Protein 9U94 (pdb70)

B-factor: mean 39.36, std 10.36, range [11.45, 88.5]

InterPro domains:
  IPR005594 Trimeric autotransporter adhesin YadA-like, C-terminal membrane anchor domain [PF03895] (383-441)
  IPR008635 Trimeric autotransporter adhesin YadA-like, stalk domain [PF05662] (226-270)
  IPR008640 Trimeric autotransporter adhesin YadA-like, head domain [PF05658] (32-56)
  IPR008640 Trimeric autotransporter adhesin YadA-like, head domain [PF05658] (87-112)
  IPR008640 Trimeric autotransporter adhesin YadA-like, head domain [PF05658] (115-139)
  IPR008640 Trimeric autotransporter adhesin YadA-like, head domain [PF05658] (200-221)
  IPR011049 Serralysin-like metalloprotease, C-terminal [G3DSA:2.150.10.10] (28-79)
  IPR011049 Serralysin-like metalloprotease, C-terminal [G3DSA:2.150.10.10] (80-251)
  IPR011049 Serralysin-like metalloprotease, C-terminal [SSF101967] (25-103)
  IPR011049 Serralysin-like metalloprotease, C-terminal [SSF101967] (80-250)
  IPR045584 Pilin-like [SSF54523] (349-441)

Solvent-accessible surface area: 41674 Å² total; per-residue (Å²): 98,84,30,66,44,100,50,26,115,23,86,48,2,3,7,2,2,2,89,24,77,1,76,9,74,48,1,3,0,1,1,19,48,0,51,0,89,64,91,14,1,1,0,0,0,26,86,0,56,0,56,6,68,24,0,2,0,0,0,2,32,4,54,0,110,8,61,16,1,2,0,0,0,2,80,1,41,0,27,96,93,7,0,3,0,0,0,2,13,2,65,0,39,6,66,16,1,4,0,0,1,4,33,2,20,0,50,3,57,12,5,7,0,8,4,7,15,3,32,0,54,3,60,52,1,0,0,10,4,13,4,10,21,1,13,41,29,38,33,58,0,61,0,59,45,0,5,1,2,0,5,56,0,78,3,34,85,49,0,54,36,0,3,2,5,0,6,68,0,97,8,35,63,60,18,60,33,2,2,2,6,1,17,90,2,73,14,108,47,46,56,13,5,1,5,1,12,98,128,72,80,2,74,9,32,24,1,12,69,17,46,32,43,69,124,9,28,19,5,3,0,0,103,23,2,62,39,2,105,39,13,42,50,65,32,1,36,115,85,3,63,9,4,90,78,80,35,2,95,43,8,60,92,20,55,53,117,97,1,99,89,98,52,186,20,58,31,78,17,104,64,100,83,5,32,85,53,130,97,0,62,1,62,22,76,98,55,36,164,148,28,31,0,16,0,1,0,81,24,118,200,52,58,36,119,120,2,4,9,0,30,8,66,53,68,144,83,48,23,91,16,99,41,47,80,65,63,34,66,19,89,99,87,0,9,0,24,2,70,91,1,63,136,119,19,62,18,80,14,4,0,17,0,8,56,15,34,28,59,81,43,118,10,78,8,56,0,75,20,159,99,84,30,64,44,100,50,27,116,24,86,48,2,3,8,2,1,2,87,23,80,1,76,9,73,50,2,3,0,1,1,19,49,0,53,0,88,65,88,14,1,1,0,0,0,24,85,1,56,0,58,6,69,24,0,2,0,0,0,1,30,4,54,0,109,8,60,16,1,1,0,0,0,2,81,0,41,0,26,97,93,7,1,3,0,0,0,2,13,2,64,0,40,5,66,16,1,4,0,0,0,3,32,1,19,0,48,3,58,13,5,8,0,10,5,8,14,2,32,0,53,3,59,52,1,0,0,10,4,10,4,10,23,0,13,41,29,37,32,58,0,61,0,59,44,0,5,2,2,0,4,58,0,79,3,34,85,51,0,53,37,0,3,2,4,0,7,67,0,94,8,35,62,60,18,60,34,2,2,2,5,1,18,89,1,73,15,107,46,47,56,14,5,2,5,0,13,98,128,72,80,3,73,10,33,24,2,11,69,17,46,32,42,67,124,9,28,20,7,3,0,0,102,22,2,60,38,2,105,39,13,40,49,65,32,2,36,113,85,3,63,9,3,92,79,78,35,2,96,44,9,58,91,19,55,52,117,98,2,96,90,94,52,185,20,59,32,80,17,101,64,101,85,4,31,86,51,133,96,0,63,0,62,22,75,98,54,37,164,150,27,32,0,16,0,2,0,80,24,117,199,54,59,36,120,118,3,5,10,0,28,8,65,53,65,142,82,47,24,93,15,98,38,45,80,66,63,33,65,20,90,100,86,0,9,0,22,2,71,93,1,64,135,119,18,63,18,82,14,3,0,16,0,8,55,16,34,27,60,82,44,118,11,77,9,57,0,75,20,160,97,84,30,64,44,99,51,25,115,23,85,47,1,3,8,2,1,2,88,24,79,1,77,9,72,49,1,3,0,0,1,20,48,0,51,0,91,64,90,15,1,1,0,0,0,25,85,1,55,0,57,6,70,24,0,2,0,0,0,1,31,4,55,0,110,8,62,15,1,2,0,0,0,2,80,1,40,0,26,95,96,8,0,3,0,0,0,2,13,2,64,0,40,6,65,17,0,4,0,0,1,4,33,1,21,0,49,3,57,12,4,8,0,10,5,8,14,3,32,0,53,4,59,52,1,0,0,10,4,11,3,10,23,1,13,41,29,37,32,58,0,62,0,59,44,0,5,1,2,0,5,58,0,77,4,33,85,51,0,53,37,0,3,2,5,0,5,69,0,96,8,36,62,59,19,60,34,3,3,1,6,2,17,89,2,72,14,107,48,46,58,14,4,1,4,0,12,97,128,74,80,2,74,9,32,24,2,12,68,17,46,33,42,69,126,9,27,19,6,3,0,0,103,23,2,61,37,1,104,40,12,41,50,66,32,2,35,113,84,2,62,9,3,92,79,79,34,1,94,42,8,58,92,20,57,52,116,98,2,98,90,93,53,186,20,59,31,80,17,103,64,102,82,4,32,86,53,132,97,0,61,1,61,21,77,99,53,36,164,148,27,32,0,16,0,1,0,79,24,120,200,52,60,36,120,120,3,5,9,0,29,8,65,54,66,144,83,48,24,92,16,98,39,46,80,67,64,34,65,20,89,100,88,0,8,0,23,2,71,92,1,64,132,120,19,64,19,82,13,4,0,16,0,9,56,15,34,27,59,81,44,120,11,76,9,57,0,74,20,158

Nearest PDB structures (foldseek):
  6gbg-assembly1_D  TM=9.837E-01  e=3.194E-19  Homo sapiens
  6xno-assembly1_B  TM=9.737E-01  e=1.199E-18  Homo sapiens
  4wtz-assembly1_A  TM=9.744E-01  e=1.049E-17  Homo sapiens
  2qst-assembly1_A  TM=9.765E-01  e=2.087E-17  Homo sapiens
  6aw0-assembly1_A-2  TM=9.585E-01  e=1.602E-17  Homo sapiens

Sequence (1110 aa):
SAPVFQAGTGTDSTVAGVNNEANGEKSSAFGYENKAKEKLSSAFGYKNIANGIEGSAFGISNLAKGQYSSAFGFRNVANKRHSSAFGSGNEANGEQSSAFGFKNTVSGFNSSAFGSQYEVTGNFSGAFGMGEFNGQYQYKNEGNNSYMIGNKNKIASGSNDNFILGNNVHIGGGINNSVALGNNSTVSASNTVSVGSSTLKRKIVNVGDGAISANSSDAVTGRQLYSGNGIDTAAWQNKLNVTRKNDYKDANDIDVNKWKAKLQLTTESMPFNVAEGKEVLLLVHNLPQQLFGYSWYKGERVDGNRQIVGYAIGTQQATPGPANSGRETIYPNASLLIQNVTQNDTGFYTLQVIKSDLVNEEATGQFHVYSAPVFQAGTGTDSTVAGVNNEANGEKSSAFGYENKAKEKLSSAFGYKNIANGIEGSAFGISNLAKGQYSSAFGFRNVANKRHSSAFGSGNEANGEQSSAFGFKNTVSGFNSSAFGSQYEVTGNFSGAFGMGEFNGQYQYKNEGNNSYMIGNKNKIASGSNDNFILGNNVHIGGGINNSVALGNNSTVSASNTVSVGSSTLKRKIVNVGDGAISANSSDAVTGRQLYSGNGIDTAAWQNKLNVTRKNDYKDANDIDVNKWKAKLQLTTESMPFNVAEGKEVLLLVHNLPQQLFGYSWYKGERVDGNRQIVGYAIGTQQATPGPANSGRETIYPNASLLIQNVTQNDTGFYTLQVIKSDLVNEEATGQFHVYSAPVFQAGTGTDSTVAGVNNEANGEKSSAFGYENKAKEKLSSAFGYKNIANGIEGSAFGISNLAKGQYSSAFGFRNVANKRHSSAFGSGNEANGEQSSAFGFKNTVSGFNSSAFGSQYEVTGNFSGAFGMGEFNGQYQYKNEGNNSYMIGNKNKIASGSNDNFILGNNVHIGGGINNSVALGNNSTVSASNTVSVGSSTLKRKIVNVGDGAISANSSDAVTGRQLYSGNGIDTAAWQNKLNVTRKNDYKDANDIDVNKWKAKLQLTTESMPFNVAEGKEVLLLVHNLPQQLFGYSWYKGERVDGNRQIVGYAIGTQQATPGPANSGRETIYPNASLLIQNVTQNDTGFYTLQVIKSDLVNEEATGQFHVY

Radius of gyration: 36.25 Å; Cα contacts (8 Å, |Δi|>4): 3710; chains: 6; bounding box: 92×99×127 Å

Structure (mmCIF, N/CA/C/O backbone):
data_9U94
#
_entry.id   9U94
#
_cell.length_a   1.00
_cell.length_b   1.00
_cell.length_c   1.00
_cell.angle_alpha   90.00
_cell.angle_beta   90.00
_cell.angle_gamma   90.00
#
_symmetry.space_group_name_H-M   'P 1'
#
loop_
_entity.id
_entity.type
_entity.pdbx_description
1 polymer 'Fusobacterium nucleatum CbpF'
2 polymer 'Cell adhesion molecule CEACAM1'
#
loop_
_atom_site.group_PDB
_atom_site.id
_atom_site.type_symbol
_atom_site.label_atom_id
_atom_site.label_alt_id
_atom_site.label_comp_id
_atom_site.label_asym_id
_atom_site.label_entity_id
_atom_site.label_seq_id
_atom_site.pdbx_PDB_ins_code
_atom_site.Cartn_x
_atom_site.Cartn_y
_atom_site.Cartn_z
_atom_site.occupancy
_atom_site.B_iso_or_equiv
_atom_site.auth_seq_id
_atom_site.auth_comp_id
_atom_site.auth_asym_id
_atom_site.auth_atom_id
_atom_site.pdbx_PDB_model_num
ATOM 1 N N . SER A 1 5 ? 125.229 137.529 77.984 1.00 52.60 24 SER C N 1
ATOM 2 C CA . SER A 1 5 ? 125.571 136.404 77.125 1.00 51.25 24 SER C CA 1
ATOM 3 C C . SER A 1 5 ? 124.520 135.303 77.225 1.00 48.25 24 SER C C 1
ATOM 4 O O . SER A 1 5 ? 123.884 135.133 78.264 1.00 49.47 24 SER C O 1
ATOM 7 N N . ALA A 1 6 ? 124.339 134.562 76.134 1.00 45.21 25 ALA C N 1
ATOM 8 C CA . ALA A 1 6 ? 123.379 133.475 76.111 1.00 40.94 25 ALA C CA 1
ATOM 9 C C . ALA A 1 6 ? 123.896 132.287 76.921 1.00 40.97 25 ALA C C 1
ATOM 10 O O . ALA A 1 6 ? 125.107 132.070 77.013 1.00 43.64 25 ALA C O 1
ATOM 12 N N . PRO A 1 7 ? 122.996 131.512 77.529 1.00 36.80 26 PRO C N 1
ATOM 13 C CA . PRO A 1 7 ? 123.432 130.330 78.281 1.00 34.59 26 PRO C CA 1
ATOM 14 C C . PRO A 1 7 ? 124.082 129.304 77.368 1.00 32.46 26 PRO C C 1
ATOM 15 O O . PRO A 1 7 ? 123.740 129.185 76.190 1.00 35.68 26 PRO C O 1
ATOM 19 N N . VAL A 1 8 ? 125.030 128.5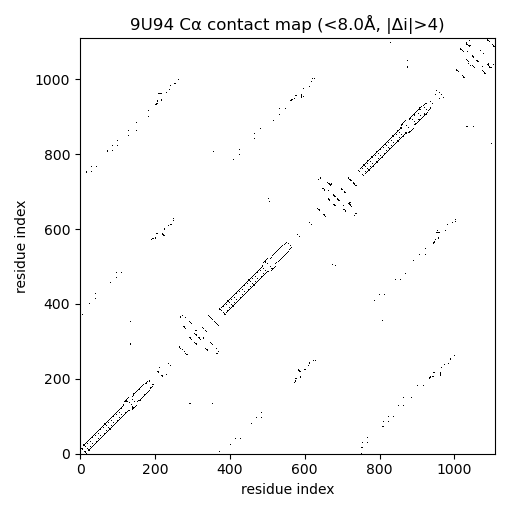55 77.924 1.00 34.26 27 VAL C N 1
ATOM 20 C CA . VAL A 1 8 ? 125.787 127.579 77.148 1.00 29.40 27 VAL C CA 1
ATOM 21 C C . VAL A 1 8 ? 125.859 126.270 77.925 1.00 31.43 27 VAL C C 1
ATOM 22 O O . VAL A 1 8 ? 125.999 126.266 79.152 1.00 33.97 27 VAL C O 1
ATOM 26 N N . PHE A 1 9 ? 125.725 125.157 77.206 1.00 30.62 28 PHE C N 1
ATOM 27 C CA . PHE A 1 9 ? 125.711 123.814 77.787 1.00 28.90 28 PHE C CA 1
ATOM 28 C C . PHE A 1 9 ? 126.764 122.975 77.069 1.00 29.80 28 PHE C C 1
ATOM 29 O O . PHE A 1 9 ? 126.491 122.413 76.004 1.00 31.63 28 PHE C O 1
ATOM 37 N N . GLN A 1 10 ? 127.958 122.882 77.647 1.00 28.78 29 GLN C N 1
ATOM 38 C CA . GLN A 1 10 ? 129.072 122.203 77.002 1.00 26.63 29 GLN C CA 1
ATOM 39 C C . GLN A 1 10 ? 130.065 121.760 78.071 1.00 30.81 29 GLN C C 1
ATOM 40 O O . GLN A 1 10 ? 129.763 121.769 79.267 1.00 35.96 29 GLN C O 1
ATOM 46 N N . ALA A 1 11 ? 131.256 121.368 77.632 1.00 30.06 30 ALA C N 1
ATOM 47 C CA . ALA A 1 11 ? 132.322 120.938 78.521 1.00 28.27 30 ALA C CA 1
ATOM 48 C C . ALA A 1 11 ? 133.168 122.126 78.962 1.00 33.72 30 ALA C C 1
ATOM 49 O O . ALA A 1 11 ? 133.126 123.208 78.371 1.00 39.08 30 ALA C O 1
ATOM 51 N N . GLY A 1 12 ? 133.947 121.912 80.018 1.00 34.37 31 GLY C N 1
ATOM 52 C CA . GLY A 1 12 ? 134.819 122.924 80.565 1.00 34.15 31 GLY C CA 1
ATOM 53 C C . GLY A 1 12 ? 136.256 122.763 80.112 1.00 38.06 31 GLY C C 1
ATOM 54 O O . GLY A 1 12 ? 136.558 122.088 79.122 1.00 40.92 31 GLY C O 1
ATOM 55 N N . THR A 1 13 ? 137.160 123.394 80.857 1.00 38.94 32 THR C N 1
ATOM 56 C CA . THR A 1 13 ? 138.584 123.355 80.553 1.00 40.29 32 THR C CA 1
ATOM 57 C C . THR A 1 13 ? 139.304 122.191 81.218 1.00 42.75 32 THR C C 1
ATOM 58 O O . THR A 1 13 ? 140.485 121.969 80.932 1.00 46.15 32 THR C O 1
ATOM 62 N N . GLY A 1 14 ? 138.630 121.445 82.094 1.00 41.69 33 GLY C N 1
ATOM 63 C CA . GLY A 1 14 ? 139.206 120.275 82.714 1.00 42.64 33 GLY C CA 1
ATOM 64 C C . GLY A 1 14 ? 138.775 118.992 82.021 1.00 45.07 33 GLY C C 1
ATOM 65 O O . GLY A 1 14 ? 138.049 118.988 81.031 1.00 48.33 33 GLY C O 1
ATOM 66 N N . THR A 1 15 ? 139.248 117.878 82.571 1.00 43.72 34 THR C N 1
ATOM 67 C CA . THR A 1 15 ? 138.903 116.559 82.058 1.00 43.86 34 THR C CA 1
ATOM 68 C C . THR A 1 15 ? 137.597 116.098 82.696 1.00 46.15 34 THR C C 1
ATOM 69 O O . THR A 1 15 ? 137.500 116.008 83.924 1.00 47.93 34 THR C O 1
ATOM 73 N N . ASP A 1 16 ? 136.598 115.817 81.856 1.00 45.01 35 ASP C N 1
ATOM 74 C CA . ASP A 1 16 ? 135.285 115.342 82.299 1.00 43.76 35 ASP C CA 1
ATOM 75 C C . ASP A 1 16 ? 134.602 116.351 83.221 1.00 44.27 35 ASP C C 1
ATOM 76 O O . ASP A 1 16 ? 134.050 116.001 84.264 1.00 49.15 35 ASP C O 1
ATOM 81 N N . SER A 1 17 ? 134.630 117.617 82.818 1.00 40.97 36 SER C N 1
ATOM 82 C CA . SER A 1 17 ? 134.022 118.704 83.570 1.00 39.11 36 SER C CA 1
ATOM 83 C C . SER A 1 17 ? 132.801 119.236 82.829 1.00 38.31 36 SER C C 1
ATOM 84 O O . SER A 1 17 ? 132.631 119.012 81.628 1.00 42.05 36 SER C O 1
ATOM 87 N N . THR A 1 18 ? 131.942 119.946 83.562 1.00 38.91 37 THR C N 1
ATOM 88 C CA . THR A 1 18 ? 130.680 120.404 82.995 1.00 36.66 37 THR C CA 1
ATOM 89 C C . THR A 1 18 ? 130.302 121.767 83.560 1.00 37.25 37 THR C C 1
ATOM 90 O O . THR A 1 18 ? 130.384 121.994 84.775 1.00 40.72 37 THR C O 1
ATOM 94 N N . VAL A 1 19 ? 129.884 122.663 82.665 1.00 35.91 38 VAL C N 1
ATOM 95 C CA . VAL A 1 19 ? 129.367 123.981 83.011 1.00 35.97 38 VAL C CA 1
ATOM 96 C C . VAL A 1 19 ? 127.972 124.112 82.412 1.00 35.34 38 VAL C C 1
ATOM 97 O O . VAL A 1 19 ? 127.757 123.752 81.249 1.00 36.34 38 VAL C O 1
ATOM 101 N N . ALA A 1 20 ? 127.024 124.609 83.206 1.00 37.67 39 ALA C N 1
ATOM 102 C CA . ALA A 1 20 ? 125.635 124.730 82.763 1.00 33.55 39 ALA C CA 1
ATOM 103 C C . ALA A 1 20 ? 125.043 126.022 83.307 1.00 37.60 39 ALA C C 1
ATOM 104 O O . ALA A 1 20 ? 124.730 126.112 84.500 1.00 39.34 39 ALA C O 1
ATOM 106 N N . GLY A 1 21 ? 124.872 127.004 82.437 1.00 35.24 40 GLY C N 1
ATOM 107 C CA . GLY A 1 21 ? 124.283 128.277 82.807 1.00 37.19 40 GLY C CA 1
ATOM 108 C C . GLY A 1 21 ? 124.885 129.407 81.985 1.00 38.08 40 GLY C C 1
ATOM 109 O O . GLY A 1 21 ? 125.092 129.270 80.779 1.00 38.40 40 GLY C O 1
ATOM 110 N N . VAL A 1 22 ? 125.146 130.519 82.671 1.00 39.34 41 VAL C N 1
ATOM 111 C CA . VAL A 1 22 ? 125.675 131.735 82.063 1.00 38.40 41 VAL C CA 1
ATOM 112 C C . VAL A 1 22 ? 127.009 132.069 82.720 1.00 40.19 41 VAL C C 1
ATOM 113 O O . VAL A 1 22 ? 127.082 132.236 83.943 1.00 42.05 41 VAL C O 1
ATOM 117 N N . ASN A 1 23 ? 128.058 132.176 81.903 1.00 39.54 42 ASN C N 1
ATOM 118 C CA . ASN A 1 23 ? 129.388 132.612 82.339 1.00 37.12 42 ASN C CA 1
ATOM 119 C C . ASN A 1 23 ? 129.926 131.755 83.484 1.00 39.15 42 ASN C C 1
ATOM 120 O O . ASN A 1 23 ? 130.399 132.257 84.504 1.00 42.96 42 ASN C O 1
ATOM 125 N N . ASN A 1 24 ? 129.858 130.442 83.301 1.00 39.74 43 ASN C N 1
ATOM 126 C CA . ASN A 1 24 ? 130.410 129.485 84.245 1.00 37.50 43 ASN C CA 1
ATOM 127 C C . ASN A 1 24 ? 131.765 128.998 83.749 1.00 39.55 43 ASN C C 1
ATOM 128 O O . ASN A 1 24 ? 132.049 129.020 82.549 1.00 43.71 43 ASN C O 1
ATOM 133 N N . GLU A 1 25 ? 132.606 128.555 84.683 1.00 38.23 44 GLU C N 1
ATOM 134 C CA . GLU A 1 25 ? 133.904 127.991 84.333 1.00 40.67 44 GLU C CA 1
ATOM 135 C C . GLU A 1 25 ? 134.270 126.898 85.325 1.00 38.93 44 GLU C C 1
ATOM 136 O O . GLU A 1 25 ? 134.278 127.131 86.537 1.00 37.75 44 GLU C O 1
ATOM 142 N N . ALA A 1 26 ? 134.561 125.709 84.807 1.00 40.44 45 ALA C N 1
ATOM 143 C CA . ALA A 1 26 ? 135.034 124.582 85.599 1.00 38.49 45 ALA C CA 1
ATOM 144 C C . ALA A 1 26 ? 136.440 124.217 85.145 1.00 40.96 45 ALA C C 1
ATOM 145 O O . ALA A 1 26 ? 136.652 123.887 83.974 1.00 43.73 45 ALA C O 1
ATOM 147 N N . ASN A 1 27 ? 137.396 124.271 86.073 1.00 41.03 46 ASN C N 1
ATOM 148 C CA . ASN A 1 27 ? 138.800 124.085 85.745 1.00 40.51 46 ASN C CA 1
ATOM 149 C C . ASN A 1 27 ? 139.402 122.796 86.279 1.00 42.56 46 ASN C C 1
ATOM 150 O O . ASN A 1 27 ? 140.501 122.431 85.851 1.00 45.65 46 ASN C O 1
ATOM 155 N N . GLY A 1 28 ? 138.728 122.097 87.192 1.00 43.37 47 GLY C N 1
ATOM 156 C CA . GLY A 1 28 ? 139.256 120.885 87.773 1.00 42.15 47 GLY C CA 1
ATOM 157 C C . GLY A 1 28 ? 138.831 119.637 87.016 1.00 42.93 47 GLY C C 1
ATOM 158 O O . GLY A 1 28 ? 138.056 119.675 86.064 1.00 46.98 47 GLY C O 1
ATOM 159 N N . GLU A 1 29 ? 139.368 118.508 87.465 1.00 41.71 48 GLU C N 1
ATOM 160 C CA . GLU A 1 29 ? 139.035 117.214 86.882 1.00 41.16 48 GLU C CA 1
ATOM 161 C C . GLU A 1 29 ? 137.761 116.685 87.529 1.00 43.76 48 GLU C C 1
ATOM 162 O O . GLU A 1 29 ? 137.699 116.538 88.754 1.00 45.81 48 GLU C O 1
ATOM 168 N N . LYS A 1 30 ? 136.750 116.403 86.706 1.00 43.22 49 LYS C N 1
ATOM 169 C CA . LYS A 1 30 ? 135.438 115.945 87.165 1.00 41.43 49 LYS C CA 1
ATOM 170 C C . LYS A 1 30 ? 134.800 116.967 88.109 1.00 42.78 49 LYS C C 1
ATOM 171 O O . LYS A 1 30 ? 134.493 116.685 89.268 1.00 46.00 49 LYS C O 1
ATOM 177 N N . SER A 1 31 ? 134.600 118.172 87.581 1.00 41.31 50 SER C N 1
ATOM 178 C CA . SER A 1 31 ? 134.029 119.285 88.321 1.00 38.51 50 SER C CA 1
ATOM 179 C C . SER A 1 31 ? 132.723 119.725 87.673 1.00 40.18 50 SER C C 1
ATOM 180 O O . SER A 1 31 ? 132.478 119.474 86.491 1.00 41.89 50 SER C O 1
ATOM 183 N N . SER A 1 32 ? 131.879 120.389 88.463 1.00 40.56 51 SER C N 1
ATOM 184 C CA . SER A 1 32 ? 130.551 120.785 88.012 1.00 36.88 51 SER C CA 1
ATOM 185 C C . SER A 1 32 ? 130.238 122.203 88.463 1.00 36.67 51 SER C C 1
ATOM 186 O O . SER A 1 32 ? 130.355 122.523 89.653 1.00 38.72 51 SER C O 1
ATOM 189 N N . ALA A 1 33 ? 129.824 123.041 87.512 1.00 35.40 52 ALA C N 1
ATOM 190 C CA . ALA A 1 33 ? 129.428 124.422 87.793 1.00 33.14 52 ALA C CA 1
ATOM 191 C C . ALA A 1 33 ? 128.053 124.672 87.180 1.00 35.65 52 ALA C C 1
ATOM 192 O O . ALA A 1 33 ? 127.942 124.898 85.971 1.00 37.82 52 ALA C O 1
ATOM 194 N N . PHE A 1 34 ? 127.006 124.638 88.006 1.00 36.96 53 PHE C N 1
ATOM 195 C CA . PHE A 1 34 ? 125.635 124.801 87.534 1.00 33.90 53 PHE C CA 1
ATOM 196 C C . PHE A 1 34 ? 125.010 126.038 88.162 1.00 36.71 53 PHE C C 1
ATOM 197 O O . PHE A 1 34 ? 125.026 126.197 89.389 1.00 38.74 53 PHE C O 1
ATOM 205 N N . GLY A 1 35 ? 124.451 126.906 87.320 1.00 34.68 54 GLY C N 1
ATOM 206 C CA . GLY A 1 35 ? 123.774 128.091 87.810 1.00 35.89 54 GLY C CA 1
ATOM 207 C C . GLY A 1 35 ? 124.182 129.368 87.107 1.00 36.92 54 GLY C C 1
ATOM 208 O O . GLY A 1 35 ? 124.312 129.388 85.881 1.00 38.43 54 GLY C O 1
ATOM 209 N N . TYR A 1 36 ? 124.383 130.445 87.865 1.00 39.04 55 TYR C N 1
ATOM 210 C CA . TYR A 1 36 ? 124.781 131.731 87.296 1.00 36.89 55 TYR C CA 1
ATOM 211 C C . TYR A 1 36 ? 126.165 132.111 87.810 1.00 38.36 55 TYR C C 1
ATOM 212 O O . TYR A 1 36 ? 126.331 132.419 88.994 1.00 39.23 55 TYR C O 1
ATOM 221 N N . GLU A 1 37 ? 127.148 132.091 86.912 1.00 37.90 56 GLU C N 1
ATOM 222 C CA . GLU A 1 37 ? 128.490 132.621 87.154 1.00 37.01 56 GLU C CA 1
ATOM 223 C C . GLU A 1 37 ? 129.151 131.961 88.366 1.00 36.92 56 GLU C C 1
ATOM 224 O O . GLU A 1 37 ? 129.571 132.617 89.318 1.00 38.52 56 GLU C O 1
ATOM 230 N N . ASN A 1 38 ? 129.248 130.638 88.302 1.00 38.16 57 ASN C N 1
ATOM 231 C CA . ASN A 1 38 ? 129.869 129.835 89.343 1.00 34.18 57 ASN C CA 1
ATOM 232 C C . ASN A 1 38 ? 131.295 129.466 88.946 1.00 35.91 57 ASN C C 1
ATOM 233 O O . ASN A 1 38 ? 131.686 129.564 87.782 1.00 41.48 57 ASN C O 1
ATOM 238 N N . LYS A 1 39 ? 132.070 129.031 89.937 1.00 35.88 58 LYS C N 1
ATOM 239 C CA . LYS A 1 39 ? 133.488 128.733 89.750 1.00 35.96 58 LYS C CA 1
ATOM 240 C C . LYS A 1 39 ? 133.861 127.492 90.548 1.00 37.33 58 LYS C C 1
ATOM 241 O O . LYS A 1 39 ? 133.795 127.499 91.781 1.00 39.19 58 LYS C O 1
ATOM 247 N N . ALA A 1 40 ? 134.247 126.429 89.847 1.00 39.54 59 ALA C N 1
ATOM 248 C CA . ALA A 1 40 ? 134.812 125.227 90.450 1.00 36.88 59 ALA C CA 1
ATOM 249 C C . ALA A 1 40 ? 136.251 125.094 89.973 1.00 40.78 59 ALA C C 1
ATOM 250 O O . ALA A 1 40 ? 136.503 125.064 88.764 1.00 44.27 59 ALA C O 1
ATOM 252 N N . LYS A 1 41 ? 137.189 125.011 90.915 1.00 41.08 60 LYS C N 1
ATOM 253 C CA . LYS A 1 41 ? 138.601 125.154 90.595 1.00 41.40 60 LYS C CA 1
ATOM 254 C C . LYS A 1 41 ? 139.475 123.987 91.025 1.00 44.96 60 LYS C C 1
ATOM 255 O O . LYS A 1 41 ? 140.695 124.053 90.832 1.00 48.07 60 LYS C O 1
ATOM 261 N N . GLU A 1 42 ? 138.912 122.925 91.591 1.00 45.91 61 GLU C N 1
ATOM 262 C CA . GLU A 1 42 ? 139.724 121.827 92.098 1.00 44.79 61 GLU C CA 1
ATOM 263 C C . GLU A 1 42 ? 139.106 120.505 91.659 1.00 44.39 61 GLU C C 1
ATOM 264 O O . GLU A 1 42 ? 138.176 120.464 90.848 1.00 46.27 61 GLU C O 1
ATOM 270 N N . LYS A 1 43 ? 139.636 119.418 92.210 1.00 42.56 62 LYS C N 1
ATOM 271 C CA . LYS A 1 43 ? 139.240 118.067 91.836 1.00 38.88 62 LYS C CA 1
ATOM 272 C C . LYS A 1 43 ? 138.007 117.642 92.623 1.00 41.25 62 LYS C C 1
ATOM 273 O O . LYS A 1 43 ? 137.989 117.732 93.854 1.00 43.92 62 LYS C O 1
ATOM 279 N N . LEU A 1 44 ? 136.981 117.184 91.902 1.00 39.41 63 LEU C N 1
ATOM 280 C CA . LEU A 1 44 ? 135.740 116.677 92.495 1.00 37.51 63 LEU C CA 1
ATOM 281 C C . LEU A 1 44 ? 135.036 117.747 93.329 1.00 39.58 63 LEU C C 1
ATOM 282 O O . LEU A 1 44 ? 134.630 117.512 94.468 1.00 43.42 63 LEU C O 1
ATOM 287 N N . SER A 1 45 ? 134.878 118.931 92.746 1.00 37.71 64 SER C N 1
ATOM 288 C CA . SER A 1 45 ? 134.258 120.061 93.421 1.00 36.32 64 SER C CA 1
ATOM 289 C C . SER A 1 45 ? 132.970 120.452 92.710 1.00 37.54 64 SER C C 1
ATOM 290 O O . SER A 1 45 ? 132.843 120.296 91.493 1.00 42.14 64 SER C O 1
ATOM 293 N N . SER A 1 46 ? 132.009 120.962 93.481 1.00 36.58 65 SER C N 1
ATOM 294 C CA . SER A 1 46 ? 130.676 121.264 92.975 1.00 35.24 65 SER C CA 1
ATOM 295 C C . SER A 1 46 ? 130.246 122.659 93.405 1.00 34.91 65 SER C C 1
ATOM 296 O O . SER A 1 46 ? 130.325 123.002 94.594 1.00 37.23 65 SER C O 1
ATOM 299 N N . ALA A 1 47 ? 129.780 123.451 92.438 1.00 34.46 66 ALA C N 1
ATOM 300 C CA . ALA A 1 47 ? 129.271 124.796 92.699 1.00 31.65 66 ALA C CA 1
ATOM 301 C C . ALA A 1 47 ? 127.888 124.925 92.074 1.00 34.98 66 ALA C C 1
ATOM 302 O O . ALA A 1 47 ? 127.764 124.970 90.843 1.00 37.34 66 ALA C O 1
ATOM 304 N N . PHE A 1 48 ? 126.854 125.003 92.916 1.00 34.99 67 PHE C N 1
ATOM 305 C CA . PHE A 1 48 ? 125.471 125.041 92.447 1.00 32.40 67 PHE C CA 1
ATOM 306 C C . PHE A 1 48 ? 124.772 126.276 92.998 1.00 35.30 67 PHE C C 1
ATOM 307 O O . PHE A 1 48 ? 124.714 126.468 94.222 1.00 38.63 67 PHE C O 1
ATOM 315 N N . GLY A 1 49 ? 124.244 127.105 92.098 1.00 34.10 68 GLY C N 1
ATOM 316 C CA . GLY A 1 49 ? 123.440 128.242 92.508 1.00 34.38 68 GLY C CA 1
ATOM 317 C C . GLY A 1 49 ? 123.808 129.582 91.900 1.00 35.38 68 GLY C C 1
ATOM 318 O O . GLY A 1 49 ? 123.785 129.746 90.675 1.00 37.26 68 GLY C O 1
ATOM 319 N N . TYR A 1 50 ? 124.132 130.557 92.751 1.00 36.51 69 TYR C N 1
ATOM 320 C CA . TYR A 1 50 ? 124.442 131.911 92.298 1.00 35.07 69 TYR C CA 1
ATOM 321 C C . TYR A 1 50 ? 125.778 132.352 92.884 1.00 35.36 69 TYR C C 1
ATOM 322 O O . TYR A 1 50 ? 125.889 132.550 94.098 1.00 36.74 69 TYR C O 1
ATOM 331 N N . LYS A 1 51 ? 126.779 132.513 92.018 1.00 34.53 70 LYS C N 1
ATOM 332 C CA . LYS A 1 51 ? 128.088 133.060 92.375 1.00 33.29 70 LYS C CA 1
ATOM 333 C C . LYS A 1 51 ? 128.714 132.313 93.553 1.00 34.14 70 LYS C C 1
ATOM 334 O O . LYS A 1 51 ? 128.960 132.871 94.622 1.00 34.87 70 LYS C O 1
ATOM 340 N N . ASN A 1 52 ? 128.977 131.029 93.333 1.00 34.87 71 ASN C N 1
ATOM 341 C CA . ASN A 1 52 ? 129.576 130.164 94.339 1.00 31.95 71 ASN C CA 1
ATOM 342 C C . ASN A 1 52 ? 130.987 129.780 93.921 1.00 32.94 71 ASN C C 1
ATOM 343 O O . ASN A 1 52 ? 131.253 129.554 92.736 1.00 39.09 71 ASN C O 1
ATOM 348 N N . ILE A 1 53 ? 131.890 129.710 94.897 1.00 33.40 72 ILE C N 1
ATOM 349 C CA . ILE A 1 53 ? 133.290 129.385 94.661 1.00 33.15 72 ILE C CA 1
ATOM 350 C C . ILE A 1 53 ? 133.654 128.162 95.491 1.00 35.86 72 ILE C C 1
ATOM 351 O O . ILE A 1 53 ? 133.381 128.119 96.695 1.00 37.14 72 ILE C O 1
ATOM 356 N N . ALA A 1 54 ? 134.264 127.172 94.844 1.00 38.16 73 ALA C N 1
ATOM 357 C CA . ALA A 1 54 ? 134.755 125.965 95.502 1.00 35.82 73 ALA C CA 1
ATOM 358 C C . ALA A 1 54 ? 136.231 125.804 95.161 1.00 38.89 73 ALA C C 1
ATOM 359 O O . ALA A 1 54 ? 136.575 125.451 94.029 1.00 42.39 73 ALA C O 1
ATOM 361 N N . ASN A 1 55 ? 137.100 126.059 96.138 1.00 38.70 74 ASN C N 1
ATOM 362 C CA . ASN A 1 55 ? 138.540 126.043 95.930 1.00 37.87 74 ASN C CA 1
ATOM 363 C C . ASN A 1 55 ? 139.229 124.840 96.556 1.00 41.07 74 ASN C C 1
ATOM 364 O O . ASN A 1 55 ? 140.434 124.664 96.353 1.00 45.73 74 ASN C O 1
ATOM 369 N N . GLY A 1 56 ? 138.513 124.021 97.318 1.00 40.13 75 GLY C N 1
ATOM 370 C CA . GLY A 1 56 ? 139.128 122.879 97.962 1.00 38.44 75 GLY C CA 1
ATOM 371 C C . GLY A 1 56 ? 138.830 121.566 97.274 1.00 40.54 75 GLY C C 1
ATOM 372 O O . GLY A 1 56 ? 137.886 121.471 96.485 1.00 44.33 75 GLY C O 1
ATOM 373 N N . ILE A 1 57 ? 139.630 120.542 97.565 1.00 40.05 76 ILE C N 1
ATOM 374 C CA . ILE A 1 57 ? 139.396 119.218 97.001 1.00 38.52 76 ILE C CA 1
ATOM 375 C C . ILE A 1 57 ? 138.178 118.607 97.680 1.00 39.58 76 ILE C C 1
ATOM 376 O O . ILE A 1 57 ? 138.114 118.526 98.913 1.00 43.00 76 ILE C O 1
ATOM 381 N N . GLU A 1 58 ? 137.204 118.182 96.874 1.00 38.02 77 GLU C N 1
ATOM 382 C CA . GLU A 1 58 ? 135.947 117.615 97.364 1.00 37.00 77 GLU C CA 1
ATOM 383 C C . GLU A 1 58 ? 135.211 118.598 98.272 1.00 37.93 77 GLU C C 1
ATOM 384 O O . GLU A 1 58 ? 134.764 118.258 99.370 1.00 42.22 77 GLU C O 1
ATOM 390 N N . GLY A 1 59 ? 135.082 119.832 97.800 1.00 36.09 78 GLY C N 1
ATOM 391 C CA . GLY A 1 59 ? 134.348 120.877 98.500 1.00 35.08 78 GLY C CA 1
ATOM 392 C C . GLY A 1 59 ? 133.077 121.221 97.746 1.00 36.32 78 GLY C C 1
ATOM 393 O O . GLY A 1 59 ? 133.062 121.229 96.513 1.00 39.41 78 GLY C O 1
ATOM 394 N N . SER A 1 60 ? 132.014 121.507 98.494 1.00 35.26 79 SER C N 1
ATOM 395 C CA . SER A 1 60 ? 130.696 121.740 97.919 1.00 33.25 79 SER C CA 1
ATOM 396 C C . SER A 1 60 ? 130.159 123.093 98.361 1.00 34.02 79 SER C C 1
ATOM 397 O O . SER A 1 60 ? 130.171 123.414 99.559 1.00 36.26 79 SER C O 1
ATOM 400 N N . ALA A 1 61 ? 129.689 123.879 97.389 1.00 32.97 80 ALA C N 1
ATOM 401 C CA . ALA A 1 61 ? 129.027 125.150 97.657 1.00 30.16 80 ALA C CA 1
ATOM 402 C C . ALA A 1 61 ? 127.643 125.111 97.029 1.00 34.02 80 ALA C C 1
ATOM 403 O O . ALA A 1 61 ? 127.519 124.935 95.810 1.00 35.87 80 ALA C O 1
ATOM 405 N N . PHE A 1 62 ? 126.606 125.263 97.857 1.00 33.36 81 PHE C N 1
ATOM 406 C CA . PHE A 1 62 ? 125.225 125.154 97.387 1.00 31.11 81 PHE C CA 1
ATOM 407 C C . PHE A 1 62 ? 124.418 126.327 97.925 1.00 33.21 81 PHE C C 1
ATOM 408 O O . PHE A 1 62 ? 124.223 126.448 99.142 1.00 35.31 81 PHE C O 1
ATOM 416 N N . GLY A 1 63 ? 123.941 127.179 97.015 1.00 32.36 82 GLY C N 1
ATOM 417 C CA . GLY A 1 63 ? 123.107 128.301 97.408 1.00 32.64 82 GLY C CA 1
ATOM 418 C C . GLY A 1 63 ? 123.485 129.632 96.791 1.00 35.04 82 GLY C C 1
ATOM 419 O O . GLY A 1 63 ? 123.648 129.735 95.568 1.00 36.86 82 GLY C O 1
ATOM 420 N N . ILE A 1 64 ? 123.624 130.663 97.628 1.00 35.60 83 ILE C N 1
ATOM 421 C CA . ILE A 1 64 ? 123.898 132.018 97.159 1.00 33.68 83 ILE C CA 1
ATOM 422 C C . ILE A 1 64 ? 125.165 132.534 97.830 1.00 33.57 83 ILE C C 1
ATOM 423 O O . ILE A 1 64 ? 125.204 132.693 99.056 1.00 35.46 83 ILE C O 1
ATOM 428 N N . SER A 1 65 ? 126.194 132.798 97.021 1.00 34.25 84 SER C N 1
ATOM 429 C CA . SER A 1 65 ? 127.431 133.455 97.450 1.00 32.68 84 SER C CA 1
ATOM 430 C C . SER A 1 65 ? 128.104 132.715 98.608 1.00 33.96 84 SER C C 1
ATOM 431 O O . SER A 1 65 ? 128.324 133.263 99.688 1.00 36.44 84 SER C O 1
ATOM 434 N N . ASN A 1 66 ? 128.455 131.459 98.355 1.00 33.27 85 ASN C N 1
ATOM 435 C CA . ASN A 1 66 ? 129.099 130.609 99.343 1.00 31.28 85 ASN C CA 1
ATOM 436 C C . ASN A 1 66 ? 130.546 130.340 98.951 1.00 31.70 85 ASN C C 1
ATOM 437 O O . ASN A 1 66 ? 130.903 130.369 97.771 1.00 37.19 85 ASN C O 1
ATOM 442 N N . LEU A 1 67 ? 131.380 130.081 99.958 1.00 32.32 86 LEU C N 1
ATOM 443 C CA . LEU A 1 67 ? 132.791 129.780 99.757 1.00 31.32 86 LEU C CA 1
ATOM 444 C C . LEU A 1 67 ? 133.147 128.500 100.498 1.00 33.51 86 LEU C C 1
ATOM 445 O O . LEU A 1 67 ? 132.828 128.355 101.681 1.00 35.49 86 LEU C O 1
ATOM 450 N N . ALA A 1 68 ? 133.812 127.580 99.802 1.00 35.67 87 ALA C N 1
ATOM 451 C CA . ALA A 1 68 ? 134.273 126.318 100.380 1.00 32.05 87 ALA C CA 1
ATOM 452 C C . ALA A 1 68 ? 135.752 126.168 100.041 1.00 35.70 87 ALA C C 1
ATOM 453 O O . ALA A 1 68 ? 136.103 125.788 98.921 1.00 40.12 87 ALA C O 1
ATOM 455 N N . LYS A 1 69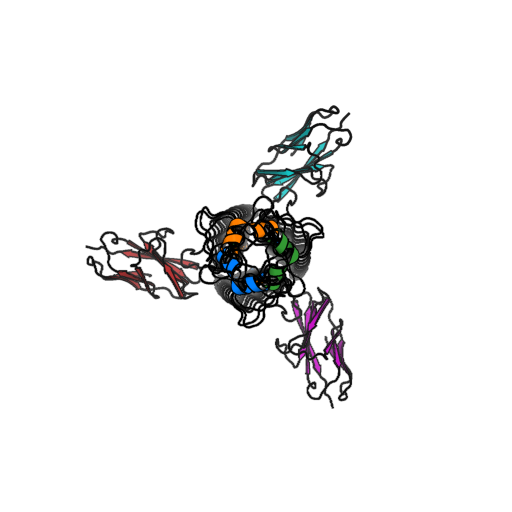 ? 136.619 126.461 101.011 1.00 36.24 88 LYS C N 1
ATOM 456 C CA . LYS A 1 69 ? 138.053 126.504 100.770 1.00 36.36 88 LYS C CA 1
ATOM 457 C C . LYS A 1 69 ? 138.798 125.273 101.265 1.00 37.87 88 LYS C C 1
ATOM 458 O O . LYS A 1 69 ? 139.823 124.915 100.679 1.00 42.06 88 LYS C O 1
ATOM 464 N N . GLY A 1 70 ? 138.314 124.616 102.316 1.00 37.88 89 GLY C N 1
ATOM 465 C CA . GLY A 1 70 ? 139.013 123.477 102.869 1.00 37.88 89 GLY C CA 1
ATOM 466 C C . GLY A 1 70 ? 138.687 122.172 102.167 1.00 38.55 89 GLY C C 1
ATOM 467 O O . GLY A 1 70 ? 137.783 122.085 101.339 1.00 42.73 89 GLY C O 1
ATOM 468 N N . GLN A 1 71 ? 139.450 121.140 102.521 1.00 36.93 90 GLN C N 1
ATOM 469 C CA . GLN A 1 71 ? 139.223 119.802 101.993 1.00 35.80 90 GLN C CA 1
ATOM 470 C C . GLN A 1 71 ? 138.066 119.145 102.731 1.00 38.45 90 GLN C C 1
ATOM 471 O O . GLN A 1 71 ? 138.002 119.191 103.964 1.00 41.18 90 GLN C O 1
ATOM 477 N N . TYR A 1 72 ? 137.153 118.530 101.975 1.00 36.71 91 TYR C N 1
ATOM 478 C CA . TYR A 1 72 ? 135.941 117.919 102.526 1.00 33.89 91 TYR C CA 1
ATOM 479 C C . TYR A 1 72 ? 135.133 118.933 103.335 1.00 36.59 91 TYR C C 1
ATOM 480 O O . TYR A 1 72 ? 134.735 118.680 104.474 1.00 39.66 91 TYR C O 1
ATOM 489 N N . SER A 1 73 ? 134.888 120.094 102.735 1.00 35.40 92 SER C N 1
ATOM 490 C CA . SER A 1 73 ? 134.184 121.186 103.387 1.00 33.56 92 SER C CA 1
ATOM 491 C C . SER A 1 73 ? 132.857 121.441 102.687 1.00 35.65 92 SER C C 1
ATOM 492 O O . SER A 1 73 ? 132.719 121.213 101.482 1.00 38.32 92 SER C O 1
ATOM 495 N N . SER A 1 74 ? 131.877 121.921 103.453 1.00 35.14 93 SER C N 1
ATOM 496 C CA . SER A 1 74 ? 130.523 122.100 102.947 1.00 32.29 93 SER C CA 1
ATOM 497 C C . SER A 1 74 ? 129.976 123.459 103.357 1.00 33.82 93 SER C C 1
ATOM 498 O O . SER A 1 74 ? 130.002 123.815 104.543 1.00 36.49 93 SER C O 1
ATOM 501 N N . ALA A 1 75 ? 129.472 124.206 102.370 1.00 33.04 94 ALA C N 1
ATOM 502 C CA . ALA A 1 75 ? 128.810 125.485 102.610 1.00 29.59 94 ALA C CA 1
ATOM 503 C C . ALA A 1 75 ? 127.421 125.432 101.992 1.00 33.69 94 ALA C C 1
ATOM 504 O O . ALA A 1 75 ? 127.291 125.289 100.768 1.00 36.15 94 ALA C O 1
ATOM 506 N N . PHE A 1 76 ? 126.387 125.537 102.833 1.00 33.20 95 PHE C N 1
ATOM 507 C CA . PHE A 1 76 ? 125.012 125.365 102.369 1.00 30.72 95 PHE C CA 1
ATOM 508 C C . PHE A 1 76 ? 124.149 126.514 102.876 1.00 33.75 95 PHE C C 1
ATOM 509 O O . PHE A 1 76 ? 123.937 126.655 104.090 1.00 37.14 95 PHE C O 1
ATOM 517 N N . GLY A 1 77 ? 123.648 127.324 101.938 1.00 32.08 96 GLY C N 1
ATOM 518 C CA . GLY A 1 77 ? 122.735 128.398 102.279 1.00 32.03 96 GLY C CA 1
ATOM 519 C C . GLY A 1 77 ? 123.092 129.762 101.720 1.00 34.96 96 GLY C C 1
ATOM 520 O O . GLY A 1 77 ? 123.361 129.908 100.518 1.00 35.78 96 GLY C O 1
ATOM 521 N N . PHE A 1 78 ? 123.107 130.769 102.598 1.00 35.34 97 PHE C N 1
ATOM 522 C CA . PHE A 1 78 ? 123.324 132.160 102.211 1.00 34.30 97 PHE C CA 1
ATOM 523 C C . PHE A 1 78 ? 124.601 132.678 102.863 1.00 34.50 97 PHE C C 1
ATOM 524 O O . PHE A 1 78 ? 124.645 132.875 104.082 1.00 38.06 97 PHE C O 1
ATOM 532 N N . ARG A 1 79 ? 125.630 132.901 102.047 1.00 33.42 98 ARG C N 1
ATOM 533 C CA . ARG A 1 79 ? 126.866 133.575 102.450 1.00 33.72 98 ARG C CA 1
ATOM 534 C C . ARG A 1 79 ? 127.550 132.859 103.618 1.00 35.68 98 ARG C C 1
ATOM 535 O O . ARG A 1 79 ? 127.710 133.395 104.713 1.00 37.53 98 ARG C O 1
ATOM 543 N N . ASN A 1 80 ? 127.963 131.627 103.345 1.00 34.11 99 ASN C N 1
ATOM 544 C CA . ASN A 1 80 ? 128.658 130.796 104.315 1.00 32.97 99 ASN C CA 1
ATOM 545 C C . ASN A 1 80 ? 130.107 130.592 103.892 1.00 33.80 99 ASN C C 1
ATOM 546 O O . ASN A 1 80 ? 130.435 130.635 102.704 1.00 38.74 99 ASN C O 1
ATOM 551 N N . VAL A 1 81 ? 130.976 130.375 104.878 1.00 33.97 100 VAL C N 1
ATOM 552 C CA . VAL A 1 81 ? 132.401 130.171 104.645 1.00 34.55 100 VAL C CA 1
ATOM 553 C C . VAL A 1 81 ? 132.856 128.940 105.417 1.00 36.75 100 VAL C C 1
ATOM 554 O O . VAL A 1 81 ? 132.613 128.835 106.624 1.00 38.05 100 VAL C O 1
ATOM 558 N N . ALA A 1 82 ? 133.511 128.012 104.721 1.00 36.59 101 ALA C N 1
ATOM 559 C CA . ALA A 1 82 ? 134.150 126.854 105.335 1.00 32.86 101 ALA C CA 1
ATOM 560 C C . ALA A 1 82 ? 135.610 126.843 104.913 1.00 36.40 101 ALA C C 1
ATOM 561 O O . ALA A 1 82 ? 135.910 126.859 103.716 1.00 40.92 101 ALA C O 1
ATOM 563 N N . ASN A 1 83 ? 136.515 126.811 105.888 1.00 36.84 102 ASN C N 1
ATOM 564 C CA . ASN A 1 83 ? 137.931 127.040 105.632 1.00 36.76 102 ASN C CA 1
ATOM 565 C C . ASN A 1 83 ? 138.827 125.838 105.890 1.00 39.48 102 ASN C C 1
ATOM 566 O O . ASN A 1 83 ? 139.821 125.675 105.181 1.00 41.19 102 ASN C O 1
ATOM 571 N N . LYS A 1 84 ? 138.520 125.002 106.875 1.00 39.91 103 LYS C N 1
ATOM 572 C CA . LYS A 1 84 ? 139.396 12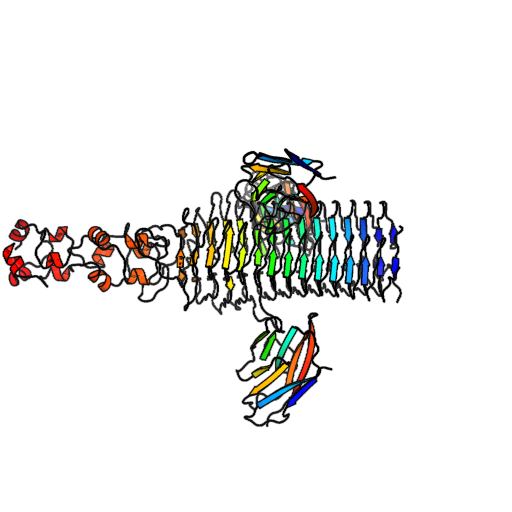3.914 107.281 1.00 37.83 103 LYS C CA 1
ATOM 573 C C . LYS A 1 84 ? 138.819 122.570 106.844 1.00 38.18 103 LYS C C 1
ATOM 574 O O . LYS A 1 84 ? 137.769 122.493 106.200 1.00 41.68 103 LYS C O 1
ATOM 580 N N . ARG A 1 85 ? 139.525 121.501 107.208 1.00 37.20 104 ARG C N 1
ATOM 581 C CA . ARG A 1 85 ? 139.101 120.149 106.875 1.00 36.46 104 ARG C CA 1
ATOM 582 C C . ARG A 1 85 ? 137.887 119.745 107.702 1.00 37.28 104 ARG C C 1
ATOM 583 O O . ARG A 1 85 ? 137.831 120.008 108.907 1.00 39.92 104 ARG C O 1
ATOM 591 N N . HIS A 1 86 ? 136.922 119.098 107.045 1.00 34.17 105 HIS C N 1
ATOM 592 C CA . HIS A 1 86 ? 135.734 118.548 107.697 1.00 31.61 105 HIS C CA 1
ATOM 593 C C . HIS A 1 86 ? 134.964 119.618 108.469 1.00 34.68 105 HIS C C 1
ATOM 594 O O . HIS A 1 86 ? 134.437 119.363 109.551 1.00 38.77 105 HIS C O 1
ATOM 601 N N . SER A 1 87 ? 134.891 120.821 107.906 1.00 33.43 106 SER C N 1
ATOM 602 C CA . SER A 1 87 ? 134.182 121.937 108.511 1.00 33.97 106 SER C CA 1
ATOM 603 C C . SER A 1 87 ? 132.889 122.201 107.753 1.00 34.78 106 SER C C 1
ATOM 604 O O . SER A 1 87 ? 132.850 122.149 106.521 1.00 37.33 106 SER C O 1
ATOM 607 N N . SER A 1 88 ? 131.824 122.488 108.500 1.00 34.29 107 SER C N 1
ATOM 608 C CA . SER A 1 88 ? 130.492 122.622 107.923 1.00 32.12 107 SER C CA 1
ATOM 609 C C . SER A 1 88 ? 129.859 123.943 108.334 1.00 34.51 107 SER C C 1
ATOM 610 O O . SER A 1 88 ? 129.860 124.297 109.521 1.00 35.71 107 SER C O 1
ATOM 613 N N . ALA A 1 89 ? 129.315 124.659 107.348 1.00 34.26 108 ALA C N 1
ATOM 614 C CA . ALA A 1 89 ? 128.566 125.885 107.591 1.00 30.04 108 ALA C CA 1
ATOM 615 C C . ALA A 1 89 ? 127.177 125.745 106.985 1.00 33.52 108 ALA C C 1
ATOM 616 O O . ALA A 1 89 ? 127.044 125.551 105.768 1.00 37.06 108 ALA C O 1
ATOM 618 N N . PHE A 1 90 ? 126.148 125.830 107.833 1.00 33.90 109 PHE C N 1
ATOM 619 C CA . PHE A 1 90 ? 124.775 125.594 107.392 1.00 31.63 109 PHE C CA 1
ATOM 620 C C . PHE A 1 90 ? 123.878 126.721 107.883 1.00 34.72 109 PHE C C 1
ATOM 621 O O . PHE A 1 90 ? 123.719 126.917 109.098 1.00 37.46 109 PHE C O 1
ATOM 629 N N . GLY A 1 91 ? 123.286 127.454 106.935 1.00 33.27 110 GLY C N 1
ATOM 630 C CA . GLY A 1 91 ? 122.356 128.508 107.291 1.00 33.04 110 GLY C CA 1
ATOM 631 C C . GLY A 1 91 ? 122.653 129.848 106.653 1.00 37.25 110 GLY C C 1
ATOM 632 O O . GLY A 1 91 ? 122.807 129.938 105.427 1.00 38.51 110 GLY C O 1
ATOM 633 N N . SER A 1 92 ? 122.737 130.900 107.471 1.00 37.07 111 SER C N 1
ATOM 634 C CA . SER A 1 92 ? 122.947 132.257 106.984 1.00 35.61 111 SER C CA 1
ATOM 635 C C . SER A 1 92 ? 124.123 132.891 107.715 1.00 35.01 111 SER C C 1
ATOM 636 O O . SER A 1 92 ? 124.087 133.043 108.940 1.00 39.03 111 SER C O 1
ATOM 639 N N . GLY A 1 93 ? 125.152 133.264 106.963 1.00 34.73 112 GLY C N 1
ATOM 640 C CA . GLY A 1 93 ? 126.272 134.029 107.491 1.00 34.52 112 GLY C CA 1
ATOM 641 C C . GLY A 1 93 ? 127.149 133.333 108.510 1.00 36.35 112 GLY C C 1
ATOM 642 O O . GLY A 1 93 ? 127.560 133.960 109.493 1.00 38.94 112 GLY C O 1
ATOM 643 N N . ASN A 1 94 ? 127.465 132.062 108.293 1.00 35.31 113 ASN C N 1
ATOM 644 C CA . ASN A 1 94 ? 128.273 131.290 109.226 1.00 33.74 113 ASN C CA 1
ATOM 645 C C . ASN A 1 94 ? 129.675 131.083 108.672 1.00 36.12 113 ASN C C 1
ATOM 646 O O . ASN A 1 94 ? 129.856 130.885 107.468 1.00 41.76 113 ASN C O 1
ATOM 651 N N . GLU A 1 95 ? 130.667 131.133 109.556 1.00 35.54 114 GLU C N 1
ATOM 652 C CA . GLU A 1 95 ? 132.054 130.853 109.209 1.00 37.16 114 GLU C CA 1
ATOM 653 C C . GLU A 1 95 ? 132.623 129.830 110.182 1.00 37.77 114 GLU C C 1
ATOM 654 O O . GLU A 1 95 ? 132.416 129.937 111.393 1.00 37.10 114 GLU C O 1
ATOM 660 N N . ALA A 1 96 ? 133.336 128.840 109.648 1.00 38.90 115 ALA C N 1
ATOM 661 C CA . ALA A 1 96 ? 133.958 127.786 110.444 1.00 36.79 115 ALA C CA 1
ATOM 662 C C . ALA A 1 96 ? 135.441 127.733 110.104 1.00 38.25 115 ALA C C 1
ATOM 663 O O . ALA A 1 96 ? 135.815 127.311 109.005 1.00 41.30 115 ALA C O 1
ATOM 665 N N . ASN A 1 97 ? 136.285 128.156 111.046 1.00 38.95 116 ASN C N 1
ATOM 666 C CA . ASN A 1 97 ? 137.725 128.217 110.841 1.00 39.17 116 ASN C CA 1
ATOM 667 C C . ASN A 1 97 ? 138.476 127.211 111.707 1.00 41.66 116 ASN C C 1
ATOM 668 O O . ASN A 1 97 ? 139.633 127.436 112.069 1.00 45.96 116 ASN C O 1
ATOM 673 N N . GLY A 1 98 ? 137.836 126.100 112.041 1.00 40.67 117 GLY C N 1
ATOM 674 C CA . GLY A 1 98 ? 138.480 125.056 112.811 1.00 37.90 117 GLY C CA 1
ATOM 675 C C . GLY A 1 98 ? 138.275 123.702 112.170 1.00 38.21 117 GLY C C 1
ATOM 676 O O . GLY A 1 98 ? 137.295 123.468 111.463 1.00 41.55 117 GLY C O 1
ATOM 677 N N . GLU A 1 99 ? 139.223 122.807 112.424 1.00 37.74 118 GLU C N 1
ATOM 678 C CA . GLU A 1 99 ? 139.144 121.456 111.889 1.00 37.24 118 GLU C CA 1
ATOM 679 C C . GLU A 1 99 ? 138.052 120.683 112.614 1.00 37.66 118 GLU C C 1
ATOM 680 O O . GLU A 1 99 ? 137.994 120.688 113.848 1.00 39.46 118 GLU C O 1
ATOM 686 N N . GLN A 1 100 ? 137.185 120.024 111.845 1.00 36.29 119 GLN C N 1
ATOM 687 C CA . GLN A 1 100 ? 136.060 119.260 112.384 1.00 32.15 119 GLN C CA 1
ATOM 688 C C . GLN A 1 100 ? 135.154 120.142 113.246 1.00 35.21 119 GLN C C 1
ATOM 689 O O . GLN A 1 100 ? 134.793 119.793 114.371 1.00 38.81 119 GLN C O 1
ATOM 695 N N . SER A 1 101 ? 134.782 121.296 112.699 1.00 35.14 120 SER C N 1
ATOM 696 C CA . SER A 1 101 ? 133.949 122.274 113.380 1.00 33.29 120 SER C CA 1
ATOM 697 C C . SER A 1 101 ? 132.601 122.389 112.679 1.00 35.75 120 SER C C 1
ATOM 698 O O . SER A 1 101 ? 132.445 121.996 111.520 1.00 38.21 120 SER C O 1
ATOM 701 N N . SER A 1 102 ? 131.619 122.934 113.398 1.00 35.86 121 SER C N 1
ATOM 702 C CA . SER A 1 102 ? 130.251 123.005 112.899 1.00 32.82 121 SER C CA 1
ATOM 703 C C . SER A 1 102 ? 129.597 124.313 113.316 1.00 34.40 121 SER C C 1
ATOM 704 O O . SER A 1 102 ? 129.524 124.623 114.514 1.00 35.61 121 SER C O 1
ATOM 707 N N . ALA A 1 103 ? 129.117 125.071 112.328 1.00 35.00 122 ALA C N 1
ATOM 708 C CA . ALA A 1 103 ? 128.380 126.305 112.576 1.00 30.78 122 ALA C CA 1
ATOM 709 C C . ALA A 1 103 ? 126.990 126.180 111.970 1.00 34.86 122 ALA C C 1
ATOM 710 O O . ALA A 1 103 ? 126.856 125.982 110.752 1.00 37.08 122 ALA C O 1
ATOM 712 N N . PHE A 1 104 ? 125.959 126.284 112.817 1.00 35.22 123 PHE C N 1
ATOM 713 C CA . PHE A 1 104 ? 124.586 126.059 112.373 1.00 32.11 123 PHE C CA 1
ATOM 714 C C . PHE A 1 104 ? 123.697 127.203 112.846 1.00 35.03 123 PHE C C 1
ATOM 715 O O . PHE A 1 104 ? 123.559 127.441 114.057 1.00 36.20 123 PHE C O 1
ATOM 723 N N . GLY A 1 105 ? 123.092 127.907 111.885 1.00 33.31 124 GLY C N 1
ATOM 724 C CA . GLY A 1 105 ? 122.162 128.968 112.222 1.00 35.29 124 GLY C CA 1
ATOM 725 C C . GLY A 1 105 ? 122.473 130.316 111.603 1.00 39.23 124 GLY C C 1
ATOM 726 O O . GLY A 1 105 ? 122.732 130.408 110.395 1.00 40.47 124 GLY C O 1
ATOM 727 N N . PHE A 1 106 ? 122.467 131.367 112.426 1.00 38.01 125 PHE C N 1
ATOM 728 C CA . PHE A 1 106 ? 122.624 132.741 111.962 1.00 36.66 125 PHE C CA 1
ATOM 729 C C . PHE A 1 106 ? 123.838 133.378 112.627 1.00 37.85 125 PHE C C 1
ATOM 730 O O . PHE A 1 106 ? 123.856 133.555 113.849 1.00 40.97 125 PHE C O 1
ATOM 738 N N . LYS A 1 107 ? 124.842 133.718 111.820 1.00 37.23 126 LYS C N 1
ATOM 739 C CA . LYS A 1 107 ? 126.005 134.498 112.245 1.00 36.80 126 LYS C CA 1
ATOM 740 C C . LYS A 1 107 ? 126.743 133.837 113.410 1.00 38.70 126 LYS C C 1
ATOM 741 O O . LYS A 1 107 ? 126.854 134.388 114.505 1.00 41.38 126 LYS C O 1
ATOM 747 N N . ASN A 1 108 ? 127.265 132.642 113.154 1.00 36.72 127 ASN C N 1
ATOM 748 C CA . ASN A 1 108 ? 128.024 131.890 114.146 1.00 35.17 127 ASN C CA 1
ATOM 749 C C . ASN A 1 108 ? 129.436 131.658 113.633 1.00 36.28 127 ASN C C 1
ATOM 750 O O . ASN A 1 108 ? 129.624 131.261 112.478 1.00 39.70 127 ASN C O 1
ATOM 755 N N . THR A 1 109 ? 130.423 131.901 114.493 1.00 36.41 128 THR C N 1
ATOM 756 C CA . THR A 1 109 ? 131.830 131.736 114.159 1.00 34.92 128 THR C CA 1
ATOM 757 C C . THR A 1 109 ? 132.460 130.730 115.109 1.00 35.50 128 THR C C 1
ATOM 758 O O . THR A 1 109 ? 132.346 130.868 116.331 1.00 36.30 128 THR C O 1
ATOM 762 N N . VAL A 1 110 ? 133.119 129.719 114.549 1.00 35.18 129 VAL C N 1
ATOM 763 C CA . VAL A 1 110 ? 133.835 128.709 115.317 1.00 32.79 129 VAL C CA 1
ATOM 764 C C . VAL A 1 110 ? 135.269 128.654 114.811 1.00 34.71 129 VAL C C 1
ATOM 765 O O . VAL A 1 110 ? 135.500 128.537 113.603 1.00 40.37 129 VAL C O 1
ATOM 769 N N . SER A 1 111 ? 136.230 128.742 115.734 1.00 34.58 130 SER C N 1
ATOM 770 C CA . SER A 1 111 ? 137.645 128.694 115.384 1.00 35.46 130 SER C CA 1
ATOM 771 C C . SER A 1 111 ? 138.424 127.744 116.285 1.00 38.46 130 SER C C 1
ATOM 772 O O . SER A 1 111 ? 139.630 127.925 116.470 1.00 42.84 130 SER C O 1
ATOM 775 N N . GLY A 1 112 ? 137.763 126.734 116.849 1.00 37.79 131 GLY C N 1
ATOM 776 C CA . GLY A 1 112 ? 138.407 125.750 117.687 1.00 35.69 131 GLY C CA 1
ATOM 777 C C . GLY A 1 112 ? 138.403 124.370 117.050 1.00 36.09 131 GLY C C 1
ATOM 778 O O . GLY A 1 112 ? 137.781 124.122 116.019 1.00 40.40 131 GLY C O 1
ATOM 779 N N . PHE A 1 113 ? 139.126 123.461 117.697 1.00 35.96 132 PHE C N 1
ATOM 780 C CA . PHE A 1 113 ? 139.234 122.081 117.247 1.00 33.06 132 PHE C CA 1
ATOM 781 C C . PHE A 1 113 ? 138.115 121.262 117.881 1.00 35.76 132 PHE C C 1
ATOM 782 O O . PHE A 1 113 ? 138.050 121.140 119.109 1.00 37.76 132 PHE C O 1
ATOM 790 N N . ASN A 1 114 ? 137.235 120.711 117.042 1.00 33.87 133 ASN C N 1
ATOM 791 C CA . ASN A 1 114 ? 136.087 119.918 117.487 1.00 30.43 133 ASN C CA 1
ATOM 792 C C . ASN A 1 114 ? 135.171 120.739 118.399 1.00 34.34 133 ASN C C 1
ATOM 793 O O . ASN A 1 114 ? 134.946 120.409 119.564 1.00 38.22 133 ASN C O 1
ATOM 798 N N . SER A 1 115 ? 134.643 121.827 117.841 1.00 33.20 134 SER C N 1
ATOM 799 C CA . SER A 1 115 ? 133.734 122.712 118.552 1.00 31.69 134 SER C CA 1
ATOM 800 C C . SER A 1 115 ? 132.472 122.913 117.726 1.00 33.62 134 SER C C 1
ATOM 801 O O . SER A 1 115 ? 132.491 122.782 116.499 1.00 38.89 134 SER C O 1
ATOM 804 N N . SER A 1 116 ? 131.371 123.232 118.406 1.00 32.93 135 SER C N 1
ATOM 805 C CA . SER A 1 116 ? 130.065 123.320 117.769 1.00 30.49 135 SER C CA 1
ATOM 806 C C . SER A 1 116 ? 129.303 124.543 118.259 1.00 31.20 135 SER C C 1
ATOM 807 O O . SER A 1 116 ? 129.293 124.848 119.461 1.00 34.39 135 SER C O 1
ATOM 810 N N . ALA A 1 117 ? 128.655 125.239 117.323 1.00 32.09 136 ALA C N 1
ATOM 811 C CA . ALA A 1 117 ? 127.845 126.403 117.654 1.00 28.91 136 ALA C CA 1
ATOM 812 C C . ALA A 1 117 ? 126.486 126.291 116.983 1.00 32.71 136 ALA C C 1
ATOM 813 O O . ALA A 1 117 ? 126.405 126.072 115.765 1.00 37.03 136 ALA C O 1
ATOM 815 N N . PHE A 1 118 ? 125.422 126.447 117.775 1.00 32.71 137 PHE C N 1
ATOM 816 C CA . PHE A 1 118 ? 124.056 126.412 117.261 1.00 30.92 137 PHE C CA 1
ATOM 817 C C . PHE A 1 118 ? 123.286 127.623 117.764 1.00 34.25 137 PHE C C 1
ATOM 818 O O . PHE A 1 118 ? 123.192 127.850 118.981 1.00 36.13 137 PHE C O 1
ATOM 826 N N . GLY A 1 119 ? 122.731 128.393 116.828 1.00 34.32 138 GLY C N 1
ATOM 827 C CA . GLY A 1 119 ? 121.863 129.488 117.222 1.00 33.92 138 GLY C CA 1
ATOM 828 C C . GLY A 1 119 ? 122.105 130.817 116.539 1.00 38.56 138 GLY C C 1
ATOM 829 O O . GLY A 1 119 ? 122.033 130.912 115.307 1.00 41.72 138 GLY C O 1
ATOM 830 N N . SER A 1 120 ? 122.373 131.857 117.333 1.00 38.39 139 SER C N 1
ATOM 831 C CA . SER A 1 120 ? 122.494 133.218 116.821 1.00 37.10 139 SER C CA 1
ATOM 832 C C . SER A 1 120 ? 123.598 133.961 117.558 1.00 38.56 139 SER C C 1
ATOM 833 O O . SER A 1 120 ? 123.500 134.180 118.768 1.00 42.74 139 SER C O 1
ATOM 836 N N . GLN A 1 121 ? 124.644 134.343 116.825 1.00 37.43 140 GLN C N 1
ATOM 837 C CA . GLN A 1 121 ? 125.643 135.322 117.263 1.00 36.66 140 GLN C CA 1
ATOM 838 C C . GLN A 1 121 ? 126.422 134.866 118.503 1.00 39.88 140 GLN C C 1
ATOM 839 O O . GLN A 1 121 ? 126.430 135.524 119.544 1.00 42.55 140 GLN C O 1
ATOM 845 N N . TYR A 1 122 ? 127.099 133.730 118.360 1.00 36.71 141 TYR C N 1
ATOM 846 C CA . TYR A 1 122 ? 128.153 133.287 119.266 1.00 36.03 141 TYR C CA 1
ATOM 847 C C . TYR A 1 122 ? 129.458 133.016 118.533 1.00 36.42 141 TYR C C 1
ATOM 848 O O . TYR A 1 122 ? 129.474 132.659 117.352 1.00 39.31 141 TYR C O 1
ATOM 857 N N . GLU A 1 123 ? 130.554 133.189 119.269 1.00 35.31 142 GLU C N 1
ATOM 858 C CA . GLU A 1 123 ? 131.894 132.839 118.824 1.00 34.29 142 GLU C CA 1
ATOM 859 C C . GLU A 1 123 ? 132.499 131.862 119.822 1.00 34.40 142 GLU C C 1
ATOM 860 O O . GLU A 1 123 ? 132.488 132.119 121.029 1.00 35.97 142 GLU C O 1
ATOM 866 N N . VAL A 1 124 ? 133.020 130.746 119.320 1.00 33.54 143 VAL C N 1
ATOM 867 C CA . VAL A 1 124 ? 133.674 129.736 120.144 1.00 32.35 143 VAL C CA 1
ATOM 868 C C . VAL A 1 124 ? 135.115 129.624 119.671 1.00 33.35 143 VAL C C 1
ATOM 869 O O . VAL A 1 124 ? 135.382 129.072 118.597 1.00 36.35 143 VAL C O 1
ATOM 873 N N . THR A 1 125 ? 136.047 130.140 120.471 1.00 34.59 144 THR C N 1
ATOM 874 C CA . THR A 1 125 ? 137.466 130.095 120.154 1.00 35.77 144 THR C CA 1
ATOM 875 C C . THR A 1 125 ? 138.219 129.049 120.965 1.00 37.18 144 THR C C 1
ATOM 876 O O . THR A 1 125 ? 139.446 128.966 120.862 1.00 42.21 144 THR C O 1
ATOM 880 N N . GLY A 1 126 ? 137.517 128.247 121.763 1.00 36.43 145 GLY C N 1
ATOM 881 C CA . GLY A 1 126 ? 138.143 127.216 122.559 1.00 34.91 145 GLY C CA 1
ATOM 882 C C . GLY A 1 126 ? 138.070 125.848 121.899 1.00 36.26 145 GLY C C 1
ATOM 883 O O . GLY A 1 126 ? 137.341 125.622 120.938 1.00 40.76 145 GLY C O 1
ATOM 884 N N . ASN A 1 127 ? 138.855 124.925 122.445 1.00 34.92 146 ASN C N 1
ATOM 885 C CA . ASN A 1 127 ? 138.913 123.561 121.944 1.00 32.79 146 ASN C CA 1
ATOM 886 C C . ASN A 1 127 ? 137.986 122.663 122.751 1.00 36.15 146 ASN C C 1
ATOM 887 O O . ASN A 1 127 ? 137.913 122.769 123.978 1.00 38.72 146 ASN C O 1
ATOM 892 N N . PHE A 1 128 ? 137.281 121.776 122.047 1.00 35.21 147 PHE C N 1
ATOM 893 C CA . PHE A 1 128 ? 136.328 120.845 122.656 1.00 32.95 147 PHE C CA 1
ATOM 894 C C . PHE A 1 128 ? 135.266 121.585 123.473 1.00 35.64 147 PHE C C 1
ATOM 895 O O . PHE A 1 128 ? 134.920 121.190 124.587 1.00 39.87 147 PHE C O 1
ATOM 903 N N . SER A 1 129 ? 134.739 122.666 122.903 1.00 33.58 148 SER C N 1
ATOM 904 C CA . SER A 1 129 ? 133.742 123.501 123.560 1.00 32.59 148 SER C CA 1
ATOM 905 C C . SER A 1 129 ? 132.483 123.592 122.705 1.00 32.94 148 SER C C 1
ATOM 906 O O . SER A 1 129 ? 132.454 123.162 121.550 1.00 36.90 148 SER C O 1
ATOM 909 N N . GLY A 1 130 ? 131.430 124.167 123.288 1.00 33.59 149 GLY C N 1
ATOM 910 C CA . GLY A 1 130 ? 130.150 124.251 122.608 1.00 32.14 149 GLY C CA 1
ATOM 911 C C . GLY A 1 130 ? 129.226 125.362 123.070 1.00 31.79 149 GLY C C 1
ATOM 912 O O . GLY A 1 130 ? 129.190 125.718 124.258 1.00 34.54 149 GLY C O 1
ATOM 913 N N . ALA A 1 131 ? 128.453 125.903 122.128 1.00 32.71 150 ALA C N 1
ATOM 914 C CA . ALA A 1 131 ? 127.568 127.029 122.405 1.00 30.39 150 ALA C CA 1
ATOM 915 C C . ALA A 1 131 ? 126.180 126.771 121.837 1.00 34.77 150 ALA C C 1
ATOM 916 O O . ALA A 1 131 ? 126.043 126.378 120.672 1.00 37.54 150 ALA C O 1
ATOM 918 N N . PHE A 1 132 ? 125.156 127.014 122.658 1.00 34.09 151 PHE C N 1
ATOM 919 C CA . PHE A 1 132 ? 123.760 126.844 122.264 1.00 32.85 151 PHE C CA 1
ATOM 920 C C . PHE A 1 132 ? 122.974 128.071 122.715 1.00 36.33 151 PHE C C 1
ATOM 921 O O . PHE A 1 132 ? 122.722 128.245 123.915 1.00 38.26 151 PHE C O 1
ATOM 929 N N . GLY A 1 133 ? 122.578 128.915 121.760 1.00 36.43 152 GLY C N 1
ATOM 930 C CA . GLY A 1 133 ? 121.767 130.060 122.139 1.00 35.29 152 GLY C CA 1
ATOM 931 C C . GLY A 1 133 ? 122.025 131.364 121.408 1.00 38.65 152 GLY C C 1
ATOM 932 O O . GLY A 1 133 ? 122.351 131.360 120.216 1.00 43.26 152 GLY C O 1
ATOM 933 N N . MET A 1 134 ? 121.891 132.489 122.118 1.00 38.27 153 MET C N 1
ATOM 934 C CA . MET A 1 134 ? 121.924 133.808 121.493 1.00 37.99 153 MET C CA 1
ATOM 935 C C . MET A 1 134 ? 122.946 134.723 122.151 1.00 38.54 153 MET C C 1
ATOM 936 O O . MET A 1 134 ? 123.143 134.678 123.368 1.00 42.68 153 MET C O 1
ATOM 941 N N . GLY A 1 135 ? 123.571 135.579 121.337 1.00 38.83 154 GLY C N 1
ATOM 942 C CA . GLY A 1 135 ? 124.522 136.581 121.784 1.00 38.76 154 GLY C CA 1
ATOM 943 C C . GLY A 1 135 ? 124.232 137.927 121.140 1.00 42.17 154 GLY C C 1
ATOM 944 O O . GLY A 1 135 ? 123.083 138.344 121.004 1.00 48.15 154 GLY C O 1
ATOM 945 N N . GLU A 1 136 ? 125.300 138.619 120.743 1.00 40.83 155 GLU C N 1
ATOM 946 C CA . GLU A 1 136 ? 125.175 139.941 120.142 1.00 42.01 155 GLU C CA 1
ATOM 947 C C . GLU A 1 136 ? 126.330 140.176 119.178 1.00 43.31 155 GLU C C 1
ATOM 948 O O . GLU A 1 136 ? 127.406 139.592 119.324 1.00 44.72 155 GLU C O 1
ATOM 954 N N . PHE A 1 137 ? 126.097 141.043 118.191 1.00 44.05 156 PHE C N 1
ATOM 955 C CA . PHE A 1 137 ? 127.090 141.340 117.163 1.00 41.37 156 PHE C CA 1
ATOM 956 C C . PHE A 1 137 ? 126.780 142.697 116.550 1.00 44.09 156 PHE C C 1
ATOM 957 O O . PHE A 1 137 ? 125.688 142.896 116.010 1.00 46.77 156 PHE C O 1
ATOM 965 N N . ASN A 1 138 ? 127.731 143.626 116.633 1.00 42.48 157 ASN C N 1
ATOM 966 C CA . ASN A 1 138 ? 127.600 144.959 116.048 1.00 41.14 157 ASN C CA 1
ATOM 967 C C . ASN A 1 138 ? 128.889 145.373 115.352 1.00 42.10 157 ASN C C 1
ATOM 968 O O . ASN A 1 138 ? 129.349 146.511 115.476 1.00 46.86 157 ASN C O 1
ATOM 973 N N . GLY A 1 139 ? 129.480 144.457 114.595 1.00 40.94 158 GLY C N 1
ATOM 974 C CA . GLY A 1 139 ? 130.773 144.698 113.988 1.00 39.77 158 GLY C CA 1
ATOM 975 C C . GLY A 1 139 ? 131.836 143.821 114.610 1.00 41.62 158 GLY C C 1
ATOM 976 O O . GLY A 1 139 ? 132.758 143.359 113.931 1.00 44.01 158 GLY C O 1
ATOM 977 N N . GLN A 1 140 ? 131.711 143.586 115.914 1.00 42.12 159 GLN C N 1
ATOM 978 C CA . GLN A 1 140 ? 132.561 142.656 116.637 1.00 40.69 159 GLN C CA 1
ATOM 979 C C . GLN A 1 140 ? 131.696 141.848 117.591 1.00 38.98 159 GLN C C 1
ATOM 980 O O . GLN A 1 140 ? 130.637 142.307 118.027 1.00 42.16 159 GLN C O 1
ATOM 986 N N . TYR A 1 141 ? 132.151 140.640 117.906 1.00 39.89 160 TYR C N 1
ATOM 987 C CA . TYR A 1 141 ? 131.438 139.787 118.843 1.00 37.35 160 TYR C CA 1
ATOM 988 C C . TYR A 1 141 ? 131.679 140.253 120.272 1.00 39.91 160 TYR C C 1
ATOM 989 O O . TYR A 1 141 ? 132.815 140.525 120.670 1.00 43.63 160 TYR C O 1
ATOM 998 N N . GLN A 1 142 ? 130.600 140.286 121.049 1.00 40.64 161 GLN C N 1
ATOM 999 C CA . GLN A 1 142 ? 130.684 140.845 122.410 1.00 40.36 161 GLN C CA 1
ATOM 1000 C C . GLN A 1 142 ? 130.536 139.744 123.459 1.00 39.69 161 GLN C C 1
ATOM 1001 O O . GLN A 1 142 ? 130.721 140.066 124.633 1.00 40.22 161 GLN C O 1
ATOM 1007 N N . TYR A 1 143 ? 130.240 138.500 123.070 1.00 41.17 162 TYR C N 1
ATOM 1008 C CA . TYR A 1 143 ? 130.153 137.383 124.002 1.00 39.01 162 TYR C CA 1
ATOM 1009 C C . TYR A 1 143 ? 130.797 136.166 123.361 1.00 39.06 162 TYR C C 1
ATOM 1010 O O . TYR A 1 143 ? 130.309 135.669 122.343 1.00 39.65 162 TYR C O 1
ATOM 1019 N N . LYS A 1 144 ? 131.885 135.685 123.960 1.00 37.92 163 LYS C N 1
ATOM 1020 C CA . LYS A 1 144 ? 132.660 134.582 123.413 1.00 35.14 163 LYS C CA 1
ATOM 1021 C C . LYS A 1 144 ? 132.837 133.491 124.458 1.00 35.55 163 LYS C C 1
ATOM 1022 O O . LYS A 1 144 ? 132.742 133.729 125.664 1.00 36.42 163 LYS C O 1
ATOM 1028 N N . ASN A 1 145 ? 133.101 132.282 123.970 1.00 35.82 164 ASN C N 1
ATOM 1029 C CA . ASN A 1 145 ? 133.456 131.132 124.797 1.00 33.28 164 ASN C CA 1
ATOM 1030 C C . ASN A 1 145 ? 134.926 130.823 124.531 1.00 34.43 164 ASN C C 1
ATOM 1031 O O . ASN A 1 145 ? 135.267 130.205 123.519 1.00 37.72 164 ASN C O 1
ATOM 1036 N N . GLU A 1 146 ? 135.796 131.250 125.445 1.00 35.91 165 GLU C N 1
ATOM 1037 C CA . GLU A 1 146 ? 137.237 131.148 125.262 1.00 36.53 165 GLU C CA 1
ATOM 1038 C C . GLU A 1 146 ? 137.876 130.081 126.141 1.00 38.15 165 GLU C C 1
ATOM 1039 O O . GLU A 1 146 ? 139.106 130.027 126.233 1.00 42.43 165 GLU C O 1
ATOM 1045 N N . GLY A 1 147 ? 137.080 129.231 126.783 1.00 36.42 166 GLY C N 1
ATOM 1046 C CA . GLY A 1 147 ? 137.604 128.179 127.623 1.00 36.25 166 GLY C CA 1
ATOM 1047 C C . GLY A 1 147 ? 137.609 126.832 126.925 1.00 37.12 166 GLY C C 1
ATOM 1048 O O . GLY A 1 147 ? 136.886 126.607 125.959 1.00 40.80 166 GLY C O 1
ATOM 1049 N N . ASN A 1 148 ? 138.444 125.930 127.433 1.00 36.95 167 ASN C N 1
ATOM 1050 C CA . ASN A 1 148 ? 138.545 124.582 126.896 1.00 35.03 167 ASN C CA 1
ATOM 1051 C C . ASN A 1 148 ? 137.671 123.632 127.701 1.00 38.17 167 ASN C C 1
ATOM 1052 O O . ASN A 1 148 ? 137.623 123.707 128.933 1.00 41.87 167 ASN C O 1
ATOM 1057 N N . ASN A 1 149 ? 136.980 122.736 126.993 1.00 35.85 168 ASN C N 1
ATOM 1058 C CA . ASN A 1 149 ? 136.073 121.766 127.607 1.00 34.05 168 ASN C CA 1
ATOM 1059 C C . ASN A 1 149 ? 134.998 122.464 128.442 1.00 36.93 168 ASN C C 1
ATOM 1060 O O . ASN A 1 149 ? 134.706 122.076 129.575 1.00 41.25 168 ASN C O 1
ATOM 1065 N N . SER A 1 150 ? 134.406 123.509 127.867 1.00 34.85 169 SER C N 1
ATOM 1066 C CA . SER A 1 150 ? 133.368 124.291 128.521 1.00 32.97 169 SER C CA 1
ATOM 1067 C C . SER A 1 150 ? 132.161 124.401 127.603 1.00 34.33 169 SER C C 1
ATOM 1068 O O . SER A 1 150 ? 132.297 124.402 126.377 1.00 36.64 169 SER C O 1
ATOM 1071 N N . TYR A 1 151 ? 130.973 124.492 128.200 1.00 34.13 170 TYR C N 1
ATOM 1072 C CA . TYR A 1 151 ? 129.744 124.525 127.416 1.00 32.29 170 TYR C CA 1
ATOM 1073 C C . TYR A 1 151 ? 128.809 125.606 127.936 1.00 33.22 170 TYR C C 1
ATOM 1074 O O . TYR A 1 151 ? 128.704 125.819 129.149 1.00 34.91 170 TYR C O 1
ATOM 1083 N N . MET A 1 152 ? 128.133 126.290 127.009 1.00 35.01 171 MET C N 1
ATOM 1084 C CA . MET A 1 152 ? 127.226 127.379 127.359 1.00 33.08 171 MET C CA 1
ATOM 1085 C C . MET A 1 152 ? 125.860 127.160 126.726 1.00 36.91 171 MET C C 1
ATOM 1086 O O . MET A 1 152 ? 125.768 126.827 125.538 1.00 39.39 171 MET C O 1
ATOM 1091 N N . ILE A 1 153 ? 124.804 127.357 127.515 1.00 36.34 172 ILE C N 1
ATOM 1092 C CA . ILE A 1 153 ? 123.425 127.278 127.036 1.00 36.59 172 ILE C CA 1
ATOM 1093 C C . ILE A 1 153 ? 122.670 128.504 127.539 1.00 38.45 172 ILE C C 1
ATOM 1094 O O . ILE A 1 153 ? 122.397 128.621 128.744 1.00 40.40 172 ILE C O 1
ATOM 1099 N N . GLY A 1 154 ? 122.316 129.399 126.629 1.00 38.96 173 GLY C N 1
ATOM 1100 C CA . GLY A 1 154 ? 121.461 130.514 126.995 1.00 36.53 173 GLY C CA 1
ATOM 1101 C C . GLY A 1 154 ? 121.762 131.762 126.167 1.00 39.31 173 GLY C C 1
ATOM 1102 O O . GLY A 1 154 ? 122.058 131.685 124.972 1.00 42.08 173 GLY C O 1
ATOM 1103 N N . ASN A 1 155 ? 121.645 132.913 126.832 1.00 37.70 174 ASN C N 1
ATOM 1104 C CA . ASN A 1 155 ? 121.770 134.217 126.197 1.00 37.49 174 ASN C CA 1
ATOM 1105 C C . ASN A 1 155 ? 122.795 135.062 126.941 1.00 38.79 174 ASN C C 1
ATOM 1106 O O . ASN A 1 155 ? 122.740 135.166 128.169 1.00 39.92 174 ASN C O 1
ATOM 1111 N N . LYS A 1 156 ? 123.722 135.660 126.191 1.00 38.98 175 LYS C N 1
ATOM 1112 C CA . LYS A 1 156 ? 124.665 136.653 126.707 1.00 37.53 175 LYS C CA 1
ATOM 1113 C C . LYS A 1 156 ? 125.513 136.092 127.851 1.00 38.82 175 LYS C C 1
ATOM 1114 O O . LYS A 1 156 ? 125.457 136.559 128.990 1.00 41.93 175 LYS C O 1
ATOM 1120 N N . ASN A 1 157 ? 126.315 135.084 127.524 1.00 36.35 176 ASN C N 1
ATOM 1121 C CA . ASN A 1 157 ? 127.219 134.456 128.473 1.00 34.84 176 ASN C CA 1
ATOM 1122 C C . ASN A 1 157 ? 128.656 134.577 127.980 1.00 37.40 176 ASN C C 1
ATOM 1123 O O . ASN A 1 157 ? 128.917 134.694 126.780 1.00 41.43 176 ASN C O 1
ATOM 1128 N N . LYS A 1 158 ? 129.594 134.550 128.927 1.00 36.63 177 LYS C N 1
ATOM 1129 C CA . LYS A 1 158 ? 131.003 134.744 128.620 1.00 34.84 177 LYS C CA 1
ATOM 1130 C C . LYS A 1 158 ? 131.859 133.842 129.498 1.00 35.06 177 LYS C C 1
ATOM 1131 O O . LYS A 1 158 ? 131.574 133.669 130.685 1.00 37.59 177 LYS C O 1
ATOM 1137 N N . ILE A 1 159 ? 132.904 133.271 128.903 1.00 34.26 178 ILE C N 1
ATOM 1138 C CA . ILE A 1 159 ? 133.943 132.548 129.627 1.00 32.54 178 ILE C CA 1
ATOM 1139 C C . ILE A 1 159 ? 135.291 133.073 129.160 1.00 34.80 178 ILE C C 1
ATOM 1140 O O . ILE A 1 159 ? 135.539 133.168 127.953 1.00 38.27 178 ILE C O 1
ATOM 1145 N N . ALA A 1 160 ? 136.158 133.416 130.108 1.00 35.48 179 ALA C N 1
ATOM 1146 C CA . ALA A 1 160 ? 137.426 134.048 129.785 1.00 36.29 179 ALA C CA 1
ATOM 1147 C C . ALA A 1 160 ? 138.461 133.004 129.374 1.00 40.09 179 ALA C C 1
ATOM 1148 O O . ALA A 1 160 ? 138.205 131.797 129.366 1.00 41.85 179 ALA C O 1
ATOM 1150 N N . SER A 1 161 ? 139.652 133.483 129.026 1.00 40.75 180 SER C N 1
ATOM 1151 C CA . SER A 1 161 ? 140.757 132.622 128.631 1.00 41.98 180 SER C CA 1
ATOM 1152 C C . SER A 1 161 ? 141.531 132.197 129.871 1.00 42.97 180 SER C C 1
ATOM 1153 O O . SER A 1 161 ? 141.831 133.026 130.737 1.00 45.81 180 SER C O 1
ATOM 1156 N N . GLY A 1 162 ? 141.854 130.910 129.954 1.00 41.54 181 GLY C N 1
ATOM 1157 C CA . GLY A 1 162 ? 142.469 130.342 131.131 1.00 39.36 181 GLY C CA 1
ATOM 1158 C C . GLY A 1 162 ? 141.496 129.729 132.113 1.00 40.16 181 GLY C C 1
ATOM 1159 O O . GLY A 1 162 ? 141.933 129.086 133.074 1.00 42.82 181 GLY C O 1
ATOM 1160 N N . SER A 1 163 ? 140.195 129.914 131.902 1.00 39.84 182 SER C N 1
ATOM 1161 C CA . SER A 1 163 ? 139.159 129.301 132.722 1.00 38.18 182 SER C CA 1
ATOM 1162 C C . SER A 1 163 ? 138.624 128.087 131.973 1.00 39.57 182 SER C C 1
ATOM 1163 O O . SER A 1 163 ? 137.911 128.231 130.975 1.00 41.59 182 SER C O 1
ATOM 1166 N N . ASN A 1 164 ? 138.960 126.896 132.458 1.00 38.89 183 ASN C N 1
ATOM 1167 C CA . ASN A 1 164 ? 138.659 125.653 131.767 1.00 38.81 183 ASN C CA 1
ATOM 1168 C C . ASN A 1 164 ? 137.694 124.808 132.589 1.00 40.26 183 ASN C C 1
ATOM 1169 O O . ASN A 1 164 ? 137.563 124.981 133.804 1.00 40.72 183 ASN C O 1
ATOM 1174 N N . ASP A 1 165 ? 137.008 123.897 131.897 1.00 39.35 184 ASP C N 1
ATOM 1175 C CA . ASP A 1 165 ? 136.096 122.927 132.509 1.00 36.86 184 ASP C CA 1
ATOM 1176 C C . ASP A 1 165 ? 134.945 123.621 133.241 1.00 38.50 184 ASP C C 1
ATOM 1177 O O . ASP A 1 165 ? 134.757 123.472 134.449 1.00 41.31 184 ASP C O 1
ATOM 1182 N N . ASN A 1 166 ? 134.159 124.378 132.478 1.00 37.10 185 ASN C N 1
ATOM 1183 C CA . ASN A 1 166 ? 133.038 125.130 133.022 1.00 33.19 185 ASN C CA 1
ATOM 1184 C C . ASN A 1 166 ? 131.768 124.838 132.235 1.00 34.74 185 ASN C C 1
ATOM 1185 O O . ASN A 1 166 ? 131.805 124.578 131.027 1.00 37.91 185 ASN C O 1
ATOM 1190 N N . PHE A 1 167 ? 130.638 124.890 132.939 1.00 33.27 186 PHE C N 1
ATOM 1191 C CA . PHE A 1 167 ? 129.329 124.628 132.361 1.00 32.32 186 PHE C CA 1
ATOM 1192 C C . PHE A 1 167 ? 128.364 125.709 132.819 1.00 33.54 186 PHE C C 1
ATOM 1193 O O . PHE A 1 167 ? 128.236 125.954 134.021 1.00 33.47 186 PHE C O 1
ATOM 1201 N N . ILE A 1 168 ? 127.693 126.358 131.869 1.00 35.99 187 ILE C N 1
ATOM 1202 C CA . ILE A 1 168 ? 126.735 127.416 132.169 1.00 33.51 187 ILE C CA 1
ATOM 1203 C C . ILE A 1 168 ? 125.399 127.071 131.528 1.00 36.56 187 ILE C C 1
ATOM 1204 O O . ILE A 1 168 ? 125.335 126.772 130.330 1.00 39.62 187 ILE C O 1
ATOM 1209 N N . LEU A 1 169 ? 124.335 127.133 132.327 1.00 34.77 188 LEU C N 1
ATOM 1210 C CA . LEU A 1 169 ? 122.954 126.962 131.873 1.00 36.05 188 LEU C CA 1
ATOM 1211 C C . LEU A 1 169 ? 122.166 128.155 132.407 1.00 37.53 188 LEU C C 1
ATOM 1212 O O . LEU A 1 169 ? 121.584 128.077 133.491 1.00 38.02 188 LEU C O 1
ATOM 1217 N N . GLY A 1 170 ? 122.148 129.257 131.661 1.00 39.43 189 GLY C N 1
ATOM 1218 C CA . GLY A 1 170 ? 121.494 130.448 132.175 1.00 36.22 189 GLY C CA 1
ATOM 1219 C C . GLY A 1 170 ? 121.794 131.672 131.332 1.00 38.66 189 GLY C C 1
ATOM 1220 O O . GLY A 1 170 ? 122.298 131.565 130.213 1.00 39.94 189 GLY C O 1
ATOM 1221 N N . ASN A 1 171 ? 121.471 132.837 131.895 1.00 36.73 190 ASN C N 1
ATOM 1222 C CA . ASN A 1 171 ? 121.594 134.118 131.213 1.00 36.61 190 ASN C CA 1
ATOM 1223 C C . ASN A 1 171 ? 122.446 135.077 132.031 1.00 37.48 190 ASN C C 1
ATOM 1224 O O . ASN A 1 171 ? 122.372 135.091 133.263 1.00 40.87 190 ASN C O 1
ATOM 1229 N N . ASN A 1 172 ? 123.255 135.876 131.331 1.00 36.86 191 ASN C N 1
ATOM 1230 C CA . ASN A 1 172 ? 124.060 136.942 131.934 1.00 36.22 191 ASN C CA 1
ATOM 1231 C C . ASN A 1 172 ? 124.999 136.406 133.014 1.00 37.83 191 ASN C C 1
ATOM 1232 O O . ASN A 1 172 ? 125.053 136.918 134.134 1.00 40.25 191 ASN C O 1
ATOM 1237 N N . VAL A 1 173 ? 125.754 135.369 132.667 1.00 35.22 192 VAL C N 1
ATOM 1238 C CA . VAL A 1 173 ? 126.759 134.791 133.551 1.00 33.76 192 VAL C CA 1
ATOM 1239 C C . VAL A 1 173 ? 128.125 135.046 132.934 1.00 35.80 192 VAL C C 1
ATOM 1240 O O . VAL A 1 173 ? 128.380 134.656 131.788 1.00 38.53 192 VAL C O 1
ATOM 1244 N N . HIS A 1 174 ? 129.002 135.703 133.689 1.00 35.60 193 HIS C N 1
ATOM 1245 C CA . HIS A 1 174 ? 130.345 136.047 133.233 1.00 33.43 193 HIS C CA 1
ATOM 1246 C C . HIS A 1 174 ? 131.352 135.424 134.192 1.00 35.50 193 HIS C C 1
ATOM 1247 O O . HIS A 1 174 ? 131.388 135.775 135.375 1.00 39.03 193 HIS C O 1
ATOM 1254 N N . ILE A 1 175 ? 132.171 134.512 133.682 1.00 34.84 194 ILE C N 1
ATOM 1255 C CA . ILE A 1 175 ? 133.199 133.852 134.480 1.00 33.97 194 ILE C CA 1
ATOM 1256 C C . ILE A 1 175 ? 134.540 134.514 134.196 1.00 35.47 194 ILE C C 1
ATOM 1257 O O . ILE A 1 175 ? 134.931 134.676 133.034 1.00 37.29 194 ILE C O 1
ATOM 1262 N N . GLY A 1 176 ? 135.247 134.895 135.259 1.00 34.89 195 GLY C N 1
ATOM 1263 C CA . GLY A 1 176 ? 136.515 135.579 135.139 1.00 34.40 195 GLY C CA 1
ATOM 1264 C C . GLY A 1 176 ? 137.683 134.621 134.999 1.00 39.02 195 GLY C C 1
ATOM 1265 O O . GLY A 1 176 ? 137.525 133.408 134.848 1.00 42.75 195 GLY C O 1
ATOM 1266 N N . GLY A 1 177 ? 138.885 135.191 135.058 1.00 38.64 196 GLY C N 1
ATOM 1267 C CA . GLY A 1 177 ? 140.091 134.402 134.871 1.00 40.77 196 GLY C CA 1
ATOM 1268 C C . GLY A 1 177 ? 140.538 133.733 136.162 1.00 40.73 196 GLY C C 1
ATOM 1269 O O . GLY A 1 177 ? 140.493 134.321 137.242 1.00 41.72 196 GLY C O 1
ATOM 1270 N N . GLY A 1 178 ? 140.978 132.486 136.034 1.00 39.66 197 GLY C N 1
ATOM 1271 C CA . GLY A 1 178 ? 141.445 131.717 137.166 1.00 37.23 197 GLY C CA 1
ATOM 1272 C C . GLY A 1 178 ? 140.423 130.819 137.823 1.00 39.59 197 GLY C C 1
ATOM 1273 O O . GLY A 1 178 ? 140.679 130.333 138.930 1.00 43.66 197 GLY C O 1
ATOM 1274 N N . ILE A 1 179 ? 139.278 130.581 137.187 1.00 39.87 198 ILE C N 1
ATOM 1275 C CA . ILE A 1 179 ? 138.208 129.764 137.748 1.00 38.11 198 ILE C CA 1
ATOM 1276 C C . ILE A 1 179 ? 138.101 128.479 136.941 1.00 37.63 198 ILE C C 1
ATOM 1277 O O . ILE A 1 179 ? 137.975 128.519 135.712 1.00 40.81 198 ILE C O 1
ATOM 1282 N N . ASN A 1 180 ? 138.147 127.342 137.631 1.00 37.70 199 ASN C N 1
ATOM 1283 C CA . ASN A 1 180 ? 138.059 126.037 136.993 1.00 36.56 199 ASN C CA 1
ATOM 1284 C C . ASN A 1 180 ? 137.100 125.153 137.778 1.00 37.54 199 ASN C C 1
ATOM 1285 O O . ASN A 1 180 ? 136.932 125.319 138.988 1.00 39.53 199 ASN C O 1
ATOM 1290 N N . ASN A 1 181 ? 136.470 124.212 137.071 1.00 35.20 200 ASN C N 1
ATOM 1291 C CA . ASN A 1 181 ? 135.582 123.213 137.669 1.00 33.39 200 ASN C CA 1
ATOM 1292 C C . ASN A 1 181 ? 134.435 123.867 138.444 1.00 35.58 200 ASN C C 1
ATOM 1293 O O . ASN A 1 181 ? 134.301 123.706 139.657 1.00 38.64 200 ASN C O 1
ATOM 1298 N N . SER A 1 182 ? 133.593 124.599 137.722 1.00 34.26 201 SER C N 1
ATOM 1299 C CA . SER A 1 182 ? 132.465 125.291 138.327 1.00 31.73 201 SER C CA 1
ATOM 1300 C C . SER A 1 182 ? 131.207 125.083 137.496 1.00 31.07 201 SER C C 1
ATOM 1301 O O . SER A 1 182 ? 131.275 124.843 136.289 1.00 34.72 201 SER C O 1
ATOM 1304 N N . VAL A 1 183 ? 130.057 125.174 138.162 1.00 28.79 202 VAL C N 1
ATOM 1305 C CA . VAL A 1 183 ? 128.751 125.049 137.525 1.00 27.06 202 VAL C CA 1
ATOM 1306 C C . VAL A 1 183 ? 127.891 126.225 137.967 1.00 29.83 202 VAL C C 1
ATOM 1307 O O . VAL A 1 183 ? 127.835 126.541 139.160 1.00 31.97 202 VAL C O 1
ATOM 1311 N N . ALA A 1 184 ? 127.227 126.868 137.011 1.00 31.43 203 ALA C N 1
ATOM 1312 C CA . ALA A 1 184 ? 126.348 128.001 137.277 1.00 29.64 203 ALA C CA 1
ATOM 1313 C C . ALA A 1 184 ? 124.942 127.670 136.802 1.00 31.06 203 ALA C C 1
ATOM 1314 O O . ALA A 1 184 ? 124.753 127.247 135.658 1.00 34.34 203 ALA C O 1
ATOM 1316 N N . LEU A 1 185 ? 123.959 127.863 137.679 1.00 31.40 204 LEU C N 1
ATOM 1317 C CA . LEU A 1 185 ? 122.568 127.553 137.382 1.00 31.12 204 LEU C CA 1
ATOM 1318 C C . LEU A 1 185 ? 121.701 128.771 137.655 1.00 33.42 204 LEU C C 1
ATOM 1319 O O . LEU A 1 185 ? 121.800 129.377 138.725 1.00 36.61 204 LEU C O 1
ATOM 1324 N N . GLY A 1 186 ? 120.856 129.123 136.696 1.00 33.72 205 GLY C N 1
ATOM 1325 C CA . GLY A 1 186 ? 119.859 130.158 136.885 1.00 34.70 205 GLY C CA 1
ATOM 1326 C C . GLY A 1 186 ? 120.156 131.404 136.068 1.00 38.28 205 GLY C C 1
ATOM 1327 O O . GLY A 1 186 ? 121.168 131.515 135.375 1.00 40.67 205 GLY C O 1
ATOM 1328 N N . ASN A 1 187 ? 119.228 132.351 136.175 1.00 37.61 206 ASN C N 1
ATOM 1329 C CA . ASN A 1 187 ? 119.322 133.629 135.488 1.00 35.99 206 ASN C CA 1
ATOM 1330 C C . ASN A 1 187 ? 119.955 134.669 136.401 1.00 38.91 206 ASN C C 1
ATOM 1331 O O . ASN A 1 187 ? 119.598 134.776 137.578 1.00 40.29 206 ASN C O 1
ATOM 1336 N N . ASN A 1 188 ? 120.895 135.436 135.847 1.00 37.28 207 ASN C N 1
ATOM 1337 C CA . ASN A 1 188 ? 121.624 136.466 136.586 1.00 35.61 207 ASN C CA 1
ATOM 1338 C C . ASN A 1 188 ? 122.365 135.869 137.782 1.00 37.44 207 ASN C C 1
ATOM 1339 O O . ASN A 1 188 ? 122.233 136.329 138.917 1.00 40.99 207 ASN C O 1
ATOM 1344 N N . SER A 1 189 ? 123.153 134.835 137.518 1.00 37.30 208 SER C N 1
ATOM 1345 C CA . SER A 1 189 ? 123.943 134.166 138.540 1.00 34.92 208 SER C CA 1
ATOM 1346 C C . SER A 1 189 ? 125.415 134.548 138.420 1.00 36.26 208 SER C C 1
ATOM 1347 O O . SER A 1 189 ? 125.881 135.007 137.376 1.00 37.45 208 SER C O 1
ATOM 1350 N N . THR A 1 190 ? 126.145 134.349 139.515 1.00 37.02 209 THR C N 1
ATOM 1351 C CA . THR A 1 190 ? 127.545 134.734 139.603 1.00 37.80 209 THR C CA 1
ATOM 1352 C C . THR A 1 190 ? 128.375 133.580 140.146 1.00 38.65 209 THR C C 1
ATOM 1353 O O . THR A 1 190 ? 127.925 132.816 141.003 1.00 40.52 209 THR C O 1
ATOM 1357 N N . VAL A 1 191 ? 129.600 133.464 139.635 1.00 40.00 210 VAL C N 1
ATOM 1358 C CA . VAL A 1 191 ? 130.576 132.483 140.094 1.00 36.96 210 VAL C CA 1
ATOM 1359 C C . VAL A 1 191 ? 131.870 133.222 140.401 1.00 38.87 210 VAL C C 1
ATOM 1360 O O . VAL A 1 191 ? 132.330 134.035 139.591 1.00 43.29 210 VAL C O 1
ATOM 1364 N N . SER A 1 192 ? 132.459 132.943 141.568 1.00 39.29 211 SER C N 1
ATOM 1365 C CA . SER A 1 192 ? 133.650 133.672 141.987 1.00 39.59 211 SER C CA 1
ATOM 1366 C C . SER A 1 192 ? 134.717 132.776 142.608 1.00 40.48 211 SER C C 1
ATOM 1367 O O . SER A 1 192 ? 135.641 133.289 143.249 1.00 42.61 211 SER C O 1
ATOM 1370 N N . ALA A 1 193 ? 134.627 131.459 142.439 1.00 41.05 212 ALA C N 1
ATOM 1371 C CA . ALA A 1 193 ? 135.607 130.555 143.024 1.00 36.66 212 ALA C CA 1
ATOM 1372 C C . ALA A 1 193 ? 135.602 129.245 142.250 1.00 37.42 212 ALA C C 1
ATOM 1373 O O . ALA A 1 193 ? 134.691 128.964 141.468 1.00 41.01 212 ALA C O 1
ATOM 1375 N N . SER A 1 194 ? 136.638 128.445 142.483 1.00 37.62 213 SER C N 1
ATOM 1376 C CA . SER A 1 194 ? 136.780 127.147 141.845 1.00 35.75 213 SER C CA 1
ATOM 1377 C C . SER A 1 194 ? 136.155 126.053 142.703 1.00 37.99 213 SER C C 1
ATOM 1378 O O . SER A 1 194 ? 136.059 126.176 143.927 1.00 40.75 213 SER C O 1
ATOM 1381 N N . ASN A 1 195 ? 135.731 124.977 142.039 1.00 35.85 214 ASN C N 1
ATOM 1382 C CA . ASN A 1 195 ? 135.097 123.827 142.690 1.00 33.24 214 ASN C CA 1
ATOM 1383 C C . ASN A 1 195 ? 133.863 124.246 143.489 1.00 34.85 214 ASN C C 1
ATOM 1384 O O . ASN A 1 195 ? 133.729 123.940 144.675 1.00 38.70 214 ASN C O 1
ATOM 1389 N N . THR A 1 196 ? 132.947 124.947 142.822 1.00 34.84 215 THR C N 1
ATOM 1390 C CA . THR A 1 196 ? 131.730 125.431 143.456 1.00 33.46 215 THR C CA 1
ATOM 1391 C C . THR A 1 196 ? 130.552 125.288 142.502 1.00 31.67 215 THR C C 1
ATOM 1392 O O . THR A 1 196 ? 130.716 125.237 141.281 1.00 33.90 215 THR C O 1
ATOM 1396 N N . VAL A 1 197 ? 129.357 125.212 143.084 1.00 30.20 216 VAL C N 1
ATOM 1397 C CA . VAL A 1 197 ? 128.095 125.258 142.351 1.00 27.48 216 VAL C CA 1
ATOM 1398 C C . VAL A 1 197 ? 127.304 126.441 142.892 1.00 32.04 216 VAL C C 1
ATOM 1399 O O . VAL A 1 197 ? 127.075 126.535 144.104 1.00 34.75 216 VAL C O 1
ATOM 1403 N N . SER A 1 198 ? 126.889 127.337 142.003 1.00 31.47 217 SER C N 1
ATOM 1404 C CA . SER A 1 198 ? 126.212 128.570 142.382 1.00 29.28 217 SER C CA 1
ATOM 1405 C C . SER A 1 198 ? 124.782 128.551 141.864 1.00 30.89 217 SER C C 1
ATOM 1406 O O . SER A 1 198 ? 124.539 128.161 140.718 1.00 32.52 217 SER C O 1
ATOM 1409 N N . VAL A 1 199 ? 123.840 128.967 142.709 1.00 32.23 218 VAL C N 1
ATOM 1410 C CA . VAL A 1 199 ? 122.427 128.974 142.346 1.00 30.64 218 VAL C CA 1
ATOM 1411 C C . VAL A 1 199 ? 121.836 130.362 142.561 1.00 32.66 218 VAL C C 1
ATOM 1412 O O . VAL A 1 199 ? 120.633 130.504 142.799 1.00 35.72 218 VAL C O 1
ATOM 1416 N N . GLY A 1 200 ? 122.671 131.390 142.472 1.00 33.25 219 GLY C N 1
ATOM 1417 C CA . GLY A 1 200 ? 122.199 132.747 142.658 1.00 34.90 219 GLY C CA 1
ATOM 1418 C C . GLY A 1 200 ? 123.360 133.718 142.721 1.00 37.26 219 GLY C C 1
ATOM 1419 O O . GLY A 1 200 ? 124.482 133.401 142.323 1.00 38.57 219 GLY C O 1
ATOM 1420 N N . SER A 1 201 ? 123.062 134.913 143.231 1.00 38.82 220 SER C N 1
ATOM 1421 C CA . SER A 1 201 ? 124.063 135.964 143.370 1.00 38.40 220 SER C CA 1
ATOM 1422 C C . SER A 1 201 ? 124.056 136.531 144.784 1.00 41.66 220 SER C C 1
ATOM 1423 O O . SER A 1 201 ? 123.360 136.013 145.662 1.00 43.05 220 SER C O 1
ATOM 1426 N N . SER A 1 202 ? 124.826 137.594 145.014 1.00 40.78 221 SER C N 1
ATOM 1427 C CA . SER A 1 202 ? 124.894 138.206 146.335 1.00 41.27 221 SER C CA 1
ATOM 1428 C C . SER A 1 202 ? 123.744 139.164 146.606 1.00 43.36 221 SER C C 1
ATOM 1429 O O . SER A 1 202 ? 123.614 139.642 147.736 1.00 47.27 221 SER C O 1
ATOM 1432 N N . THR A 1 203 ? 122.915 139.454 145.607 1.00 44.75 222 THR C N 1
ATOM 1433 C CA . THR A 1 203 ? 121.736 140.296 145.772 1.00 43.02 222 THR C CA 1
ATOM 1434 C C . THR A 1 203 ? 120.437 139.510 145.763 1.00 41.81 222 THR C C 1
ATOM 1435 O O . THR A 1 203 ? 119.493 139.883 146.463 1.00 46.18 222 THR C O 1
ATOM 1439 N N . LEU A 1 204 ? 120.364 138.432 144.989 1.00 40.84 223 LEU C N 1
ATOM 1440 C CA . LEU A 1 204 ? 119.191 137.571 144.942 1.00 40.28 223 LEU C CA 1
ATOM 1441 C C . LEU A 1 204 ? 119.632 136.137 145.185 1.00 40.00 223 LEU C C 1
ATOM 1442 O O . LEU A 1 204 ? 120.582 135.662 144.556 1.00 41.01 223 LEU C O 1
ATOM 1447 N N . LYS A 1 205 ? 118.940 135.452 146.091 1.00 39.85 224 LYS C N 1
ATOM 1448 C CA . LYS A 1 205 ? 119.270 134.089 146.477 1.00 35.48 224 LYS C CA 1
ATOM 1449 C C . LYS A 1 205 ? 118.073 133.184 146.234 1.00 35.69 224 LYS C C 1
ATOM 1450 O O . LYS A 1 205 ? 116.922 133.619 146.335 1.00 39.66 224 LYS C O 1
ATOM 1456 N N . ARG A 1 206 ? 118.348 131.925 145.908 1.00 34.91 225 ARG C N 1
ATOM 1457 C CA . ARG A 1 206 ? 117.321 130.951 145.583 1.00 30.99 225 ARG C CA 1
ATOM 1458 C C . ARG A 1 206 ? 117.238 129.878 146.660 1.00 32.09 225 ARG C C 1
ATOM 1459 O O . ARG A 1 206 ? 118.163 129.678 147.449 1.00 36.98 225 ARG C O 1
ATOM 1467 N N . LYS A 1 207 ? 116.104 129.186 146.678 1.00 29.00 226 LYS C N 1
ATOM 1468 C CA . LYS A 1 207 ? 115.842 128.102 147.611 1.00 27.86 226 LYS C CA 1
ATOM 1469 C C . LYS A 1 207 ? 115.800 126.780 146.860 1.00 29.97 226 LYS C C 1
ATOM 1470 O O . LYS A 1 207 ? 115.309 126.713 145.730 1.00 35.57 226 LYS C O 1
ATOM 1476 N N . ILE A 1 208 ? 116.316 125.732 147.490 1.00 29.46 227 ILE C N 1
ATOM 1477 C CA . ILE A 1 208 ? 116.284 124.386 146.934 1.00 27.81 227 ILE C CA 1
ATOM 1478 C C . ILE A 1 208 ? 115.184 123.615 147.648 1.00 28.55 227 ILE C C 1
ATOM 1479 O O . ILE A 1 208 ? 115.207 123.480 148.877 1.00 32.21 227 ILE C O 1
ATOM 1484 N N . VAL A 1 209 ? 114.218 123.112 146.882 1.00 28.96 228 VAL C N 1
ATOM 1485 C CA . VAL A 1 209 ? 113.020 122.500 147.435 1.00 26.75 228 VAL C CA 1
ATOM 1486 C C . VAL A 1 209 ? 112.927 121.054 146.967 1.00 27.28 228 VAL C C 1
ATOM 1487 O O . VAL A 1 209 ? 113.573 120.641 146.001 1.00 30.65 228 VAL C O 1
ATOM 1491 N N . ASN A 1 210 ? 112.109 120.280 147.686 1.00 26.95 229 ASN C N 1
ATOM 1492 C CA . ASN A 1 210 ? 111.840 118.876 147.371 1.00 25.93 229 ASN C CA 1
ATOM 1493 C C . ASN A 1 210 ? 113.111 118.032 147.453 1.00 27.47 229 ASN C C 1
ATOM 1494 O O . ASN A 1 210 ? 113.501 117.354 146.501 1.00 31.58 229 ASN C O 1
ATOM 1499 N N . VAL A 1 211 ? 113.756 118.073 148.617 1.00 26.43 230 VAL C N 1
ATOM 1500 C CA . VAL A 1 211 ? 115.021 117.389 148.860 1.00 25.90 230 VAL C CA 1
ATOM 1501 C C . VAL A 1 211 ? 114.777 116.262 149.854 1.00 28.91 230 VAL C C 1
ATOM 1502 O O . VAL A 1 211 ? 114.127 116.466 150.886 1.00 32.88 230 VAL C O 1
ATOM 1506 N N . GLY A 1 212 ? 115.292 115.074 149.540 1.00 29.99 231 GLY C N 1
ATOM 1507 C CA . GLY A 1 212 ? 115.148 113.948 150.434 1.00 28.47 231 GLY C CA 1
ATOM 1508 C C . GLY A 1 212 ? 116.075 114.025 151.630 1.00 32.91 231 GLY C C 1
ATOM 1509 O O . GLY A 1 212 ? 117.036 114.793 151.666 1.00 37.86 231 GLY C O 1
ATOM 1510 N N . ASP A 1 213 ? 115.771 113.205 152.631 1.00 31.96 232 ASP C N 1
ATOM 1511 C CA . ASP A 1 213 ? 116.528 113.223 153.873 1.00 30.77 232 ASP C CA 1
ATOM 1512 C C . ASP A 1 213 ? 117.909 112.612 153.675 1.00 33.90 232 ASP C C 1
ATOM 1513 O O . ASP A 1 213 ? 118.066 111.597 152.992 1.00 40.12 232 ASP C O 1
ATOM 1518 N N . GLY A 1 214 ? 118.912 113.239 154.283 1.00 32.06 233 GLY C N 1
ATOM 1519 C CA . GLY A 1 214 ? 120.267 112.738 154.251 1.00 30.40 233 GLY C CA 1
ATOM 1520 C C . GLY A 1 214 ? 120.532 111.750 155.368 1.00 33.69 233 GLY C C 1
ATOM 1521 O O . GLY A 1 214 ? 119.624 111.254 156.037 1.00 37.35 233 GLY C O 1
ATOM 1522 N N . ALA A 1 215 ? 121.813 111.459 155.565 1.00 31.75 234 ALA C N 1
ATOM 1523 C CA . ALA A 1 215 ? 122.264 110.555 156.612 1.00 29.50 234 ALA C CA 1
ATOM 1524 C C . ALA A 1 215 ? 123.076 111.341 157.629 1.00 31.66 234 ALA C C 1
ATOM 1525 O O . ALA A 1 215 ? 123.979 112.094 157.255 1.00 35.35 234 ALA C O 1
ATOM 1527 N N . ILE A 1 216 ? 122.750 111.174 158.906 1.00 30.23 235 ILE C N 1
ATOM 1528 C CA . ILE A 1 216 ? 123.451 111.847 159.991 1.00 28.02 235 ILE C CA 1
ATOM 1529 C C . ILE A 1 216 ? 124.423 110.837 160.586 1.00 30.94 235 ILE C C 1
ATOM 1530 O O . ILE A 1 216 ? 124.041 109.985 161.393 1.00 33.26 235 ILE C O 1
ATOM 1535 N N . SER A 1 217 ? 125.691 110.938 160.196 1.00 30.87 236 SER C N 1
ATOM 1536 C CA . SER A 1 217 ? 126.721 110.021 160.664 1.00 29.43 236 SER C CA 1
ATOM 1537 C C . SER A 1 217 ? 128.052 110.760 160.694 1.00 31.65 236 SER C C 1
ATOM 1538 O O . SER A 1 217 ? 128.138 111.941 160.350 1.00 37.10 236 SER C O 1
ATOM 1541 N N . ALA A 1 218 ? 129.099 110.049 161.120 1.00 32.71 237 ALA C N 1
ATOM 1542 C CA . ALA A 1 218 ? 130.406 110.675 161.292 1.00 31.35 237 ALA C CA 1
ATOM 1543 C C . ALA A 1 218 ? 130.980 111.155 159.966 1.00 33.01 237 ALA C C 1
ATOM 1544 O O . ALA A 1 218 ? 131.578 112.235 159.895 1.00 37.70 237 ALA C O 1
ATOM 1546 N N . ASN A 1 219 ? 130.817 110.369 158.906 1.00 33.01 238 ASN C N 1
ATOM 1547 C CA . ASN A 1 219 ? 131.323 110.701 157.576 1.00 34.38 238 ASN C CA 1
ATOM 1548 C C . ASN A 1 219 ? 130.184 110.602 156.562 1.00 35.33 238 ASN C C 1
ATOM 1549 O O . ASN A 1 219 ? 130.017 109.589 155.879 1.00 40.08 238 ASN C O 1
ATOM 1554 N N . SER A 1 220 ? 129.410 111.679 156.445 1.00 35.77 239 SER C N 1
ATOM 1555 C CA . SER A 1 220 ? 128.242 111.708 155.569 1.00 33.23 239 SER C CA 1
ATOM 1556 C C . SER A 1 220 ? 128.204 113.046 154.850 1.00 33.65 239 SER C C 1
ATOM 1557 O O . SER A 1 220 ? 127.950 114.083 155.472 1.00 40.02 239 SER C O 1
ATOM 1560 N N . SER A 1 221 ? 128.451 113.025 153.545 1.00 32.01 240 SER C N 1
ATOM 1561 C CA . SER A 1 221 ? 128.407 114.227 152.716 1.00 30.18 240 SER C CA 1
ATOM 1562 C C . SER A 1 221 ? 127.076 114.323 151.970 1.00 31.48 240 SER C C 1
ATOM 1563 O O . SER A 1 221 ? 127.008 114.237 150.747 1.00 35.14 240 SER C O 1
ATOM 1566 N N . ASP A 1 222 ? 126.003 114.506 152.735 1.00 33.37 241 ASP C N 1
ATOM 1567 C CA . ASP A 1 222 ? 124.663 114.654 152.190 1.00 30.79 241 ASP C CA 1
ATOM 1568 C C . ASP A 1 222 ? 124.010 115.904 152.759 1.00 32.10 241 ASP C C 1
ATOM 1569 O O . ASP A 1 222 ? 124.310 116.324 153.881 1.00 35.47 241 ASP C O 1
ATOM 1574 N N . ALA A 1 223 ? 123.110 116.494 151.980 1.00 29.37 242 ALA C N 1
ATOM 1575 C CA . ALA A 1 223 ? 122.423 117.701 152.408 1.00 26.44 242 ALA C CA 1
ATOM 1576 C C . ALA A 1 223 ? 121.430 117.391 153.526 1.00 31.05 242 ALA C C 1
ATOM 1577 O O . ALA A 1 223 ? 120.943 116.267 153.672 1.00 33.86 242 ALA C O 1
ATOM 1579 N N . VAL A 1 224 ? 121.131 118.414 154.323 1.00 29.18 243 VAL C N 1
ATOM 1580 C CA . VAL A 1 224 ? 120.269 118.295 155.494 1.00 24.92 243 VAL C CA 1
ATOM 1581 C C . VAL A 1 224 ? 119.024 119.140 155.262 1.00 28.37 243 VAL C C 1
ATOM 1582 O O . VAL A 1 224 ? 119.123 120.289 154.819 1.00 30.96 243 VAL C O 1
ATOM 1586 N N . THR A 1 225 ? 117.859 118.569 155.557 1.00 29.03 244 THR C N 1
ATOM 1587 C CA . THR A 1 225 ? 116.583 119.247 155.383 1.00 25.50 244 THR C CA 1
ATOM 1588 C C . THR A 1 225 ? 116.138 119.915 156.684 1.00 26.53 244 THR C C 1
ATOM 1589 O O . THR A 1 225 ? 116.731 119.730 157.748 1.00 29.40 244 THR C O 1
ATOM 1593 N N . GLY A 1 226 ? 115.070 120.707 156.577 1.00 24.69 245 GLY C N 1
ATOM 1594 C CA . GLY A 1 226 ? 114.600 121.467 157.725 1.00 22.72 245 GLY C CA 1
ATOM 1595 C C . GLY A 1 226 ? 114.048 120.597 158.838 1.00 25.41 245 GLY C C 1
ATOM 1596 O O . GLY A 1 226 ? 114.220 120.905 160.021 1.00 29.86 245 GLY C O 1
ATOM 1597 N N . ARG A 1 227 ? 113.372 119.504 158.479 1.00 25.01 246 ARG C N 1
ATOM 1598 C CA . ARG A 1 227 ? 112.804 118.620 159.493 1.00 25.27 246 ARG C CA 1
ATOM 1599 C C . ARG A 1 227 ? 113.883 117.991 160.366 1.00 27.69 246 ARG C C 1
ATOM 1600 O O . ARG A 1 227 ? 113.662 117.768 161.561 1.00 29.58 246 ARG C O 1
ATOM 1608 N N . GLN A 1 228 ? 115.055 117.708 159.792 1.00 27.31 247 GLN C N 1
ATOM 1609 C CA . GLN A 1 228 ? 116.124 117.086 160.565 1.00 25.67 247 GLN C CA 1
ATOM 1610 C C . GLN A 1 228 ? 116.692 118.047 161.601 1.00 26.38 247 GLN C C 1
ATOM 1611 O O . GLN A 1 228 ? 117.033 117.635 162.715 1.00 30.13 247 GLN C O 1
ATOM 1617 N N . LEU A 1 229 ? 116.801 119.330 161.254 1.00 25.95 248 LEU C N 1
ATOM 1618 C CA . LEU A 1 229 ? 117.212 120.319 162.244 1.00 23.51 248 LEU C CA 1
ATOM 1619 C C . LEU A 1 229 ? 116.109 120.573 163.263 1.00 25.33 248 LEU C C 1
ATOM 1620 O O . LEU A 1 229 ? 116.398 120.837 164.434 1.00 31.16 248 LEU C O 1
ATOM 1625 N N . TYR A 1 230 ? 114.845 120.500 162.840 1.00 25.63 249 TYR C N 1
ATOM 1626 C CA . TYR A 1 230 ? 113.738 120.691 163.770 1.00 24.25 249 TYR C CA 1
ATOM 1627 C C . TYR A 1 230 ? 113.694 119.590 164.823 1.00 27.03 249 TYR C C 1
ATOM 1628 O O . TYR A 1 230 ? 113.484 119.867 166.009 1.00 29.22 249 TYR C O 1
ATOM 1637 N N . SER A 1 231 ? 113.891 118.335 164.413 1.00 28.61 250 SER C N 1
ATOM 1638 C CA . SER A 1 231 ? 113.728 117.220 165.340 1.00 25.42 250 SER C CA 1
ATOM 1639 C C . SER A 1 231 ? 115.016 116.920 166.096 1.00 28.31 250 SER C C 1
ATOM 1640 O O . SER A 1 231 ? 114.998 116.742 167.319 1.00 31.40 250 SER C O 1
ATOM 1643 N N . GLY A 1 232 ? 116.141 116.855 165.389 1.00 30.13 251 GLY C N 1
ATOM 1644 C CA . GLY A 1 232 ? 117.420 116.580 166.008 1.00 28.15 251 GLY C CA 1
ATOM 1645 C C . GLY A 1 232 ? 117.760 115.117 166.176 1.00 29.28 251 GLY C C 1
ATOM 1646 O O . GLY A 1 232 ? 118.612 114.792 167.011 1.00 31.70 251 GLY C O 1
ATOM 1647 N N . ASN A 1 233 ? 117.127 114.226 165.417 1.00 29.79 252 ASN C N 1
ATOM 1648 C CA . ASN A 1 233 ? 117.375 112.800 165.565 1.00 28.43 252 ASN C CA 1
ATOM 1649 C C . ASN A 1 233 ? 118.723 112.416 164.967 1.00 29.34 252 ASN C C 1
ATOM 1650 O O . ASN A 1 233 ? 119.100 112.895 163.895 1.00 32.20 252 ASN C O 1
ATOM 1655 N N . GLY A 1 234 ? 119.445 111.541 165.664 1.00 29.20 253 GLY C N 1
ATOM 1656 C CA . GLY A 1 234 ? 120.661 110.961 165.131 1.00 27.87 253 GLY C CA 1
ATOM 1657 C C . GLY A 1 234 ? 121.943 111.715 165.397 1.00 27.75 253 GLY C C 1
ATOM 1658 O O . GLY A 1 234 ? 122.933 111.478 164.696 1.00 31.17 253 GLY C O 1
ATOM 1659 N N . ILE A 1 235 ? 121.972 112.605 166.383 1.00 26.38 254 ILE C N 1
ATOM 1660 C CA . ILE A 1 235 ? 123.151 113.410 166.656 1.00 24.93 254 ILE C CA 1
ATOM 1661 C C . ILE A 1 235 ? 123.966 112.759 167.767 1.00 27.31 254 ILE C C 1
ATOM 1662 O O . ILE A 1 235 ? 123.489 111.899 168.510 1.00 31.05 254 ILE C O 1
ATOM 1667 N N . ASP A 1 236 ? 125.223 113.185 167.882 1.00 26.27 255 ASP C N 1
ATOM 1668 C CA . ASP A 1 236 ? 126.124 112.694 168.920 1.00 25.37 255 ASP C CA 1
ATOM 1669 C C . ASP A 1 236 ? 125.797 113.399 170.230 1.00 28.37 255 ASP C C 1
ATOM 1670 O O . ASP A 1 236 ? 126.051 114.598 170.378 1.00 30.84 255 ASP C O 1
ATOM 1675 N N . THR A 1 237 ? 125.235 112.655 171.183 1.00 27.76 256 THR C N 1
ATOM 1676 C CA . THR A 1 237 ? 124.819 113.258 172.445 1.00 26.94 256 THR C CA 1
ATOM 1677 C C . THR A 1 237 ? 126.012 113.753 173.255 1.00 30.00 256 THR C C 1
ATOM 1678 O O . THR A 1 237 ? 125.951 114.829 173.858 1.00 33.42 256 THR C O 1
ATOM 1682 N N . ALA A 1 238 ? 127.102 112.983 173.285 1.00 29.48 257 ALA C N 1
ATOM 1683 C CA . ALA A 1 238 ? 128.252 113.355 174.105 1.00 27.54 257 ALA C CA 1
ATOM 1684 C C . ALA A 1 238 ? 128.932 114.618 173.590 1.00 29.71 257 ALA C C 1
ATOM 1685 O O . ALA A 1 238 ? 129.353 115.473 174.381 1.00 33.13 257 ALA C O 1
ATOM 1687 N N . ALA A 1 239 ? 129.056 114.753 172.267 1.00 29.41 258 ALA C N 1
ATOM 1688 C CA . ALA A 1 239 ? 129.698 115.934 171.700 1.00 27.55 258 ALA C CA 1
ATOM 1689 C C . ALA A 1 239 ? 128.903 117.197 172.005 1.00 30.12 258 ALA C C 1
ATOM 1690 O O . ALA A 1 239 ? 129.481 118.242 172.324 1.00 34.10 258 ALA C O 1
ATOM 1692 N N . TRP A 1 240 ? 127.576 117.127 171.910 1.00 28.02 259 TRP C N 1
ATOM 1693 C CA . TRP A 1 240 ? 126.767 118.293 172.243 1.00 24.66 259 TRP C CA 1
ATOM 1694 C C . TRP A 1 240 ? 126.723 118.535 173.746 1.00 29.25 259 TRP C C 1
ATOM 1695 O O . TRP A 1 240 ? 126.582 119.681 174.184 1.00 32.94 259 TRP C O 1
ATOM 1706 N N . GLN A 1 241 ? 126.840 117.476 174.548 1.00 30.11 260 GLN C N 1
ATOM 1707 C CA . GLN A 1 241 ? 126.797 117.628 175.996 1.00 28.00 260 GLN C CA 1
ATOM 1708 C C . GLN A 1 241 ? 128.089 118.205 176.556 1.00 29.58 260 GLN C C 1
ATOM 1709 O O . GLN A 1 241 ? 128.064 118.839 177.616 1.00 32.59 260 GLN C O 1
ATOM 1715 N N . ASN A 1 242 ? 129.222 117.987 175.891 1.00 30.60 261 ASN C N 1
ATOM 1716 C CA . ASN A 1 242 ? 130.451 118.633 176.332 1.00 29.62 261 ASN C CA 1
ATOM 1717 C C . ASN A 1 242 ? 130.767 119.912 175.566 1.00 30.77 261 ASN C C 1
ATOM 1718 O O . ASN A 1 242 ? 131.600 120.699 176.026 1.00 35.59 261 ASN C O 1
ATOM 1723 N N . LYS A 1 243 ? 130.122 120.140 174.418 1.00 31.20 262 LYS C N 1
ATOM 1724 C CA . LYS A 1 243 ? 130.209 121.439 173.758 1.00 29.45 262 LYS C CA 1
ATOM 1725 C C . LYS A 1 243 ? 129.421 122.492 174.527 1.00 30.84 262 LYS C C 1
ATOM 1726 O O . LYS A 1 243 ? 129.907 123.605 174.753 1.00 34.80 262 LYS C O 1
ATOM 1732 N N . LEU A 1 244 ? 128.201 122.158 174.932 1.00 31.52 263 LEU C N 1
ATOM 1733 C CA . LEU A 1 244 ? 127.380 123.002 175.790 1.00 28.96 263 LEU C CA 1
ATOM 1734 C C . LEU A 1 244 ? 127.377 122.385 177.181 1.00 31.16 263 LEU C C 1
ATOM 1735 O O . LEU A 1 244 ? 126.911 121.255 177.355 1.00 35.71 263 LEU C O 1
ATOM 1740 N N . ASN A 1 245 ? 127.886 123.117 178.167 1.00 29.22 264 ASN C N 1
ATOM 1741 C CA . ASN A 1 245 ? 128.028 122.570 179.515 1.00 29.75 264 ASN C CA 1
ATOM 1742 C C . ASN A 1 245 ? 126.643 122.299 180.088 1.00 33.98 264 ASN C C 1
ATOM 1743 O O . ASN A 1 245 ? 125.919 123.223 180.462 1.00 37.37 264 ASN C O 1
ATOM 1748 N N . VAL A 1 246 ? 126.267 121.024 180.161 1.00 31.18 265 VAL C N 1
ATOM 1749 C CA . VAL A 1 246 ? 124.947 120.612 180.623 1.00 30.75 265 VAL C CA 1
ATOM 1750 C C . VAL A 1 246 ? 125.107 119.821 181.914 1.00 31.44 265 VAL C C 1
ATOM 1751 O O . VAL A 1 246 ? 126.006 118.981 182.032 1.00 34.20 265 VAL C O 1
ATOM 1755 N N . THR A 1 247 ? 124.247 120.104 182.886 1.00 29.36 266 THR C N 1
ATOM 1756 C CA . THR A 1 247 ? 124.159 119.305 184.098 1.00 29.10 266 THR C CA 1
ATOM 1757 C C . THR A 1 247 ? 123.038 118.291 183.915 1.00 35.40 266 THR C C 1
ATOM 1758 O O . THR A 1 247 ? 121.861 118.663 183.855 1.00 41.47 266 THR C O 1
ATOM 1762 N N . ARG A 1 248 ? 123.401 117.017 183.820 1.00 36.08 267 ARG C N 1
ATOM 1763 C CA . ARG A 1 248 ? 122.455 115.969 183.475 1.00 36.80 267 ARG C CA 1
ATOM 1764 C C . ARG A 1 248 ? 121.496 115.705 184.630 1.00 40.58 267 ARG C C 1
ATOM 1765 O O . ARG A 1 248 ? 121.874 115.786 185.801 1.00 44.87 267 ARG C O 1
ATOM 1773 N N . LYS A 1 249 ? 120.244 115.393 184.282 1.00 39.42 268 LYS C N 1
ATOM 1774 C CA . LYS A 1 249 ? 119.192 115.275 185.288 1.00 40.92 268 LYS C CA 1
ATOM 1775 C C . LYS A 1 249 ? 119.465 114.136 186.262 1.00 45.90 268 LYS C C 1
ATOM 1776 O O . LYS A 1 249 ? 119.182 114.256 187.461 1.00 48.12 268 LYS C O 1
ATOM 1782 N N . ASN A 1 250 ? 119.989 113.014 185.766 1.00 44.86 269 ASN C N 1
ATOM 1783 C CA . ASN A 1 250 ? 120.286 111.895 186.652 1.00 43.73 269 ASN C CA 1
ATOM 1784 C C . ASN A 1 250 ? 121.392 112.242 187.641 1.00 48.28 269 ASN C C 1
ATOM 1785 O O . ASN A 1 250 ? 121.404 111.723 188.763 1.00 52.74 269 ASN C O 1
ATOM 1790 N N . ASP A 1 251 ? 122.321 113.114 187.250 1.00 47.56 270 ASP C N 1
ATOM 1791 C CA . ASP A 1 251 ? 123.355 113.592 188.156 1.00 46.76 270 ASP C CA 1
ATOM 1792 C C . ASP A 1 251 ? 122.895 114.766 189.009 1.00 46.72 270 ASP C C 1
ATOM 1793 O O . ASP A 1 251 ? 123.636 115.190 189.901 1.00 51.75 270 ASP C O 1
ATOM 1798 N N . TYR A 1 252 ? 121.707 115.308 188.746 1.00 44.63 271 TYR C N 1
ATOM 1799 C CA . TYR A 1 252 ? 121.143 116.384 189.549 1.00 42.89 271 TYR C CA 1
ATOM 1800 C C . TYR A 1 252 ? 120.204 115.857 190.625 1.00 45.77 271 TYR C C 1
ATOM 1801 O O . TYR A 1 252 ? 120.193 116.378 191.746 1.00 48.89 271 TYR C O 1
ATOM 1810 N N . LYS A 1 253 ? 119.412 114.832 190.306 1.00 46.44 272 LYS C N 1
ATOM 1811 C CA . LYS A 1 253 ? 118.562 114.216 191.319 1.00 48.68 272 LYS C CA 1
ATOM 1812 C C . LYS A 1 253 ? 119.402 113.579 192.418 1.00 52.17 272 LYS C C 1
ATOM 1813 O O . LYS A 1 253 ? 119.072 113.685 193.605 1.00 55.84 272 LYS C O 1
ATOM 1819 N N . ASP A 1 254 ? 120.486 112.914 192.040 1.00 51.87 273 ASP C N 1
ATOM 1820 C CA . ASP A 1 254 ? 121.446 112.341 192.976 1.00 50.15 273 ASP C CA 1
ATOM 1821 C C . ASP A 1 254 ? 122.670 113.244 192.966 1.00 51.84 273 ASP C C 1
ATOM 1822 O O . ASP A 1 254 ? 123.357 113.348 191.944 1.00 55.70 273 ASP C O 1
ATOM 1827 N N . ALA A 1 255 ? 122.938 113.900 194.092 1.00 48.40 274 ALA C N 1
ATOM 1828 C CA . ALA A 1 255 ? 124.005 114.891 194.155 1.00 51.84 274 ALA C CA 1
ATOM 1829 C C . ALA A 1 255 ? 125.345 114.266 193.795 1.00 54.56 274 ALA C C 1
ATOM 1830 O O . ALA A 1 255 ? 125.866 113.420 194.530 1.00 59.64 274 ALA C O 1
ATOM 1832 N N . ASN A 1 256 ? 125.902 114.686 192.663 1.00 51.72 275 ASN C N 1
ATOM 1833 C CA . ASN A 1 256 ? 127.183 114.190 192.186 1.00 54.10 275 ASN C CA 1
ATOM 1834 C C . ASN A 1 256 ? 128.040 115.353 191.710 1.00 59.13 275 ASN C C 1
ATOM 1835 O O . ASN A 1 256 ? 127.524 116.333 191.166 1.00 63.03 275 ASN C O 1
ATOM 1840 N N . ASP A 1 257 ? 129.351 115.231 191.923 1.00 59.88 276 ASP C N 1
ATOM 1841 C CA . ASP A 1 257 ? 130.336 116.192 191.426 1.00 61.07 276 ASP C CA 1
ATOM 1842 C C . ASP A 1 257 ? 130.069 117.603 191.945 1.00 59.66 276 ASP C C 1
ATOM 1843 O O . ASP A 1 257 ? 130.114 118.578 191.195 1.00 62.58 276 ASP C O 1
ATOM 1848 N N . ILE A 1 258 ? 129.794 117.715 193.238 1.00 58.42 277 ILE C N 1
ATOM 1849 C CA . ILE A 1 258 ? 129.574 119.006 193.880 1.00 59.17 277 ILE C CA 1
ATOM 1850 C C . ILE A 1 258 ? 130.737 119.304 194.813 1.00 64.57 277 ILE C C 1
ATOM 1851 O O . ILE A 1 258 ? 131.352 118.398 195.391 1.00 68.94 277 ILE C O 1
ATOM 1856 N N . ASP A 1 259 ? 131.051 120.589 194.957 1.00 62.90 278 ASP C N 1
ATOM 1857 C CA . ASP A 1 259 ? 132.043 121.044 195.930 1.00 64.96 278 ASP C CA 1
ATOM 1858 C C . ASP A 1 259 ? 131.316 121.239 197.255 1.00 68.18 278 ASP C C 1
ATOM 1859 O O . ASP A 1 259 ? 130.521 122.165 197.425 1.00 69.53 278 ASP C O 1
ATOM 1864 N N . VAL A 1 260 ? 131.595 120.343 198.204 1.00 68.00 279 VAL C N 1
ATOM 1865 C CA . VAL A 1 260 ? 130.787 120.255 199.419 1.00 66.75 279 VAL C CA 1
ATOM 1866 C C . VAL A 1 260 ? 130.923 121.512 200.270 1.00 70.07 279 VAL C C 1
ATOM 1867 O O . VAL A 1 260 ? 129.933 122.025 200.808 1.00 72.75 279 VAL C O 1
ATOM 1871 N N . ASN A 1 261 ? 132.146 122.028 200.410 1.00 70.12 280 ASN C N 1
ATOM 1872 C CA . ASN A 1 261 ? 132.374 123.153 201.313 1.00 73.62 280 ASN C CA 1
ATOM 1873 C C . ASN A 1 261 ? 131.614 124.394 200.860 1.00 74.49 280 ASN C C 1
ATOM 1874 O O . ASN A 1 261 ? 131.068 125.135 201.686 1.00 76.22 280 ASN C O 1
ATOM 1879 N N . LYS A 1 262 ? 131.573 124.645 199.550 1.00 72.65 281 LYS C N 1
ATOM 1880 C CA . LYS A 1 262 ? 130.847 125.806 199.050 1.00 69.96 281 LYS C CA 1
ATOM 1881 C C . LYS A 1 262 ? 129.346 125.683 199.266 1.00 68.15 281 LYS C C 1
ATOM 1882 O O . LYS A 1 262 ? 128.670 126.702 199.437 1.00 69.44 281 LYS C O 1
ATOM 1888 N N . TRP A 1 263 ? 128.809 124.465 199.257 1.00 66.75 282 TRP C N 1
ATOM 1889 C CA . TRP A 1 263 ? 127.397 124.263 199.551 1.00 66.74 282 TRP C CA 1
ATOM 1890 C C . TRP A 1 263 ? 127.124 124.367 201.049 1.00 72.45 282 TRP C C 1
ATOM 1891 O O . TRP A 1 263 ? 126.016 124.728 201.458 1.00 75.05 282 TRP C O 1
ATOM 1902 N N . LYS A 1 264 ? 128.123 124.044 201.876 1.00 74.59 283 LYS C N 1
ATOM 1903 C CA . LYS A 1 264 ? 128.027 124.320 203.308 1.00 74.11 283 LYS C CA 1
ATOM 1904 C C . LYS A 1 264 ? 127.873 125.806 203.593 1.00 74.82 283 LYS C C 1
ATOM 1905 O O . LYS A 1 264 ? 127.041 126.197 204.419 1.00 76.39 283 LYS C O 1
ATOM 1911 N N . ALA A 1 265 ? 128.664 126.644 202.927 1.00 73.83 284 ALA C N 1
ATOM 1912 C CA . ALA A 1 265 ? 128.683 128.075 203.200 1.00 75.90 284 ALA C CA 1
ATOM 1913 C C . ALA A 1 265 ? 127.335 128.729 202.925 1.00 78.05 284 ALA C C 1
ATOM 1914 O O . ALA A 1 265 ? 126.721 129.302 203.831 1.00 81.07 284 ALA C O 1
ATOM 1916 N N . LYS A 1 266 ? 126.870 128.651 201.680 1.00 77.40 285 LYS C N 1
ATOM 1917 C CA . LYS A 1 266 ? 125.648 129.330 201.270 1.00 76.94 285 LYS C CA 1
ATOM 1918 C C . LYS A 1 266 ? 124.427 128.787 202.003 1.00 77.08 285 LYS C C 1
ATOM 1919 O O . LYS A 1 266 ? 123.559 129.558 202.424 1.00 79.43 285 LYS C O 1
ATOM 1925 N N . LEU A 1 267 ? 124.347 127.472 202.159 1.00 76.93 286 LEU C N 1
ATOM 1926 C CA . LEU A 1 267 ? 123.220 126.860 202.849 1.00 77.72 286 LEU C CA 1
ATOM 1927 C C . LEU A 1 267 ? 123.440 126.872 204.358 1.00 79.99 286 LEU C C 1
ATOM 1928 O O . LEU A 1 267 ? 123.374 125.832 205.012 1.00 82.05 286 LEU C O 1
ATOM 1933 N N . GLN B 2 2 ? 128.563 158.556 97.952 1.00 51.50 35 GLN F N 1
ATOM 1934 C CA . GLN B 2 2 ? 129.724 158.035 98.662 1.00 55.17 35 GLN F CA 1
ATOM 1935 C C . GLN B 2 2 ? 129.672 158.405 100.141 1.00 56.23 35 GLN F C 1
ATOM 1936 O O . GLN B 2 2 ? 129.398 159.552 100.494 1.00 56.26 35 GLN F O 1
ATOM 1942 N N . LEU B 2 3 ? 129.931 157.421 101.000 1.00 51.74 36 LEU F N 1
ATOM 1943 C CA . LEU B 2 3 ? 129.914 157.649 102.439 1.00 45.40 36 LEU F CA 1
ATOM 1944 C C . LEU B 2 3 ? 131.029 158.610 102.835 1.00 45.62 36 LEU F C 1
ATOM 1945 O O . LEU B 2 3 ? 132.190 158.415 102.463 1.00 48.70 36 LEU F O 1
ATOM 1950 N N . THR B 2 4 ? 130.679 159.651 103.590 1.00 44.59 37 THR F N 1
ATOM 1951 C CA . THR B 2 4 ? 131.639 160.681 103.966 1.00 41.67 37 THR F CA 1
ATOM 1952 C C . THR B 2 4 ? 131.559 160.969 105.457 1.00 40.45 37 THR F C 1
ATOM 1953 O O . THR B 2 4 ? 130.500 160.841 106.074 1.00 45.23 37 THR F O 1
ATOM 1957 N N . THR B 2 5 ? 132.696 161.363 106.030 1.00 40.75 38 THR F N 1
ATOM 1958 C CA . THR B 2 5 ? 132.796 161.726 107.439 1.00 39.92 38 THR F CA 1
ATOM 1959 C C . THR B 2 5 ? 133.354 163.137 107.554 1.00 43.73 38 THR F C 1
ATOM 1960 O O . THR B 2 5 ? 134.304 163.493 106.848 1.00 46.71 38 THR F O 1
ATOM 1964 N N . GLU B 2 6 ? 132.766 163.937 108.443 1.00 44.61 39 GLU F N 1
ATOM 1965 C CA . GLU B 2 6 ? 133.155 165.330 108.620 1.00 42.77 39 GLU F CA 1
ATOM 1966 C C . GLU B 2 6 ? 133.427 165.609 110.091 1.00 46.93 39 GLU F C 1
ATOM 1967 O O . GLU B 2 6 ? 132.621 165.251 110.954 1.00 47.54 39 GLU F O 1
ATOM 1973 N N . SER B 2 7 ? 134.556 166.253 110.371 1.00 46.07 40 SER F N 1
ATOM 1974 C CA . SER B 2 7 ? 134.909 166.643 111.727 1.00 42.09 40 SER F CA 1
ATOM 1975 C C . SER B 2 7 ? 134.555 168.105 111.968 1.00 44.64 40 SER F C 1
ATOM 1976 O O . SER B 2 7 ? 134.666 168.944 111.072 1.00 47.34 40 SER F O 1
ATOM 1979 N N . MET B 2 8 ? 134.129 168.408 113.195 1.00 44.69 41 MET F N 1
ATOM 1980 C CA . MET B 2 8 ? 133.759 169.784 113.498 1.00 42.22 41 MET F CA 1
ATOM 1981 C C . MET B 2 8 ? 134.066 170.123 114.951 1.00 47.51 41 MET F C 1
ATOM 1982 O O . MET B 2 8 ? 133.438 169.571 115.863 1.00 52.51 41 MET F O 1
ATOM 1987 N N . PRO B 2 9 ? 135.021 171.026 115.212 1.00 43.48 42 PRO F N 1
ATOM 1988 C CA . PRO B 2 9 ? 135.915 171.696 114.258 1.00 41.93 42 PRO F CA 1
ATOM 1989 C C . PRO B 2 9 ? 137.161 170.869 113.955 1.00 42.32 42 PRO F C 1
ATOM 1990 O O . PRO B 2 9 ? 137.501 169.960 114.704 1.00 48.33 42 PRO F O 1
ATOM 1994 N N . PHE B 2 10 ? 137.858 171.160 112.853 1.00 40.13 43 PHE F N 1
ATOM 1995 C CA . PHE B 2 10 ? 139.077 170.425 112.532 1.00 39.27 43 PHE F CA 1
ATOM 1996 C C . PHE B 2 10 ? 140.161 170.677 113.573 1.00 47.00 43 PHE F C 1
ATOM 1997 O O . PHE B 2 10 ? 140.852 169.746 114.002 1.00 50.56 43 PHE F O 1
ATOM 2005 N N . ASN B 2 11 ? 140.329 171.930 113.985 1.00 49.32 44 ASN F N 1
ATOM 2006 C CA . ASN B 2 11 ? 141.284 172.299 115.022 1.00 47.31 44 ASN F CA 1
ATOM 2007 C C . ASN B 2 11 ? 140.509 172.649 116.285 1.00 46.13 44 ASN F C 1
ATOM 2008 O O . ASN B 2 11 ? 139.609 173.495 116.249 1.00 48.53 44 ASN F O 1
ATOM 2013 N N . VAL B 2 12 ? 140.854 171.999 117.392 1.00 42.70 45 VAL F N 1
ATOM 2014 C CA . VAL B 2 12 ? 140.095 172.103 118.628 1.00 47.29 45 VAL F CA 1
ATOM 2015 C C . VAL B 2 12 ? 141.059 172.439 119.766 1.00 52.25 45 VAL F C 1
ATOM 2016 O O . VAL B 2 12 ? 142.263 172.204 119.683 1.00 52.91 45 VAL F O 1
ATOM 2020 N N . ALA B 2 13 ? 140.503 173.003 120.839 1.00 55.99 46 ALA F N 1
ATOM 2021 C CA . ALA B 2 13 ? 141.290 173.382 122.006 1.00 56.43 46 ALA F CA 1
ATOM 2022 C C . ALA B 2 13 ? 141.618 172.165 122.863 1.00 57.95 46 ALA F C 1
ATOM 2023 O O . ALA B 2 13 ? 141.429 171.024 122.432 1.00 60.21 46 ALA F O 1
ATOM 2025 N N . GLU B 2 14 ? 142.110 172.402 124.079 1.00 56.13 47 GLU F N 1
ATOM 2026 C CA . GLU B 2 14 ? 142.618 171.328 124.924 1.00 53.95 47 GLU F CA 1
ATOM 2027 C C . GLU B 2 14 ? 141.539 170.872 125.904 1.00 55.24 47 GLU F C 1
ATOM 2028 O O . GLU B 2 14 ? 141.750 169.955 126.703 1.00 59.16 47 GLU F O 1
ATOM 2034 N N . GLY B 2 15 ? 140.366 171.495 125.842 1.00 56.28 48 GLY F N 1
ATOM 2035 C CA . GLY B 2 15 ? 139.305 171.142 126.765 1.00 54.90 48 GLY F CA 1
ATOM 2036 C C . GLY B 2 15 ? 137.909 171.177 126.179 1.00 55.59 48 GLY F C 1
ATOM 2037 O O . GLY B 2 15 ? 136.924 171.055 126.912 1.00 56.78 48 GLY F O 1
ATOM 2038 N N . LYS B 2 16 ? 137.806 171.341 124.861 1.00 57.26 49 LYS F N 1
ATOM 2039 C CA . LYS B 2 16 ? 136.502 171.473 124.222 1.00 60.56 49 LYS F CA 1
ATOM 2040 C C . LYS B 2 16 ? 135.970 170.124 123.754 1.00 58.22 49 LYS F C 1
ATOM 2041 O O . LYS B 2 16 ? 136.521 169.074 124.102 1.00 57.77 49 LYS F O 1
ATOM 2047 N N . GLU B 2 17 ? 134.896 170.147 122.966 1.00 55.80 50 GLU F N 1
ATOM 2048 C CA . GLU B 2 17 ? 134.254 168.942 122.467 1.00 49.98 50 GLU F CA 1
ATOM 2049 C C . GLU B 2 17 ? 134.535 168.800 120.979 1.00 49.45 50 GLU F C 1
ATOM 2050 O O . GLU B 2 17 ? 134.644 169.794 120.255 1.00 51.92 50 GLU F O 1
ATOM 2056 N N . VAL B 2 18 ? 134.651 167.554 120.526 1.00 42.47 51 VAL F N 1
ATOM 2057 C CA . VAL B 2 18 ? 134.866 167.245 119.117 1.00 39.08 51 VAL F CA 1
ATOM 2058 C C . VAL B 2 18 ? 133.725 166.357 118.642 1.00 39.33 51 VAL F C 1
ATOM 2059 O O . VAL B 2 18 ? 133.392 165.363 119.297 1.00 42.61 51 VAL F O 1
ATOM 2063 N N . LEU B 2 19 ? 133.128 166.718 117.506 1.00 38.54 52 LEU F N 1
ATOM 2064 C CA . LEU B 2 19 ? 131.978 166.011 116.959 1.00 34.77 52 LEU F CA 1
ATOM 2065 C C . LEU B 2 19 ? 132.287 165.532 115.547 1.00 39.52 52 LEU F C 1
ATOM 2066 O O . LEU B 2 19 ? 132.703 166.323 114.690 1.00 44.17 52 LEU F O 1
ATOM 2071 N N . LEU B 2 20 ? 132.072 164.242 115.307 1.00 36.83 53 LEU F N 1
ATOM 2072 C CA . LEU B 2 20 ? 132.269 163.628 114.002 1.00 30.37 53 LEU F CA 1
ATOM 2073 C C . LEU B 2 20 ? 130.919 163.185 113.453 1.00 35.80 53 LEU F C 1
ATOM 2074 O O . LEU B 2 20 ? 130.211 162.400 114.099 1.00 38.00 53 LEU F O 1
ATOM 2079 N N . LEU B 2 21 ? 130.578 163.684 112.264 1.00 38.56 54 LEU F N 1
ATOM 2080 C CA . LEU B 2 21 ? 129.302 163.452 111.605 1.00 37.47 54 LEU F CA 1
ATOM 2081 C C . LEU B 2 21 ? 129.506 162.617 110.348 1.00 41.89 54 LEU F C 1
ATOM 2082 O O . LEU B 2 21 ? 130.607 162.544 109.795 1.00 44.48 54 LEU F O 1
ATOM 2087 N N . VAL B 2 22 ? 128.413 162.014 109.881 1.00 43.45 55 VAL F N 1
ATOM 2088 C CA . VAL B 2 22 ? 128.430 161.127 108.722 1.00 38.97 55 VAL F CA 1
ATOM 2089 C C . VAL B 2 22 ? 127.388 161.606 107.719 1.00 41.11 55 VAL F C 1
ATOM 2090 O O . VAL B 2 22 ? 126.240 161.871 108.089 1.00 47.32 55 VAL F O 1
ATOM 2094 N N . HIS B 2 23 ? 127.793 161.715 106.455 1.00 39.65 56 HIS F N 1
ATOM 2095 C CA . HIS B 2 23 ? 126.909 162.087 105.362 1.00 41.21 56 HIS F CA 1
ATOM 2096 C C . HIS B 2 23 ? 126.853 160.964 104.334 1.00 43.52 56 HIS F C 1
ATOM 2097 O O . HIS B 2 23 ? 127.840 160.251 104.111 1.00 44.01 56 HIS F O 1
ATOM 2104 N N . ASN B 2 24 ? 125.679 160.829 103.707 1.00 43.00 57 ASN F N 1
ATOM 2105 C CA . ASN B 2 24 ? 125.399 159.790 102.713 1.00 42.84 57 ASN F CA 1
ATOM 2106 C C . ASN B 2 24 ? 125.475 158.395 103.335 1.00 46.93 57 ASN F C 1
ATOM 2107 O O . ASN B 2 24 ? 126.148 157.495 102.830 1.00 47.68 57 ASN F O 1
ATOM 2112 N N . LEU B 2 25 ? 124.765 158.224 104.444 1.00 48.06 58 LEU F N 1
ATOM 2113 C CA . LEU B 2 25 ? 124.696 156.932 105.116 1.00 42.61 58 LEU F CA 1
ATOM 2114 C C . LEU B 2 25 ? 123.697 156.033 104.397 1.00 45.31 58 LEU F C 1
ATOM 2115 O O . LEU B 2 25 ? 122.557 156.452 104.169 1.00 50.57 58 LEU F O 1
ATOM 2120 N N . PRO B 2 26 ? 124.077 154.815 104.014 1.00 43.91 59 PRO F N 1
ATOM 2121 C CA . PRO B 2 26 ? 123.141 153.941 103.297 1.00 42.88 59 PRO F CA 1
ATOM 2122 C C . PRO B 2 26 ? 121.963 153.535 104.168 1.00 46.73 59 PRO F C 1
ATOM 2123 O O . PRO B 2 26 ? 122.040 153.536 105.398 1.00 49.54 59 PRO F O 1
ATOM 2127 N N . GLN B 2 27 ? 120.856 153.201 103.511 1.00 50.29 60 GLN F N 1
ATOM 2128 C CA . GLN B 2 27 ? 119.666 152.725 104.197 1.00 54.75 60 GLN F CA 1
ATOM 2129 C C . GLN B 2 27 ? 119.733 151.213 104.404 1.00 53.22 60 GLN F C 1
ATOM 2130 O O . GLN B 2 27 ? 120.562 150.514 103.816 1.00 56.40 60 GLN F O 1
ATOM 2136 N N . GLN B 2 28 ? 118.839 150.711 105.260 1.00 51.25 61 GLN F N 1
ATOM 2137 C CA . GLN B 2 28 ? 118.692 149.281 105.535 1.00 46.87 61 GLN F CA 1
ATOM 2138 C C . GLN B 2 28 ? 120.009 148.683 106.044 1.00 43.25 61 GLN F C 1
ATOM 2139 O O . GLN B 2 28 ? 120.629 147.824 105.415 1.00 46.68 61 GLN F O 1
ATOM 2145 N N . LEU B 2 29 ? 120.421 149.173 107.209 1.00 38.25 62 LEU F N 1
ATOM 2146 C CA . LEU B 2 29 ? 121.679 148.787 107.830 1.00 33.43 62 LEU F CA 1
ATOM 2147 C C . LEU B 2 29 ? 121.440 147.759 108.933 1.00 29.96 62 LEU F C 1
ATOM 2148 O O . LEU B 2 29 ? 120.310 147.350 109.208 1.00 29.86 62 LEU F O 1
ATOM 2153 N N . PHE B 2 30 ? 122.536 147.343 109.567 1.00 33.63 63 PHE F N 1
ATOM 2154 C CA . PHE B 2 30 ? 122.524 146.365 110.644 1.00 26.50 63 PHE F CA 1
ATOM 2155 C C . PHE B 2 30 ? 123.226 146.848 111.905 1.00 26.57 63 PHE F C 1
ATOM 2156 O O . PHE B 2 30 ? 122.805 146.484 113.003 1.00 30.02 63 PHE F O 1
ATOM 2164 N N . GLY B 2 31 ? 124.276 147.653 111.778 1.00 31.62 64 GLY F N 1
ATOM 2165 C CA . GLY B 2 31 ? 124.965 148.185 112.940 1.00 28.30 64 GLY F CA 1
ATOM 2166 C C . GLY B 2 31 ? 126.135 149.047 112.515 1.00 26.15 64 GLY F C 1
ATOM 2167 O O . GLY B 2 31 ? 126.504 149.103 111.338 1.00 31.39 64 GLY F O 1
ATOM 2168 N N . TYR B 2 32 ? 126.718 149.723 113.503 1.00 24.55 65 TYR F N 1
ATOM 2169 C CA . TYR B 2 32 ? 127.879 150.577 113.300 1.00 18.11 65 TYR F CA 1
ATOM 2170 C C . TYR B 2 32 ? 128.982 150.167 114.266 1.00 22.42 65 TYR F C 1
ATOM 2171 O O . TYR B 2 32 ? 128.773 149.372 115.185 1.00 29.24 65 TYR F O 1
ATOM 2180 N N . SER B 2 33 ? 130.185 150.693 114.021 1.00 23.99 66 SER F N 1
ATOM 2181 C CA . SER B 2 33 ? 131.340 150.425 114.914 1.00 19.49 66 SER F CA 1
ATOM 2182 C C . SER B 2 33 ? 132.448 151.456 114.659 1.00 21.17 66 SER F C 1
ATOM 2183 O O . SER B 2 33 ? 132.801 151.654 113.490 1.00 27.36 66 SER F O 1
ATOM 2186 N N . TRP B 2 34 ? 132.979 152.078 115.712 1.00 22.02 67 TRP F N 1
ATOM 2187 C CA . TRP B 2 34 ? 134.021 153.092 115.615 1.00 19.52 67 TRP F CA 1
ATOM 2188 C C . TRP B 2 34 ? 135.336 152.515 116.118 1.00 21.31 67 TRP F C 1
ATOM 2189 O O . TRP B 2 34 ? 135.374 151.860 117.166 1.00 29.67 67 TRP F O 1
ATOM 2200 N N . TYR B 2 35 ? 136.408 152.759 115.372 1.00 20.76 68 TYR F N 1
ATOM 2201 C CA . TYR B 2 35 ? 137.734 152.269 115.707 1.00 26.65 68 TYR F CA 1
ATOM 2202 C C . TYR B 2 35 ? 138.704 153.435 115.841 1.00 30.07 68 TYR F C 1
ATOM 2203 O O . TYR B 2 35 ? 138.376 154.588 115.549 1.00 35.25 68 TYR F O 1
ATOM 2212 N N . LYS B 2 36 ? 139.912 153.118 116.295 1.00 30.23 69 LYS F N 1
ATOM 2213 C CA . LYS B 2 36 ? 140.996 154.083 116.428 1.00 31.99 69 LYS F CA 1
ATOM 2214 C C . LYS B 2 36 ? 142.098 153.719 115.443 1.00 36.27 69 LYS F C 1
ATOM 2215 O O . LYS B 2 36 ? 142.582 152.583 115.441 1.00 39.04 69 LYS F O 1
ATOM 2221 N N . GLY B 2 37 ? 142.486 154.676 114.604 1.00 35.13 70 GLY F N 1
ATOM 2222 C CA . GLY B 2 37 ? 143.537 154.442 113.634 1.00 37.70 70 GLY F CA 1
ATOM 2223 C C . GLY B 2 37 ? 143.043 154.377 112.205 1.00 35.62 70 GLY F C 1
ATOM 2224 O O . GLY B 2 37 ? 142.131 155.114 111.820 1.00 37.66 70 GLY F O 1
ATOM 2225 N N . GLU B 2 38 ? 143.639 153.491 111.405 1.00 35.68 71 GLU F N 1
ATOM 2226 C CA . GLU B 2 38 ? 143.298 153.357 109.995 1.00 38.63 71 GLU F CA 1
ATOM 2227 C C . GLU B 2 38 ? 142.740 151.993 109.623 1.00 41.42 71 GLU F C 1
ATOM 2228 O O . GLU B 2 38 ? 142.176 151.854 108.534 1.00 41.91 71 GLU F O 1
ATOM 2234 N N . ARG B 2 39 ? 142.880 150.994 110.486 1.00 41.88 72 ARG F N 1
ATOM 2235 C CA . ARG B 2 39 ? 142.469 149.631 110.187 1.00 40.12 72 ARG F CA 1
ATOM 2236 C C . ARG B 2 39 ? 141.404 149.174 111.176 1.00 41.82 72 ARG F C 1
ATOM 2237 O O . ARG B 2 39 ? 141.345 149.647 112.314 1.00 42.77 72 ARG F O 1
ATOM 2245 N N . VAL B 2 40 ? 140.559 148.253 110.726 1.00 42.35 73 VAL F N 1
ATOM 2246 C CA . VAL B 2 40 ? 139.565 147.637 111.596 1.00 36.73 73 VAL F CA 1
ATOM 2247 C C . VAL B 2 40 ? 140.253 146.548 112.408 1.00 39.46 73 VAL F C 1
ATOM 2248 O O . VAL B 2 40 ? 140.720 145.548 111.855 1.00 43.62 73 VAL F O 1
ATOM 2252 N N . ASP B 2 41 ? 140.321 146.743 113.723 1.00 41.72 74 ASP F N 1
ATOM 2253 C CA . ASP B 2 41 ? 141.024 145.835 114.615 1.00 41.20 74 ASP F CA 1
ATOM 2254 C C . ASP B 2 41 ? 140.153 145.528 115.823 1.00 38.57 74 ASP F C 1
ATOM 2255 O O . ASP B 2 41 ? 139.428 146.398 116.313 1.00 41.34 74 ASP F O 1
ATOM 2260 N N . GLY B 2 42 ? 140.231 144.285 116.299 1.00 34.26 75 GLY F N 1
ATOM 2261 C CA . GLY B 2 42 ? 139.416 143.888 117.435 1.00 33.86 75 GLY F CA 1
ATOM 2262 C C . GLY B 2 42 ? 139.807 144.585 118.723 1.00 38.21 75 GLY F C 1
ATOM 2263 O O . GLY B 2 42 ? 138.946 144.942 119.532 1.00 42.80 75 GLY F O 1
ATOM 2264 N N . ASN B 2 43 ? 141.106 144.791 118.934 1.00 41.40 76 ASN F N 1
ATOM 2265 C CA . ASN B 2 43 ? 141.602 145.371 120.175 1.00 39.27 76 ASN F CA 1
ATOM 2266 C C . ASN B 2 43 ? 141.548 146.892 120.195 1.00 38.99 76 ASN F C 1
ATOM 2267 O O . ASN B 2 43 ? 141.915 147.492 121.209 1.00 39.11 76 ASN F O 1
ATOM 2272 N N . ARG B 2 44 ? 141.105 147.528 119.115 1.00 40.41 77 ARG F N 1
ATOM 2273 C CA . ARG B 2 44 ? 141.116 148.983 118.996 1.00 36.19 77 ARG F CA 1
ATOM 2274 C C . ARG B 2 44 ? 139.734 149.495 118.612 1.00 33.73 77 ARG F C 1
ATOM 2275 O O . ARG B 2 44 ? 139.573 150.310 117.703 1.00 36.33 77 ARG F O 1
ATOM 2283 N N . GLN B 2 45 ? 138.712 149.010 119.312 1.00 30.39 78 GLN F N 1
ATOM 2284 C CA . GLN B 2 45 ? 137.335 149.434 119.097 1.00 26.27 78 GLN F CA 1
ATOM 2285 C C . GLN B 2 45 ? 136.880 150.309 120.256 1.00 27.74 78 GLN F C 1
ATOM 2286 O O . GLN B 2 45 ? 137.160 150.008 121.419 1.00 34.53 78 GLN F O 1
ATOM 2292 N N . ILE B 2 46 ? 136.178 151.396 119.935 1.00 23.62 79 ILE F N 1
ATOM 2293 C CA . ILE B 2 46 ? 135.740 152.341 120.954 1.00 22.63 79 ILE F CA 1
ATOM 2294 C C . ILE B 2 46 ? 134.322 152.006 121.398 1.00 24.70 79 ILE F C 1
ATOM 2295 O O . ILE B 2 46 ? 134.076 151.743 122.580 1.00 32.02 79 ILE F O 1
ATOM 2300 N N . VAL B 2 47 ? 133.378 152.010 120.455 1.00 22.28 80 VAL F N 1
ATOM 2301 C CA . VAL B 2 47 ? 131.969 151.797 120.761 1.00 21.67 80 VAL F CA 1
ATOM 2302 C C . VAL B 2 47 ? 131.287 151.228 119.524 1.00 19.40 80 VAL F C 1
ATOM 2303 O O . VAL B 2 47 ? 131.735 151.428 118.393 1.00 25.65 80 VAL F O 1
ATOM 2307 N N . GLY B 2 48 ? 130.203 150.500 119.747 1.00 20.23 81 GLY F N 1
ATOM 2308 C CA . GLY B 2 48 ? 129.434 149.930 118.653 1.00 21.68 81 GLY F CA 1
ATOM 2309 C C . GLY B 2 48 ? 127.956 149.999 118.949 1.00 21.74 81 GLY F C 1
ATOM 2310 O O . GLY B 2 48 ? 127.539 150.084 120.109 1.00 29.09 81 GLY F O 1
ATOM 2311 N N . TYR B 2 49 ? 127.154 149.960 117.887 1.00 21.20 82 TYR F N 1
ATOM 2312 C CA . TYR B 2 49 ? 125.708 150.083 117.990 1.00 18.76 82 TYR F CA 1
ATOM 2313 C C . TYR B 2 49 ? 125.034 148.990 117.174 1.00 20.60 82 TYR F C 1
ATOM 2314 O O . TYR B 2 49 ? 125.488 148.651 116.078 1.00 26.40 82 TYR F O 1
ATOM 2323 N N . ALA B 2 50 ? 123.950 148.443 117.719 1.00 25.82 83 ALA F N 1
ATOM 2324 C CA . ALA B 2 50 ? 123.151 147.413 117.068 1.00 24.01 83 ALA F CA 1
ATOM 2325 C C . ALA B 2 50 ? 121.724 147.916 116.909 1.00 26.25 83 ALA F C 1
ATOM 2326 O O . ALA B 2 50 ? 121.111 148.379 117.880 1.00 32.37 83 ALA F O 1
ATOM 2328 N N . ILE B 2 51 ? 121.202 147.815 115.685 1.00 24.83 84 ILE F N 1
ATOM 2329 C CA . ILE B 2 51 ? 119.877 148.344 115.376 1.00 25.53 84 ILE F CA 1
ATOM 2330 C C . ILE B 2 51 ? 118.785 147.338 115.720 1.00 29.07 84 ILE F C 1
ATOM 2331 O O . ILE B 2 51 ? 117.662 147.730 116.057 1.00 27.86 84 ILE F O 1
ATOM 2336 N N . GLY B 2 52 ? 119.087 146.040 115.647 1.00 34.57 85 GLY F N 1
ATOM 2337 C CA . GLY B 2 52 ? 118.072 145.038 115.935 1.00 31.70 85 GLY F CA 1
ATOM 2338 C C . GLY B 2 52 ? 117.539 145.128 117.351 1.00 30.50 85 GLY F C 1
ATOM 2339 O O . GLY B 2 52 ? 116.333 145.000 117.579 1.00 34.10 85 GLY F O 1
ATOM 2340 N N . THR B 2 53 ? 118.424 145.352 118.320 1.00 31.39 86 THR F N 1
ATOM 2341 C CA . THR B 2 53 ? 118.037 145.494 119.715 1.00 29.37 86 THR F CA 1
ATOM 2342 C C . THR B 2 53 ? 118.142 146.926 120.220 1.00 30.05 86 THR F C 1
ATOM 2343 O O . THR B 2 53 ? 117.844 147.175 121.393 1.00 33.19 86 THR F O 1
ATOM 2347 N N . GLN B 2 54 ? 118.546 147.867 119.368 1.00 31.13 87 GLN F N 1
ATOM 2348 C CA . GLN B 2 54 ? 118.742 149.267 119.746 1.00 30.36 87 GLN F CA 1
ATOM 2349 C C . GLN B 2 54 ? 119.669 149.380 120.956 1.00 28.62 87 GLN F C 1
ATOM 2350 O O . GLN B 2 54 ? 119.308 149.912 122.005 1.00 31.27 87 GLN F O 1
ATOM 2356 N N . GLN B 2 55 ? 120.887 148.867 120.792 1.00 29.86 88 GLN F N 1
ATOM 2357 C CA . GLN B 2 55 ? 121.819 148.744 121.906 1.00 25.03 88 GLN F CA 1
ATOM 2358 C C . GLN B 2 55 ? 123.154 149.385 121.557 1.00 26.81 88 GLN F C 1
ATOM 2359 O O . GLN B 2 55 ? 123.581 149.363 120.401 1.00 31.97 88 GLN F O 1
ATOM 2365 N N . ALA B 2 56 ? 123.807 149.964 122.561 1.00 25.56 89 ALA F N 1
ATOM 2366 C CA . ALA B 2 56 ? 125.129 150.557 122.413 1.00 23.52 89 ALA F CA 1
ATOM 2367 C C . ALA B 2 56 ? 126.074 149.919 123.418 1.00 22.58 89 ALA F C 1
ATOM 2368 O O . ALA B 2 56 ? 125.745 149.821 124.604 1.00 27.85 89 ALA F O 1
ATOM 2370 N N . THR B 2 57 ? 127.230 149.454 122.973 1.00 23.94 90 THR F N 1
ATOM 2371 C CA . THR B 2 57 ? 128.146 148.738 123.888 1.00 24.60 90 THR F CA 1
ATOM 2372 C C . THR B 2 57 ? 129.574 149.221 123.660 1.00 28.75 90 THR F C 1
ATOM 2373 O O . THR B 2 57 ? 130.042 149.165 122.511 1.00 31.04 90 THR F O 1
ATOM 2377 N N . PRO B 2 58 ? 130.280 149.686 124.704 1.00 25.04 91 PRO F N 1
ATOM 2378 C CA . PRO B 2 58 ? 131.665 150.153 124.592 1.00 25.66 91 PRO F CA 1
ATOM 2379 C C . PRO B 2 58 ? 132.623 149.010 124.288 1.00 24.11 91 PRO F C 1
ATOM 2380 O O . PRO B 2 58 ? 132.327 147.833 124.498 1.00 30.31 91 PRO F O 1
ATOM 2384 N N . GLY B 2 59 ? 133.798 149.382 123.784 1.00 26.50 92 GLY F N 1
ATOM 2385 C CA . GLY B 2 59 ? 134.802 148.420 123.400 1.00 27.47 92 GLY F CA 1
ATOM 2386 C C . GLY B 2 59 ? 136.046 148.482 124.262 1.00 28.50 92 GLY F C 1
ATOM 2387 O O . GLY B 2 59 ? 136.123 149.240 125.234 1.00 30.44 92 GLY F O 1
ATOM 2388 N N . PRO B 2 60 ? 137.050 147.673 123.916 1.00 29.39 93 PRO F N 1
ATOM 2389 C CA . PRO B 2 60 ? 138.273 147.619 124.734 1.00 30.00 93 PRO F CA 1
ATOM 2390 C C . PRO B 2 60 ? 139.026 148.935 124.826 1.00 31.92 93 PRO F C 1
ATOM 2391 O O . PRO B 2 60 ? 139.712 149.165 125.829 1.00 34.34 93 PRO F O 1
ATOM 2395 N N . ALA B 2 61 ? 138.923 149.807 123.827 1.00 32.50 94 ALA F N 1
ATOM 2396 C CA . ALA B 2 61 ? 139.682 151.052 123.782 1.00 32.32 94 ALA F CA 1
ATOM 2397 C C . ALA B 2 61 ? 138.832 152.248 124.201 1.00 35.93 94 ALA F C 1
ATOM 2398 O O . ALA B 2 61 ? 138.952 153.341 123.647 1.00 40.34 94 ALA F O 1
ATOM 2400 N N . ASN B 2 62 ? 137.965 152.050 125.187 1.00 34.89 95 ASN F N 1
ATOM 2401 C CA . ASN B 2 62 ? 137.101 153.106 125.695 1.00 36.51 95 ASN F CA 1
ATOM 2402 C C . ASN B 2 62 ? 137.638 153.631 127.020 1.00 42.44 95 ASN F C 1
ATOM 2403 O O . ASN B 2 62 ? 138.042 152.855 127.891 1.00 48.73 95 ASN F O 1
ATOM 2408 N N . SER B 2 63 ? 137.643 154.956 127.163 1.00 44.51 96 SER F N 1
ATOM 2409 C CA . SER B 2 63 ? 138.091 155.606 128.387 1.00 47.27 96 SER F CA 1
ATOM 2410 C C . SER B 2 63 ? 136.958 156.176 129.223 1.00 46.55 96 SER F C 1
ATOM 2411 O O . SER B 2 63 ? 137.124 156.338 130.433 1.00 48.40 96 SER F O 1
ATOM 2414 N N . GLY B 2 64 ? 135.818 156.484 128.611 1.00 46.28 97 GLY F N 1
ATOM 2415 C CA . GLY B 2 64 ? 134.698 157.049 129.334 1.00 46.02 97 GLY F CA 1
ATOM 2416 C C . GLY B 2 64 ? 134.312 158.422 128.829 1.00 43.39 97 GLY F C 1
ATOM 2417 O O . GLY B 2 64 ? 133.482 159.104 129.436 1.00 47.93 97 GLY F O 1
ATOM 2418 N N . ARG B 2 65 ? 134.907 158.838 127.713 1.00 44.39 98 ARG F N 1
ATOM 2419 C CA . ARG B 2 65 ? 134.681 160.164 127.157 1.00 41.67 98 ARG F CA 1
ATOM 2420 C C . ARG B 2 65 ? 134.067 160.139 125.765 1.00 45.81 98 ARG F C 1
ATOM 2421 O O . ARG B 2 65 ? 133.855 161.209 125.182 1.00 47.20 98 ARG F O 1
ATOM 2429 N N . GLU B 2 66 ? 133.772 158.964 125.218 1.00 48.11 99 GLU F N 1
ATOM 2430 C CA . GLU B 2 66 ? 133.259 158.825 123.861 1.00 45.67 99 GLU F CA 1
ATOM 2431 C C . GLU B 2 66 ? 131.798 158.401 123.903 1.00 44.51 99 GLU F C 1
ATOM 2432 O O . GLU B 2 66 ? 131.443 157.458 124.618 1.00 47.11 99 GLU F O 1
ATOM 2438 N N . THR B 2 67 ? 130.958 159.094 123.138 1.00 43.01 100 THR F N 1
ATOM 2439 C CA . THR B 2 67 ? 129.533 158.806 123.083 1.00 37.92 100 THR F CA 1
ATOM 2440 C C . THR B 2 67 ? 129.097 158.650 121.633 1.00 38.01 100 THR F C 1
ATOM 2441 O O . THR B 2 67 ? 129.533 159.406 120.758 1.00 41.03 100 THR F O 1
ATOM 2445 N N . ILE B 2 68 ? 128.239 157.664 121.383 1.00 37.00 101 ILE F N 1
ATOM 2446 C CA . ILE B 2 68 ? 127.714 157.392 120.052 1.00 32.43 101 ILE F CA 1
ATOM 2447 C C . ILE B 2 68 ? 126.258 157.829 120.000 1.00 34.37 101 ILE F C 1
ATOM 2448 O O . ILE B 2 68 ? 125.531 157.772 120.999 1.00 37.45 101 ILE F O 1
ATOM 2453 N N . TYR B 2 69 ? 125.834 158.291 118.824 1.00 34.62 102 TYR F N 1
ATOM 2454 C CA . TYR B 2 69 ? 124.452 158.691 118.620 1.00 37.41 102 TYR F CA 1
ATOM 2455 C C . TYR B 2 69 ? 123.816 157.839 117.526 1.00 43.53 102 TYR F C 1
ATOM 2456 O O . TYR B 2 69 ? 124.522 157.322 116.654 1.00 45.01 102 TYR F O 1
ATOM 2465 N N . PRO B 2 70 ? 122.485 157.673 117.539 1.00 45.51 103 PRO F N 1
ATOM 2466 C CA . PRO B 2 70 ? 121.850 156.777 116.560 1.00 41.28 103 PRO F CA 1
ATOM 2467 C C . PRO B 2 70 ? 121.729 157.386 115.171 1.00 39.91 103 PRO F C 1
ATOM 2468 O O . PRO B 2 70 ? 120.692 157.257 114.514 1.00 41.97 103 PRO F O 1
ATOM 2472 N N . ASN B 2 71 ? 122.791 158.052 114.715 1.00 42.10 104 ASN F N 1
ATOM 2473 C CA . ASN B 2 71 ? 122.918 158.483 113.329 1.00 37.06 104 ASN F CA 1
ATOM 2474 C C . ASN B 2 71 ? 124.355 158.328 112.849 1.00 41.85 104 ASN F C 1
ATOM 2475 O O . ASN B 2 71 ? 124.781 159.022 111.921 1.00 43.47 104 ASN F O 1
ATOM 2480 N N . ALA B 2 72 ? 125.107 157.421 113.478 1.00 40.75 105 ALA F N 1
ATOM 2481 C CA . ALA B 2 72 ? 126.535 157.231 113.225 1.00 33.38 105 ALA F CA 1
ATOM 2482 C C . ALA B 2 72 ? 127.307 158.533 113.452 1.00 38.91 105 ALA F C 1
ATOM 2483 O O . ALA B 2 72 ? 128.031 159.025 112.586 1.00 42.97 105 ALA F O 1
ATOM 2485 N N . SER B 2 73 ? 127.139 159.084 114.653 1.00 37.46 106 SER F N 1
ATOM 2486 C CA . SER B 2 73 ? 127.810 160.313 115.047 1.00 30.64 106 SER F CA 1
ATOM 2487 C C . SER B 2 73 ? 128.552 160.082 116.352 1.00 33.92 106 SER F C 1
ATOM 2488 O O . SER B 2 73 ? 128.035 159.424 117.261 1.00 37.27 106 SER F O 1
ATOM 2491 N N . LEU B 2 74 ? 129.762 160.631 116.441 1.00 30.85 107 LEU F N 1
ATOM 2492 C CA . LEU B 2 74 ? 130.633 160.420 117.591 1.00 25.39 107 LEU F CA 1
ATOM 2493 C C . LEU B 2 74 ? 130.910 161.743 118.288 1.00 30.97 107 LEU F C 1
ATOM 2494 O O . LEU B 2 74 ? 131.171 162.755 117.629 1.00 39.30 107 LEU F O 1
ATOM 2499 N N . LEU B 2 75 ? 130.858 161.730 119.619 1.00 30.42 108 LEU F N 1
ATOM 2500 C CA . LEU B 2 75 ? 131.173 162.892 120.439 1.00 31.71 108 LEU F CA 1
ATOM 2501 C C . LEU B 2 75 ? 132.294 162.536 121.403 1.00 35.16 108 LEU F C 1
ATOM 2502 O O . LEU B 2 75 ? 132.223 161.512 122.091 1.00 42.79 108 LEU F O 1
ATOM 2507 N N . ILE B 2 76 ? 133.326 163.379 121.451 1.00 38.40 109 ILE F N 1
ATOM 2508 C CA . ILE B 2 76 ? 134.460 163.196 122.350 1.00 37.39 109 ILE F CA 1
ATOM 2509 C C . ILE B 2 76 ? 134.604 164.454 123.196 1.00 43.71 109 ILE F C 1
ATOM 2510 O O . ILE B 2 76 ? 134.586 165.572 122.665 1.00 45.72 109 ILE F O 1
ATOM 2515 N N . GLN B 2 77 ? 134.749 164.270 124.506 1.00 46.04 110 GLN F N 1
ATOM 2516 C CA . GLN B 2 77 ? 134.845 165.366 125.458 1.00 47.03 110 GLN F CA 1
ATOM 2517 C C . GLN B 2 77 ? 136.182 165.320 126.188 1.00 50.69 110 GLN F C 1
ATOM 2518 O O . GLN B 2 77 ? 136.749 164.247 126.410 1.00 53.60 110 GLN F O 1
ATOM 2524 N N . ASN B 2 78 ? 136.671 166.500 126.567 1.00 52.65 111 ASN F N 1
ATOM 2525 C CA . ASN B 2 78 ? 137.922 166.662 127.310 1.00 49.47 111 ASN F CA 1
ATOM 2526 C C . ASN B 2 78 ? 139.087 165.993 126.580 1.00 48.93 111 ASN F C 1
ATOM 2527 O O . ASN B 2 78 ? 139.728 165.067 127.077 1.00 50.18 111 ASN F O 1
ATOM 2532 N N . VAL B 2 79 ? 139.356 166.493 125.374 1.00 49.19 112 VAL F N 1
ATOM 2533 C CA . VAL B 2 79 ? 140.386 165.900 124.535 1.00 44.92 112 VAL F CA 1
ATOM 2534 C C . VAL B 2 79 ? 141.767 166.289 125.048 1.00 47.81 112 VAL F C 1
ATOM 2535 O O . VAL B 2 79 ? 141.958 167.341 125.670 1.00 52.40 112 VAL F O 1
ATOM 2539 N N . THR B 2 80 ? 142.744 165.420 124.792 1.00 47.62 113 THR F N 1
ATOM 2540 C CA . THR B 2 80 ? 144.127 165.690 125.160 1.00 43.03 113 THR F CA 1
ATOM 2541 C C . THR B 2 80 ? 145.019 165.601 123.929 1.00 44.57 113 THR F C 1
ATOM 2542 O O . THR B 2 80 ? 144.521 165.465 122.807 1.00 49.16 113 THR F O 1
ATOM 2546 N N . GLN B 2 81 ? 146.333 165.676 124.123 1.00 45.69 114 GLN F N 1
ATOM 2547 C CA . GLN B 2 81 ? 147.257 165.612 123.000 1.00 47.30 114 GLN F CA 1
ATOM 2548 C C . GLN B 2 81 ? 147.488 164.191 122.504 1.00 44.81 114 GLN F C 1
ATOM 2549 O O . GLN B 2 81 ? 148.130 164.015 121.464 1.00 48.69 114 GLN F O 1
ATOM 2555 N N . ASN B 2 82 ? 146.992 163.184 123.215 1.00 41.45 115 ASN F N 1
ATOM 2556 C CA . ASN B 2 82 ? 147.099 161.799 122.780 1.00 43.02 115 ASN F CA 1
ATOM 2557 C C . ASN B 2 82 ? 145.886 161.339 121.982 1.00 46.72 115 ASN F C 1
ATOM 2558 O O . ASN B 2 82 ? 145.848 160.182 121.551 1.00 51.46 115 ASN F O 1
ATOM 2563 N N . ASP B 2 83 ? 144.901 162.212 121.775 1.00 44.54 116 ASP F N 1
ATOM 2564 C CA . ASP B 2 83 ? 143.688 161.879 121.039 1.00 36.99 116 ASP F CA 1
ATOM 2565 C C . ASP B 2 83 ? 143.711 162.413 119.613 1.00 41.15 116 ASP F C 1
ATOM 2566 O O . ASP B 2 83 ? 142.678 162.414 118.938 1.00 46.26 116 ASP F O 1
ATOM 2571 N N . THR B 2 84 ? 144.867 162.867 119.139 1.00 38.47 117 THR F N 1
ATOM 2572 C CA . THR B 2 84 ? 144.978 163.462 117.817 1.00 36.08 117 THR F CA 1
ATOM 2573 C C . THR B 2 84 ? 145.326 162.408 116.775 1.00 38.07 117 THR F C 1
ATOM 2574 O O . THR B 2 84 ? 146.162 161.532 117.011 1.00 43.46 117 THR F O 1
ATOM 2578 N N . GLY B 2 85 ? 144.664 162.492 115.623 1.00 42.61 118 GLY F N 1
ATOM 2579 C CA . GLY B 2 85 ? 144.987 161.616 114.514 1.00 40.88 118 GLY F CA 1
ATOM 2580 C C . GLY B 2 85 ? 143.812 161.143 113.683 1.00 40.63 118 GLY F C 1
ATOM 2581 O O . GLY B 2 85 ? 142.913 161.924 113.340 1.00 46.59 118 GLY F O 1
ATOM 2582 N N . PHE B 2 86 ? 143.819 159.849 113.364 1.00 36.60 119 PHE F N 1
ATOM 2583 C CA . PHE B 2 86 ? 142.897 159.228 112.426 1.00 39.49 119 PHE F CA 1
ATOM 2584 C C . PHE B 2 86 ? 141.870 158.372 113.155 1.00 41.73 119 PHE F C 1
ATOM 2585 O O . PHE B 2 86 ? 142.119 157.877 114.258 1.00 40.22 119 PHE F O 1
ATOM 2593 N N . TYR B 2 87 ? 140.713 158.194 112.517 1.00 41.33 120 TYR F N 1
ATOM 2594 C CA . TYR B 2 87 ? 139.648 157.351 113.040 1.00 34.18 120 TYR F CA 1
ATOM 2595 C C . TYR B 2 87 ? 138.953 156.656 111.877 1.00 33.90 120 TYR F C 1
ATOM 2596 O O . TYR B 2 87 ? 138.881 157.194 110.770 1.00 35.31 120 TYR F O 1
ATOM 2605 N N . THR B 2 88 ? 138.427 155.461 112.147 1.00 29.81 121 THR F N 1
ATOM 2606 C CA . THR B 2 88 ? 137.819 154.618 111.124 1.00 25.21 121 THR F CA 1
ATOM 2607 C C . THR B 2 88 ? 136.410 154.225 111.545 1.00 23.34 121 THR F C 1
ATOM 2608 O O . THR B 2 88 ? 136.155 153.959 112.724 1.00 29.15 121 THR F O 1
ATOM 2612 N N . LEU B 2 89 ? 135.499 154.192 110.574 1.00 23.51 122 LEU F N 1
ATOM 2613 C CA . LEU B 2 89 ? 134.106 153.818 110.788 1.00 22.74 122 LEU F CA 1
ATOM 2614 C C . LEU B 2 89 ? 133.749 152.650 109.882 1.00 22.73 122 LEU F C 1
ATOM 2615 O O . LEU B 2 89 ? 134.031 152.685 108.679 1.00 28.97 122 LEU F O 1
ATOM 2620 N N . GLN B 2 90 ? 133.123 151.626 110.460 1.00 21.93 123 GLN F N 1
ATOM 2621 C CA . GLN B 2 90 ? 132.656 150.455 109.731 1.00 20.46 123 GLN F CA 1
ATOM 2622 C C . GLN B 2 90 ? 131.137 150.389 109.802 1.00 23.30 123 GLN F C 1
ATOM 2623 O O . GLN B 2 90 ? 130.554 150.536 110.881 1.00 28.38 123 GLN F O 1
ATOM 2629 N N . VAL B 2 91 ? 130.505 150.164 108.655 1.00 26.13 124 VAL F N 1
ATOM 2630 C CA . VAL B 2 91 ? 129.053 150.073 108.544 1.00 25.20 124 VAL F CA 1
ATOM 2631 C C . VAL B 2 91 ? 128.698 148.707 107.978 1.00 28.83 124 VAL F C 1
ATOM 2632 O O . VAL B 2 91 ? 129.241 148.297 106.944 1.00 32.35 124 VAL F O 1
ATOM 2636 N N . ILE B 2 92 ? 127.855 147.960 108.704 1.00 33.17 125 ILE F N 1
ATOM 2637 C CA . ILE B 2 92 ? 127.407 146.603 108.256 1.00 32.86 125 ILE F CA 1
ATOM 2638 C C . ILE B 2 92 ? 125.988 146.741 107.713 1.00 31.75 125 ILE F C 1
ATOM 2639 O O . ILE B 2 92 ? 125.160 147.356 108.403 1.00 35.41 125 ILE F O 1
ATOM 2644 N N . LYS B 2 93 ? 125.719 146.205 106.525 1.00 32.86 126 LYS F N 1
ATOM 2645 C CA . LYS B 2 93 ? 124.399 146.391 105.873 1.00 34.15 126 LYS F CA 1
ATOM 2646 C C . LYS B 2 93 ? 123.471 145.216 106.177 1.00 35.04 126 LYS F C 1
ATOM 2647 O O . LYS B 2 93 ? 123.867 144.346 106.969 1.00 36.16 126 LYS F O 1
ATOM 2653 N N . SER B 2 94 ? 122.294 145.186 105.552 1.00 33.78 127 SER F N 1
ATOM 2654 C CA . SER B 2 94 ? 121.289 144.126 105.829 1.00 34.01 127 SER F CA 1
ATOM 2655 C C . SER B 2 94 ? 121.628 142.846 105.065 1.00 41.89 127 SER F C 1
ATOM 2656 O O . SER B 2 94 ? 120.972 141.824 105.314 1.00 46.17 127 SER F O 1
ATOM 2659 N N . ASP B 2 95 ? 122.622 142.903 104.186 1.00 41.68 128 ASP F N 1
ATOM 2660 C CA . ASP B 2 95 ? 123.024 141.725 103.382 1.00 38.69 128 ASP F CA 1
ATOM 2661 C C . ASP B 2 95 ? 124.334 141.169 103.930 1.00 42.89 128 ASP F C 1
ATOM 2662 O O . ASP B 2 95 ? 124.886 140.256 103.284 1.00 47.75 128 ASP F O 1
ATOM 2667 N N . LEU B 2 96 ? 124.827 141.722 105.043 1.00 42.86 129 LEU F N 1
ATOM 2668 C CA . LEU B 2 96 ? 126.080 141.248 105.694 1.00 45.96 129 LEU F CA 1
ATOM 2669 C C . LEU B 2 96 ? 127.312 141.716 104.909 1.00 47.93 129 LEU F C 1
ATOM 2670 O O . LEU B 2 96 ? 128.377 141.097 105.077 1.00 50.35 129 LEU F O 1
ATOM 2675 N N . VAL B 2 97 ? 127.183 142.766 104.097 1.00 44.93 130 VAL F N 1
ATOM 2676 C CA . VAL B 2 97 ? 128.358 143.338 103.379 1.00 44.09 130 VAL F CA 1
ATOM 2677 C C . VAL B 2 97 ? 128.873 144.524 104.205 1.00 45.01 130 VAL F C 1
ATOM 2678 O O . VAL B 2 97 ? 128.093 145.022 105.043 1.00 45.27 130 VAL F O 1
ATOM 2682 N N . ASN B 2 98 ? 130.126 144.955 104.005 1.00 44.01 131 ASN F N 1
ATOM 2683 C CA . ASN B 2 98 ? 130.711 146.007 104.884 1.00 37.19 131 ASN F CA 1
ATOM 2684 C C . ASN B 2 98 ? 131.154 147.257 104.122 1.00 39.63 131 ASN F C 1
ATOM 2685 O O . ASN B 2 98 ? 131.423 147.149 102.923 1.00 42.16 131 ASN F O 1
ATOM 2690 N N . GLU B 2 99 ? 131.215 148.395 104.808 1.00 40.10 132 GLU F N 1
ATOM 2691 C CA . GLU B 2 99 ? 131.663 149.663 104.249 1.00 36.32 132 GLU F CA 1
ATOM 2692 C C . GLU B 2 99 ? 132.571 150.352 105.257 1.00 37.07 132 GLU F C 1
ATOM 2693 O O . GLU B 2 99 ? 132.385 150.207 106.468 1.00 39.18 132 GLU F O 1
ATOM 2699 N N . GLU B 2 100 ? 133.542 151.113 104.755 1.00 38.02 133 GLU F N 1
ATOM 2700 C CA . GLU B 2 100 ? 134.541 151.754 105.598 1.00 37.42 133 GLU F CA 1
ATOM 2701 C C . GLU B 2 100 ? 134.663 153.229 105.246 1.00 36.46 133 GLU F C 1
ATOM 2702 O O . GLU B 2 100 ? 134.504 153.618 104.086 1.00 38.99 133 GLU F O 1
ATOM 2708 N N . ALA B 2 101 ? 134.946 154.044 106.262 1.00 37.45 134 ALA F N 1
ATOM 2709 C CA . ALA B 2 101 ? 135.172 155.471 106.087 1.00 28.95 134 ALA F CA 1
ATOM 2710 C C . ALA B 2 101 ? 136.246 155.923 107.066 1.00 32.32 134 ALA F C 1
ATOM 2711 O O . ALA B 2 101 ? 136.489 155.278 108.088 1.00 35.90 134 ALA F O 1
ATOM 2713 N N . THR B 2 102 ? 136.885 157.049 106.753 1.00 34.26 135 THR F N 1
ATOM 2714 C CA . THR B 2 102 ? 138.018 157.540 107.527 1.00 34.43 135 THR F CA 1
ATOM 2715 C C . THR B 2 102 ? 137.857 159.026 107.815 1.00 36.14 135 THR F C 1
ATOM 2716 O O . THR B 2 102 ? 137.507 159.801 106.920 1.00 43.64 135 THR F O 1
ATOM 2720 N N . GLY B 2 103 ? 138.116 159.416 109.068 1.00 32.65 136 GLY F N 1
ATOM 2721 C CA . GLY B 2 103 ? 138.128 160.810 109.452 1.00 31.65 136 GLY F CA 1
ATOM 2722 C C . GLY B 2 103 ? 139.410 161.145 110.194 1.00 37.90 136 GLY F C 1
ATOM 2723 O O . GLY B 2 103 ? 140.180 160.261 110.572 1.00 41.92 136 GLY F O 1
ATOM 2724 N N . GLN B 2 104 ? 139.623 162.442 110.409 1.00 36.90 137 GLN F N 1
ATOM 2725 C CA . GLN B 2 104 ? 140.874 162.914 110.988 1.00 39.70 137 GLN F CA 1
ATOM 2726 C C . GLN B 2 104 ? 140.655 164.228 111.721 1.00 40.07 137 GLN F C 1
ATOM 2727 O O . GLN B 2 104 ? 139.821 165.039 111.312 1.00 41.77 137 GLN F O 1
ATOM 2733 N N . PHE B 2 105 ? 141.411 164.433 112.801 1.00 42.22 138 PHE F N 1
ATOM 2734 C CA . PHE B 2 105 ? 141.444 165.740 113.446 1.00 38.88 138 PHE F CA 1
ATOM 2735 C C . PHE B 2 105 ? 142.685 165.855 114.322 1.00 41.21 138 PHE F C 1
ATOM 2736 O O . PHE B 2 105 ? 143.169 164.857 114.860 1.00 44.77 138 PHE F O 1
ATOM 2744 N N . HIS B 2 106 ? 143.188 167.083 114.453 1.00 45.83 139 HIS F N 1
ATOM 2745 C CA . HIS B 2 106 ? 144.416 167.378 115.180 1.00 43.18 139 HIS F CA 1
ATOM 2746 C C . HIS B 2 106 ? 144.132 168.392 116.278 1.00 43.94 139 HIS F C 1
ATOM 2747 O O . HIS B 2 106 ? 143.404 169.364 116.057 1.00 46.12 139 HIS F O 1
ATOM 2754 N N . VAL B 2 107 ? 144.714 168.167 117.455 1.00 41.99 140 VAL F N 1
ATOM 2755 C CA . VAL B 2 107 ? 144.487 169.022 118.615 1.00 43.53 140 VAL F CA 1
ATOM 2756 C C . VAL B 2 107 ? 145.722 169.871 118.881 1.00 51.48 140 VAL F C 1
ATOM 2757 O O . VAL B 2 107 ? 146.854 169.378 118.817 1.00 55.75 140 VAL F O 1
ATOM 2761 N N . TYR B 2 108 ? 145.516 171.150 119.181 1.00 54.47 141 TYR F N 1
ATOM 2762 C CA . TYR B 2 108 ? 146.623 172.047 119.501 1.00 53.71 141 TYR F CA 1
ATOM 2763 C C . TYR B 2 108 ? 146.559 172.499 120.956 1.00 49.49 141 TYR F C 1
ATOM 2764 O O . TYR B 2 108 ? 145.500 172.461 121.581 1.00 51.17 141 TYR F O 1
ATOM 2773 N N . SER C 1 5 ? 133.605 110.578 77.979 1.00 55.72 24 SER A N 1
ATOM 2774 C CA . SER C 1 5 ? 132.458 110.845 77.121 1.00 54.26 24 SER A CA 1
ATOM 2775 C C . SER C 1 5 ? 132.031 112.306 77.220 1.00 52.06 24 SER A C 1
ATOM 2776 O O . SER C 1 5 ? 132.202 112.941 78.259 1.00 52.19 24 SER A O 1
ATOM 2779 N N . ALA C 1 6 ? 131.480 112.832 76.130 1.00 49.11 25 ALA A N 1
ATOM 2780 C CA . ALA C 1 6 ? 131.018 114.208 76.106 1.00 43.92 25 ALA A CA 1
ATOM 2781 C C . ALA C 1 6 ? 129.731 114.354 76.917 1.00 43.46 25 ALA A C 1
ATOM 2782 O O . ALA C 1 6 ? 128.938 113.414 77.009 1.00 45.93 25 ALA A O 1
ATOM 2784 N N . PRO C 1 7 ? 129.510 115.521 77.525 1.00 39.40 26 PRO A N 1
ATOM 2785 C CA . PRO C 1 7 ? 128.269 115.735 78.277 1.00 37.04 26 PRO A CA 1
ATOM 2786 C C . PRO C 1 7 ? 127.055 115.685 77.365 1.00 35.15 26 PRO A C 1
ATOM 2787 O O . PRO C 1 7 ? 127.123 116.041 76.186 1.00 38.60 26 PRO A O 1
ATOM 2791 N N . VAL C 1 8 ? 125.932 115.238 77.920 1.00 35.84 27 VAL A N 1
ATOM 2792 C CA . VAL C 1 8 ? 124.708 115.070 77.145 1.00 31.64 27 VAL A CA 1
ATOM 2793 C C . VAL C 1 8 ? 123.539 115.663 77.922 1.00 33.53 27 VAL A C 1
ATOM 2794 O O . VAL C 1 8 ? 123.466 115.544 79.149 1.00 35.64 27 VAL A O 1
ATOM 2798 N N . PHE C 1 9 ? 122.642 116.336 77.203 1.00 32.45 28 PHE A N 1
ATOM 2799 C CA . PHE C 1 9 ? 121.486 117.019 77.784 1.00 31.10 28 PHE A CA 1
ATOM 2800 C C . PHE C 1 9 ? 120.233 116.527 77.066 1.00 32.51 28 PHE A C 1
ATOM 2801 O O . PHE C 1 9 ? 119.883 117.044 76.001 1.00 35.25 28 PHE A O 1
ATOM 2809 N N . GLN C 1 10 ? 119.555 115.540 77.645 1.00 31.27 29 GLN A N 1
ATOM 2810 C CA . GLN C 1 10 ? 118.410 114.914 76.999 1.00 29.50 29 GLN A CA 1
ATOM 2811 C C . GLN C 1 10 ? 117.530 114.275 78.068 1.00 33.05 29 GLN A C 1
ATOM 2812 O O . GLN C 1 10 ? 117.690 114.533 79.264 1.00 37.71 29 GLN A O 1
ATOM 2818 N N . ALA C 1 11 ? 116.595 113.441 77.629 1.00 33.29 30 ALA A N 1
ATOM 2819 C CA . ALA C 1 11 ? 115.690 112.733 78.519 1.00 32.25 30 ALA A CA 1
ATOM 2820 C C . ALA C 1 11 ? 116.295 111.405 78.959 1.00 35.85 30 ALA A C 1
ATOM 2821 O O . ALA C 1 11 ? 117.254 110.901 78.368 1.00 40.92 30 ALA A O 1
ATOM 2823 N N . GLY C 1 12 ? 115.721 110.838 80.015 1.00 36.09 31 GLY A N 1
ATOM 2824 C CA . GLY C 1 12 ? 116.161 109.577 80.562 1.00 35.02 31 GLY A CA 1
ATOM 2825 C C . GLY C 1 12 ? 115.303 108.413 80.110 1.00 38.42 31 GLY A C 1
ATOM 2826 O O . GLY C 1 12 ? 114.568 108.489 79.119 1.00 41.11 31 GLY A O 1
ATOM 2827 N N . THR C 1 13 ? 115.398 107.314 80.854 1.00 38.70 32 THR A N 1
ATOM 2828 C CA . THR C 1 13 ? 114.652 106.101 80.550 1.00 39.26 32 THR A CA 1
ATOM 2829 C C . THR C 1 13 ? 113.284 106.060 81.215 1.00 41.32 32 THR A C 1
ATOM 2830 O O . THR C 1 13 ? 112.501 105.147 80.929 1.00 44.76 32 THR A O 1
ATOM 2834 N N . GLY C 1 14 ? 112.975 107.016 82.091 1.00 40.34 33 GLY A N 1
ATOM 2835 C CA . GLY C 1 14 ? 111.674 107.102 82.711 1.00 40.27 33 GLY A CA 1
ATOM 2836 C C . GLY C 1 14 ? 110.778 108.117 82.019 1.00 42.27 33 GLY A C 1
ATOM 2837 O O . GLY C 1 14 ? 111.138 108.748 81.029 1.00 46.13 33 GLY A O 1
ATOM 2838 N N . THR C 1 15 ? 109.577 108.264 82.568 1.00 40.76 34 THR A N 1
ATOM 2839 C CA . THR C 1 15 ? 108.607 109.223 82.056 1.00 40.23 34 THR A CA 1
ATOM 2840 C C . THR C 1 15 ? 108.860 110.584 82.693 1.00 43.41 34 THR A C 1
ATOM 2841 O O . THR C 1 15 ? 108.832 110.713 83.922 1.00 45.64 34 THR A O 1
ATOM 2845 N N . ASP C 1 16 ? 109.117 111.590 81.854 1.00 42.10 35 ASP A N 1
ATOM 2846 C CA . ASP C 1 16 ? 109.362 112.964 82.297 1.00 40.77 35 ASP A CA 1
ATOM 2847 C C . ASP C 1 16 ? 110.578 113.051 83.219 1.00 41.95 35 ASP A C 1
ATOM 2848 O O . ASP C 1 16 ? 110.551 113.704 84.262 1.00 46.16 35 ASP A O 1
ATOM 2853 N N . SER C 1 17 ? 111.661 112.394 82.816 1.00 40.61 36 SER A N 1
ATOM 2854 C CA . SER C 1 17 ? 112.905 112.377 83.568 1.00 39.08 36 SER A CA 1
ATOM 2855 C C . SER C 1 17 ? 113.977 113.168 82.827 1.00 39.10 36 SER A C 1
ATOM 2856 O O . SER C 1 17 ? 113.868 113.427 81.626 1.00 43.31 36 SER A O 1
ATOM 2859 N N . THR C 1 18 ? 115.021 113.557 83.559 1.00 40.50 37 THR A N 1
ATOM 2860 C CA . THR C 1 18 ? 116.049 114.421 82.992 1.00 39.88 37 THR A CA 1
ATOM 2861 C C . THR C 1 18 ? 117.418 114.067 83.557 1.00 41.02 37 THR A C 1
ATOM 2862 O O . THR C 1 18 ? 117.574 113.882 84.772 1.00 44.37 37 THR A O 1
ATOM 2866 N N . VAL C 1 19 ? 118.403 113.981 82.662 1.00 38.76 38 VAL A N 1
ATOM 2867 C CA . VAL C 1 19 ? 119.803 113.770 83.008 1.00 38.60 38 VAL A CA 1
ATOM 2868 C C . VAL C 1 19 ? 120.614 114.912 82.409 1.00 37.72 38 VAL A C 1
ATOM 2869 O O . VAL C 1 19 ? 120.410 115.278 81.246 1.00 39.48 38 VAL A O 1
ATOM 2873 N N . ALA C 1 20 ? 121.518 115.485 83.202 1.00 39.63 39 ALA A N 1
ATOM 2874 C CA . ALA C 1 20 ? 122.318 116.626 82.759 1.00 35.11 39 ALA A CA 1
ATOM 2875 C C . ALA C 1 20 ? 123.733 116.493 83.304 1.00 38.81 39 ALA A C 1
ATOM 2876 O O . ALA C 1 20 ? 123.967 116.719 84.497 1.00 40.63 39 ALA A O 1
ATOM 2878 N N . GLY C 1 21 ? 124.669 116.150 82.433 1.00 36.62 40 GLY A N 1
ATOM 2879 C CA . GLY C 1 21 ? 126.065 116.024 82.803 1.00 38.29 40 GLY A CA 1
ATOM 2880 C C . GLY C 1 21 ? 126.743 114.938 81.982 1.00 39.26 40 GLY A C 1
ATOM 2881 O O . GLY C 1 21 ? 126.521 114.826 80.776 1.00 40.47 40 GLY A O 1
ATOM 2882 N N . VAL C 1 22 ? 127.575 114.155 82.667 1.00 40.34 41 VAL A N 1
ATOM 2883 C CA . VAL C 1 22 ? 128.364 113.089 82.059 1.00 39.84 41 VAL A CA 1
ATOM 2884 C C . VAL C 1 22 ? 127.986 111.767 82.716 1.00 41.40 41 VAL A C 1
ATOM 2885 O O . VAL C 1 22 ? 128.095 111.620 83.939 1.00 43.63 41 VAL A O 1
ATOM 2889 N N . ASN C 1 23 ? 127.554 110.805 81.899 1.00 40.47 42 ASN A N 1
ATOM 2890 C CA . ASN C 1 23 ? 127.268 109.435 82.335 1.00 38.95 42 ASN A CA 1
ATOM 2891 C C . ASN C 1 23 ? 126.255 109.398 83.480 1.00 40.52 42 ASN A C 1
ATOM 2892 O O . ASN C 1 23 ? 126.454 108.737 84.500 1.00 43.71 42 ASN A O 1
ATOM 2897 N N . ASN C 1 24 ? 125.153 110.114 83.297 1.00 40.36 43 ASN A N 1
ATOM 2898 C CA . ASN C 1 24 ? 124.048 110.114 84.242 1.00 37.79 43 ASN A CA 1
ATOM 2899 C C . ASN C 1 24 ? 122.948 109.184 83.745 1.00 40.17 43 ASN A C 1
ATOM 2900 O O . ASN C 1 24 ? 122.826 108.927 82.545 1.00 45.85 43 ASN A O 1
ATOM 2905 N N . GLU C 1 25 ? 122.145 108.677 84.679 1.00 38.52 44 GLU A N 1
ATOM 2906 C CA . GLU C 1 25 ? 121.007 107.835 84.329 1.00 40.68 44 GLU A CA 1
ATOM 2907 C C . GLU C 1 25 ? 119.878 108.064 85.321 1.00 38.50 44 GLU A C 1
ATOM 2908 O O . GLU C 1 25 ? 120.076 107.941 86.534 1.00 37.78 44 GLU A O 1
ATOM 2914 N N . ALA C 1 26 ? 118.703 108.407 84.804 1.00 40.56 45 ALA A N 1
ATOM 2915 C CA . ALA C 1 26 ? 117.491 108.561 85.595 1.00 37.04 45 ALA A CA 1
ATOM 2916 C C . ALA C 1 26 ? 116.471 107.526 85.142 1.00 39.57 45 ALA A C 1
ATOM 2917 O O . ALA C 1 26 ? 116.078 107.508 83.971 1.00 42.16 45 ALA A O 1
ATOM 2919 N N . ASN C 1 27 ? 116.040 106.671 86.070 1.00 39.35 46 ASN A N 1
ATOM 2920 C CA . ASN C 1 27 ? 115.177 105.548 85.742 1.00 38.69 46 ASN A CA 1
ATOM 2921 C C . ASN C 1 27 ? 113.759 105.671 86.277 1.00 40.54 46 ASN A C 1
ATOM 2922 O O . ASN C 1 27 ? 112.893 104.902 85.848 1.00 44.14 46 ASN A O 1
ATOM 2927 N N . GLY C 1 28 ? 113.491 106.604 87.189 1.00 41.40 47 GLY A N 1
ATOM 2928 C CA . GLY C 1 28 ? 112.177 106.753 87.771 1.00 40.21 47 GLY A CA 1
ATOM 2929 C C . GLY C 1 28 ? 111.309 107.746 87.013 1.00 40.13 47 GLY A C 1
ATOM 2930 O O . GLY C 1 28 ? 111.730 108.398 86.061 1.00 44.88 47 GLY A O 1
ATOM 2931 N N . GLU C 1 29 ? 110.062 107.845 87.463 1.00 38.90 48 GLU A N 1
ATOM 2932 C CA . GLU C 1 29 ? 109.109 108.781 86.880 1.00 38.69 48 GLU A CA 1
ATOM 2933 C C . GLU C 1 29 ? 109.287 110.148 87.527 1.00 40.80 48 GLU A C 1
ATOM 2934 O O . GLU C 1 29 ? 109.192 110.276 88.752 1.00 42.99 48 GLU A O 1
ATOM 2940 N N . LYS C 1 30 ? 109.549 111.165 86.704 1.00 40.67 49 LYS A N 1
ATOM 2941 C CA . LYS C 1 30 ? 109.808 112.530 87.163 1.00 38.62 49 LYS A CA 1
ATOM 2942 C C . LYS C 1 30 ? 111.013 112.571 88.107 1.00 40.25 49 LYS A C 1
ATOM 2943 O O . LYS C 1 30 ? 110.922 112.979 89.266 1.00 44.10 49 LYS A O 1
ATOM 2949 N N . SER C 1 31 ? 112.156 112.142 87.578 1.00 40.48 50 SER A N 1
ATOM 2950 C CA . SER C 1 31 ? 113.406 112.080 88.319 1.00 38.87 50 SER A CA 1
ATOM 2951 C C . SER C 1 31 ? 114.440 112.991 87.670 1.00 40.77 50 SER A C 1
ATOM 2952 O O . SER C 1 31 ? 114.345 113.329 86.488 1.00 42.36 50 SER A O 1
ATOM 2955 N N . SER C 1 32 ? 115.437 113.390 88.460 1.00 41.34 51 SER A N 1
ATOM 2956 C CA . SER C 1 32 ? 116.444 114.342 88.010 1.00 39.05 51 SER A CA 1
ATOM 2957 C C . SER C 1 32 ? 117.828 113.904 88.460 1.00 39.64 51 SER A C 1
ATOM 2958 O O . SER C 1 32 ? 118.047 113.643 89.650 1.00 41.08 51 SER A O 1
ATOM 2961 N N . ALA C 1 33 ? 118.761 113.843 87.509 1.00 38.06 52 ALA A N 1
ATOM 2962 C CA . ALA C 1 33 ? 120.155 113.496 87.790 1.00 36.08 52 ALA A CA 1
ATOM 2963 C C . ALA C 1 33 ? 121.059 114.561 87.176 1.00 37.39 52 ALA A C 1
ATOM 2964 O O . ALA C 1 33 ? 121.310 114.545 85.968 1.00 39.22 52 ALA A O 1
ATOM 2966 N N . PHE C 1 34 ? 121.553 115.485 88.002 1.00 38.29 53 PHE A N 1
ATOM 2967 C CA . PHE C 1 34 ? 122.380 116.590 87.530 1.00 34.47 53 PHE A CA 1
ATOM 2968 C C . PHE C 1 34 ? 123.764 116.513 88.159 1.00 37.28 53 PHE A C 1
ATOM 2969 O O . PHE C 1 34 ? 123.894 116.420 89.386 1.00 39.96 53 PHE A O 1
ATOM 2977 N N . GLY C 1 35 ? 124.795 116.564 87.316 1.00 34.75 54 GLY A N 1
ATOM 2978 C CA . GLY C 1 35 ? 126.160 116.557 87.806 1.00 36.49 54 GLY A CA 1
ATOM 2979 C C . GLY C 1 35 ? 127.061 115.566 87.104 1.00 37.26 54 GLY A C 1
ATOM 2980 O O . GLY C 1 35 ? 127.013 115.443 85.878 1.00 39.36 54 GLY A O 1
ATOM 2981 N N . TYR C 1 36 ? 127.894 114.853 87.861 1.00 39.48 55 TYR A N 1
ATOM 2982 C CA . TYR C 1 36 ? 128.808 113.866 87.292 1.00 37.30 55 TYR A CA 1
ATOM 2983 C C . TYR C 1 36 ? 128.445 112.476 87.806 1.00 39.19 55 TYR A C 1
ATOM 2984 O O . TYR C 1 36 ? 128.629 112.178 88.990 1.00 39.82 55 TYR A O 1
ATOM 2993 N N . GLU C 1 37 ? 127.936 111.635 86.908 1.00 38.91 56 GLU A N 1
ATOM 2994 C CA . GLU C 1 37 ? 127.724 110.208 87.150 1.00 37.93 56 GLU A CA 1
ATOM 2995 C C . GLU C 1 37 ? 126.822 109.966 88.362 1.00 37.42 56 GLU A C 1
ATOM 2996 O O . GLU C 1 37 ? 127.180 109.274 89.314 1.00 39.06 56 GLU A O 1
ATOM 3002 N N . ASN C 1 38 ? 125.628 110.543 88.298 1.00 38.38 57 ASN A N 1
ATOM 3003 C CA . ASN C 1 38 ? 124.622 110.407 89.339 1.00 34.28 57 ASN A CA 1
ATOM 3004 C C . ASN C 1 38 ? 123.590 109.357 88.943 1.00 36.15 57 ASN A C 1
ATOM 3005 O O . ASN C 1 38 ? 123.479 108.969 87.779 1.00 42.62 57 ASN A O 1
ATOM 3010 N N . LYS C 1 39 ? 122.825 108.902 89.933 1.00 36.29 58 LYS A N 1
ATOM 3011 C CA . LYS C 1 39 ? 121.858 107.823 89.746 1.00 36.50 58 LYS A CA 1
ATOM 3012 C C . LYS C 1 39 ? 120.597 108.121 90.545 1.00 37.21 58 LYS A C 1
ATOM 3013 O O . LYS C 1 39 ? 120.637 108.175 91.778 1.00 38.88 58 LYS A O 1
ATOM 3019 N N . ALA C 1 40 ? 119.484 108.319 89.843 1.00 39.55 59 ALA A N 1
ATOM 3020 C CA . ALA C 1 40 ? 118.160 108.431 90.447 1.00 36.08 59 ALA A CA 1
ATOM 3021 C C . ALA C 1 40 ? 117.325 107.251 89.970 1.00 39.93 59 ALA A C 1
ATOM 3022 O O . ALA C 1 40 ? 117.173 107.047 88.761 1.00 43.46 59 ALA A O 1
ATOM 3024 N N . LYS C 1 41 ? 116.784 106.480 90.912 1.00 39.97 60 LYS A N 1
ATOM 3025 C CA . LYS C 1 41 ? 116.202 105.185 90.592 1.00 39.50 60 LYS A CA 1
ATOM 3026 C C . LYS C 1 41 ? 114.754 105.012 91.022 1.00 42.89 60 LYS A C 1
ATOM 3027 O O . LYS C 1 41 ? 114.201 103.923 90.829 1.00 46.50 60 LYS A O 1
ATOM 3033 N N . GLU C 1 42 ? 114.116 106.031 91.588 1.00 43.57 61 GLU A N 1
ATOM 3034 C CA . GLU C 1 42 ? 112.760 105.876 92.095 1.00 42.77 61 GLU A CA 1
ATOM 3035 C C . GLU C 1 42 ? 111.924 107.073 91.656 1.00 42.47 61 GLU A C 1
ATOM 3036 O O . GLU C 1 42 ? 112.354 107.899 90.845 1.00 44.99 61 GLU A O 1
ATOM 3042 N N . LYS C 1 43 ? 110.717 107.158 92.208 1.00 40.78 62 LYS A N 1
ATOM 3043 C CA . LYS C 1 43 ? 109.746 108.176 91.833 1.00 37.13 62 LYS A CA 1
ATOM 3044 C C . LYS C 1 43 ? 109.994 109.456 92.621 1.00 39.73 62 LYS A C 1
ATOM 3045 O O . LYS C 1 43 ? 110.082 109.427 93.852 1.00 43.09 62 LYS A O 1
ATOM 3051 N N . LEU C 1 44 ? 110.111 110.574 91.900 1.00 38.02 63 LEU A N 1
ATOM 3052 C CA . LEU C 1 44 ? 110.292 111.902 92.493 1.00 36.16 63 LEU A CA 1
ATOM 3053 C C . LEU C 1 44 ? 111.571 111.977 93.327 1.00 40.13 63 LEU A C 1
ATOM 3054 O O . LEU C 1 44 ? 111.571 112.446 94.466 1.00 43.68 63 LEU A O 1
ATOM 3059 N N . SER C 1 45 ? 112.675 111.521 92.744 1.00 38.62 64 SER A N 1
ATOM 3060 C CA . SER C 1 45 ? 113.964 111.493 93.418 1.00 37.72 64 SER A CA 1
ATOM 3061 C C . SER C 1 45 ? 114.947 112.413 92.707 1.00 39.42 64 SER A C 1
ATOM 3062 O O . SER C 1 45 ? 114.875 112.601 91.490 1.00 43.60 64 SER A O 1
ATOM 3065 N N . SER C 1 46 ? 115.869 112.990 93.479 1.00 39.02 65 SER A N 1
ATOM 3066 C CA . SER C 1 46 ? 116.796 113.994 92.972 1.00 38.27 65 SER A CA 1
ATOM 3067 C C . SER C 1 46 ? 118.219 113.669 93.402 1.00 37.85 65 SER A C 1
ATOM 3068 O O . SER C 1 46 ? 118.477 113.429 94.591 1.00 39.81 65 SER A O 1
ATOM 3071 N N . ALA C 1 47 ? 119.139 113.676 92.435 1.00 36.83 66 ALA A N 1
ATOM 3072 C CA . ALA C 1 47 ? 120.558 113.444 92.695 1.00 34.03 66 ALA A CA 1
ATOM 3073 C C . ALA C 1 47 ? 121.361 114.577 92.071 1.00 36.45 66 ALA A C 1
ATOM 3074 O O . ALA C 1 47 ? 121.462 114.663 90.840 1.00 39.63 66 ALA A O 1
ATOM 3076 N N . PHE C 1 48 ? 121.946 115.434 92.913 1.00 36.15 67 PHE A N 1
ATOM 3077 C CA . PHE C 1 48 ? 122.670 116.612 92.444 1.00 33.28 67 PHE A CA 1
ATOM 3078 C C . PHE C 1 48 ? 124.089 116.600 92.995 1.00 35.94 67 PHE A C 1
ATOM 3079 O O . PHE C 1 48 ? 124.285 116.554 94.218 1.00 39.63 67 PHE A O 1
ATOM 3087 N N . GLY C 1 49 ? 125.071 116.643 92.095 1.00 34.23 68 GLY A N 1
ATOM 3088 C CA . GLY C 1 49 ? 126.458 116.771 92.504 1.00 34.73 68 GLY A CA 1
ATOM 3089 C C . GLY C 1 49 ? 127.434 115.782 91.897 1.00 35.89 68 GLY A C 1
ATOM 3090 O O . GLY C 1 49 ? 127.588 115.720 90.671 1.00 37.90 68 GLY A O 1
ATOM 3091 N N . TYR C 1 50 ? 128.116 115.014 92.747 1.00 36.44 69 TYR A N 1
ATOM 3092 C CA . TYR C 1 50 ? 129.134 114.068 92.294 1.00 34.88 69 TYR A CA 1
ATOM 3093 C C . TYR C 1 50 ? 128.848 112.691 92.880 1.00 35.12 69 TYR A C 1
ATOM 3094 O O . TYR C 1 50 ? 128.964 112.496 94.094 1.00 36.58 69 TYR A O 1
ATOM 3103 N N . LYS C 1 51 ? 128.487 111.744 92.014 1.00 34.21 70 LYS A N 1
ATOM 3104 C CA . LYS C 1 51 ? 128.306 110.336 92.371 1.00 32.64 70 LYS A CA 1
ATOM 3105 C C . LYS C 1 51 ? 127.346 110.168 93.549 1.00 34.00 70 LYS A C 1
ATOM 3106 O O . LYS C 1 51 ? 127.706 109.676 94.618 1.00 35.78 70 LYS A O 1
ATOM 3112 N N . ASN C 1 52 ? 126.103 110.582 93.329 1.00 34.39 71 ASN A N 1
ATOM 3113 C CA . ASN C 1 52 ? 125.054 110.496 94.335 1.00 31.99 71 ASN A CA 1
ATOM 3114 C C . ASN C 1 52 ? 124.016 109.466 93.917 1.00 33.40 71 ASN A C 1
ATOM 3115 O O . ASN C 1 52 ? 123.687 109.348 9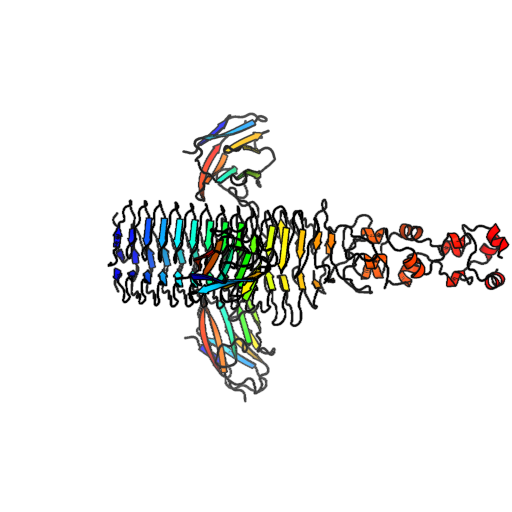2.733 1.00 39.72 71 ASN A O 1
ATOM 3120 N N . ILE C 1 53 ? 123.504 108.719 94.893 1.00 33.36 72 ILE A N 1
ATOM 3121 C CA . ILE C 1 53 ? 122.522 107.669 94.658 1.00 33.50 72 ILE A CA 1
ATOM 3122 C C . ILE C 1 53 ? 121.282 107.966 95.487 1.00 36.08 72 ILE A C 1
ATOM 3123 O O . ILE C 1 53 ? 121.381 108.223 96.691 1.00 37.43 72 ILE A O 1
ATOM 3128 N N . ALA C 1 54 ? 120.119 107.933 94.841 1.00 38.73 73 ALA A N 1
ATOM 3129 C CA . ALA C 1 54 ? 118.828 108.110 95.499 1.00 36.48 73 ALA A CA 1
ATOM 3130 C C . ALA C 1 54 ? 117.951 106.913 95.158 1.00 39.23 73 ALA A C 1
ATOM 3131 O O . ALA C 1 54 ? 117.473 106.792 94.026 1.00 42.27 73 ALA A O 1
ATOM 3133 N N . ASN C 1 55 ? 117.737 106.033 96.135 1.00 38.36 74 ASN A N 1
ATOM 3134 C CA . ASN C 1 55 ? 117.003 104.794 95.927 1.00 37.39 74 ASN A CA 1
ATOM 3135 C C . ASN C 1 55 ? 115.617 104.798 96.553 1.00 40.71 74 ASN A C 1
ATOM 3136 O O . ASN C 1 55 ? 114.862 103.843 96.349 1.00 45.27 74 ASN A O 1
ATOM 3141 N N . GLY C 1 56 ? 115.266 105.828 97.315 1.00 40.64 75 GLY A N 1
ATOM 3142 C CA . GLY C 1 56 ? 113.969 105.866 97.959 1.00 39.72 75 GLY A CA 1
ATOM 3143 C C . GLY C 1 56 ? 112.981 106.781 97.271 1.00 41.23 75 GLY A C 1
ATOM 3144 O O . GLY C 1 56 ? 113.371 107.646 96.482 1.00 45.06 75 GLY A O 1
ATOM 3145 N N . ILE C 1 57 ? 111.695 106.600 97.563 1.00 40.11 76 ILE A N 1
ATOM 3146 C CA . ILE C 1 57 ? 110.665 107.465 96.999 1.00 37.98 76 ILE A CA 1
ATOM 3147 C C . ILE C 1 57 ? 110.744 108.825 97.678 1.00 39.59 76 ILE A C 1
ATOM 3148 O O . ILE C 1 57 ? 110.707 108.922 98.911 1.00 43.65 76 ILE A O 1
ATOM 3153 N N . GLU C 1 58 ? 110.863 109.882 96.871 1.00 38.76 77 GLU A N 1
ATOM 3154 C CA . GLU C 1 58 ? 111.001 111.254 97.362 1.00 37.23 77 GLU A CA 1
ATOM 3155 C C . GLU C 1 58 ? 112.221 111.399 98.270 1.00 38.90 77 GLU A C 1
ATOM 3156 O O . GLU C 1 58 ? 112.150 111.957 99.367 1.00 43.88 77 GLU A O 1
ATOM 3162 N N . GLY C 1 59 ? 113.354 110.894 97.797 1.00 37.00 78 GLY A N 1
ATOM 3163 C CA . GLY C 1 59 ? 114.625 111.007 98.498 1.00 37.66 78 GLY A CA 1
ATOM 3164 C C . GLY C 1 59 ? 115.559 111.936 97.743 1.00 39.01 78 GLY A C 1
ATOM 3165 O O . GLY C 1 59 ? 115.574 111.945 96.510 1.00 42.25 78 GLY A O 1
ATOM 3166 N N . SER C 1 60 ? 116.339 112.714 98.491 1.00 38.34 79 SER A N 1
ATOM 3167 C CA . SER C 1 60 ? 117.200 113.738 97.916 1.00 36.37 79 SER A CA 1
ATOM 3168 C C . SER C 1 60 ? 118.639 113.527 98.358 1.00 37.11 79 SER A C 1
ATOM 3169 O O . SER C 1 60 ? 118.912 113.355 99.556 1.00 39.20 79 SER A O 1
ATOM 3172 N N . ALA C 1 61 ? 119.555 113.541 97.386 1.00 36.04 80 ALA A N 1
ATOM 3173 C CA . ALA C 1 61 ? 120.987 113.478 97.654 1.00 33.01 80 ALA A CA 1
ATOM 3174 C C . ALA C 1 61 ? 121.645 114.696 97.026 1.00 35.48 80 ALA A C 1
ATOM 3175 O O . ALA C 1 61 ? 121.555 114.892 95.807 1.00 38.18 80 ALA A O 1
ATOM 3177 N N . PHE C 1 62 ? 122.296 115.518 97.854 1.00 33.65 81 PHE A N 1
ATOM 3178 C CA . PHE C 1 62 ? 122.891 116.769 97.384 1.00 31.48 81 PHE A CA 1
ATOM 3179 C C . PHE C 1 62 ? 124.311 116.881 97.921 1.00 33.74 81 PHE A C 1
ATOM 3180 O O . PHE C 1 62 ? 124.514 116.989 99.138 1.00 36.32 81 PHE A O 1
ATOM 3188 N N . GLY C 1 63 ? 125.288 116.868 97.012 1.00 32.85 82 GLY A N 1
ATOM 3189 C CA . GLY C 1 63 ? 126.676 117.029 97.404 1.00 32.95 82 GLY A CA 1
ATOM 3190 C C . GLY C 1 63 ? 127.639 116.036 96.788 1.00 35.04 82 GLY A C 1
ATOM 3191 O O . GLY C 1 63 ? 127.647 115.843 95.564 1.00 36.04 82 GLY A O 1
ATOM 3192 N N . ILE C 1 64 ? 128.463 115.401 97.624 1.00 35.87 83 ILE A N 1
ATOM 3193 C CA . ILE C 1 64 ? 129.500 114.485 97.155 1.00 33.42 83 ILE A CA 1
ATOM 3194 C C . ILE C 1 64 ? 129.313 113.131 97.826 1.00 33.23 83 ILE A C 1
ATOM 3195 O O . ILE C 1 64 ? 129.431 113.017 99.052 1.00 35.12 83 ILE A O 1
ATOM 3200 N N . SER C 1 65 ? 129.026 112.107 97.017 1.00 33.95 84 SER A N 1
ATOM 3201 C CA . SER C 1 65 ? 128.977 110.707 97.445 1.00 31.96 84 SER A CA 1
ATOM 3202 C C . SER C 1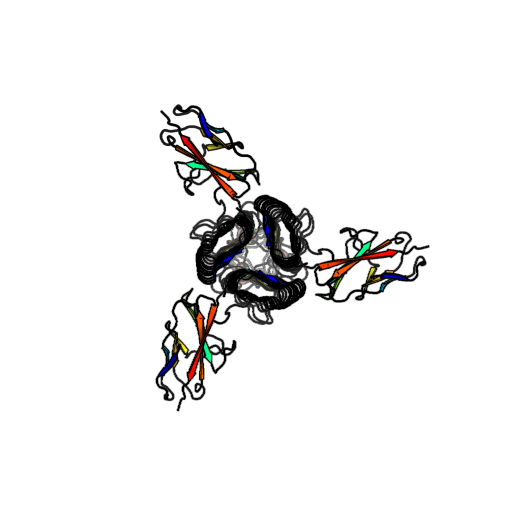 65 ? 128.000 110.495 98.604 1.00 33.44 84 SER A C 1
ATOM 3203 O O . SER C 1 65 ? 128.364 110.030 99.683 1.00 36.54 84 SER A O 1
ATOM 3206 N N . ASN C 1 66 ? 126.736 110.818 98.351 1.00 33.52 85 ASN A N 1
ATOM 3207 C CA . ASN C 1 66 ? 125.678 110.686 99.339 1.00 31.52 85 ASN A CA 1
ATOM 3208 C C . ASN C 1 66 ? 124.722 109.567 98.947 1.00 32.41 85 ASN A C 1
ATOM 3209 O O . ASN C 1 66 ? 124.568 109.244 97.767 1.00 38.80 85 ASN A O 1
ATOM 3214 N N . LEU C 1 67 ? 124.081 108.975 99.954 1.00 33.37 86 LEU A N 1
ATOM 3215 C CA . LEU C 1 67 ? 123.114 107.903 99.753 1.00 33.11 86 LEU A CA 1
ATOM 3216 C C . LEU C 1 67 ? 121.828 108.235 100.494 1.00 35.67 86 LEU A C 1
ATOM 3217 O O . LEU C 1 67 ? 121.862 108.584 101.677 1.00 37.64 86 LEU A O 1
ATOM 3222 N N . ALA C 1 68 ? 120.699 108.120 99.799 1.00 38.11 87 ALA A N 1
ATOM 3223 C CA . ALA C 1 68 ? 119.375 108.351 100.376 1.00 34.53 87 ALA A CA 1
ATOM 3224 C C . ALA C 1 68 ? 118.506 107.145 100.038 1.00 38.04 87 ALA A C 1
ATOM 3225 O O . ALA C 1 68 ? 118.002 107.031 98.918 1.00 41.32 87 ALA A O 1
ATOM 3227 N N . LYS C 1 69 ? 118.326 106.248 101.007 1.00 38.17 88 LYS A N 1
ATOM 3228 C CA . LYS C 1 69 ? 117.647 104.985 100.766 1.00 38.15 88 LYS A CA 1
ATOM 3229 C C . LYS C 1 69 ? 116.208 104.955 101.262 1.00 38.99 88 LYS A C 1
ATOM 3230 O O . LYS C 1 69 ? 115.385 104.246 100.676 1.00 44.14 88 LYS A O 1
ATOM 3236 N N . GLY C 1 70 ? 115.881 105.703 102.312 1.00 38.98 89 GLY A N 1
ATOM 3237 C CA . GLY C 1 70 ? 114.545 105.666 102.866 1.00 39.61 89 GLY A CA 1
ATOM 3238 C C . GLY C 1 70 ? 113.578 106.602 102.164 1.00 40.08 89 GLY A C 1
ATOM 3239 O O . GLY C 1 70 ? 113.955 107.428 101.336 1.00 44.12 89 GLY A O 1
ATOM 3240 N N . GLN C 1 71 ? 112.303 106.457 102.518 1.00 39.77 90 GLN A N 1
ATOM 3241 C CA . GLN C 1 71 ? 111.257 107.322 101.990 1.00 37.88 90 GLN A CA 1
ATOM 3242 C C . GLN C 1 71 ? 111.267 108.654 102.729 1.00 40.32 90 GLN A C 1
ATOM 3243 O O . GLN C 1 71 ? 111.339 108.685 103.962 1.00 43.16 90 GLN A O 1
ATOM 3249 N N . TYR C 1 72 ? 111.191 109.751 101.973 1.00 38.89 91 TYR A N 1
ATOM 3250 C CA . TYR C 1 72 ? 111.268 111.106 102.523 1.00 36.09 91 TYR A CA 1
ATOM 3251 C C . TYR C 1 72 ? 112.551 111.299 103.333 1.00 39.03 91 TYR A C 1
ATOM 3252 O O . TYR C 1 72 ? 112.531 111.770 104.472 1.00 42.30 91 TYR A O 1
ATOM 3261 N N . SER C 1 73 ? 113.678 110.930 102.732 1.00 37.56 92 SER A N 1
ATOM 3262 C CA . SER C 1 73 ? 114.976 110.994 103.384 1.00 36.54 92 SER A CA 1
ATOM 3263 C C . SER C 1 73 ? 115.860 112.016 102.684 1.00 39.13 92 SER A C 1
ATOM 3264 O O . SER C 1 73 ? 115.732 112.249 101.479 1.00 41.64 92 SER A O 1
ATOM 3267 N N . SER C 1 74 ? 116.766 112.624 103.450 1.00 38.97 93 SER A N 1
ATOM 3268 C CA . SER C 1 74 ? 117.598 113.708 102.944 1.00 37.03 93 SER A CA 1
ATOM 3269 C C . SER C 1 74 ? 119.048 113.502 103.354 1.00 37.84 93 SER A C 1
ATOM 3270 O O . SER C 1 74 ? 119.344 113.301 104.540 1.00 39.64 93 SER A O 1
ATOM 3273 N N . ALA C 1 75 ? 119.948 113.564 102.367 1.00 35.77 94 ALA A N 1
ATOM 3274 C CA . ALA C 1 75 ? 121.386 113.499 102.607 1.00 31.61 94 ALA A CA 1
ATOM 3275 C C . ALA C 1 75 ? 122.035 114.727 101.989 1.00 34.61 94 ALA A C 1
ATOM 3276 O O . ALA C 1 75 ? 121.976 114.912 100.765 1.00 37.76 94 ALA A O 1
ATOM 3278 N N . PHE C 1 76 ? 122.643 115.570 102.830 1.00 33.13 95 PHE A N 1
ATOM 3279 C CA . PHE C 1 76 ? 123.182 116.847 102.366 1.00 30.48 95 PHE A CA 1
ATOM 3280 C C . PHE C 1 76 ? 124.608 117.020 102.872 1.00 33.27 95 PHE A C 1
ATOM 3281 O O . PHE C 1 76 ? 124.836 117.133 104.086 1.00 36.60 95 PHE A O 1
ATOM 3289 N N . GLY C 1 77 ? 125.559 117.049 101.935 1.00 31.95 96 GLY A N 1
ATOM 3290 C CA . GLY C 1 77 ? 126.946 117.302 102.275 1.00 32.26 96 GLY A CA 1
ATOM 3291 C C . GLY C 1 77 ? 127.949 116.312 101.716 1.00 34.20 96 GLY A C 1
ATOM 3292 O O . GLY C 1 77 ? 127.941 116.005 100.514 1.00 35.50 96 GLY A O 1
ATOM 3293 N N . PHE C 1 78 ? 128.814 115.795 102.594 1.00 34.62 97 PHE A N 1
ATOM 3294 C CA . PHE C 1 78 ? 129.909 114.911 102.207 1.00 33.52 97 PHE A CA 1
ATOM 3295 C C . PHE C 1 78 ? 129.720 113.546 102.859 1.00 33.72 97 PHE A C 1
ATOM 3296 O O . PHE C 1 78 ? 129.869 113.410 104.078 1.00 37.82 97 PHE A O 1
ATOM 3304 N N . ARG C 1 79 ? 129.398 112.544 102.043 1.00 32.74 98 ARG A N 1
ATOM 3305 C CA . ARG C 1 79 ? 129.364 111.136 102.446 1.00 32.57 98 ARG A CA 1
ATOM 3306 C C . ARG C 1 79 ? 128.402 110.903 103.614 1.00 34.17 98 ARG A C 1
ATOM 3307 O O . ARG C 1 79 ? 128.786 110.495 104.708 1.00 37.07 98 ARG A O 1
ATOM 3315 N N . ASN C 1 80 ? 127.129 111.160 103.341 1.00 34.06 99 ASN A N 1
ATOM 3316 C CA . ASN C 1 80 ? 126.062 110.974 104.311 1.00 33.45 99 ASN A CA 1
ATOM 3317 C C . ASN C 1 80 ? 125.160 109.821 103.888 1.00 34.22 99 ASN A C 1
ATOM 3318 O O . ASN C 1 80 ? 125.034 109.516 102.700 1.00 39.71 99 ASN A O 1
ATOM 3323 N N . VAL C 1 81 ? 124.538 109.177 104.874 1.00 34.13 100 VAL A N 1
ATOM 3324 C CA . VAL C 1 81 ? 123.649 108.045 104.641 1.00 35.55 100 VAL A CA 1
ATOM 3325 C C . VAL C 1 81 ? 122.356 108.267 105.413 1.00 37.82 100 VAL A C 1
ATOM 3326 O O . VAL C 1 81 ? 122.386 108.530 106.620 1.00 38.23 100 VAL A O 1
ATOM 3330 N N . ALA C 1 82 ? 121.224 108.163 104.717 1.00 38.24 101 ALA A N 1
ATOM 3331 C CA . ALA C 1 82 ? 119.902 108.190 105.331 1.00 34.19 101 ALA A CA 1
ATOM 3332 C C . ALA C 1 82 ? 119.162 106.930 104.909 1.00 38.29 101 ALA A C 1
ATOM 3333 O O . ALA C 1 82 ? 119.026 106.663 103.712 1.00 42.97 101 ALA A O 1
ATOM 3335 N N . ASN C 1 83 ? 118.681 106.163 105.884 1.00 38.16 102 ASN A N 1
ATOM 3336 C CA . ASN C 1 83 ? 118.172 104.822 105.629 1.00 38.12 102 ASN A CA 1
ATOM 3337 C C . ASN C 1 83 ? 116.684 104.647 105.887 1.00 41.40 102 ASN A C 1
ATOM 3338 O O . ASN C 1 83 ? 116.045 103.868 105.178 1.00 44.62 102 ASN A O 1
ATOM 3343 N N . LYS C 1 84 ? 116.113 105.331 106.872 1.00 41.32 103 LYS A N 1
ATOM 3344 C CA . LYS C 1 84 ? 114.732 105.116 107.278 1.00 40.42 103 LYS A CA 1
ATOM 3345 C C . LYS C 1 84 ? 113.857 106.288 106.841 1.00 39.73 103 LYS A C 1
ATOM 3346 O O . LYS C 1 84 ? 114.315 107.236 106.197 1.00 43.15 103 LYS A O 1
ATOM 3352 N N . ARG C 1 85 ? 112.579 106.211 107.205 1.00 39.03 104 ARG A N 1
ATOM 3353 C CA . ARG C 1 85 ? 111.619 107.255 106.872 1.00 37.57 104 ARG A CA 1
ATOM 3354 C C . ARG C 1 85 ? 111.876 108.508 107.699 1.00 39.19 104 ARG A C 1
ATOM 3355 O O . ARG C 1 85 ? 112.133 108.425 108.904 1.00 41.45 104 ARG A O 1
ATOM 3363 N N . HIS C 1 86 ? 111.799 109.667 107.043 1.00 36.35 105 HIS A N 1
ATOM 3364 C CA . HIS C 1 86 ? 111.917 110.971 107.695 1.00 33.27 105 HIS A CA 1
ATOM 3365 C C . HIS C 1 86 ? 113.229 111.103 108.466 1.00 36.52 105 HIS A C 1
ATOM 3366 O O . HIS C 1 86 ? 113.272 111.687 109.549 1.00 41.10 105 HIS A O 1
ATOM 3373 N N . SER C 1 87 ? 114.307 110.564 107.904 1.00 35.55 106 SER A N 1
ATOM 3374 C CA . SER C 1 87 ? 115.628 110.620 108.508 1.00 36.35 106 SER A CA 1
ATOM 3375 C C . SER C 1 87 ? 116.503 111.608 107.750 1.00 38.04 106 SER A C 1
ATOM 3376 O O . SER C 1 87 ? 116.477 111.667 106.518 1.00 41.25 106 SER A O 1
ATOM 3379 N N . SER C 1 88 ? 117.284 112.387 108.497 1.00 37.53 107 SER A N 1
ATOM 3380 C CA . SER C 1 88 ? 118.066 113.473 107.920 1.00 35.81 107 SER A CA 1
ATOM 3381 C C . SER C 1 88 ? 119.527 113.361 108.331 1.00 37.30 107 SER A C 1
ATOM 3382 O O . SER C 1 88 ? 119.833 113.183 109.518 1.00 37.57 107 SER A O 1
ATOM 3385 N N . ALA C 1 89 ? 120.419 113.474 107.344 1.00 37.08 108 ALA A N 1
ATOM 3386 C CA . ALA C 1 89 ? 121.855 113.510 107.588 1.00 32.53 108 ALA A CA 1
ATOM 3387 C C . ALA C 1 89 ? 122.428 114.782 106.982 1.00 34.33 108 ALA A C 1
ATOM 3388 O O . ALA C 1 89 ? 122.327 114.994 105.765 1.00 38.02 108 ALA A O 1
ATOM 3390 N N . PHE C 1 90 ? 123.017 115.630 107.830 1.00 33.72 109 PHE A N 1
ATOM 3391 C CA . PHE C 1 90 ? 123.499 116.938 107.389 1.00 31.69 109 PHE A CA 1
ATOM 3392 C C . PHE C 1 90 ? 124.924 117.151 107.879 1.00 34.66 109 PHE A C 1
ATOM 3393 O O . PHE C 1 90 ? 125.173 117.191 109.094 1.00 38.02 109 PHE A O 1
ATOM 3401 N N . GLY C 1 91 ? 125.854 117.297 106.932 1.00 33.51 110 GLY A N 1
ATOM 3402 C CA . GLY C 1 91 ? 127.232 117.576 107.287 1.00 32.72 110 GLY A CA 1
ATOM 3403 C C . GLY C 1 91 ? 128.244 116.648 106.649 1.00 35.97 110 GLY A C 1
ATOM 3404 O O . GLY C 1 91 ? 128.245 116.470 105.423 1.00 36.67 110 GLY A O 1
ATOM 3405 N N . SER C 1 92 ? 129.113 116.049 107.467 1.00 36.29 111 SER A N 1
ATOM 3406 C CA . SER C 1 92 ? 130.183 115.189 106.980 1.00 35.52 111 SER A CA 1
ATOM 3407 C C . SER C 1 92 ? 130.144 113.854 107.711 1.00 34.35 111 SER A C 1
ATOM 3408 O O . SER C 1 92 ? 130.294 113.808 108.936 1.00 38.48 111 SER A O 1
ATOM 3411 N N . GLY C 1 93 ? 129.953 112.776 106.958 1.00 34.71 112 GLY A N 1
ATOM 3412 C CA . GLY C 1 93 ? 130.055 111.424 107.487 1.00 34.66 112 GLY A CA 1
ATOM 3413 C C . GLY C 1 93 ? 129.014 111.012 108.505 1.00 35.38 112 GLY A C 1
ATOM 3414 O O . GLY C 1 93 ? 129.352 110.343 109.489 1.00 38.32 112 GLY A O 1
ATOM 3415 N N . ASN C 1 94 ? 127.755 111.374 108.289 1.00 34.86 113 ASN A N 1
ATOM 3416 C CA . ASN C 1 94 ? 126.683 111.060 109.222 1.00 33.52 113 ASN A CA 1
ATOM 3417 C C . ASN C 1 94 ? 125.802 109.949 108.668 1.00 35.89 113 ASN A C 1
ATOM 3418 O O . ASN C 1 94 ? 125.540 109.892 107.464 1.00 42.03 113 ASN A O 1
ATOM 3423 N N . GLU C 1 95 ? 125.349 109.066 109.552 1.00 35.02 114 GLU A N 1
ATOM 3424 C CA . GLU C 1 95 ? 124.413 108.005 109.205 1.00 37.17 114 GLU A CA 1
ATOM 3425 C C . GLU C 1 95 ? 123.243 108.023 110.178 1.00 38.17 114 GLU A C 1
ATOM 3426 O O . GLU C 1 95 ? 123.439 108.149 111.389 1.00 37.70 114 GLU A O 1
ATOM 3432 N N . ALA C 1 96 ? 122.029 107.901 109.644 1.00 39.61 115 ALA A N 1
ATOM 3433 C CA . ALA C 1 96 ? 120.806 107.889 110.441 1.00 36.92 115 ALA A CA 1
ATOM 3434 C C . ALA C 1 96 ? 120.018 106.631 110.101 1.00 38.58 115 ALA A C 1
ATOM 3435 O O . ALA C 1 96 ? 119.466 106.519 109.002 1.00 41.63 115 ALA A O 1
ATOM 3437 N N . ASN C 1 97 ? 119.962 105.689 111.042 1.00 39.55 116 ASN A N 1
ATOM 3438 C CA . ASN C 1 97 ? 119.295 104.411 110.837 1.00 40.09 116 ASN A CA 1
ATOM 3439 C C . ASN C 1 97 ? 118.048 104.264 111.704 1.00 42.18 116 ASN A C 1
ATOM 3440 O O . ASN C 1 97 ? 117.665 103.149 112.066 1.00 46.89 116 ASN A O 1
ATOM 3445 N N . GLY C 1 98 ? 117.406 105.374 112.038 1.00 40.72 117 GLY A N 1
ATOM 3446 C CA . GLY C 1 98 ? 116.180 105.338 112.808 1.00 38.35 117 GLY A CA 1
ATOM 3447 C C . GLY C 1 98 ? 115.110 106.193 112.167 1.00 38.94 117 GLY A C 1
ATOM 3448 O O . GLY C 1 98 ? 115.397 107.159 111.460 1.00 41.84 117 GLY A O 1
ATOM 3449 N N . GLU C 1 99 ? 113.861 105.819 112.422 1.00 37.80 118 GLU A N 1
ATOM 3450 C CA . GLU C 1 99 ? 112.730 106.564 111.886 1.00 37.78 118 GLU A CA 1
ATOM 3451 C C . GLU C 1 99 ? 112.607 107.896 112.612 1.00 38.08 118 GLU A C 1
ATOM 3452 O O . GLU C 1 99 ? 112.640 107.943 113.846 1.00 39.56 118 GLU A O 1
ATOM 3458 N N . GLN C 1 100 ? 112.470 108.976 111.842 1.00 37.37 119 GLN A N 1
ATOM 3459 C CA . GLN C 1 100 ? 112.371 110.332 112.382 1.00 32.73 119 GLN A CA 1
ATOM 3460 C C . GLN C 1 100 ? 113.588 110.676 113.243 1.00 35.06 119 GLN A C 1
ATOM 3461 O O . GLN C 1 100 ? 113.467 111.163 114.368 1.00 39.63 119 GLN A O 1
ATOM 3467 N N . SER C 1 101 ? 114.773 110.421 112.696 1.00 35.59 120 SER A N 1
ATOM 3468 C CA . SER C 1 101 ? 116.037 110.653 113.377 1.00 34.10 120 SER A CA 1
ATOM 3469 C C . SER C 1 101 ? 116.811 111.763 112.676 1.00 37.43 120 SER A C 1
ATOM 3470 O O . SER C 1 101 ? 116.548 112.095 111.517 1.00 40.20 120 SER A O 1
ATOM 3473 N N . SER C 1 102 ? 117.774 112.341 113.395 1.00 36.88 121 SER A N 1
ATOM 3474 C CA . SER C 1 102 ? 118.519 113.490 112.896 1.00 34.55 121 SER A CA 1
ATOM 3475 C C . SER C 1 102 ? 119.978 113.402 113.313 1.00 36.85 121 SER A C 1
ATOM 3476 O O . SER C 1 102 ? 120.284 113.310 114.510 1.00 38.25 121 SER A O 1
ATOM 3479 N N . ALA C 1 103 ? 120.875 113.439 112.325 1.00 37.16 122 ALA A N 1
ATOM 3480 C CA . ALA C 1 103 ? 122.312 113.460 112.572 1.00 32.73 122 ALA A CA 1
ATOM 3481 C C . ALA C 1 103 ? 122.899 114.726 111.967 1.00 35.64 122 ALA A C 1
ATOM 3482 O O . ALA C 1 103 ? 122.795 114.941 110.749 1.00 38.92 122 ALA A O 1
ATOM 3484 N N . PHE C 1 104 ? 123.505 115.567 112.813 1.00 35.44 123 PHE A N 1
ATOM 3485 C CA . PHE C 1 104 ? 123.997 116.869 112.370 1.00 33.04 123 PHE A CA 1
ATOM 3486 C C . PHE C 1 104 ? 125.432 117.067 112.843 1.00 35.34 123 PHE A C 1
ATOM 3487 O O . PHE C 1 104 ? 125.707 117.067 114.054 1.00 36.44 123 PHE A O 1
ATOM 3495 N N . GLY C 1 105 ? 126.343 117.238 111.882 1.00 33.59 124 GLY A N 1
ATOM 3496 C CA . GLY C 1 105 ? 127.727 117.513 112.218 1.00 35.29 124 GLY A CA 1
ATOM 3497 C C . GLY C 1 105 ? 128.739 116.570 111.599 1.00 38.38 124 GLY A C 1
ATOM 3498 O O . GLY C 1 105 ? 128.690 116.300 110.391 1.00 40.12 124 GLY A O 1
ATOM 3499 N N . PHE C 1 106 ? 129.653 116.049 112.423 1.00 37.83 125 PHE A N 1
ATOM 3500 C CA . PHE C 1 106 ? 130.764 115.227 111.958 1.00 36.37 125 PHE A CA 1
ATOM 3501 C C . PHE C 1 106 ? 130.708 113.856 112.622 1.00 37.42 125 PHE A C 1
ATOM 3502 O O . PHE C 1 106 ? 130.853 113.753 113.845 1.00 41.36 125 PHE A O 1
ATOM 3510 N N . LYS C 1 107 ? 130.501 112.817 111.816 1.00 36.92 126 LYS A N 1
ATOM 3511 C CA . LYS C 1 107 ? 130.595 111.420 112.241 1.00 36.91 126 LYS A CA 1
ATOM 3512 C C . LYS C 1 107 ? 129.654 111.111 113.406 1.00 38.50 126 LYS A C 1
ATOM 3513 O O . LYS C 1 107 ? 130.075 110.739 114.501 1.00 41.39 126 LYS A O 1
ATOM 3519 N N . ASN C 1 108 ? 128.358 111.257 113.150 1.00 36.22 127 ASN A N 1
ATOM 3520 C CA . ASN C 1 108 ? 127.327 110.975 114.142 1.00 34.93 127 ASN A CA 1
ATOM 3521 C C . ASN C 1 108 ? 126.420 109.868 113.629 1.00 35.52 127 ASN A C 1
ATOM 3522 O O . ASN C 1 108 ? 125.982 109.905 112.474 1.00 39.79 127 ASN A O 1
ATOM 3527 N N . THR C 1 109 ? 126.137 108.893 114.489 1.00 35.18 128 THR A N 1
ATOM 3528 C CA . THR C 1 109 ? 125.291 107.756 114.155 1.00 34.77 128 THR A CA 1
ATOM 3529 C C . THR C 1 109 ? 124.104 107.714 115.105 1.00 35.68 128 THR A C 1
ATOM 3530 O O . THR C 1 109 ? 124.281 107.744 116.327 1.00 36.99 128 THR A O 1
ATOM 3534 N N . VAL C 1 110 ? 122.899 107.648 114.545 1.00 35.41 129 VAL A N 1
ATOM 3535 C CA . VAL C 1 110 ? 121.667 107.533 115.313 1.00 32.65 129 VAL A CA 1
ATOM 3536 C C . VAL C 1 110 ? 120.902 106.319 114.807 1.00 34.86 129 VAL A C 1
ATOM 3537 O O . VAL C 1 110 ? 120.685 106.178 113.599 1.00 40.24 129 VAL A O 1
ATOM 3541 N N . SER C 1 111 ? 120.498 105.443 115.730 1.00 34.57 130 SER A N 1
ATOM 3542 C CA . SER C 1 111 ? 119.748 104.241 115.380 1.00 35.16 130 SER A CA 1
ATOM 3543 C C . SER C 1 111 ? 118.536 104.042 116.282 1.00 37.12 130 SER A C 1
ATOM 3544 O O . SER C 1 111 ? 118.090 102.907 116.467 1.00 41.71 130 SER A O 1
ATOM 3547 N N . GLY C 1 112 ? 117.992 105.120 116.845 1.00 36.97 131 GLY A N 1
ATOM 3548 C CA . GLY C 1 112 ? 116.819 105.054 117.684 1.00 35.48 131 GLY A CA 1
ATOM 3549 C C . GLY C 1 112 ? 115.625 105.748 117.047 1.00 35.18 131 GLY A C 1
ATOM 3550 O O . GLY C 1 112 ? 115.722 106.410 116.016 1.00 39.33 131 GLY A O 1
ATOM 3551 N N . PHE C 1 113 ? 114.477 105.576 117.694 1.00 34.69 132 PHE A N 1
ATOM 3552 C CA . PHE C 1 113 ? 113.227 106.173 117.244 1.00 32.25 132 PHE A CA 1
ATOM 3553 C C . PHE C 1 113 ? 113.077 107.551 117.878 1.00 34.79 132 PHE A C 1
ATOM 3554 O O . PHE C 1 113 ? 113.005 107.668 119.106 1.00 37.11 132 PHE A O 1
ATOM 3562 N N . ASN C 1 114 ? 113.040 108.589 117.040 1.00 33.11 133 ASN A N 1
ATOM 3563 C CA . ASN C 1 114 ? 112.928 109.979 117.484 1.00 28.96 133 ASN A CA 1
ATOM 3564 C C . ASN C 1 114 ? 114.097 110.362 118.397 1.00 31.93 133 ASN A C 1
ATOM 3565 O O . ASN C 1 114 ? 113.924 110.722 119.561 1.00 35.96 133 ASN A O 1
ATOM 3570 N N . SER C 1 115 ? 115.303 110.275 117.838 1.00 31.75 134 SER A N 1
ATOM 3571 C CA . SER C 1 115 ? 116.524 110.620 118.550 1.00 31.36 134 SER A CA 1
ATOM 3572 C C . SER C 1 115 ? 117.329 111.612 117.723 1.00 34.69 134 SER A C 1
ATOM 3573 O O . SER C 1 115 ? 117.206 111.661 116.497 1.00 40.47 134 SER A O 1
ATOM 3576 N N . SER C 1 116 ? 118.156 112.406 118.403 1.00 33.89 135 SER A N 1
ATOM 3577 C CA . SER C 1 116 ? 118.886 113.493 117.766 1.00 32.13 135 SER A CA 1
ATOM 3578 C C . SER C 1 116 ? 120.326 113.542 118.256 1.00 33.81 135 SER A C 1
ATOM 3579 O O . SER C 1 116 ? 120.595 113.397 119.457 1.00 36.19 135 SER A O 1
ATOM 3582 N N . ALA C 1 117 ? 121.252 113.755 117.320 1.00 34.87 136 ALA A N 1
ATOM 3583 C CA . ALA C 1 117 ? 122.665 113.874 117.650 1.00 30.91 136 ALA A CA 1
ATOM 3584 C C . ALA C 1 117 ? 123.248 115.107 116.979 1.00 34.71 136 ALA A C 1
ATOM 3585 O O . ALA C 1 117 ? 123.098 115.287 115.762 1.00 39.51 136 ALA A O 1
ATOM 3587 N N . PHE C 1 118 ? 123.915 115.950 117.771 1.00 34.21 137 PHE A N 1
ATOM 3588 C CA . PHE C 1 118 ? 124.567 117.151 117.257 1.00 32.75 137 PHE A CA 1
ATOM 3589 C C . PHE C 1 118 ? 126.001 117.212 117.761 1.00 35.08 137 PHE A C 1
ATOM 3590 O O . PHE C 1 118 ? 126.245 117.180 118.978 1.00 37.28 137 PHE A O 1
ATOM 3598 N N . GLY C 1 119 ? 126.946 117.308 116.824 1.00 35.21 138 GLY A N 1
ATOM 3599 C CA . GLY C 1 119 ? 128.328 117.512 117.219 1.00 34.37 138 GLY A CA 1
ATOM 3600 C C . GLY C 1 119 ? 129.358 116.638 116.535 1.00 38.19 138 GLY A C 1
ATOM 3601 O O . GLY C 1 119 ? 129.476 116.652 115.303 1.00 41.37 138 GLY A O 1
ATOM 3602 N N . SER C 1 120 ? 130.125 115.885 117.329 1.00 38.10 139 SER A N 1
ATOM 3603 C CA . SER C 1 120 ? 131.243 115.100 116.816 1.00 37.63 139 SER A CA 1
ATOM 3604 C C . SER C 1 120 ? 131.334 113.772 117.554 1.00 39.17 139 SER A C 1
ATOM 3605 O O . SER C 1 120 ? 131.573 113.748 118.764 1.00 42.91 139 SER A O 1
ATOM 3608 N N . GLN C 1 121 ? 131.142 112.676 116.821 1.00 38.28 140 GLN A N 1
ATOM 3609 C CA . GLN C 1 121 ? 131.490 111.321 117.258 1.00 36.47 140 GLN A CA 1
ATOM 3610 C C . GLN C 1 121 ? 130.706 110.875 118.498 1.00 39.61 140 GLN A C 1
ATOM 3611 O O . GLN C 1 121 ? 131.272 110.539 119.539 1.00 42.60 140 GLN A O 1
ATOM 3617 N N . TYR C 1 122 ? 129.384 110.856 118.356 1.00 36.54 141 TYR A N 1
ATOM 3618 C CA . TYR C 1 122 ? 128.473 110.164 119.261 1.00 35.96 141 TYR A CA 1
ATOM 3619 C C . TYR C 1 122 ? 127.585 109.170 118.529 1.00 36.07 141 TYR A C 1
ATOM 3620 O O . TYR C 1 122 ? 127.268 109.336 117.348 1.00 39.84 141 TYR A O 1
ATOM 3629 N N . GLU C 1 123 ? 127.187 108.135 119.264 1.00 33.64 142 GLU A N 1
ATOM 3630 C CA . GLU C 1 123 ? 126.214 107.149 118.820 1.00 33.35 142 GLU A CA 1
ATOM 3631 C C . GLU C 1 123 ? 125.066 107.114 119.818 1.00 33.94 142 GLU A C 1
ATOM 3632 O O . GLU C 1 123 ? 125.294 106.995 121.025 1.00 35.62 142 GLU A O 1
ATOM 3638 N N . VAL C 1 124 ? 123.839 107.221 119.316 1.00 32.45 143 VAL A N 1
ATOM 3639 C CA . VAL C 1 124 ? 122.638 107.159 120.140 1.00 32.00 143 VAL A CA 1
ATOM 3640 C C . VAL C 1 124 ? 121.819 105.967 119.668 1.00 32.78 143 VAL A C 1
ATOM 3641 O O . VAL C 1 124 ? 121.208 106.012 118.593 1.00 36.15 143 VAL A O 1
ATOM 3645 N N . THR C 1 125 ? 121.800 104.903 120.467 1.00 33.67 144 THR A N 1
ATOM 3646 C CA . THR C 1 125 ? 121.052 103.696 120.150 1.00 34.92 144 THR A CA 1
ATOM 3647 C C . THR C 1 125 ? 119.769 103.567 120.961 1.00 36.06 144 THR A C 1
ATOM 3648 O O . THR C 1 125 ? 119.084 102.545 120.858 1.00 41.75 144 THR A O 1
ATOM 3652 N N . GLY C 1 126 ? 119.426 104.575 121.759 1.00 35.56 145 GLY A N 1
ATOM 3653 C CA . GLY C 1 126 ? 118.221 104.549 122.556 1.00 33.78 145 GLY A CA 1
ATOM 3654 C C . GLY C 1 126 ? 117.072 105.297 121.896 1.00 34.69 145 GLY A C 1
ATOM 3655 O O . GLY C 1 126 ? 117.241 106.041 120.935 1.00 39.31 145 GLY A O 1
ATOM 3656 N N . ASN C 1 127 ? 115.880 105.079 122.442 1.00 32.77 146 ASN A N 1
ATOM 3657 C CA . ASN C 1 127 ? 114.670 105.710 121.941 1.00 29.94 146 ASN A CA 1
ATOM 3658 C C . ASN C 1 127 ? 114.356 106.962 122.749 1.00 33.76 146 ASN A C 1
ATOM 3659 O O . ASN C 1 127 ? 114.484 106.972 123.976 1.00 36.79 146 ASN A O 1
ATOM 3664 N N . PHE C 1 128 ? 113.940 108.016 122.044 1.00 32.13 147 PHE A N 1
ATOM 3665 C CA . PHE C 1 128 ? 113.611 109.307 122.654 1.00 29.38 147 PHE A CA 1
ATOM 3666 C C . PHE C 1 128 ? 114.783 109.856 123.470 1.00 32.56 147 PHE A C 1
ATOM 3667 O O . PHE C 1 128 ? 114.613 110.354 124.584 1.00 37.77 147 PHE A O 1
ATOM 3675 N N . SER C 1 129 ? 115.982 109.773 122.900 1.00 31.29 148 SER A N 1
ATOM 3676 C CA . SER C 1 129 ? 117.204 110.218 123.557 1.00 31.76 148 SER A CA 1
ATOM 3677 C C . SER C 1 129 ? 117.913 111.263 122.702 1.00 33.03 148 SER A C 1
ATOM 3678 O O . SER C 1 129 ? 117.554 111.503 121.547 1.00 37.30 148 SER A O 1
ATOM 3681 N N . GLY C 1 130 ? 118.937 111.888 123.285 1.00 34.63 149 GLY A N 1
ATOM 3682 C CA . GLY C 1 130 ? 119.649 112.954 122.605 1.00 33.09 149 GLY A CA 1
ATOM 3683 C C . GLY C 1 130 ? 121.074 113.198 123.067 1.00 33.03 149 GLY A C 1
ATOM 3684 O O . GLY C 1 130 ? 121.401 113.052 124.255 1.00 35.39 149 GLY A O 1
ATOM 3685 N N . ALA C 1 131 ? 121.929 113.597 122.125 1.00 34.23 150 ALA A N 1
ATOM 3686 C CA . ALA C 1 131 ? 123.346 113.801 122.402 1.00 31.46 150 ALA A CA 1
ATOM 3687 C C . ALA C 1 131 ? 123.817 115.131 121.833 1.00 36.01 150 ALA A C 1
ATOM 3688 O O . ALA C 1 131 ? 123.545 115.447 120.668 1.00 38.86 150 ALA A O 1
ATOM 3690 N N . PHE C 1 132 ? 124.540 115.897 122.654 1.00 34.91 151 PHE A N 1
ATOM 3691 C CA . PHE C 1 132 ? 125.091 117.191 122.260 1.00 33.97 151 PHE A CA 1
ATOM 3692 C C . PHE C 1 132 ? 126.546 117.258 122.711 1.00 36.76 151 PHE A C 1
ATOM 3693 O O . PHE C 1 132 ? 126.823 117.389 123.911 1.00 38.65 151 PHE A O 1
ATOM 3701 N N . GLY C 1 133 ? 127.475 117.179 121.756 1.00 36.90 152 GLY A N 1
ATOM 3702 C CA . GLY C 1 133 ? 128.872 117.309 122.135 1.00 35.70 152 GLY A CA 1
ATOM 3703 C C . GLY C 1 133 ? 129.872 116.433 121.405 1.00 38.51 152 GLY A C 1
ATOM 3704 O O . GLY C 1 133 ? 129.705 116.153 120.213 1.00 44.15 152 GLY A O 1
ATOM 3705 N N . MET C 1 134 ? 130.914 115.986 122.114 1.00 37.75 153 MET A N 1
ATOM 3706 C CA . MET C 1 134 ? 132.040 115.299 121.489 1.00 38.08 153 MET A CA 1
ATOM 3707 C C . MET C 1 134 ? 132.320 113.955 122.147 1.00 38.49 153 MET A C 1
ATOM 3708 O O . MET C 1 134 ? 132.184 113.808 123.364 1.00 42.44 153 MET A O 1
ATOM 3713 N N . GLY C 1 135 ? 132.749 112.987 121.332 1.00 39.11 154 GLY A N 1
ATOM 3714 C CA . GLY C 1 135 ? 133.142 111.662 121.779 1.00 38.37 154 GLY A CA 1
ATOM 3715 C C . GLY C 1 135 ? 134.452 111.240 121.136 1.00 40.49 154 GLY A C 1
ATOM 3716 O O . GLY C 1 135 ? 135.387 112.027 120.999 1.00 47.02 154 GLY A O 1
ATOM 3717 N N . GLU C 1 136 ? 134.517 109.969 120.738 1.00 38.91 155 GLU A N 1
ATOM 3718 C CA . GLU C 1 136 ? 135.725 109.417 120.136 1.00 39.03 155 GLU A CA 1
ATOM 3719 C C . GLU C 1 136 ? 135.351 108.299 119.173 1.00 39.97 155 GLU A C 1
ATOM 3720 O O . GLU C 1 136 ? 134.307 107.659 119.319 1.00 42.15 155 GLU A O 1
ATOM 3726 N N . PHE C 1 137 ? 136.217 108.068 118.186 1.00 40.70 156 PHE A N 1
ATOM 3727 C CA . PHE C 1 137 ? 135.978 107.058 117.158 1.00 38.41 156 PHE A CA 1
ATOM 3728 C C . PHE C 1 137 ? 137.308 106.648 116.545 1.00 42.46 156 PHE A C 1
ATOM 3729 O O . PHE C 1 137 ? 138.026 107.495 116.005 1.00 47.19 156 PHE A O 1
ATOM 3737 N N . ASN C 1 138 ? 137.637 105.360 116.627 1.00 41.25 157 ASN A N 1
ATOM 3738 C CA . ASN C 1 138 ? 138.857 104.808 116.043 1.00 40.97 157 ASN A CA 1
ATOM 3739 C C . ASN C 1 138 ? 138.571 103.484 115.346 1.00 42.39 157 ASN A C 1
ATOM 3740 O O . ASN C 1 138 ? 139.326 102.516 115.471 1.00 46.06 157 ASN A O 1
ATOM 3745 N N . GLY C 1 139 ? 137.482 103.430 114.590 1.00 41.47 158 GLY A N 1
ATOM 3746 C CA . GLY C 1 139 ? 137.044 102.190 113.983 1.00 40.03 158 GLY A CA 1
ATOM 3747 C C . GLY C 1 139 ? 135.753 101.708 114.604 1.00 40.54 158 GLY A C 1
ATOM 3748 O O . GLY C 1 139 ? 134.892 101.141 113.925 1.00 42.06 158 GLY A O 1
ATOM 3749 N N . GLN C 1 140 ? 135.612 101.934 115.908 1.00 40.70 159 GLN A N 1
ATOM 3750 C CA . GLN C 1 140 ? 134.382 101.663 116.632 1.00 38.33 159 GLN A CA 1
ATOM 3751 C C . GLN C 1 140 ? 134.115 102.816 117.585 1.00 36.53 159 GLN A C 1
ATOM 3752 O O . GLN C 1 140 ? 135.042 103.503 118.022 1.00 40.24 159 GLN A O 1
ATOM 3758 N N . TYR C 1 141 ? 132.842 103.026 117.901 1.00 37.51 160 TYR A N 1
ATOM 3759 C CA . TYR C 1 141 ? 132.459 104.070 118.838 1.00 34.16 160 TYR A CA 1
ATOM 3760 C C . TYR C 1 141 ? 132.743 103.628 120.267 1.00 37.22 160 TYR A C 1
ATOM 3761 O O . TYR C 1 141 ? 132.410 102.509 120.665 1.00 42.62 160 TYR A O 1
ATOM 3770 N N . GLN C 1 142 ? 133.310 104.546 121.044 1.00 37.23 161 GLN A N 1
ATOM 3771 C CA . GLN C 1 142 ? 133.753 104.194 122.405 1.00 36.57 161 GLN A CA 1
ATOM 3772 C C . GLN C 1 142 ? 132.874 104.872 123.454 1.00 36.73 161 GLN A C 1
ATOM 3773 O O . GLN C 1 142 ? 133.060 104.551 124.628 1.00 37.55 161 GLN A O 1
ATOM 3779 N N . TYR C 1 143 ? 131.945 105.750 123.065 1.00 38.44 162 TYR A N 1
ATOM 3780 C CA . TYR C 1 143 ? 131.020 106.385 123.997 1.00 35.89 162 TYR A CA 1
ATOM 3781 C C . TYR C 1 143 ? 129.644 106.435 123.357 1.00 35.85 162 TYR A C 1
ATOM 3782 O O . TYR C 1 143 ? 129.458 107.106 122.339 1.00 37.50 162 TYR A O 1
ATOM 3791 N N . LYS C 1 144 ? 128.684 105.734 123.956 1.00 35.67 163 LYS A N 1
ATOM 3792 C CA . LYS C 1 144 ? 127.341 105.614 123.409 1.00 33.95 163 LYS A CA 1
ATOM 3793 C C . LYS C 1 144 ? 126.307 106.006 124.454 1.00 35.29 163 LYS A C 1
ATOM 3794 O O . LYS C 1 144 ? 126.562 105.969 125.660 1.00 36.33 163 LYS A O 1
ATOM 3800 N N . ASN C 1 145 ? 125.129 106.382 123.966 1.00 34.39 164 ASN A N 1
ATOM 3801 C CA . ASN C 1 145 ? 123.956 106.650 124.793 1.00 32.28 164 ASN A CA 1
ATOM 3802 C C . ASN C 1 145 ? 122.952 105.532 124.527 1.00 34.17 164 ASN A C 1
ATOM 3803 O O . ASN C 1 145 ? 122.247 105.545 123.515 1.00 37.37 164 ASN A O 1
ATOM 3808 N N . GLU C 1 146 ? 122.888 104.564 125.441 1.00 35.69 165 GLU A N 1
ATOM 3809 C CA . GLU C 1 146 ? 122.079 103.367 125.258 1.00 35.75 165 GLU A CA 1
ATOM 3810 C C . GLU C 1 146 ? 120.835 103.347 126.137 1.00 37.09 165 GLU A C 1
ATOM 3811 O O . GLU C 1 146 ? 120.173 102.310 126.229 1.00 41.31 165 GLU A O 1
ATOM 3817 N N . GLY C 1 147 ? 120.497 104.462 126.780 1.00 35.45 166 GLY A N 1
ATOM 3818 C CA . GLY C 1 147 ? 119.324 104.535 127.619 1.00 35.00 166 GLY A CA 1
ATOM 3819 C C . GLY C 1 147 ? 118.155 105.204 126.921 1.00 35.73 166 GLY A C 1
ATOM 3820 O O . GLY C 1 147 ? 118.322 105.942 125.955 1.00 39.29 166 GLY A O 1
ATOM 3821 N N . ASN C 1 148 ? 116.957 104.931 127.430 1.00 35.07 167 ASN A N 1
ATOM 3822 C CA . ASN C 1 148 ? 115.739 105.518 126.892 1.00 33.22 167 ASN A CA 1
ATOM 3823 C C . ASN C 1 148 ? 115.353 106.750 127.698 1.00 35.98 167 ASN A C 1
ATOM 3824 O O . ASN C 1 148 ? 115.443 106.754 128.930 1.00 39.26 167 ASN A O 1
ATOM 3829 N N . ASN C 1 149 ? 114.923 107.796 126.991 1.00 33.59 168 ASN A N 1
ATOM 3830 C CA . ASN C 1 149 ? 114.536 109.067 127.604 1.00 31.82 168 ASN A CA 1
ATOM 3831 C C . ASN C 1 149 ? 115.679 109.648 128.439 1.00 34.36 168 ASN A C 1
ATOM 3832 O O . ASN C 1 149 ? 115.488 110.096 129.572 1.00 39.23 168 ASN A O 1
ATOM 3837 N N . SER C 1 150 ? 116.879 109.639 127.864 1.00 32.49 169 SER A N 1
ATOM 3838 C CA . SER C 1 150 ? 118.076 110.146 128.518 1.00 32.63 169 SER A CA 1
ATOM 3839 C C . SER C 1 150 ? 118.774 111.137 127.600 1.00 34.10 169 SER A C 1
ATOM 3840 O O . SER C 1 150 ? 118.707 111.019 126.374 1.00 36.55 169 SER A O 1
ATOM 3843 N N . TYR C 1 151 ? 119.448 112.120 128.197 1.00 33.78 170 TYR A N 1
ATOM 3844 C CA . TYR C 1 151 ? 120.090 113.168 127.413 1.00 32.42 170 TYR A CA 1
ATOM 3845 C C . TYR C 1 151 ? 121.494 113.438 127.933 1.00 33.97 170 TYR A C 1
ATOM 3846 O O . TYR C 1 151 ? 121.731 113.421 129.146 1.00 35.49 170 TYR A O 1
ATOM 3855 N N . MET C 1 152 ? 122.424 113.681 127.005 1.00 35.57 171 MET A N 1
ATOM 3856 C CA . MET C 1 152 ? 123.821 113.921 127.356 1.00 33.20 171 MET A CA 1
ATOM 3857 C C . MET C 1 152 ? 124.314 115.214 126.723 1.00 37.62 171 MET A C 1
ATOM 3858 O O . MET C 1 152 ? 124.072 115.460 125.534 1.00 40.32 171 MET A O 1
ATOM 3863 N N . ILE C 1 153 ? 125.014 116.030 127.512 1.00 37.43 172 ILE A N 1
ATOM 3864 C CA . ILE C 1 153 ? 125.635 117.263 127.033 1.00 37.31 172 ILE A CA 1
ATOM 3865 C C . ILE C 1 153 ? 127.074 117.304 127.535 1.00 38.71 172 ILE A C 1
ATOM 3866 O O . ILE C 1 153 ? 127.311 117.482 128.740 1.00 41.03 172 ILE A O 1
ATOM 3871 N N . GLY C 1 154 ? 128.025 117.164 126.626 1.00 39.39 173 GLY A N 1
ATOM 3872 C CA . GLY C 1 154 ? 129.419 117.346 126.991 1.00 37.45 173 GLY A CA 1
ATOM 3873 C C . GLY C 1 154 ? 130.349 116.461 126.163 1.00 39.78 173 GLY A C 1
ATOM 3874 O O . GLY C 1 154 ? 130.134 116.244 124.968 1.00 43.21 173 GLY A O 1
ATOM 3875 N N . ASN C 1 155 ? 131.404 115.987 126.828 1.00 38.08 174 ASN A N 1
ATOM 3876 C CA . ASN C 1 155 ? 132.471 115.227 126.193 1.00 37.90 174 ASN A CA 1
ATOM 3877 C C . ASN C 1 155 ? 132.690 113.917 126.936 1.00 38.72 174 ASN A C 1
ATOM 3878 O O . ASN C 1 155 ? 132.808 113.912 128.164 1.00 39.97 174 ASN A O 1
ATOM 3883 N N . LYS C 1 156 ? 132.744 112.815 126.187 1.00 39.31 175 LYS A N 1
ATOM 3884 C CA . LYS C 1 156 ? 133.133 111.502 126.702 1.00 37.23 175 LYS A CA 1
ATOM 3885 C C . LYS C 1 156 ? 132.224 111.048 127.847 1.00 38.52 175 LYS A C 1
ATOM 3886 O O . LYS C 1 156 ? 132.656 110.863 128.985 1.00 41.86 175 LYS A O 1
ATOM 3892 N N . ASN C 1 157 ? 130.949 110.857 127.519 1.00 35.42 176 ASN A N 1
ATOM 3893 C CA . ASN C 1 157 ? 129.953 110.388 128.469 1.00 33.90 176 ASN A CA 1
ATOM 3894 C C . ASN C 1 157 ? 129.339 109.083 127.976 1.00 36.50 176 ASN A C 1
ATOM 3895 O O . ASN C 1 157 ? 129.310 108.799 126.776 1.00 39.96 176 ASN A O 1
ATOM 3900 N N . LYS C 1 158 ? 128.847 108.285 128.923 1.00 35.23 177 LYS A N 1
ATOM 3901 C CA . LYS C 1 158 ? 128.310 106.968 128.616 1.00 33.77 177 LYS A CA 1
ATOM 3902 C C . LYS C 1 158 ? 127.101 106.677 129.494 1.00 34.76 177 LYS A C 1
ATOM 3903 O O . LYS C 1 158 ? 127.094 107.011 130.681 1.00 37.62 177 LYS A O 1
ATOM 3909 N N . ILE C 1 159 ? 126.084 106.058 128.898 1.00 33.59 178 ILE A N 1
ATOM 3910 C CA . ILE C 1 159 ? 124.939 105.520 129.623 1.00 32.07 178 ILE A CA 1
ATOM 3911 C C . ILE C 1 159 ? 124.720 104.090 129.155 1.00 33.50 178 ILE A C 1
ATOM 3912 O O . ILE C 1 159 ? 124.677 103.828 127.948 1.00 37.19 178 ILE A O 1
ATOM 3917 N N . ALA C 1 160 ? 124.583 103.167 130.103 1.00 34.38 179 ALA A N 1
ATOM 3918 C CA . ALA C 1 160 ? 124.496 101.753 129.781 1.00 34.16 179 ALA A CA 1
ATOM 3919 C C . ALA C 1 160 ? 123.074 101.379 129.370 1.00 37.85 179 ALA A C 1
ATOM 3920 O O . ALA C 1 160 ? 122.157 102.204 129.362 1.00 40.49 179 ALA A O 1
ATOM 3922 N N . SER C 1 161 ? 122.893 100.109 129.022 1.00 38.18 180 SER A N 1
ATOM 3923 C CA . SER C 1 161 ? 121.595 99.582 128.627 1.00 39.57 180 SER A CA 1
ATOM 3924 C C . SER C 1 161 ? 120.840 99.124 129.867 1.00 40.81 180 SER A C 1
ATOM 3925 O O . SER C 1 161 ? 121.408 98.450 130.732 1.00 44.18 180 SER A O 1
ATOM 3928 N N . GLY C 1 162 ? 119.565 99.488 129.950 1.00 38.98 181 GLY A N 1
ATOM 3929 C CA . GLY C 1 162 ? 118.765 99.239 131.127 1.00 36.87 181 GLY A CA 1
ATOM 3930 C C . GLY C 1 162 ? 118.721 100.389 132.109 1.00 37.58 181 GLY A C 1
ATOM 3931 O O . GLY C 1 162 ? 117.946 100.331 133.070 1.00 40.18 181 GLY A O 1
ATOM 3932 N N . SER C 1 163 ? 119.532 101.422 131.898 1.00 37.53 182 SER A N 1
ATOM 3933 C CA . SER C 1 163 ? 119.519 102.626 132.719 1.00 35.31 182 SER A CA 1
ATOM 3934 C C . SER C 1 163 ? 118.735 103.697 131.969 1.00 36.78 182 SER A C 1
ATOM 3935 O O . SER C 1 163 ? 119.216 104.242 130.971 1.00 40.13 182 SER A O 1
ATOM 3938 N N . ASN C 1 164 ? 117.536 104.001 132.454 1.00 35.87 183 ASN A N 1
ATOM 3939 C CA . ASN C 1 164 ? 116.610 104.883 131.764 1.00 35.92 183 ASN A CA 1
ATOM 3940 C C . ASN C 1 164 ? 116.361 106.142 132.585 1.00 37.82 183 ASN A C 1
ATOM 3941 O O . ASN C 1 164 ? 116.576 106.168 133.801 1.00 38.46 183 ASN A O 1
ATOM 3946 N N . ASP C 1 165 ? 115.914 107.192 131.894 1.00 37.20 184 ASP A N 1
ATOM 3947 C CA . ASP C 1 165 ? 115.531 108.466 132.506 1.00 35.06 184 ASP A CA 1
ATOM 3948 C C . ASP C 1 165 ? 116.707 109.116 133.238 1.00 36.46 184 ASP A C 1
ATOM 3949 O O . ASP C 1 165 ? 116.672 109.353 134.446 1.00 39.83 184 ASP A O 1
ATOM 3954 N N . ASN C 1 166 ? 117.756 109.418 132.475 1.00 34.86 185 ASN A N 1
ATOM 3955 C CA . ASN C 1 166 ? 118.968 110.012 133.019 1.00 32.11 185 ASN A CA 1
ATOM 3956 C C . ASN C 1 166 ? 119.349 111.258 132.232 1.00 34.51 185 ASN A C 1
ATOM 3957 O O . ASN C 1 166 ? 119.106 111.356 131.023 1.00 37.06 185 ASN A O 1
ATOM 3962 N N . PHE C 1 167 ? 119.960 112.210 132.936 1.00 33.54 186 PHE A N 1
ATOM 3963 C CA . PHE C 1 167 ? 120.388 113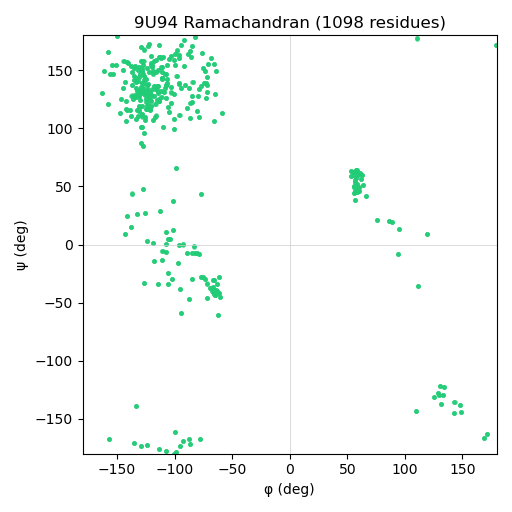.476 132.357 1.00 32.77 186 PHE A CA 1
ATOM 3964 C C . PHE C 1 167 ? 121.807 113.770 132.816 1.00 33.15 186 PHE A C 1
ATOM 3965 O O . PHE C 1 167 ? 122.083 113.759 134.018 1.00 32.94 186 PHE A O 1
ATOM 3973 N N . ILE C 1 168 ? 122.704 114.027 131.865 1.00 35.89 187 ILE A N 1
ATOM 3974 C CA . ILE C 1 168 ? 124.099 114.328 132.166 1.00 33.44 187 ILE A CA 1
ATOM 3975 C C . ILE C 1 168 ? 124.468 115.657 131.525 1.00 36.69 187 ILE A C 1
ATOM 3976 O O . ILE C 1 168 ? 124.241 115.863 130.326 1.00 39.36 187 ILE A O 1
ATOM 3981 N N . LEU C 1 169 ? 125.054 116.548 132.324 1.00 35.21 188 LEU A N 1
ATOM 3982 C CA . LEU C 1 169 ? 125.597 117.829 131.869 1.00 36.83 188 LEU A CA 1
ATOM 3983 C C . LEU C 1 169 ? 127.023 117.915 132.403 1.00 37.68 188 LEU A C 1
ATOM 3984 O O . LEU C 1 169 ? 127.248 118.458 133.487 1.00 38.13 188 LEU A O 1
ATOM 3989 N N . GLY C 1 170 ? 127.987 117.380 131.658 1.00 38.91 189 GLY A N 1
ATOM 3990 C CA . GLY C 1 170 ? 129.346 117.350 132.171 1.00 36.36 189 GLY A CA 1
ATOM 3991 C C . GLY C 1 170 ? 130.255 116.479 131.328 1.00 38.63 189 GLY A C 1
ATOM 3992 O O . GLY C 1 170 ? 129.911 116.096 130.209 1.00 39.82 189 GLY A O 1
ATOM 3993 N N . ASN C 1 171 ? 131.426 116.175 131.891 1.00 36.24 190 ASN A N 1
ATOM 3994 C CA . ASN C 1 171 ? 132.473 115.429 131.209 1.00 36.71 190 ASN A CA 1
ATOM 3995 C C . ASN C 1 171 ? 132.878 114.211 132.026 1.00 37.55 190 ASN A C 1
ATOM 3996 O O . ASN C 1 171 ? 132.928 114.268 133.258 1.00 41.29 190 ASN A O 1
ATOM 4001 N N . ASN C 1 172 ? 133.165 113.112 131.327 1.00 36.84 191 ASN A N 1
ATOM 4002 C CA . ASN C 1 172 ? 133.686 111.881 131.929 1.00 36.40 191 ASN A CA 1
ATOM 4003 C C . ASN C 1 172 ? 132.753 111.335 133.010 1.00 37.97 191 ASN A C 1
ATOM 4004 O O . ASN C 1 172 ? 133.169 111.033 134.129 1.00 40.39 191 ASN A O 1
ATOM 4009 N N . VAL C 1 173 ? 131.477 111.200 132.662 1.00 34.40 192 VAL A N 1
ATOM 4010 C CA . VAL C 1 173 ? 130.474 110.619 133.546 1.00 32.98 192 VAL A CA 1
ATOM 4011 C C . VAL C 1 173 ? 130.012 109.309 132.929 1.00 34.53 192 VAL A C 1
ATOM 4012 O O . VAL C 1 173 ? 129.546 109.283 131.784 1.00 38.05 192 VAL A O 1
ATOM 4016 N N . HIS C 1 174 ? 130.142 108.220 133.685 1.00 34.40 193 HIS A N 1
ATOM 4017 C CA . HIS C 1 174 ? 129.768 106.885 133.229 1.00 31.66 193 HIS A CA 1
ATOM 4018 C C . HIS C 1 174 ? 128.726 106.325 134.187 1.00 33.99 193 HIS A C 1
ATOM 4019 O O . HIS C 1 174 ? 129.012 106.119 135.371 1.00 37.89 193 HIS A O 1
ATOM 4026 N N . ILE C 1 175 ? 127.526 106.072 133.678 1.00 33.79 194 ILE A N 1
ATOM 4027 C CA . ILE C 1 175 ? 126.441 105.512 134.476 1.00 33.03 194 ILE A CA 1
ATOM 4028 C C . ILE C 1 175 ? 126.343 104.019 134.192 1.00 35.02 194 ILE A C 1
ATOM 4029 O O . ILE C 1 175 ? 126.288 103.600 133.030 1.00 36.06 194 ILE A O 1
ATOM 4034 N N . GLY C 1 176 ? 126.320 103.216 135.254 1.00 33.92 195 GLY A N 1
ATOM 4035 C CA . GLY C 1 176 ? 126.278 101.776 135.134 1.00 32.77 195 GLY A CA 1
ATOM 4036 C C . GLY C 1 176 ? 124.864 101.244 134.995 1.00 37.66 195 GLY A C 1
ATOM 4037 O O . GLY C 1 176 ? 123.893 101.987 134.843 1.00 41.93 195 GLY A O 1
ATOM 4038 N N . GLY C 1 177 ? 124.757 99.918 135.053 1.00 38.68 196 GLY A N 1
ATOM 4039 C CA . GLY C 1 177 ? 123.470 99.268 134.867 1.00 41.14 196 GLY A CA 1
ATOM 4040 C C . GLY C 1 177 ? 122.668 99.215 136.158 1.00 39.65 196 GLY A C 1
ATOM 4041 O O . GLY C 1 177 ? 123.199 98.960 137.238 1.00 40.01 196 GLY A O 1
ATOM 4042 N N . GLY C 1 178 ? 121.368 99.458 136.030 1.00 38.46 197 GLY A N 1
ATOM 4043 C CA . GLY C 1 178 ? 120.469 99.438 137.162 1.00 36.44 197 GLY A CA 1
ATOM 4044 C C . GLY C 1 178 ? 120.202 100.773 137.819 1.00 38.02 197 GLY A C 1
ATOM 4045 O O . GLY C 1 178 ? 119.653 100.793 138.926 1.00 42.36 197 GLY A O 1
ATOM 4046 N N . ILE C 1 179 ? 120.568 101.882 137.183 1.00 37.83 198 ILE A N 1
ATOM 4047 C CA . ILE C 1 179 ? 120.396 103.218 137.744 1.00 35.54 198 ILE A CA 1
ATOM 4048 C C . ILE C 1 179 ? 119.337 103.953 136.937 1.00 34.76 198 ILE A C 1
ATOM 4049 O O . ILE C 1 179 ? 119.434 104.042 135.708 1.00 39.27 198 ILE A O 1
ATOM 4054 N N . ASN C 1 180 ? 118.329 104.482 137.628 1.00 34.26 199 ASN A N 1
ATOM 4055 C CA . ASN C 1 180 ? 117.243 105.210 136.990 1.00 33.46 199 ASN A CA 1
ATOM 4056 C C . ASN C 1 180 ? 116.957 106.483 137.775 1.00 34.49 199 ASN A C 1
ATOM 4057 O O . ASN C 1 180 ? 117.185 106.545 138.985 1.00 36.99 199 ASN A O 1
ATOM 4062 N N . ASN C 1 181 ? 116.457 107.499 137.068 1.00 32.63 200 ASN A N 1
ATOM 4063 C CA . ASN C 1 181 ? 116.036 108.768 137.666 1.00 30.40 200 ASN A CA 1
ATOM 4064 C C . ASN C 1 181 ? 117.176 109.434 138.441 1.00 32.60 200 ASN A C 1
ATOM 4065 O O . ASN C 1 181 ? 117.104 109.631 139.654 1.00 36.27 200 ASN A O 1
ATOM 4070 N N . SER C 1 182 ? 118.231 109.797 137.718 1.00 31.54 201 SER A N 1
ATOM 4071 C CA . SER C 1 182 ? 119.394 110.428 138.324 1.00 29.68 201 SER A CA 1
ATOM 4072 C C . SER C 1 182 ? 119.843 111.621 137.493 1.00 30.25 201 SER A C 1
ATOM 4073 O O . SER C 1 182 ? 119.601 111.683 136.286 1.00 33.71 201 SER A O 1
ATOM 4076 N N . VAL C 1 183 ? 120.497 112.571 138.159 1.00 28.29 202 VAL A N 1
ATOM 4077 C CA . VAL C 1 183 ? 121.042 113.765 137.522 1.00 26.80 202 VAL A CA 1
ATOM 4078 C C . VAL C 1 183 ? 122.490 113.922 137.964 1.00 28.95 202 VAL A C 1
ATOM 4079 O O . VAL C 1 183 ? 122.792 113.812 139.156 1.00 30.45 202 VAL A O 1
ATOM 4083 N N . ALA C 1 184 ? 123.380 114.176 137.007 1.00 30.46 203 ALA A N 1
ATOM 4084 C CA . ALA C 1 184 ? 124.800 114.370 137.273 1.00 28.76 203 ALA A CA 1
ATOM 4085 C C . ALA C 1 184 ? 125.216 115.753 136.799 1.00 30.13 203 ALA A C 1
ATOM 4086 O O . ALA C 1 184 ? 124.944 116.129 135.655 1.00 33.86 203 ALA A O 1
ATOM 4088 N N . LEU C 1 185 ? 125.875 116.508 137.676 1.00 30.30 204 LEU A N 1
ATOM 4089 C CA . LEU C 1 185 ? 126.302 117.868 137.379 1.00 30.39 204 LEU A CA 1
ATOM 4090 C C . LEU C 1 185 ? 127.791 118.009 137.651 1.00 32.81 204 LEU A C 1
ATOM 4091 O O . LEU C 1 185 ? 128.266 117.620 138.722 1.00 35.95 204 LEU A O 1
ATOM 4096 N N . GLY C 1 186 ? 128.518 118.565 136.692 1.00 32.97 205 GLY A N 1
ATOM 4097 C CA . GLY C 1 186 ? 129.912 118.911 136.881 1.00 33.92 205 GLY A CA 1
ATOM 4098 C C . GLY C 1 186 ? 130.843 118.031 136.064 1.00 37.84 205 GLY A C 1
ATOM 4099 O O . GLY C 1 186 ? 130.433 117.099 135.371 1.00 39.97 205 GLY A O 1
ATOM 4100 N N . ASN C 1 187 ? 132.127 118.360 136.171 1.00 37.63 206 ASN A N 1
ATOM 4101 C CA . ASN C 1 187 ? 133.186 117.640 135.484 1.00 35.56 206 ASN A CA 1
ATOM 4102 C C . ASN C 1 187 ? 133.772 116.572 136.397 1.00 39.04 206 ASN A C 1
ATOM 4103 O O . ASN C 1 187 ? 134.042 116.828 137.574 1.00 40.77 206 ASN A O 1
ATOM 4108 N N . ASN C 1 188 ? 133.965 115.374 135.842 1.00 37.46 207 ASN A N 1
ATOM 4109 C CA . ASN C 1 188 ? 134.493 114.228 136.582 1.00 35.68 207 ASN A CA 1
ATOM 4110 C C . ASN C 1 188 ? 133.605 113.885 137.778 1.00 38.29 207 ASN A C 1
ATOM 4111 O O . ASN C 1 188 ? 134.070 113.770 138.913 1.00 41.44 207 ASN A O 1
ATOM 4116 N N . SER C 1 189 ? 132.315 113.719 137.513 1.00 37.95 208 SER A N 1
ATOM 4117 C CA . SER C 1 189 ? 131.342 113.369 138.536 1.00 35.34 208 SER A CA 1
ATOM 4118 C C . SER C 1 189 ? 130.936 111.904 138.416 1.00 36.23 208 SER A C 1
ATOM 4119 O O . SER C 1 189 ? 131.100 111.271 137.371 1.00 37.57 208 SER A O 1
ATOM 4122 N N . THR C 1 190 ? 130.399 111.371 139.511 1.00 36.62 209 THR A N 1
ATOM 4123 C CA . THR C 1 190 ? 130.032 109.966 139.599 1.00 36.73 209 THR A CA 1
ATOM 4124 C C . THR C 1 190 ? 128.617 109.825 140.142 1.00 37.28 209 THR A C 1
ATOM 4125 O O . THR C 1 190 ? 128.182 110.597 140.999 1.00 39.27 209 THR A O 1
ATOM 4129 N N . VAL C 1 191 ? 127.905 108.822 139.630 1.00 38.85 210 VAL A N 1
ATOM 4130 C CA . VAL C 1 191 ? 126.568 108.467 140.090 1.00 36.37 210 VAL A CA 1
ATOM 4131 C C . VAL C 1 191 ? 126.560 106.977 140.396 1.00 38.67 210 VAL A C 1
ATOM 4132 O O . VAL C 1 191 ? 127.034 106.173 139.587 1.00 43.24 210 VAL A O 1
ATOM 4136 N N . SER C 1 192 ? 126.024 106.607 141.564 1.00 37.82 211 SER A N 1
ATOM 4137 C CA . SER C 1 192 ? 126.060 105.211 141.983 1.00 37.78 211 SER A CA 1
ATOM 4138 C C . SER C 1 192 ? 124.750 104.735 142.604 1.00 38.88 211 SER A C 1
ATOM 4139 O O . SER C 1 192 ? 124.733 103.678 143.244 1.00 41.21 211 SER A O 1
ATOM 4142 N N . ALA C 1 193 ? 123.656 105.471 142.435 1.00 38.72 212 ALA A N 1
ATOM 4143 C CA . ALA C 1 193 ? 122.382 105.075 143.020 1.00 34.51 212 ALA A CA 1
ATOM 4144 C C . ALA C 1 193 ? 121.250 105.734 142.247 1.00 34.69 212 ALA A C 1
ATOM 4145 O O . ALA C 1 193 ? 121.462 106.663 141.464 1.00 38.24 212 ALA A O 1
ATOM 4147 N N . SER C 1 194 ? 120.039 105.237 142.479 1.00 34.05 213 SER A N 1
ATOM 4148 C CA . SER C 1 194 ? 118.844 105.763 141.842 1.00 32.29 213 SER A CA 1
ATOM 4149 C C . SER C 1 194 ? 118.210 106.851 142.700 1.00 34.99 213 SER A C 1
ATOM 4150 O O . SER C 1 194 ? 118.364 106.872 143.924 1.00 37.58 213 SER A O 1
ATOM 4153 N N . ASN C 1 195 ? 117.490 107.757 142.036 1.00 32.91 214 ASN A N 1
ATOM 4154 C CA . ASN C 1 195 ? 116.811 108.880 142.687 1.00 30.28 214 ASN A CA 1
ATOM 4155 C C . ASN C 1 195 ? 117.790 109.739 143.486 1.00 32.24 214 ASN A C 1
ATOM 4156 O O . ASN C 1 195 ? 117.593 110.009 144.672 1.00 36.83 214 ASN A O 1
ATOM 4161 N N . THR C 1 196 ? 118.856 110.183 142.819 1.00 31.51 215 THR A N 1
ATOM 4162 C CA . THR C 1 196 ? 119.883 110.994 143.453 1.00 31.10 215 THR A CA 1
ATOM 4163 C C . THR C 1 196 ? 120.348 112.086 142.499 1.00 30.36 215 THR A C 1
ATOM 4164 O O . THR C 1 196 ? 120.223 111.970 141.278 1.00 32.31 215 THR A O 1
ATOM 4168 N N . VAL C 1 197 ? 120.880 113.158 143.081 1.00 29.67 216 VAL A N 1
ATOM 4169 C CA . VAL C 1 197 ? 121.552 114.228 142.348 1.00 26.39 216 VAL A CA 1
ATOM 4170 C C . VAL C 1 197 ? 122.971 114.323 142.888 1.00 30.02 216 VAL A C 1
ATOM 4171 O O . VAL C 1 197 ? 123.168 114.473 144.100 1.00 33.63 216 VAL A O 1
ATOM 4175 N N . SER C 1 198 ? 123.955 114.233 142.000 1.00 29.56 217 SER A N 1
ATOM 4176 C CA . SER C 1 198 ? 125.361 114.203 142.378 1.00 27.31 217 SER A CA 1
ATOM 4177 C C . SER C 1 198 ? 126.060 115.451 141.860 1.00 29.77 217 SER A C 1
ATOM 4178 O O . SER C 1 198 ? 125.843 115.857 140.714 1.00 31.54 217 SER A O 1
ATOM 4181 N N . VAL C 1 199 ? 126.891 116.059 142.705 1.00 30.90 218 VAL A N 1
ATOM 4182 C CA . VAL C 1 199 ? 127.604 117.279 142.342 1.00 29.58 218 VAL A CA 1
ATOM 4183 C C . VAL C 1 199 ? 129.102 117.096 142.557 1.00 31.81 218 VAL A C 1
ATOM 4184 O O . VAL C 1 199 ? 129.826 118.068 142.795 1.00 35.24 218 VAL A O 1
ATOM 4188 N N . GLY C 1 200 ? 129.574 115.860 142.468 1.00 32.72 219 GLY A N 1
ATOM 4189 C CA . GLY C 1 200 ? 130.985 115.590 142.654 1.00 35.22 219 GLY A CA 1
ATOM 4190 C C . GLY C 1 200 ? 131.245 114.098 142.717 1.00 38.15 219 GLY A C 1
ATOM 4191 O O . GLY C 1 200 ? 130.410 113.286 142.318 1.00 39.61 219 GLY A O 1
ATOM 4192 N N . SER C 1 201 ? 132.429 113.759 143.226 1.00 39.52 220 SER A N 1
ATOM 4193 C CA . SER C 1 201 ? 132.839 112.367 143.366 1.00 39.19 220 SER A CA 1
ATOM 4194 C C . SER C 1 201 ? 133.334 112.089 144.779 1.00 42.20 220 SER A C 1
ATOM 4195 O O . SER C 1 201 ? 133.233 112.951 145.658 1.00 44.21 220 SER A O 1
ATOM 4198 N N . SER C 1 202 ? 133.870 110.891 145.009 1.00 41.23 221 SER A N 1
ATOM 4199 C CA . SER C 1 202 ? 134.365 110.525 146.330 1.00 41.73 221 SER A CA 1
ATOM 4200 C C . SER C 1 202 ? 135.770 111.043 146.601 1.00 43.88 221 SER A C 1
ATOM 4201 O O . SER C 1 202 ? 136.249 110.916 147.731 1.00 49.00 221 SER A O 1
ATOM 4204 N N . THR C 1 203 ? 136.436 111.616 145.602 1.00 45.35 222 THR A N 1
ATOM 4205 C CA . THR C 1 203 ? 137.754 112.215 145.767 1.00 44.52 222 THR A CA 1
ATOM 4206 C C . THR C 1 203 ? 137.724 113.733 145.758 1.00 43.69 222 THR A C 1
ATOM 4207 O O . THR C 1 203 ? 138.518 114.364 146.458 1.00 48.15 222 THR A O 1
ATOM 4211 N N . LEU C 1 204 ? 136.826 114.336 144.984 1.00 42.29 223 LEU A N 1
ATOM 4212 C CA . LEU C 1 204 ? 136.667 115.782 144.937 1.00 41.92 223 LEU A CA 1
ATOM 4213 C C . LEU C 1 204 ? 135.205 116.117 145.181 1.00 41.74 223 LEU A C 1
ATOM 4214 O O . LEU C 1 204 ? 134.318 115.532 144.552 1.00 42.45 223 LEU A O 1
ATOM 4219 N N . LYS C 1 205 ? 134.958 117.059 146.086 1.00 42.33 224 LYS A N 1
ATOM 4220 C CA . LYS C 1 205 ? 133.613 117.455 146.473 1.00 37.69 224 LYS A CA 1
ATOM 4221 C C . LYS C 1 205 ? 133.427 118.944 146.229 1.00 38.81 224 LYS A C 1
ATOM 4222 O O . LYS C 1 205 ? 134.380 119.723 146.331 1.00 42.83 224 LYS A O 1
ATOM 4228 N N . ARG C 1 206 ? 132.200 119.335 145.904 1.00 36.81 225 ARG A N 1
ATOM 4229 C CA . ARG C 1 206 ? 131.869 120.712 145.579 1.00 31.11 225 ARG A CA 1
ATOM 4230 C C . ARG C 1 206 ? 130.982 121.320 146.656 1.00 32.38 225 ARG A C 1
ATOM 4231 O O . ARG C 1 206 ? 130.346 120.619 147.446 1.00 38.33 225 ARG A O 1
ATOM 4239 N N . LYS C 1 207 ? 130.950 122.648 146.674 1.00 29.17 226 LYS A N 1
ATOM 4240 C CA . LYS C 1 207 ? 130.142 123.417 147.607 1.00 27.62 226 LYS A CA 1
ATOM 4241 C C . LYS C 1 207 ? 129.018 124.115 146.856 1.00 30.20 226 LYS A C 1
ATOM 4242 O O . LYS C 1 207 ? 129.205 124.573 145.726 1.00 35.34 226 LYS A O 1
ATOM 4248 N N . ILE C 1 208 ? 127.852 124.192 147.487 1.00 30.46 227 ILE A N 1
ATOM 4249 C CA . ILE C 1 208 ? 126.703 124.893 146.931 1.00 29.26 227 ILE A CA 1
ATOM 4250 C C . ILE C 1 208 ? 126.585 126.231 147.645 1.00 30.49 227 ILE A C 1
ATOM 4251 O O . ILE C 1 208 ? 126.457 126.278 148.874 1.00 34.04 227 ILE A O 1
ATOM 4256 N N . VAL C 1 209 ? 126.633 127.319 146.879 1.00 31.62 228 VAL A N 1
ATOM 4257 C CA . VAL C 1 209 ? 126.702 128.662 147.432 1.00 29.85 228 VAL A CA 1
ATOM 4258 C C . VAL C 1 209 ? 125.495 129.466 146.965 1.00 30.62 228 VAL A C 1
ATOM 4259 O O . VAL C 1 209 ? 124.815 129.113 145.999 1.00 33.55 228 VAL A O 1
ATOM 4263 N N . ASN C 1 210 ? 125.235 130.561 147.683 1.00 30.54 229 ASN A N 1
ATOM 4264 C CA . ASN C 1 210 ? 124.153 131.497 147.369 1.00 29.96 229 ASN A CA 1
ATOM 4265 C C . ASN C 1 210 ? 122.787 130.817 147.450 1.00 31.76 229 ASN A C 1
ATOM 4266 O O . ASN C 1 210 ? 122.005 130.819 146.499 1.00 35.17 229 ASN A O 1
ATOM 4271 N N . VAL C 1 211 ? 122.501 130.239 148.614 1.00 30.41 230 VAL A N 1
ATOM 4272 C CA . VAL C 1 211 ? 121.275 129.485 148.858 1.00 29.80 230 VAL A CA 1
ATOM 4273 C C . VAL C 1 211 ? 120.421 130.260 149.851 1.00 32.63 230 VAL A C 1
ATOM 4274 O O . VAL C 1 211 ? 120.923 130.721 150.884 1.00 36.65 230 VAL A O 1
ATOM 4278 N N . GLY C 1 212 ? 119.135 130.408 149.538 1.00 33.11 231 GLY A N 1
ATOM 4279 C CA . GLY C 1 212 ? 118.232 131.096 150.432 1.00 30.96 231 GLY A CA 1
ATOM 4280 C C . GLY C 1 212 ? 117.836 130.254 151.628 1.00 35.57 231 GLY A C 1
ATOM 4281 O O . GLY C 1 212 ? 118.020 129.039 151.664 1.00 40.49 231 GLY A O 1
ATOM 4282 N N . ASP C 1 213 ? 117.277 130.927 152.629 1.00 34.29 232 ASP A N 1
ATOM 4283 C CA . ASP C 1 213 ? 116.914 130.263 153.871 1.00 32.58 232 ASP A CA 1
ATOM 4284 C C . ASP C 1 213 ? 115.695 129.373 153.674 1.00 35.74 232 ASP A C 1
ATOM 4285 O O . ASP C 1 213 ? 114.737 129.745 152.990 1.00 42.42 232 ASP A O 1
ATOM 4290 N N . GLY C 1 214 ? 115.736 128.191 154.281 1.00 34.24 233 GLY A N 1
ATOM 4291 C CA . GLY C 1 214 ? 114.625 127.267 154.249 1.00 32.58 233 GLY A CA 1
ATOM 4292 C C . GLY C 1 214 ? 113.636 127.532 155.366 1.00 35.97 233 GLY A C 1
ATOM 4293 O O . GLY C 1 214 ? 113.661 128.566 156.035 1.00 39.19 233 GLY A O 1
ATOM 4294 N N . ALA C 1 215 ? 112.744 126.568 155.563 1.00 34.62 234 ALA A N 1
ATOM 4295 C CA . ALA C 1 215 ? 111.736 126.630 156.611 1.00 32.97 234 ALA A CA 1
ATOM 4296 C C . ALA C 1 215 ? 112.011 125.534 157.627 1.00 34.09 234 ALA A C 1
ATOM 4297 O O . ALA C 1 215 ? 112.211 124.375 157.254 1.00 38.41 234 ALA A O 1
ATOM 4299 N N . ILE C 1 216 ? 112.029 125.899 158.904 1.00 32.60 235 ILE A N 1
ATOM 4300 C CA . ILE C 1 216 ? 112.262 124.956 159.989 1.00 30.99 235 ILE A CA 1
ATOM 4301 C C . ILE C 1 216 ? 110.901 124.619 160.585 1.00 33.26 235 ILE A C 1
ATOM 4302 O O . ILE C 1 216 ? 110.355 125.375 161.392 1.00 36.66 235 ILE A O 1
ATOM 4307 N N . SER C 1 217 ? 110.354 123.470 160.195 1.00 32.90 236 SER A N 1
ATOM 4308 C CA . SER C 1 217 ? 109.045 123.037 160.663 1.00 31.66 236 SER A CA 1
ATOM 4309 C C . SER C 1 217 ? 109.020 121.515 160.693 1.00 33.63 236 SER A C 1
ATOM 4310 O O . SER C 1 217 ? 110.000 120.849 160.349 1.00 38.97 236 SER A O 1
ATOM 4313 N N . ALA C 1 218 ? 107.881 120.964 161.119 1.00 34.98 237 ALA A N 1
ATOM 4314 C CA . ALA C 1 218 ? 107.769 119.518 161.291 1.00 33.34 237 ALA A CA 1
ATOM 4315 C C . ALA C 1 218 ? 107.898 118.782 159.964 1.00 34.06 237 ALA A C 1
ATOM 4316 O O . ALA C 1 218 ? 108.534 117.724 159.894 1.00 38.06 237 ALA A O 1
ATOM 4318 N N . ASN C 1 219 ? 107.298 119.316 158.905 1.00 34.69 238 ASN A N 1
ATOM 4319 C CA . ASN C 1 219 ? 107.333 118.712 157.575 1.00 35.92 238 ASN A CA 1
ATOM 4320 C C . ASN C 1 219 ? 107.816 119.748 156.561 1.00 37.13 238 ASN A C 1
ATOM 4321 O O . ASN C 1 219 ? 107.022 120.399 155.877 1.00 41.15 238 ASN A O 1
ATOM 4326 N N . SER C 1 220 ? 109.136 119.879 156.443 1.00 36.79 239 SER A N 1
ATOM 4327 C CA . SER C 1 220 ? 109.745 120.877 155.567 1.00 34.66 239 SER A CA 1
ATOM 4328 C C . SER C 1 220 ? 110.923 120.240 154.848 1.00 35.31 239 SER A C 1
ATOM 4329 O O . SER C 1 220 ? 111.947 119.941 155.471 1.00 41.54 239 SER A O 1
ATOM 4332 N N . SER C 1 221 ? 110.781 120.037 153.543 1.00 33.91 240 SER A N 1
ATOM 4333 C CA . SER C 1 221 ? 111.844 119.474 152.715 1.00 32.33 240 SER A CA 1
ATOM 4334 C C . SER C 1 221 ? 112.592 120.579 151.969 1.00 33.51 240 SER A C 1
ATOM 4335 O O . SER C 1 221 ? 112.552 120.681 150.746 1.00 37.94 240 SER A O 1
ATOM 4338 N N . ASP C 1 222 ? 113.287 121.416 152.733 1.00 35.86 241 ASP A N 1
ATOM 4339 C CA . ASP C 1 222 ? 114.085 122.503 152.188 1.00 32.93 241 ASP A CA 1
ATOM 4340 C C . ASP C 1 222 ? 115.495 122.442 152.757 1.00 33.90 241 ASP A C 1
ATOM 4341 O O . ASP C 1 222 ? 115.709 121.973 153.879 1.00 37.45 241 ASP A O 1
ATOM 4346 N N . ALA C 1 223 ? 116.456 122.928 151.978 1.00 30.56 242 ALA A N 1
ATOM 4347 C CA . ALA C 1 223 ? 117.844 122.919 152.406 1.00 27.64 242 ALA A CA 1
ATOM 4348 C C . ALA C 1 223 ? 118.072 123.934 153.524 1.00 32.50 242 ALA A C 1
ATOM 4349 O O . ALA C 1 223 ? 117.343 124.917 153.670 1.00 34.72 242 ALA A O 1
ATOM 4351 N N . VAL C 1 224 ? 119.108 123.681 154.321 1.00 31.52 243 VAL A N 1
ATOM 4352 C CA . VAL C 1 224 ? 119.436 124.486 155.491 1.00 26.88 243 VAL A CA 1
ATOM 4353 C C . VAL C 1 224 ? 120.791 125.142 155.260 1.00 30.20 243 VAL A C 1
ATOM 4354 O O . VAL C 1 224 ? 121.736 124.482 154.816 1.00 33.46 243 VAL A O 1
ATOM 4358 N N . THR C 1 225 ? 120.879 126.437 155.555 1.00 31.04 244 THR A N 1
ATOM 4359 C CA . THR C 1 225 ? 122.104 127.203 155.381 1.00 28.39 244 THR A CA 1
ATOM 4360 C C . THR C 1 225 ? 122.905 127.254 156.681 1.00 30.04 244 THR A C 1
ATOM 4361 O O . THR C 1 225 ? 122.448 126.833 157.745 1.00 32.28 244 THR A O 1
ATOM 4365 N N . GLY C 1 226 ? 124.125 127.783 156.575 1.00 28.27 245 GLY A N 1
ATOM 4366 C CA . GLY C 1 226 ? 125.019 127.810 157.722 1.00 26.38 245 GLY A CA 1
ATOM 4367 C C . GLY C 1 226 ? 124.541 128.723 158.836 1.00 28.80 245 GLY A C 1
ATOM 4368 O O . GLY C 1 226 ? 124.722 128.419 160.019 1.00 33.27 245 GLY A O 1
ATOM 4369 N N . ARG C 1 227 ? 123.932 129.855 158.477 1.00 28.69 246 ARG A N 1
ATOM 4370 C CA . ARG C 1 227 ? 123.450 130.789 159.491 1.00 29.11 246 ARG A CA 1
ATOM 4371 C C . ARG C 1 227 ? 122.367 130.168 160.363 1.00 30.93 246 ARG A C 1
ATOM 4372 O O . ARG C 1 227 ? 122.284 130.472 161.559 1.00 31.88 246 ARG A O 1
ATOM 4380 N N . GLN C 1 228 ? 121.535 129.296 159.790 1.00 30.29 247 GLN A N 1
ATOM 4381 C CA . GLN C 1 228 ? 120.463 128.681 160.563 1.00 28.32 247 GLN A CA 1
ATOM 4382 C C . GLN C 1 228 ? 121.011 127.709 161.598 1.00 28.78 247 GLN A C 1
ATOM 4383 O O . GLN C 1 228 ? 120.484 127.619 162.713 1.00 31.86 247 GLN A O 1
ATOM 4389 N N . LEU C 1 229 ? 122.068 126.972 161.252 1.00 28.06 248 LEU A N 1
ATOM 4390 C CA . LEU C 1 229 ? 122.719 126.122 162.241 1.00 25.68 248 LEU A CA 1
ATOM 4391 C C . LEU C 1 229 ? 123.490 126.950 163.261 1.00 27.28 248 LEU A C 1
ATOM 4392 O O . LEU C 1 229 ? 123.574 126.567 164.432 1.00 32.32 248 LEU A O 1
ATOM 4397 N N . TYR C 1 230 ? 124.059 128.081 162.837 1.00 28.02 249 TYR A N 1
ATOM 4398 C CA . TYR C 1 230 ? 124.778 128.944 163.768 1.00 27.34 249 TYR A CA 1
ATOM 4399 C C . TYR C 1 230 ? 123.846 129.532 164.820 1.00 29.90 249 TYR A C 1
ATOM 4400 O O . TYR C 1 230 ? 124.192 129.575 166.006 1.00 31.78 249 TYR A O 1
ATOM 4409 N N . SER C 1 231 ? 122.661 129.989 164.410 1.00 31.25 250 SER A N 1
ATOM 4410 C CA . SER C 1 231 ? 121.777 130.688 165.338 1.00 27.69 250 SER A CA 1
ATOM 4411 C C . SER C 1 231 ? 120.874 129.723 166.094 1.00 30.55 250 SER A C 1
ATOM 4412 O O . SER C 1 231 ? 120.729 129.828 167.317 1.00 32.68 250 SER A O 1
ATOM 4415 N N . GLY C 1 232 ? 120.254 128.782 165.387 1.00 32.63 251 GLY A N 1
ATOM 4416 C CA . GLY C 1 232 ? 119.377 127.811 166.006 1.00 30.30 251 GLY A CA 1
ATOM 4417 C C . GLY C 1 232 ? 117.940 128.249 166.174 1.00 31.08 251 GLY A C 1
ATOM 4418 O O . GLY C 1 232 ? 117.232 127.673 167.009 1.00 33.32 251 GLY A O 1
ATOM 4419 N N . ASN C 1 233 ? 117.485 129.242 165.416 1.00 31.69 252 ASN A N 1
ATOM 4420 C CA . ASN C 1 233 ? 116.125 129.740 165.563 1.00 29.74 252 ASN A CA 1
ATOM 4421 C C . ASN C 1 233 ? 115.119 128.765 164.966 1.00 30.84 252 ASN A C 1
ATOM 4422 O O . ASN C 1 233 ? 115.346 128.199 163.893 1.00 32.86 252 ASN A O 1
ATOM 4427 N N . GLY C 1 234 ? 114.001 128.577 165.662 1.00 31.37 253 GLY A N 1
ATOM 4428 C CA . GLY C 1 234 ? 112.890 127.814 165.130 1.00 30.52 253 GLY A CA 1
ATOM 4429 C C . GLY C 1 234 ? 112.902 126.327 165.395 1.00 30.13 253 GLY A C 1
ATOM 4430 O O . GLY C 1 234 ? 112.202 125.588 164.694 1.00 34.18 253 GLY A O 1
ATOM 4431 N N . ILE C 1 235 ? 113.658 125.857 166.382 1.00 28.86 254 ILE A N 1
ATOM 4432 C CA . ILE C 1 235 ? 113.766 124.433 166.654 1.00 27.58 254 ILE A CA 1
ATOM 4433 C C . ILE C 1 235 ? 112.795 124.053 167.765 1.00 29.96 254 ILE A C 1
ATOM 4434 O O . ILE C 1 235 ? 112.289 124.896 168.508 1.00 33.46 254 ILE A O 1
ATOM 4439 N N . ASP C 1 236 ? 112.536 122.752 167.880 1.00 28.65 255 ASP A N 1
ATOM 4440 C CA . ASP C 1 236 ? 111.659 122.216 168.918 1.00 27.55 255 ASP A CA 1
ATOM 4441 C C . ASP C 1 236 ? 112.434 122.147 170.228 1.00 30.47 255 ASP A C 1
ATOM 4442 O O . ASP C 1 236 ? 113.345 121.328 170.376 1.00 32.35 255 ASP A O 1
ATOM 4447 N N . THR C 1 237 ? 112.071 123.006 171.182 1.00 29.51 256 THR A N 1
ATOM 4448 C CA . THR C 1 237 ? 112.801 123.064 172.443 1.00 28.67 256 THR A CA 1
ATOM 4449 C C . THR C 1 237 ? 112.633 121.784 173.253 1.00 31.69 256 THR A C 1
ATOM 4450 O O . THR C 1 237 ? 113.596 121.298 173.856 1.00 35.01 256 THR A O 1
ATOM 4454 N N . ALA C 1 238 ? 111.422 121.224 173.283 1.00 30.57 257 ALA A N 1
ATOM 4455 C CA . ALA C 1 238 ? 111.168 120.043 174.103 1.00 28.86 257 ALA A CA 1
ATOM 4456 C C . ALA C 1 238 ? 111.922 118.822 173.588 1.00 31.26 257 ALA A C 1
ATOM 4457 O O . ALA C 1 238 ? 112.452 118.030 174.379 1.00 34.38 257 ALA A O 1
ATOM 4459 N N . ALA C 1 239 ? 111.976 118.647 172.265 1.00 30.49 258 ALA A N 1
ATOM 4460 C CA . ALA C 1 239 ? 112.679 117.501 171.698 1.00 29.50 258 ALA A CA 1
ATOM 4461 C C . ALA C 1 239 ? 114.170 117.558 172.003 1.00 32.38 258 ALA A C 1
ATOM 4462 O O . ALA C 1 239 ? 114.786 116.535 172.321 1.00 36.18 258 ALA A O 1
ATOM 4464 N N . TRP C 1 240 ? 114.773 118.742 171.908 1.00 29.78 259 TRP A N 1
ATOM 4465 C CA . TRP C 1 240 ? 116.187 118.860 172.240 1.00 26.61 259 TRP A CA 1
ATOM 4466 C C . TRP C 1 240 ? 116.418 118.777 173.744 1.00 30.30 259 TRP A C 1
ATOM 4467 O O . TRP C 1 240 ? 117.482 118.326 174.181 1.00 34.14 259 TRP A O 1
ATOM 4478 N N . GLN C 1 241 ? 115.443 119.205 174.546 1.00 30.42 260 GLN A N 1
ATOM 4479 C CA . GLN C 1 241 ? 115.597 119.166 175.994 1.00 29.30 260 GLN A CA 1
ATOM 4480 C C . GLN C 1 241 ? 115.451 117.759 176.553 1.00 31.30 260 GLN A C 1
ATOM 4481 O O . GLN C 1 241 ? 116.011 117.463 177.614 1.00 34.28 260 GLN A O 1
ATOM 4487 N N . ASN C 1 242 ? 114.695 116.887 175.888 1.00 32.38 261 ASN A N 1
ATOM 4488 C CA . ASN C 1 242 ? 114.640 115.499 176.330 1.00 31.68 261 ASN A CA 1
ATOM 4489 C C . ASN C 1 242 ? 115.590 114.586 175.563 1.00 33.36 261 ASN A C 1
ATOM 4490 O O . ASN C 1 242 ? 115.854 113.471 176.024 1.00 37.56 261 ASN A O 1
ATOM 4495 N N . LYS C 1 243 ? 116.109 115.031 174.415 1.00 33.74 262 LYS A N 1
ATOM 4496 C CA . LYS C 1 243 ? 117.190 114.306 173.755 1.00 32.68 262 LYS A CA 1
ATOM 4497 C C . LYS C 1 243 ? 118.497 114.461 174.524 1.00 34.42 262 LYS A C 1
ATOM 4498 O O . LYS C 1 243 ? 119.218 113.484 174.750 1.00 38.64 262 LYS A O 1
ATOM 4504 N N . LEU C 1 244 ? 118.817 115.685 174.929 1.00 34.33 263 LEU A N 1
ATOM 4505 C CA . LEU C 1 244 ? 119.959 115.974 175.787 1.00 30.39 263 LEU A CA 1
ATOM 4506 C C . LEU C 1 244 ? 119.426 116.285 177.178 1.00 32.65 263 LEU A C 1
ATOM 4507 O O . LEU C 1 244 ? 118.681 117.253 177.352 1.00 37.75 263 LEU A O 1
ATOM 4512 N N . ASN C 1 245 ? 119.806 115.478 178.164 1.00 30.77 264 ASN A N 1
ATOM 4513 C CA . ASN C 1 245 ? 119.261 115.629 179.512 1.00 31.65 264 ASN A CA 1
ATOM 4514 C C . ASN C 1 245 ? 119.719 116.963 180.085 1.00 34.91 264 ASN A C 1
ATOM 4515 O O . ASN C 1 245 ? 120.881 117.129 180.459 1.00 38.25 264 ASN A O 1
ATOM 4520 N N . VAL C 1 246 ? 118.803 117.926 180.159 1.00 32.47 265 VAL A N 1
ATOM 4521 C CA . VAL C 1 246 ? 119.106 119.276 180.621 1.00 32.67 265 VAL A CA 1
ATOM 4522 C C . VAL C 1 246 ? 118.342 119.533 181.911 1.00 32.88 265 VAL A C 1
ATOM 4523 O O . VAL C 1 246 ? 117.164 119.174 182.030 1.00 35.63 265 VAL A O 1
ATOM 4527 N N . THR C 1 247 ? 119.017 120.135 182.883 1.00 30.59 266 THR A N 1
ATOM 4528 C CA . THR C 1 247 ? 118.369 120.611 184.096 1.00 30.07 266 THR A CA 1
ATOM 4529 C C . THR C 1 247 ? 118.051 122.090 183.912 1.00 36.79 266 THR A C 1
ATOM 4530 O O . THR C 1 247 ? 118.962 122.922 183.853 1.00 42.95 266 THR A O 1
ATOM 4534 N N . ARG C 1 248 ? 116.766 122.411 183.818 1.00 39.06 267 ARG A N 1
ATOM 4535 C CA . ARG C 1 248 ? 116.332 123.755 183.473 1.00 39.67 267 ARG A CA 1
ATOM 4536 C C . ARG C 1 248 ? 116.583 124.718 184.628 1.00 43.34 267 ARG A C 1
ATOM 4537 O O . ARG C 1 248 ? 116.465 124.350 185.799 1.00 47.28 267 ARG A O 1
ATOM 4545 N N . LYS C 1 249 ? 116.939 125.958 184.280 1.00 42.76 268 LYS A N 1
ATOM 4546 C CA . LYS C 1 249 ? 117.363 126.928 185.286 1.00 44.86 268 LYS A CA 1
ATOM 4547 C C . LYS C 1 249 ? 116.240 127.261 186.261 1.00 49.58 268 LYS A C 1
ATOM 4548 O O . LYS C 1 249 ? 116.485 127.446 187.460 1.00 51.03 268 LYS A O 1
ATOM 4554 N N . ASN C 1 250 ? 115.007 127.368 185.764 1.00 48.28 269 ASN A N 1
ATOM 4555 C CA . ASN C 1 250 ? 113.889 127.670 186.650 1.00 47.95 269 ASN A CA 1
ATOM 4556 C C . ASN C 1 250 ? 113.636 126.539 187.640 1.00 51.85 269 ASN A C 1
ATOM 4557 O O . ASN C 1 250 ? 113.181 126.788 188.761 1.00 55.16 269 ASN A O 1
ATOM 4562 N N . ASP C 1 251 ? 113.927 125.299 187.248 1.00 51.08 270 ASP A N 1
ATOM 4563 C CA . ASP C 1 251 ? 113.824 124.164 188.154 1.00 49.52 270 ASP A CA 1
ATOM 4564 C C . ASP C 1 251 ? 115.070 123.975 189.007 1.00 49.51 270 ASP A C 1
ATOM 4565 O O . ASP C 1 251 ? 115.067 123.122 189.899 1.00 53.25 270 ASP A O 1
ATOM 4570 N N . TYR C 1 252 ? 116.134 124.733 188.744 1.00 48.05 271 TYR A N 1
ATOM 4571 C CA . TYR C 1 252 ? 117.348 124.684 189.547 1.00 45.65 271 TYR A CA 1
ATOM 4572 C C . TYR C 1 252 ? 117.362 125.760 190.623 1.00 48.66 271 TYR A C 1
ATOM 4573 O O . TYR C 1 252 ? 117.818 125.509 191.744 1.00 51.70 271 TYR A O 1
ATOM 4582 N N . LYS C 1 253 ? 116.870 126.959 190.304 1.00 49.98 272 LYS A N 1
ATOM 4583 C CA . LYS C 1 253 ? 116.761 128.003 191.318 1.00 52.03 272 LYS A CA 1
ATOM 4584 C C . LYS C 1 253 ? 115.790 127.594 192.416 1.00 55.43 272 LYS A C 1
ATOM 4585 O O . LYS C 1 253 ? 116.047 127.827 193.603 1.00 57.78 272 LYS A O 1
ATOM 4591 N N . ASP C 1 254 ? 114.672 126.987 192.038 1.00 54.86 273 ASP A N 1
ATOM 4592 C CA . ASP C 1 254 ? 113.696 126.443 192.975 1.00 53.27 273 ASP A CA 1
ATOM 4593 C C . ASP C 1 254 ? 113.866 124.930 192.964 1.00 53.63 273 ASP A C 1
ATOM 4594 O O . ASP C 1 254 ? 113.612 124.285 191.942 1.00 57.44 273 ASP A O 1
ATOM 4599 N N . ALA C 1 255 ? 114.300 124.371 194.090 1.00 49.18 274 ALA A N 1
ATOM 4600 C CA . ALA C 1 255 ? 114.624 122.951 194.153 1.00 51.25 274 ALA A CA 1
ATOM 4601 C C . ALA C 1 255 ? 113.413 122.103 193.794 1.00 53.74 274 ALA A C 1
ATOM 4602 O O . ALA C 1 255 ? 112.420 122.075 194.528 1.00 58.80 274 ALA A O 1
ATOM 4604 N N . ASN C 1 256 ? 113.498 121.411 192.661 1.00 50.63 275 ASN A N 1
ATOM 4605 C CA . ASN C 1 256 ? 112.428 120.550 192.185 1.00 51.58 275 ASN A CA 1
ATOM 4606 C C . ASN C 1 256 ? 113.006 119.226 191.708 1.00 56.15 275 ASN A C 1
ATOM 4607 O O . ASN C 1 256 ? 114.113 119.183 191.164 1.00 60.79 275 ASN A O 1
ATOM 4612 N N . ASP C 1 257 ? 112.245 118.152 191.921 1.00 56.26 276 ASP A N 1
ATOM 4613 C CA . ASP C 1 257 ? 112.585 116.818 191.423 1.00 56.16 276 ASP A CA 1
ATOM 4614 C C . ASP C 1 257 ? 113.940 116.344 191.943 1.00 54.39 276 ASP A C 1
ATOM 4615 O O . ASP C 1 257 ? 114.762 115.818 191.193 1.00 57.76 276 ASP A O 1
ATOM 4620 N N . ILE C 1 258 ? 114.175 116.526 193.236 1.00 53.38 277 ILE A N 1
ATOM 4621 C CA . ILE C 1 258 ? 115.403 116.071 193.878 1.00 53.78 277 ILE A CA 1
ATOM 4622 C C . ILE C 1 258 ? 115.079 114.915 194.811 1.00 59.70 277 ILE A C 1
ATOM 4623 O O . ILE C 1 258 ? 113.988 114.836 195.389 1.00 63.81 277 ILE A O 1
ATOM 4628 N N . ASP C 1 259 ? 116.036 114.000 194.955 1.00 57.91 278 ASP A N 1
ATOM 4629 C CA . ASP C 1 259 ? 115.934 112.913 195.928 1.00 59.60 278 ASP A CA 1
ATOM 4630 C C . ASP C 1 259 ? 116.466 113.445 197.252 1.00 63.21 278 ASP A C 1
ATOM 4631 O O . ASP C 1 259 ? 117.666 113.671 197.422 1.00 65.78 278 ASP A O 1
ATOM 4636 N N . VAL C 1 260 ? 115.551 113.652 198.201 1.00 62.36 279 VAL A N 1
ATOM 4637 C CA . VAL C 1 260 ? 115.879 114.396 199.416 1.00 61.43 279 VAL A CA 1
ATOM 4638 C C . VAL C 1 260 ? 116.900 113.649 200.267 1.00 65.36 279 VAL A C 1
ATOM 4639 O O . VAL C 1 260 ? 117.839 114.250 200.805 1.00 68.14 279 VAL A O 1
ATOM 4643 N N . ASN C 1 261 ? 116.735 112.333 200.407 1.00 65.34 280 ASN A N 1
ATOM 4644 C CA . ASN C 1 261 ? 117.595 111.572 201.310 1.00 68.98 280 ASN A CA 1
ATOM 4645 C C . ASN C 1 261 ? 119.050 111.609 200.857 1.00 69.88 280 ASN A C 1
ATOM 4646 O O . ASN C 1 261 ? 119.965 111.712 201.683 1.00 71.89 280 ASN A O 1
ATOM 4651 N N . LYS C 1 262 ? 119.287 111.519 199.546 1.00 67.25 281 LYS A N 1
ATOM 4652 C CA . LYS C 1 262 ? 120.656 111.568 199.047 1.00 64.31 281 LYS A CA 1
ATOM 4653 C C . LYS C 1 262 ? 121.300 112.929 199.263 1.00 62.04 281 LYS A C 1
ATOM 4654 O O . LYS C 1 262 ? 122.521 113.005 199.433 1.00 62.56 281 LYS A O 1
ATOM 4660 N N . TRP C 1 263 ? 120.514 114.003 199.254 1.00 61.19 282 TRP A N 1
ATOM 4661 C CA . TRP C 1 263 ? 121.045 115.327 199.548 1.00 61.20 282 TRP A CA 1
ATOM 4662 C C . TRP C 1 263 ? 121.272 115.512 201.046 1.00 67.29 282 TRP A C 1
ATOM 4663 O O . TRP C 1 263 ? 122.139 116.290 201.454 1.00 70.30 282 TRP A O 1
ATOM 4674 N N . LYS C 1 264 ? 120.492 114.808 201.873 1.00 69.87 283 LYS A N 1
ATOM 4675 C CA . LYS C 1 264 ? 120.780 114.753 203.305 1.00 68.74 283 LYS A CA 1
ATOM 4676 C C . LYS C 1 264 ? 122.143 114.143 203.590 1.00 69.13 283 LYS A C 1
ATOM 4677 O O . LYS C 1 264 ? 122.899 114.668 204.416 1.00 71.44 283 LYS A O 1
ATOM 4683 N N . ALA C 1 265 ? 122.473 113.039 202.923 1.00 67.97 284 ALA A N 1
ATOM 4684 C CA . ALA C 1 265 ? 123.703 112.307 203.196 1.00 69.87 284 ALA A CA 1
ATOM 4685 C C . ALA C 1 265 ? 124.944 113.147 202.921 1.00 71.83 284 ALA A C 1
ATOM 4686 O O . ALA C 1 265 ? 125.747 113.392 203.828 1.00 75.64 284 ALA A O 1
ATOM 4688 N N . LYS C 1 266 ? 125.108 113.589 201.676 1.00 71.17 285 LYS A N 1
ATOM 4689 C CA . LYS C 1 266 ? 126.308 114.308 201.267 1.00 70.45 285 LYS A CA 1
ATOM 4690 C C . LYS C 1 266 ? 126.448 115.636 201.999 1.00 71.04 285 LYS A C 1
ATOM 4691 O O . LYS C 1 266 ? 127.549 116.003 202.421 1.00 73.80 285 LYS A O 1
ATOM 4697 N N . LEU C 1 267 ? 125.349 116.363 202.156 1.00 70.70 286 LEU A N 1
ATOM 4698 C CA . LEU C 1 267 ? 125.383 117.645 202.845 1.00 71.24 286 LEU A CA 1
ATOM 4699 C C . LEU C 1 267 ? 125.284 117.449 204.354 1.00 74.02 286 LEU A C 1
ATOM 4700 O O . LEU C 1 267 ? 124.416 118.027 205.009 1.00 76.68 286 LEU A O 1
ATOM 4705 N N . GLN D 2 2 ? 150.149 97.175 97.945 1.00 42.35 35 GLN E N 1
ATOM 4706 C CA . GLN D 2 2 ? 149.116 96.430 98.655 1.00 45.45 35 GLN E CA 1
ATOM 4707 C C . GLN D 2 2 ? 149.463 96.291 100.134 1.00 49.05 35 GLN E C 1
ATOM 4708 O O . GLN D 2 2 ? 150.594 95.954 100.487 1.00 51.14 35 GLN E O 1
ATOM 4714 N N . LEU D 2 3 ? 148.482 96.558 100.993 1.00 44.84 36 LEU E N 1
ATOM 4715 C CA . LEU D 2 3 ? 148.688 96.459 102.432 1.00 40.44 36 LEU E CA 1
ATOM 4716 C C . LEU D 2 3 ? 148.963 95.012 102.827 1.00 40.48 36 LEU E C 1
ATOM 4717 O O . LEU D 2 3 ? 148.213 94.105 102.456 1.00 42.54 36 LEU E O 1
ATOM 4722 N N . THR D 2 4 ? 150.040 94.795 103.583 1.00 40.94 37 THR E N 1
ATOM 4723 C CA . THR D 2 4 ? 150.452 93.449 103.958 1.00 39.07 37 THR E CA 1
ATOM 4724 C C . THR D 2 4 ? 150.740 93.374 105.449 1.00 41.19 37 THR E C 1
ATOM 4725 O O . THR D 2 4 ? 151.160 94.355 106.066 1.00 48.03 37 THR E O 1
ATOM 4729 N N . THR D 2 5 ? 150.513 92.192 106.022 1.00 40.20 38 THR E N 1
ATOM 4730 C CA . THR D 2 5 ? 150.778 91.924 107.432 1.00 42.33 38 THR E CA 1
ATOM 4731 C C . THR D 2 5 ? 151.721 90.735 107.546 1.00 44.44 38 THR E C 1
ATOM 4732 O O . THR D 2 5 ? 151.554 89.735 106.840 1.00 47.55 38 THR E O 1
ATOM 4736 N N . GLU D 2 6 ? 152.707 90.844 108.435 1.00 44.78 39 GLU E N 1
ATOM 4737 C CA . GLU D 2 6 ? 153.719 89.811 108.612 1.00 44.63 39 GLU E CA 1
ATOM 4738 C C . GLU D 2 6 ? 153.825 89.435 110.082 1.00 50.47 39 GLU E C 1
ATOM 4739 O O . GLU D 2 6 ? 153.919 90.313 110.946 1.00 52.87 39 GLU E O 1
ATOM 4745 N N . SER D 2 7 ? 153.819 88.136 110.363 1.00 49.14 40 SER E N 1
ATOM 4746 C CA . SER D 2 7 ? 153.979 87.635 111.719 1.00 47.05 40 SER E CA 1
ATOM 4747 C C . SER D 2 7 ? 155.423 87.210 111.960 1.00 51.20 40 SER E C 1
ATOM 4748 O O . SER D 2 7 ? 156.095 86.695 111.063 1.00 52.95 40 SER E O 1
ATOM 4751 N N . MET D 2 8 ? 155.898 87.428 113.187 1.00 51.63 41 MET E N 1
ATOM 4752 C CA . MET D 2 8 ? 157.276 87.060 113.489 1.00 50.21 41 MET E CA 1
ATOM 4753 C C . MET D 2 8 ? 157.416 86.625 114.943 1.00 53.94 41 MET E C 1
ATOM 4754 O O . MET D 2 8 ? 157.252 87.445 115.854 1.00 55.84 41 MET E O 1
ATOM 4759 N N . PRO D 2 9 ? 157.720 85.345 115.203 1.00 50.71 42 PRO E N 1
ATOM 4760 C CA . PRO D 2 9 ? 157.853 84.237 114.249 1.00 48.52 42 PRO E CA 1
ATOM 4761 C C . PRO D 2 9 ? 156.513 83.571 113.946 1.00 47.89 42 PRO E C 1
ATOM 4762 O O . PRO D 2 9 ? 155.556 83.731 114.695 1.00 54.15 42 PRO E O 1
ATOM 4766 N N . PHE D 2 10 ? 156.417 82.822 112.844 1.00 43.66 43 PHE E N 1
ATOM 4767 C CA . PHE D 2 10 ? 155.171 82.134 112.524 1.00 45.03 43 PHE E CA 1
ATOM 4768 C C . PHE D 2 10 ? 154.847 81.069 113.564 1.00 50.14 43 PHE E C 1
ATOM 4769 O O . PHE D 2 10 ? 153.695 80.937 113.993 1.00 53.14 43 PHE E O 1
ATOM 4777 N N . ASN D 2 11 ? 155.848 80.297 113.976 1.00 49.53 44 ASN E N 1
ATOM 4778 C CA . ASN D 2 11 ? 155.690 79.285 115.013 1.00 44.50 44 ASN E CA 1
ATOM 4779 C C . ASN D 2 11 ? 156.382 79.782 116.276 1.00 46.19 44 ASN E C 1
ATOM 4780 O O . ASN D 2 11 ? 157.564 80.138 116.240 1.00 49.39 44 ASN E O 1
ATOM 4785 N N . VAL D 2 12 ? 155.646 79.808 117.383 1.00 43.84 45 VAL E N 1
ATOM 4786 C CA . VAL D 2 12 ? 156.116 80.413 118.619 1.00 47.62 45 VAL E CA 1
ATOM 4787 C C . VAL D 2 12 ? 155.925 79.410 119.757 1.00 50.30 45 VAL E C 1
ATOM 4788 O O . VAL D 2 12 ? 155.119 78.485 119.673 1.00 52.13 45 VAL E O 1
ATOM 4792 N N . ALA D 2 13 ? 156.691 79.609 120.830 1.00 51.25 46 ALA E N 1
ATOM 4793 C CA . ALA D 2 13 ? 156.626 78.738 121.997 1.00 52.19 46 ALA E CA 1
ATOM 4794 C C . ALA D 2 13 ? 155.408 79.063 122.853 1.00 53.57 46 ALA E C 1
ATOM 4795 O O . ALA D 2 13 ? 154.515 79.797 122.423 1.00 56.63 46 ALA E O 1
ATOM 4797 N N . GLU D 2 14 ? 155.368 78.518 124.070 1.00 51.48 47 GLU E N 1
ATOM 4798 C CA . GLU D 2 14 ? 154.183 78.615 124.915 1.00 48.74 47 GLU E CA 1
ATOM 4799 C C . GLU D 2 14 ? 154.328 79.778 125.895 1.00 52.75 47 GLU E C 1
ATOM 4800 O O . GLU D 2 14 ? 153.429 80.053 126.694 1.00 57.15 47 GLU E O 1
ATOM 4806 N N . GLY D 2 15 ? 155.454 80.482 125.833 1.00 56.67 48 GLY E N 1
ATOM 4807 C CA . GLY D 2 15 ? 155.679 81.578 126.756 1.00 56.44 48 GLY E CA 1
ATOM 4808 C C . GLY D 2 15 ? 156.408 82.769 126.170 1.00 59.22 48 GLY E C 1
ATOM 4809 O O . GLY D 2 15 ? 156.794 83.683 126.903 1.00 61.84 48 GLY E O 1
ATOM 4810 N N . LYS D 2 16 ? 156.601 82.776 124.852 1.00 61.60 49 LYS E N 1
ATOM 4811 C CA . LYS D 2 16 ? 157.368 83.839 124.213 1.00 64.03 49 LYS E CA 1
ATOM 4812 C C . LYS D 2 16 ? 156.465 84.975 123.746 1.00 61.94 49 LYS E C 1
ATOM 4813 O O . LYS D 2 16 ? 155.281 85.022 124.093 1.00 61.64 49 LYS E O 1
ATOM 4819 N N . GLU D 2 17 ? 157.022 85.893 122.958 1.00 61.83 50 GLU E N 1
ATOM 4820 C CA . GLU D 2 17 ? 156.300 87.052 122.458 1.00 56.45 50 GLU E CA 1
ATOM 4821 C C . GLU D 2 17 ? 156.036 86.879 120.970 1.00 54.70 50 GLU E C 1
ATOM 4822 O O . GLU D 2 17 ? 156.842 86.288 120.246 1.00 58.48 50 GLU E O 1
ATOM 4828 N N . VAL D 2 18 ? 154.898 87.403 120.517 1.00 47.30 51 VAL E N 1
ATOM 4829 C CA . VAL D 2 18 ? 154.524 87.370 119.108 1.00 44.08 51 VAL E CA 1
ATOM 4830 C C . VAL D 2 18 ? 154.325 88.803 118.634 1.00 43.24 51 VAL E C 1
ATOM 4831 O O . VAL D 2 18 ? 153.631 89.588 119.289 1.00 46.55 51 VAL E O 1
ATOM 4835 N N . LEU D 2 19 ? 154.936 89.140 117.498 1.00 45.30 52 LEU E N 1
ATOM 4836 C CA . LEU D 2 19 ? 154.899 90.489 116.951 1.00 41.41 52 LEU E CA 1
ATOM 4837 C C . LEU D 2 19 ? 154.330 90.461 115.538 1.00 44.69 52 LEU E C 1
ATOM 4838 O O . LEU D 2 19 ? 154.806 89.706 114.682 1.00 49.05 52 LEU E O 1
ATOM 4843 N N . LEU D 2 20 ? 153.320 91.292 115.299 1.00 41.21 53 LEU E N 1
ATOM 4844 C CA . LEU D 2 20 ? 152.690 91.429 113.994 1.00 34.90 53 LEU E CA 1
ATOM 4845 C C . LEU D 2 20 ? 152.981 92.819 113.445 1.00 38.57 53 LEU E C 1
ATOM 4846 O O . LEU D 2 20 ? 152.655 93.825 114.091 1.00 40.83 53 LEU E O 1
ATOM 4851 N N . LEU D 2 21 ? 153.583 92.865 112.257 1.00 41.26 54 LEU E N 1
ATOM 4852 C CA . LEU D 2 21 ? 154.020 94.086 111.597 1.00 40.74 54 LEU E CA 1
ATOM 4853 C C . LEU D 2 21 ? 153.195 94.327 110.340 1.00 44.54 54 LEU E C 1
ATOM 4854 O O . LEU D 2 21 ? 152.581 93.411 109.787 1.00 47.20 54 LEU E O 1
ATOM 4859 N N . VAL D 2 22 ? 153.219 95.575 109.873 1.00 45.43 55 VAL E N 1
ATOM 4860 C CA . VAL D 2 22 ? 152.443 96.004 108.714 1.00 43.12 55 VAL E CA 1
ATOM 4861 C C . VAL D 2 22 ? 153.378 96.667 107.712 1.00 45.90 55 VAL E C 1
ATOM 4862 O O . VAL D 2 22 ? 154.182 97.528 108.082 1.00 50.67 55 VAL E O 1
ATOM 4866 N N . HIS D 2 23 ? 153.270 96.262 106.448 1.00 43.89 56 HIS E N 1
ATOM 4867 C CA . HIS D 2 23 ? 154.034 96.841 105.354 1.00 44.75 56 HIS E CA 1
ATOM 4868 C C . HIS D 2 23 ? 153.090 97.452 104.326 1.00 45.82 56 HIS E C 1
ATOM 4869 O O . HIS D 2 23 ? 151.979 96.954 104.104 1.00 44.13 56 HIS E O 1
ATOM 4876 N N . ASN D 2 24 ? 153.560 98.536 103.699 1.00 46.06 57 ASN E N 1
ATOM 4877 C CA . ASN D 2 24 ? 152.799 99.298 102.706 1.00 44.24 57 ASN E CA 1
ATOM 4878 C C . ASN D 2 24 ? 151.554 99.929 103.328 1.00 46.34 57 ASN E C 1
ATOM 4879 O O . ASN D 2 24 ? 150.437 99.797 102.823 1.00 46.80 57 ASN E O 1
ATOM 4884 N N . LEU D 2 25 ? 151.761 100.630 104.437 1.00 47.56 58 LEU E N 1
ATOM 4885 C CA . LEU D 2 25 ? 150.677 101.336 105.108 1.00 42.42 58 LEU E CA 1
ATOM 4886 C C . LEU D 2 25 ? 150.398 102.650 104.390 1.00 43.81 58 LEU E C 1
ATOM 4887 O O . LEU D 2 25 ? 151.330 103.428 104.162 1.00 50.30 58 LEU E O 1
ATOM 4892 N N . PRO D 2 26 ? 149.152 102.931 104.007 1.00 42.63 59 PRO E N 1
ATOM 4893 C CA . PRO D 2 26 ? 148.863 104.178 103.290 1.00 41.71 59 PRO E CA 1
ATOM 4894 C C . PRO D 2 26 ? 149.102 105.401 104.161 1.00 43.67 59 PRO E C 1
ATOM 4895 O O . PRO D 2 26 ? 149.064 105.334 105.391 1.00 48.14 59 PRO E O 1
ATOM 4899 N N . GLN D 2 27 ? 149.366 106.527 103.505 1.00 45.45 60 GLN E N 1
ATOM 4900 C CA . GLN D 2 27 ? 149.549 107.796 104.190 1.00 50.75 60 GLN E CA 1
ATOM 4901 C C . GLN D 2 27 ? 148.205 108.493 104.398 1.00 50.08 60 GLN E C 1
ATOM 4902 O O . GLN D 2 27 ? 147.186 108.125 103.809 1.00 51.54 60 GLN E O 1
ATOM 4908 N N . GLN D 2 28 ? 148.218 109.519 105.253 1.00 47.75 61 GLN E N 1
ATOM 4909 C CA . GLN D 2 28 ? 147.053 110.361 105.529 1.00 43.23 61 GLN E CA 1
ATOM 4910 C C . GLN D 2 28 ? 145.877 109.520 106.038 1.00 40.85 61 GLN E C 1
ATOM 4911 O O . GLN D 2 28 ? 144.823 109.412 105.409 1.00 44.42 61 GLN E O 1
ATOM 4917 N N . LEU D 2 29 ? 146.096 108.918 107.203 1.00 38.62 62 LEU E N 1
ATOM 4918 C CA . LEU D 2 29 ? 145.132 108.021 107.824 1.00 36.28 62 LEU E CA 1
ATOM 4919 C C . LEU D 2 29 ? 144.362 108.742 108.927 1.00 33.58 62 LEU E C 1
ATOM 4920 O O . LEU D 2 29 ? 144.573 109.925 109.202 1.00 33.19 62 LEU E O 1
ATOM 4925 N N . PHE D 2 30 ? 143.453 108.001 109.561 1.00 39.24 63 PHE E N 1
ATOM 4926 C CA . PHE D 2 30 ? 142.612 108.500 110.638 1.00 32.84 63 PHE E CA 1
ATOM 4927 C C . PHE D 2 30 ? 142.680 107.651 111.899 1.00 35.56 63 PHE E C 1
ATOM 4928 O O . PHE D 2 30 ? 142.575 108.198 112.998 1.00 39.80 63 PHE E O 1
ATOM 4936 N N . GLY D 2 31 ? 142.852 106.339 111.772 1.00 39.53 64 GLY E N 1
ATOM 4937 C CA . GLY D 2 31 ? 142.968 105.476 112.934 1.00 35.75 64 GLY E CA 1
ATOM 4938 C C . GLY D 2 31 ? 143.130 104.032 112.509 1.00 32.35 64 GLY E C 1
ATOM 4939 O O . GLY D 2 31 ? 142.993 103.685 111.332 1.00 37.35 64 GLY E O 1
ATOM 4940 N N . TYR D 2 32 ? 143.423 103.188 113.497 1.00 30.03 65 TYR E N 1
ATOM 4941 C CA . TYR D 2 32 ? 143.582 101.757 113.293 1.00 24.43 65 TYR E CA 1
ATOM 4942 C C . TYR D 2 32 ? 142.676 101.006 114.259 1.00 29.58 65 TYR E C 1
ATOM 4943 O O . TYR D 2 32 ? 142.092 101.585 115.179 1.00 36.09 65 TYR E O 1
ATOM 4952 N N . SER D 2 33 ? 142.529 99.702 114.014 1.00 28.09 66 SER E N 1
ATOM 4953 C CA . SER D 2 33 ? 141.720 98.835 114.907 1.00 24.83 66 SER E CA 1
ATOM 4954 C C . SER D 2 33 ? 142.059 97.360 114.653 1.00 24.48 66 SER E C 1
ATOM 4955 O O . SER D 2 33 ? 142.054 96.955 113.484 1.00 31.05 66 SER E O 1
ATOM 4958 N N . TRP D 2 34 ? 142.333 96.589 115.705 1.00 22.30 67 TRP E N 1
ATOM 4959 C CA . TRP D 2 34 ? 142.689 95.180 115.609 1.00 16.26 67 TRP E CA 1
ATOM 4960 C C . TRP D 2 34 ? 141.532 94.330 116.111 1.00 17.98 67 TRP E C 1
ATOM 4961 O O . TRP D 2 34 ? 140.946 94.624 117.159 1.00 28.28 67 TRP E O 1
ATOM 4972 N N . TYR D 2 35 ? 141.208 93.280 115.365 1.00 17.24 68 TYR E N 1
ATOM 4973 C CA . TYR D 2 35 ? 140.120 92.376 115.700 1.00 22.74 68 TYR E CA 1
ATOM 4974 C C . TYR D 2 35 ? 140.645 90.953 115.835 1.00 28.58 68 TYR E C 1
ATOM 4975 O O . TYR D 2 35 ? 141.807 90.661 115.542 1.00 34.54 68 TYR E O 1
ATOM 4984 N N . LYS D 2 36 ? 139.766 90.065 116.289 1.00 29.81 69 LYS E N 1
ATOM 4985 C CA . LYS D 2 36 ? 140.060 88.644 116.421 1.00 28.98 69 LYS E CA 1
ATOM 4986 C C . LYS D 2 36 ? 139.193 87.872 115.436 1.00 34.83 69 LYS E C 1
ATOM 4987 O O . LYS D 2 36 ? 137.967 88.021 115.434 1.00 40.92 69 LYS E O 1
ATOM 4993 N N . GLY D 2 37 ? 139.827 87.057 114.597 1.00 33.16 70 GLY E N 1
ATOM 4994 C CA . GLY D 2 37 ? 139.100 86.264 113.627 1.00 34.79 70 GLY E CA 1
ATOM 4995 C C . GLY D 2 37 ? 139.290 86.725 112.198 1.00 35.03 70 GLY E C 1
ATOM 4996 O O . GLY D 2 37 ? 140.385 87.145 111.814 1.00 37.17 70 GLY E O 1
ATOM 4997 N N . GLU D 2 38 ? 138.224 86.651 111.398 1.00 37.21 71 GLU E N 1
ATOM 4998 C CA . GLU D 2 38 ? 138.279 87.013 109.989 1.00 38.90 71 GLU E CA 1
ATOM 4999 C C . GLU D 2 38 ? 137.376 88.179 109.616 1.00 41.41 71 GLU E C 1
ATOM 5000 O O . GLU D 2 38 ? 137.538 88.737 108.527 1.00 40.36 71 GLU E O 1
ATOM 5006 N N . ARG D 2 39 ? 136.442 88.558 110.480 1.00 44.20 72 ARG E N 1
ATOM 5007 C CA . ARG D 2 39 ? 135.467 89.595 110.181 1.00 42.77 72 ARG E CA 1
ATOM 5008 C C . ARG D 2 39 ? 135.604 90.745 111.170 1.00 43.30 72 ARG E C 1
ATOM 5009 O O . ARG D 2 39 ? 136.043 90.560 112.308 1.00 44.79 72 ARG E O 1
ATOM 5017 N N . VAL D 2 40 ? 135.228 91.938 110.720 1.00 42.70 73 VAL E N 1
ATOM 5018 C CA . VAL D 2 40 ? 135.192 93.107 111.590 1.00 36.92 73 VAL E CA 1
ATOM 5019 C C . VAL D 2 40 ? 133.906 93.055 112.403 1.00 39.73 73 VAL E C 1
ATOM 5020 O O . VAL D 2 40 ? 132.806 93.151 111.849 1.00 43.88 73 VAL E O 1
ATOM 5024 N N . ASP D 2 41 ? 134.040 92.899 113.717 1.00 41.83 74 ASP E N 1
ATOM 5025 C CA . ASP D 2 41 ? 132.902 92.744 114.609 1.00 41.01 74 ASP E CA 1
ATOM 5026 C C . ASP D 2 41 ? 133.073 93.652 115.817 1.00 35.60 74 ASP E C 1
ATOM 5027 O O . ASP D 2 41 ? 134.189 93.845 116.308 1.00 38.07 74 ASP E O 1
ATOM 5032 N N . GLY D 2 42 ? 131.958 94.206 116.294 1.00 33.22 75 GLY E N 1
ATOM 5033 C CA . GLY D 2 42 ? 132.021 95.110 117.429 1.00 31.57 75 GLY E CA 1
ATOM 5034 C C . GLY D 2 42 ? 132.429 94.423 118.718 1.00 38.27 75 GLY E C 1
ATOM 5035 O O . GLY D 2 42 ? 133.169 94.990 119.526 1.00 41.19 75 GLY E O 1
ATOM 5036 N N . ASN D 2 43 ? 131.958 93.195 118.929 1.00 41.51 76 ASN E N 1
ATOM 5037 C CA . ASN D 2 43 ? 132.212 92.475 120.169 1.00 36.65 76 ASN E CA 1
ATOM 5038 C C . ASN D 2 43 ? 133.557 91.762 120.189 1.00 37.44 76 ASN E C 1
ATOM 5039 O O . ASN D 2 43 ? 133.893 91.143 121.203 1.00 36.41 76 ASN E O 1
ATOM 5044 N N . ARG D 2 44 ? 134.329 91.827 119.109 1.00 39.39 77 ARG E N 1
ATOM 5045 C CA . ARG D 2 44 ? 135.583 91.090 118.990 1.00 31.85 77 ARG E CA 1
ATOM 5046 C C . ARG D 2 44 ? 136.718 92.031 118.606 1.00 29.76 77 ARG E C 1
ATOM 5047 O O . ARG D 2 44 ? 137.504 91.763 117.696 1.00 34.00 77 ARG E O 1
ATOM 5055 N N . GLN D 2 45 ? 136.809 93.158 119.306 1.00 26.36 78 GLN E N 1
ATOM 5056 C CA . GLN D 2 45 ? 137.864 94.139 119.091 1.00 22.90 78 GLN E CA 1
ATOM 5057 C C . GLN D 2 45 ? 138.850 94.095 120.249 1.00 27.02 78 GLN E C 1
ATOM 5058 O O . GLN D 2 45 ? 138.450 94.004 121.413 1.00 35.61 78 GLN E O 1
ATOM 5064 N N . ILE D 2 46 ? 140.142 94.160 119.929 1.00 22.64 79 ILE E N 1
ATOM 5065 C CA . ILE D 2 46 ? 141.180 94.067 120.947 1.00 22.22 79 ILE E CA 1
ATOM 5066 C C . ILE D 2 46 ? 141.599 95.462 121.391 1.00 27.06 79 ILE E C 1
ATOM 5067 O O . ILE D 2 46 ? 141.494 95.806 122.574 1.00 34.27 79 ILE E O 1
ATOM 5072 N N . VAL D 2 47 ? 142.074 96.277 120.448 1.00 27.54 80 VAL E N 1
ATOM 5073 C CA . VAL D 2 47 ? 142.594 97.604 120.754 1.00 28.21 80 VAL E CA 1
ATOM 5074 C C . VAL D 2 47 ? 142.443 98.479 119.518 1.00 25.41 80 VAL E C 1
ATOM 5075 O O . VAL D 2 47 ? 142.392 97.992 118.387 1.00 29.49 80 VAL E O 1
ATOM 5079 N N . GLY D 2 48 ? 142.354 99.782 119.740 1.00 26.36 81 GLY E N 1
ATOM 5080 C CA . GLY D 2 48 ? 142.245 100.733 118.647 1.00 28.08 81 GLY E CA 1
ATOM 5081 C C . GLY D 2 48 ? 143.044 101.979 118.943 1.00 29.60 81 GLY E C 1
ATOM 5082 O O . GLY D 2 48 ? 143.326 102.297 120.103 1.00 35.46 81 GLY E O 1
ATOM 5083 N N . TYR D 2 49 ? 143.412 102.693 117.881 1.00 28.53 82 TYR E N 1
ATOM 5084 C CA . TYR D 2 49 ? 144.240 103.884 117.984 1.00 23.93 82 TYR E CA 1
ATOM 5085 C C . TYR D 2 49 ? 143.631 105.014 117.168 1.00 26.67 82 TYR E C 1
ATOM 5086 O O . TYR D 2 49 ? 143.110 104.790 116.072 1.00 31.93 82 TYR E O 1
ATOM 5095 N N . ALA D 2 50 ? 143.700 106.226 117.712 1.00 31.89 83 ALA E N 1
ATOM 5096 C CA . ALA D 2 50 ? 143.207 107.433 117.062 1.00 30.17 83 ALA E CA 1
ATOM 5097 C C . ALA D 2 50 ? 144.356 108.417 116.903 1.00 30.23 83 ALA E C 1
ATOM 5098 O O . ALA D 2 50 ? 145.064 108.716 117.874 1.00 34.44 83 ALA E O 1
ATOM 5100 N N . ILE D 2 51 ? 144.530 108.920 115.679 1.00 26.93 84 ILE E N 1
ATOM 5101 C CA . ILE D 2 51 ? 145.650 109.803 115.370 1.00 27.91 84 ILE E CA 1
ATOM 5102 C C . ILE D 2 51 ? 145.325 111.252 115.714 1.00 31.73 84 ILE E C 1
ATOM 5103 O O . ILE D 2 51 ? 146.226 112.028 116.051 1.00 31.45 84 ILE E O 1
ATOM 5108 N N . GLY D 2 52 ? 144.050 111.639 115.641 1.00 37.29 85 GLY E N 1
ATOM 5109 C CA . GLY D 2 52 ? 143.690 113.019 115.929 1.00 37.50 85 GLY E CA 1
ATOM 5110 C C . GLY D 2 52 ? 144.035 113.436 117.345 1.00 36.50 85 GLY E C 1
ATOM 5111 O O . GLY D 2 52 ? 144.527 114.544 117.574 1.00 37.04 85 GLY E O 1
ATOM 5112 N N . THR D 2 53 ? 143.786 112.557 118.314 1.00 37.02 86 THR E N 1
ATOM 5113 C CA . THR D 2 53 ? 144.103 112.821 119.709 1.00 34.85 86 THR E CA 1
ATOM 5114 C C . THR D 2 53 ? 145.290 112.014 120.214 1.00 34.43 86 THR E C 1
ATOM 5115 O O . THR D 2 53 ? 145.655 112.147 121.387 1.00 36.53 86 THR E O 1
ATOM 5119 N N . GLN D 2 54 ? 145.904 111.194 119.362 1.00 36.75 87 GLN E N 1
ATOM 5120 C CA . GLN D 2 54 ? 147.017 110.324 119.740 1.00 33.64 87 GLN E CA 1
ATOM 5121 C C . GLN D 2 54 ? 146.652 109.465 120.950 1.00 31.55 87 GLN E C 1
ATOM 5122 O O . GLN D 2 54 ? 147.293 109.511 121.999 1.00 33.60 87 GLN E O 1
ATOM 5128 N N . GLN D 2 55 ? 145.599 108.666 120.786 1.00 34.25 88 GLN E N 1
ATOM 5129 C CA . GLN D 2 55 ? 145.027 107.921 121.900 1.00 28.73 88 GLN E CA 1
ATOM 5130 C C . GLN D 2 55 ? 144.914 106.444 121.551 1.00 32.32 88 GLN E C 1
ATOM 5131 O O . GLN D 2 55 ? 144.681 106.086 120.395 1.00 36.95 88 GLN E O 1
ATOM 5137 N N . ALA D 2 56 ? 145.088 105.589 122.555 1.00 30.29 89 ALA E N 1
ATOM 5138 C CA . ALA D 2 56 ? 144.941 104.147 122.406 1.00 28.67 89 ALA E CA 1
ATOM 5139 C C . ALA D 2 56 ? 143.916 103.648 123.412 1.00 28.08 89 ALA E C 1
ATOM 5140 O O . ALA D 2 56 ? 143.996 103.982 124.598 1.00 30.99 89 ALA E O 1
ATOM 5142 N N . THR D 2 57 ? 142.936 102.879 122.967 1.00 29.86 90 THR E N 1
ATOM 5143 C CA . THR D 2 57 ? 141.857 102.444 123.882 1.00 32.37 90 THR E CA 1
ATOM 5144 C C . THR D 2 57 ? 141.562 100.966 123.654 1.00 35.05 90 THR E C 1
ATOM 5145 O O . THR D 2 57 ? 141.279 100.589 122.505 1.00 35.96 90 THR E O 1
ATOM 5149 N N . PRO D 2 58 ? 141.611 100.122 124.698 1.00 32.07 91 PRO E N 1
ATOM 5150 C CA . PRO D 2 58 ? 141.323 98.689 124.585 1.00 31.68 91 PRO E CA 1
ATOM 5151 C C . PRO D 2 58 ? 139.854 98.431 124.282 1.00 28.44 91 PRO E C 1
ATOM 5152 O O . PRO D 2 58 ? 138.983 99.276 124.492 1.00 35.72 91 PRO E O 1
ATOM 5156 N N . GLY D 2 59 ? 139.589 97.228 123.778 1.00 28.87 92 GLY E N 1
ATOM 5157 C CA . GLY D 2 59 ? 138.254 96.839 123.393 1.00 29.64 92 GLY E CA 1
ATOM 5158 C C . GLY D 2 59 ? 137.686 95.731 124.255 1.00 29.49 92 GLY E C 1
ATOM 5159 O O . GLY D 2 59 ? 138.303 95.285 125.228 1.00 31.68 92 GLY E O 1
ATOM 5160 N N . PRO D 2 60 ? 136.483 95.266 123.910 1.00 30.37 93 PRO E N 1
ATOM 5161 C CA . PRO D 2 60 ? 135.824 94.234 124.728 1.00 29.63 93 PRO E CA 1
ATOM 5162 C C . PRO D 2 60 ? 136.588 92.923 124.820 1.00 30.99 93 PRO E C 1
ATOM 5163 O O . PRO D 2 60 ? 136.443 92.215 125.823 1.00 36.83 93 PRO E O 1
ATOM 5167 N N . ALA D 2 61 ? 137.394 92.577 123.821 1.00 31.35 94 ALA E N 1
ATOM 5168 C CA . ALA D 2 61 ? 138.093 91.296 123.776 1.00 30.29 94 ALA E CA 1
ATOM 5169 C C . ALA D 2 61 ? 139.553 91.435 124.194 1.00 32.94 94 ALA E C 1
ATOM 5170 O O . ALA D 2 61 ? 140.440 90.784 123.641 1.00 37.08 94 ALA E O 1
ATOM 5172 N N . ASN D 2 62 ? 139.816 92.285 125.180 1.00 31.93 95 ASN E N 1
ATOM 5173 C CA . ASN D 2 62 ? 141.162 92.505 125.689 1.00 32.29 95 ASN E CA 1
ATOM 5174 C C . ASN D 2 62 ? 141.349 91.778 127.013 1.00 38.89 95 ASN E C 1
ATOM 5175 O O . ASN D 2 62 ? 140.475 91.815 127.885 1.00 45.26 95 ASN E O 1
ATOM 5180 N N . SER D 2 63 ? 142.493 91.111 127.156 1.00 41.84 96 SER E N 1
ATOM 5181 C CA . SER D 2 63 ? 142.833 90.397 128.380 1.00 43.12 96 SER E CA 1
ATOM 5182 C C . SER D 2 63 ? 143.893 91.094 129.216 1.00 39.70 96 SER E C 1
ATOM 5183 O O . SER D 2 63 ? 143.950 90.869 130.426 1.00 40.93 96 SER E O 1
ATOM 5186 N N . GLY D 2 64 ? 144.730 91.926 128.604 1.00 39.16 97 GLY E N 1
ATOM 5187 C CA . GLY D 2 64 ? 145.779 92.614 129.326 1.00 38.50 97 GLY E CA 1
ATOM 5188 C C . GLY D 2 64 ? 147.161 92.262 128.822 1.00 37.90 97 GLY E C 1
ATOM 5189 O O . GLY D 2 64 ? 148.167 92.640 129.428 1.00 42.17 97 GLY E O 1
ATOM 5190 N N . ARG D 2 65 ? 147.223 91.539 127.705 1.00 40.36 98 ARG E N 1
ATOM 5191 C CA . ARG D 2 65 ? 148.484 91.071 127.150 1.00 38.87 98 ARG E CA 1
ATOM 5192 C C . ARG D 2 65 ? 148.771 91.616 125.758 1.00 45.55 98 ARG E C 1
ATOM 5193 O O . ARG D 2 65 ? 149.803 91.264 125.174 1.00 48.68 98 ARG E O 1
ATOM 5201 N N . GLU D 2 66 ? 147.900 92.459 125.210 1.00 44.32 99 GLU E N 1
ATOM 5202 C CA . GLU D 2 66 ? 148.036 92.973 123.853 1.00 39.31 99 GLU E CA 1
ATOM 5203 C C . GLU D 2 66 ? 148.399 94.449 123.896 1.00 40.48 99 GLU E C 1
ATOM 5204 O O . GLU D 2 66 ? 147.760 95.229 124.611 1.00 47.31 99 GLU E O 1
ATOM 5210 N N . THR D 2 67 ? 149.419 94.830 123.130 1.00 40.29 100 THR E N 1
ATOM 5211 C CA . THR D 2 67 ? 149.883 96.209 123.075 1.00 38.80 100 THR E CA 1
ATOM 5212 C C . THR D 2 67 ? 149.965 96.664 121.625 1.00 41.53 100 THR E C 1
ATOM 5213 O O . THR D 2 67 ? 150.402 95.909 120.751 1.00 43.46 100 THR E O 1
ATOM 5217 N N . ILE D 2 68 ? 149.540 97.900 121.376 1.00 40.89 101 ILE E N 1
ATOM 5218 C CA . ILE D 2 68 ? 149.567 98.491 120.045 1.00 36.73 101 ILE E CA 1
ATOM 5219 C C . ILE D 2 68 ? 150.674 99.534 119.993 1.00 39.59 101 ILE E C 1
ATOM 5220 O O . ILE D 2 68 ? 150.988 100.191 120.992 1.00 43.95 101 ILE E O 1
ATOM 5225 N N . TYR D 2 69 ? 151.286 99.670 118.817 1.00 39.72 102 TYR E N 1
ATOM 5226 C CA . TYR D 2 69 ? 152.323 100.666 118.612 1.00 41.29 102 TYR E CA 1
ATOM 5227 C C . TYR D 2 69 ? 151.904 101.643 117.519 1.00 47.89 102 TYR E C 1
ATOM 5228 O O . TYR D 2 69 ? 151.102 101.291 116.647 1.00 49.30 102 TYR E O 1
ATOM 5237 N N . PRO D 2 70 ? 152.425 102.880 117.532 1.00 51.51 103 PRO E N 1
ATOM 5238 C CA . PRO D 2 70 ? 151.967 103.876 116.553 1.00 45.57 103 PRO E CA 1
ATOM 5239 C C . PRO D 2 70 ? 152.555 103.677 115.164 1.00 44.91 103 PRO E C 1
ATOM 5240 O O . PRO D 2 70 ? 152.961 104.640 114.507 1.00 45.96 103 PRO E O 1
ATOM 5244 N N . ASN D 2 71 ? 152.600 102.425 114.708 1.00 47.01 104 ASN E N 1
ATOM 5245 C CA . ASN D 2 71 ? 152.909 102.099 113.322 1.00 40.45 104 ASN E CA 1
ATOM 5246 C C . ASN D 2 71 ? 152.056 100.933 112.842 1.00 43.03 104 ASN E C 1
ATOM 5247 O O . ASN D 2 71 ? 152.445 100.216 111.913 1.00 44.33 104 ASN E O 1
ATOM 5252 N N . ALA D 2 72 ? 150.895 100.735 113.471 1.00 41.59 105 ALA E N 1
ATOM 5253 C CA . ALA D 2 72 ? 150.017 99.593 113.218 1.00 35.90 105 ALA E CA 1
ATOM 5254 C C . ALA D 2 72 ? 150.758 98.274 113.445 1.00 41.84 105 ALA E C 1
ATOM 5255 O O . ALA D 2 72 ? 150.823 97.401 112.578 1.00 45.50 105 ALA E O 1
ATOM 5257 N N . SER D 2 73 ? 151.319 98.143 114.645 1.00 40.49 106 SER E N 1
ATOM 5258 C CA . SER D 2 73 ? 152.049 96.948 115.039 1.00 35.61 106 SER E CA 1
ATOM 5259 C C . SER D 2 73 ? 151.478 96.420 116.345 1.00 36.55 106 SER E C 1
ATOM 5260 O O . SER D 2 73 ? 151.166 97.197 117.254 1.00 40.53 106 SER E O 1
ATOM 5263 N N . LEU D 2 74 ? 151.348 95.099 116.433 1.00 31.94 107 LEU E N 1
ATOM 5264 C CA . LEU D 2 74 ? 150.730 94.449 117.583 1.00 26.05 107 LEU E CA 1
ATOM 5265 C C . LEU D 2 74 ? 151.737 93.547 118.281 1.00 32.50 107 LEU E C 1
ATOM 5266 O O . LEU D 2 74 ? 152.483 92.816 117.621 1.00 41.09 107 LEU E O 1
ATOM 5271 N N . LEU D 2 75 ? 151.752 93.599 119.612 1.00 33.72 108 LEU E N 1
ATOM 5272 C CA . LEU D 2 75 ? 152.601 92.746 120.431 1.00 35.69 108 LEU E CA 1
ATOM 5273 C C . LEU D 2 75 ? 151.732 91.952 121.395 1.00 37.41 108 LEU E C 1
ATOM 5274 O O . LEU D 2 75 ?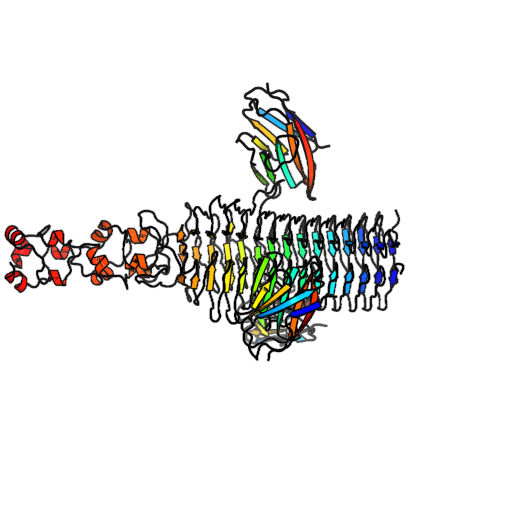 150.881 92.526 122.084 1.00 43.32 108 LEU E O 1
ATOM 5279 N N . ILE D 2 76 ? 151.946 90.637 121.443 1.00 40.62 109 ILE E N 1
ATOM 5280 C CA . ILE D 2 76 ? 151.221 89.747 122.342 1.00 39.75 109 ILE E CA 1
ATOM 5281 C C . ILE D 2 76 ? 152.238 88.993 123.188 1.00 48.13 109 ILE E C 1
ATOM 5282 O O . ILE D 2 76 ? 153.215 88.449 122.656 1.00 50.38 109 ILE E O 1
ATOM 5287 N N . GLN D 2 77 ? 152.006 88.959 124.498 1.00 49.60 110 GLN E N 1
ATOM 5288 C CA . GLN D 2 77 ? 152.907 88.328 125.449 1.00 51.10 110 GLN E CA 1
ATOM 5289 C C . GLN D 2 77 ? 152.199 87.194 126.180 1.00 54.83 110 GLN E C 1
ATOM 5290 O O . GLN D 2 77 ? 150.986 87.238 126.402 1.00 57.67 110 GLN E O 1
ATOM 5296 N N . ASN D 2 78 ? 152.977 86.180 126.559 1.00 56.23 111 ASN E N 1
ATOM 5297 C CA . ASN D 2 78 ? 152.491 85.015 127.302 1.00 53.91 111 ASN E CA 1
ATOM 5298 C C . ASN D 2 78 ? 151.330 84.341 126.572 1.00 51.46 111 ASN E C 1
ATOM 5299 O O . ASN D 2 78 ? 150.207 84.249 127.069 1.00 51.85 111 ASN E O 1
ATOM 5304 N N . VAL D 2 79 ? 151.628 83.858 125.366 1.00 49.65 112 VAL E N 1
ATOM 5305 C CA . VAL D 2 79 ? 150.599 83.263 124.527 1.00 46.18 112 VAL E CA 1
ATOM 5306 C C . VAL D 2 79 ? 150.245 81.872 125.040 1.00 47.54 112 VAL E C 1
ATOM 5307 O O . VAL D 2 79 ? 151.061 81.180 125.661 1.00 53.28 112 VAL E O 1
ATOM 5311 N N . THR D 2 80 ? 149.005 81.460 124.783 1.00 46.26 113 THR E N 1
ATOM 5312 C CA . THR D 2 80 ? 148.546 80.128 125.151 1.00 44.38 113 THR E CA 1
ATOM 5313 C C . THR D 2 80 ? 148.023 79.401 123.920 1.00 44.52 113 THR E C 1
ATOM 5314 O O . THR D 2 80 ? 148.154 79.900 122.798 1.00 49.49 113 THR E O 1
ATOM 5318 N N . GLN D 2 81 ? 147.432 78.225 124.114 1.00 43.89 114 GLN E N 1
ATOM 5319 C CA . GLN D 2 81 ? 146.914 77.456 122.991 1.00 44.82 114 GLN E CA 1
ATOM 5320 C C . GLN D 2 81 ? 145.568 77.966 122.496 1.00 43.45 114 GLN E C 1
ATOM 5321 O O . GLN D 2 81 ? 145.094 77.500 121.456 1.00 48.49 114 GLN E O 1
ATOM 5327 N N . ASN D 2 82 ? 144.943 78.900 123.207 1.00 40.58 115 ASN E N 1
ATOM 5328 C CA . ASN D 2 82 ? 143.691 79.500 122.773 1.00 46.15 115 ASN E CA 1
ATOM 5329 C C . ASN D 2 82 ? 143.898 80.781 121.974 1.00 47.94 115 ASN E C 1
ATOM 5330 O O . ASN D 2 82 ? 142.915 81.392 121.544 1.00 51.76 115 ASN E O 1
ATOM 5335 N N . ASP D 2 83 ? 145.148 81.197 121.767 1.00 44.50 116 ASP E N 1
ATOM 5336 C CA . ASP D 2 83 ? 145.465 82.414 121.032 1.00 38.21 116 ASP E CA 1
ATOM 5337 C C . ASP D 2 83 ? 145.916 82.127 119.605 1.00 42.63 116 ASP E C 1
ATOM 5338 O O . ASP D 2 83 ? 146.433 83.022 118.930 1.00 48.13 116 ASP E O 1
ATOM 5343 N N . THR D 2 84 ? 145.731 80.900 119.131 1.00 40.84 117 THR E N 1
ATOM 5344 C CA . THR D 2 84 ? 146.191 80.505 117.809 1.00 39.10 117 THR E CA 1
ATOM 5345 C C . THR D 2 84 ? 145.104 80.731 116.767 1.00 41.26 117 THR E C 1
ATOM 5346 O O . THR D 2 84 ? 143.927 80.445 117.004 1.00 45.89 117 THR E O 1
ATOM 5350 N N . GLY D 2 85 ? 145.507 81.263 115.615 1.00 44.59 118 GLY E N 1
ATOM 5351 C CA . GLY D 2 85 ? 144.587 81.421 114.507 1.00 42.90 118 GLY E CA 1
ATOM 5352 C C . GLY D 2 85 ? 144.765 82.675 113.675 1.00 41.28 118 GLY E C 1
ATOM 5353 O O . GLY D 2 85 ? 145.891 83.063 113.333 1.00 46.37 118 GLY E O 1
ATOM 5354 N N . PHE D 2 86 ? 143.641 83.316 113.357 1.00 38.97 119 PHE E N 1
ATOM 5355 C CA . PHE D 2 86 ? 143.564 84.425 112.418 1.00 39.23 119 PHE E CA 1
ATOM 5356 C C . PHE D 2 86 ? 143.337 85.743 113.148 1.00 39.27 119 PHE E C 1
ATOM 5357 O O . PHE D 2 86 ? 142.783 85.775 114.251 1.00 37.59 119 PHE E O 1
ATOM 5365 N N . TYR D 2 87 ? 143.760 86.833 112.510 1.00 37.71 120 TYR E N 1
ATOM 5366 C CA . TYR D 2 87 ? 143.563 88.177 113.033 1.00 29.28 120 TYR E CA 1
ATOM 5367 C C . TYR D 2 87 ? 143.309 89.126 111.870 1.00 30.21 120 TYR E C 1
ATOM 5368 O O . TYR D 2 87 ? 143.810 88.920 110.763 1.00 32.07 120 TYR E O 1
ATOM 5377 N N . THR D 2 88 ? 142.537 90.180 112.140 1.00 27.04 121 THR E N 1
ATOM 5378 C CA . THR D 2 88 ? 142.111 91.128 111.117 1.00 21.66 121 THR E CA 1
ATOM 5379 C C . THR D 2 88 ? 142.476 92.545 111.538 1.00 20.10 121 THR E C 1
ATOM 5380 O O . THR D 2 88 ? 142.373 92.898 112.717 1.00 26.62 121 THR E O 1
ATOM 5384 N N . LEU D 2 89 ? 142.902 93.350 110.567 1.00 20.95 122 LEU E N 1
ATOM 5385 C CA . LEU D 2 89 ? 143.275 94.743 110.781 1.00 19.56 122 LEU E CA 1
ATOM 5386 C C . LEU D 2 89 ? 142.442 95.637 109.875 1.00 24.11 122 LEU E C 1
ATOM 5387 O O . LEU D 2 89 ? 142.331 95.375 108.672 1.00 29.50 122 LEU E O 1
ATOM 5392 N N . GLN D 2 90 ? 141.868 96.691 110.454 1.00 26.18 123 GLN E N 1
ATOM 5393 C CA . GLN D 2 90 ? 141.088 97.681 109.724 1.00 25.67 123 GLN E CA 1
ATOM 5394 C C . GLN D 2 90 ? 141.790 99.029 109.795 1.00 30.90 123 GLN E C 1
ATOM 5395 O O . GLN D 2 90 ? 142.209 99.460 110.874 1.00 35.45 123 GLN E O 1
ATOM 5401 N N . VAL D 2 91 ? 141.911 99.689 108.648 1.00 33.53 124 VAL E N 1
ATOM 5402 C CA . VAL D 2 91 ? 142.559 100.992 108.538 1.00 33.67 124 VAL E CA 1
ATOM 5403 C C . VAL D 2 91 ? 141.553 101.983 107.972 1.00 37.43 124 VAL E C 1
ATOM 5404 O O . VAL D 2 91 ? 140.926 101.717 106.938 1.00 40.43 124 VAL E O 1
ATOM 5408 N N . ILE D 2 92 ? 141.328 103.086 108.698 1.00 42.22 125 ILE E N 1
ATOM 5409 C CA . ILE D 2 92 ? 140.376 104.153 108.251 1.00 41.72 125 ILE E CA 1
ATOM 5410 C C . ILE D 2 92 ? 141.205 105.313 107.707 1.00 40.48 125 ILE E C 1
ATOM 5411 O O . ILE D 2 92 ? 142.152 105.722 108.397 1.00 41.51 125 ILE E O 1
ATOM 5416 N N . LYS D 2 93 ? 140.876 105.814 106.519 1.00 40.89 126 LYS E N 1
ATOM 5417 C CA . LYS D 2 93 ? 141.696 106.864 105.867 1.00 40.94 126 LYS E CA 1
ATOM 5418 C C . LYS D 2 93 ? 141.143 108.255 106.171 1.00 41.57 126 LYS E C 1
ATOM 5419 O O . LYS D 2 93 ? 140.192 108.347 106.964 1.00 42.06 126 LYS E O 1
ATOM 5425 N N . SER D 2 94 ? 141.705 109.289 105.546 1.00 40.79 127 SER E N 1
ATOM 5426 C CA . SER D 2 94 ? 141.291 110.690 105.823 1.00 39.58 127 SER E CA 1
ATOM 5427 C C . SER D 2 94 ? 140.012 111.037 105.060 1.00 44.13 127 SER E C 1
ATOM 5428 O O . SER D 2 94 ? 139.455 112.116 105.308 1.00 48.74 127 SER E O 1
ATOM 5431 N N . ASP D 2 95 ? 139.564 110.147 104.181 1.00 42.22 128 ASP E N 1
ATOM 5432 C CA . ASP D 2 95 ? 138.344 110.388 103.376 1.00 39.35 128 ASP E CA 1
ATOM 5433 C C . ASP D 2 95 ? 137.207 109.531 103.925 1.00 44.15 128 ASP E C 1
ATOM 5434 O O . ASP D 2 95 ? 136.140 109.510 103.279 1.00 49.25 128 ASP E O 1
ATOM 5439 N N . LEU D 2 96 ? 137.439 108.828 105.037 1.00 44.45 129 LEU E N 1
ATOM 5440 C CA . LEU D 2 96 ? 136.402 107.980 105.689 1.00 47.59 129 LEU E CA 1
ATOM 5441 C C . LEU D 2 96 ? 136.191 106.679 104.903 1.00 50.55 129 LEU E C 1
ATOM 5442 O O . LEU D 2 96 ? 135.123 106.066 105.072 1.00 52.32 129 LEU E O 1
ATOM 5447 N N . VAL D 2 97 ? 137.165 106.266 104.092 1.00 49.23 130 VAL E N 1
ATOM 5448 C CA . VAL D 2 97 ? 137.073 104.962 103.373 1.00 49.73 130 VAL E CA 1
ATOM 5449 C C . VAL D 2 97 ? 137.843 103.923 104.200 1.00 53.40 130 VAL E C 1
ATOM 5450 O O . VAL D 2 97 ? 138.664 104.349 105.037 1.00 53.00 130 VAL E O 1
ATOM 5454 N N . ASN D 2 98 ? 137.589 102.622 104.000 1.00 52.07 131 ASN E N 1
ATOM 5455 C CA . ASN D 2 98 ? 138.208 101.590 104.878 1.00 45.70 131 ASN E CA 1
ATOM 5456 C C . ASN D 2 98 ? 139.069 100.582 104.116 1.00 46.89 131 ASN E C 1
ATOM 5457 O O . ASN D 2 98 ? 138.841 100.402 102.917 1.00 48.69 131 ASN E O 1
ATOM 5462 N N . GLU D 2 99 ? 140.024 99.959 104.801 1.00 46.28 132 GLU E N 1
ATOM 5463 C CA . GLU D 2 99 ? 140.898 98.937 104.243 1.00 43.01 132 GLU E CA 1
ATOM 5464 C C . GLU D 2 99 ? 141.041 97.806 105.250 1.00 42.56 132 GLU E C 1
ATOM 5465 O O . GLU D 2 99 ? 141.008 98.040 106.461 1.00 42.07 132 GLU E O 1
ATOM 5471 N N . GLU D 2 100 ? 141.213 96.585 104.749 1.00 39.72 133 GLU E N 1
ATOM 5472 C CA . GLU D 2 100 ? 141.269 95.399 105.592 1.00 32.67 133 GLU E CA 1
ATOM 5473 C C . GLU D 2 100 ? 142.486 94.556 105.240 1.00 30.36 133 GLU E C 1
ATOM 5474 O O . GLU D 2 100 ? 142.901 94.499 104.079 1.00 37.40 133 GLU E O 1
ATOM 5480 N N . ALA D 2 101 ? 143.050 93.903 106.255 1.00 31.83 134 ALA E N 1
ATOM 5481 C CA . ALA D 2 101 ? 144.173 92.994 106.080 1.00 22.48 134 ALA E CA 1
ATOM 5482 C C . ALA D 2 101 ? 144.028 91.838 107.059 1.00 26.08 134 ALA E C 1
ATOM 5483 O O . ALA D 2 101 ? 143.347 91.950 108.081 1.00 30.99 134 ALA E O 1
ATOM 5485 N N . THR D 2 102 ? 144.682 90.722 106.745 1.00 25.71 135 THR E N 1
ATOM 5486 C CA . THR D 2 102 ? 144.541 89.495 107.520 1.00 25.15 135 THR E CA 1
ATOM 5487 C C . THR D 2 102 ? 145.909 88.891 107.807 1.00 26.97 135 THR E C 1
ATOM 5488 O O . THR D 2 102 ? 146.755 88.807 106.913 1.00 38.61 135 THR E O 1
ATOM 5492 N N . GLY D 2 103 ? 146.117 88.471 109.061 1.00 26.17 136 GLY E N 1
ATOM 5493 C CA . GLY D 2 103 ? 147.318 87.764 109.444 1.00 28.20 136 GLY E CA 1
ATOM 5494 C C . GLY D 2 103 ? 146.968 86.486 110.186 1.00 37.31 136 GLY E C 1
ATOM 5495 O O . GLY D 2 103 ? 145.817 86.261 110.564 1.00 39.77 136 GLY E O 1
ATOM 5496 N N . GLN D 2 104 ? 147.985 85.653 110.401 1.00 35.84 137 GLN E N 1
ATOM 5497 C CA . GLN D 2 104 ? 147.768 84.334 110.980 1.00 38.68 137 GLN E CA 1
ATOM 5498 C C . GLN D 2 104 ? 149.015 83.867 111.713 1.00 41.61 137 GLN E C 1
ATOM 5499 O O . GLN D 2 104 ? 150.135 84.184 111.304 1.00 42.41 137 GLN E O 1
ATOM 5505 N N . PHE D 2 105 ? 148.815 83.109 112.793 1.00 45.04 138 PHE E N 1
ATOM 5506 C CA . PHE D 2 105 ? 149.930 82.427 113.437 1.00 43.61 138 PHE E CA 1
ATOM 5507 C C . PHE D 2 105 ? 149.409 81.294 114.314 1.00 42.44 138 PHE E C 1
ATOM 5508 O O . PHE D 2 105 ? 148.303 81.374 114.852 1.00 44.36 138 PHE E O 1
ATOM 5516 N N . HIS D 2 106 ? 150.221 80.246 114.444 1.00 45.05 139 HIS E N 1
ATOM 5517 C CA . HIS D 2 106 ? 149.863 79.034 115.171 1.00 41.96 139 HIS E CA 1
ATOM 5518 C C . HIS D 2 106 ? 150.883 78.773 116.270 1.00 41.17 139 HIS E C 1
ATOM 5519 O O . HIS D 2 106 ? 152.089 78.917 116.048 1.00 43.62 139 HIS E O 1
ATOM 5526 N N . VAL D 2 107 ? 150.397 78.381 117.447 1.00 42.02 140 VAL E N 1
ATOM 5527 C CA . VAL D 2 107 ? 151.251 78.151 118.606 1.00 41.79 140 VAL E CA 1
ATOM 5528 C C . VAL D 2 107 ? 151.369 76.657 118.872 1.00 47.89 140 VAL E C 1
ATOM 5529 O O . VAL D 2 107 ? 150.376 75.922 118.808 1.00 53.32 140 VAL E O 1
ATOM 5533 N N . TYR D 2 108 ? 152.580 76.195 119.172 1.00 52.65 141 TYR E N 1
ATOM 5534 C CA . TYR D 2 108 ? 152.803 74.788 119.492 1.00 53.37 141 TYR E CA 1
ATOM 5535 C C . TYR D 2 108 ? 153.227 74.617 120.947 1.00 48.52 141 TYR E C 1
ATOM 5536 O O . TYR D 2 108 ? 153.723 75.553 121.572 1.00 53.31 141 TYR E O 1
ATOM 5545 N N . SER E 1 5 ? 106.102 116.809 77.973 1.00 50.40 24 SER B N 1
ATOM 5546 C CA . SER E 1 5 ? 106.906 117.669 77.115 1.00 49.71 24 SER B CA 1
ATOM 5547 C C . SER E 1 5 ? 108.385 117.309 77.215 1.00 47.08 24 SER B C 1
ATOM 5548 O O . SER E 1 5 ? 108.849 116.843 78.254 1.00 47.42 24 SER B O 1
ATOM 5551 N N . ALA E 1 6 ? 109.117 117.523 76.125 1.00 42.83 25 ALA B N 1
ATOM 5552 C CA . ALA E 1 6 ? 110.539 117.235 76.102 1.00 36.67 25 ALA B CA 1
ATOM 5553 C C . ALA E 1 6 ? 111.309 118.277 76.913 1.00 36.71 25 ALA B C 1
ATOM 5554 O O . ALA E 1 6 ? 110.891 119.434 77.005 1.00 39.48 25 ALA B O 1
ATOM 5556 N N . PRO E 1 7 ? 112.430 117.885 77.521 1.00 33.75 26 PRO B N 1
ATOM 5557 C CA . PRO E 1 7 ? 113.235 118.853 78.274 1.00 31.94 26 PRO B CA 1
ATOM 5558 C C . PRO E 1 7 ? 113.799 119.929 77.362 1.00 30.31 26 PRO B C 1
ATOM 5559 O O . PRO E 1 7 ? 114.074 119.693 76.184 1.00 32.94 26 PRO B O 1
ATOM 5563 N N . VAL E 1 8 ? 113.973 121.125 77.918 1.00 31.88 27 VAL B N 1
ATOM 5564 C CA . VAL E 1 8 ? 114.440 122.269 77.143 1.00 27.47 27 VAL B CA 1
ATOM 5565 C C . VAL E 1 8 ? 115.537 122.985 77.921 1.00 29.43 27 VAL B C 1
ATOM 5566 O O . VAL E 1 8 ? 115.470 123.108 79.148 1.00 31.66 27 VAL B O 1
ATOM 5570 N N . PHE E 1 9 ? 116.569 123.426 77.202 1.00 28.64 28 PHE B N 1
ATOM 5571 C CA . PHE E 1 9 ? 117.738 124.085 77.784 1.00 27.47 28 PHE B CA 1
ATOM 5572 C C . PHE E 1 9 ? 117.939 125.417 77.066 1.00 28.33 28 PHE B C 1
ATOM 5573 O O . PHE E 1 9 ? 118.562 125.462 76.002 1.00 30.65 28 PHE B O 1
ATOM 5581 N N . GLN E 1 10 ? 117.422 126.497 77.645 1.00 27.48 29 GLN B N 1
ATOM 5582 C CA . GLN E 1 10 ? 117.453 127.802 77.000 1.00 25.72 29 GLN B CA 1
ATOM 5583 C C . GLN E 1 10 ? 117.339 128.883 78.069 1.00 29.08 29 GLN B C 1
ATOM 5584 O O . GLN E 1 10 ? 117.482 128.616 79.265 1.00 33.94 29 GLN B O 1
ATOM 5590 N N . ALA E 1 11 ? 117.084 130.110 77.630 1.00 29.45 30 ALA B N 1
ATOM 5591 C CA . ALA E 1 11 ? 116.923 131.248 78.520 1.00 28.12 30 ALA B CA 1
ATOM 5592 C C . ALA E 1 11 ? 115.470 131.387 78.960 1.00 32.47 30 ALA B C 1
ATOM 5593 O O . ALA E 1 11 ? 114.555 130.809 78.368 1.00 37.68 30 ALA B O 1
ATOM 5595 N N . GLY E 1 12 ? 115.266 132.168 80.016 1.00 33.37 31 GLY B N 1
ATOM 5596 C CA . GLY E 1 12 ? 113.953 132.417 80.562 1.00 33.12 31 GLY B CA 1
ATOM 5597 C C . GLY E 1 12 ? 113.374 133.742 80.110 1.00 37.32 31 GLY B C 1
ATOM 5598 O O . GLY E 1 12 ? 113.808 134.341 79.120 1.00 40.92 31 GLY B O 1
ATOM 5599 N N . THR E 1 13 ? 112.375 134.209 80.854 1.00 38.22 32 THR B N 1
ATOM 5600 C CA . THR E 1 13 ? 111.697 135.462 80.550 1.00 38.58 32 THR B CA 1
ATOM 5601 C C . THR E 1 13 ? 112.345 136.667 81.216 1.00 40.13 32 THR B C 1
ATOM 5602 O O . THR E 1 13 ? 111.946 137.801 80.930 1.00 43.10 32 THR B O 1
ATOM 5606 N N . GLY E 1 14 ? 113.327 136.456 82.092 1.00 39.13 33 GLY B N 1
ATOM 5607 C CA . GLY E 1 14 ? 114.052 137.540 82.713 1.00 39.47 33 GLY B CA 1
ATOM 5608 C C . GLY E 1 14 ? 115.379 137.809 82.021 1.00 41.92 33 GLY B C 1
ATOM 5609 O O . GLY E 1 14 ? 115.746 137.182 81.031 1.00 45.66 33 GLY B O 1
ATOM 5610 N N . THR E 1 15 ? 116.107 138.775 82.571 1.00 40.95 34 THR B N 1
ATOM 5611 C CA . THR E 1 15 ? 117.422 139.136 82.059 1.00 40.48 34 THR B CA 1
ATOM 5612 C C . THR E 1 15 ? 118.474 138.236 82.697 1.00 43.27 34 THR B C 1
ATOM 5613 O O . THR E 1 15 ? 118.600 138.196 83.926 1.00 43.98 34 THR B O 1
ATOM 5617 N N . ASP E 1 16 ? 119.217 137.511 81.858 1.00 41.48 35 ASP B N 1
ATOM 5618 C CA . ASP E 1 16 ? 120.285 136.612 82.301 1.00 40.02 35 ASP B CA 1
ATOM 5619 C C . ASP E 1 16 ? 119.752 135.515 83.222 1.00 40.54 35 ASP B C 1
ATOM 5620 O O . ASP E 1 16 ? 120.331 135.212 84.266 1.00 44.69 35 ASP B O 1
ATOM 5625 N N . SER E 1 17 ? 118.642 134.906 82.819 1.00 38.39 36 SER B N 1
ATOM 5626 C CA . SER E 1 17 ? 118.005 133.836 83.570 1.00 36.77 36 SER B CA 1
ATOM 5627 C C . SER E 1 17 ? 118.155 132.513 82.829 1.00 36.49 36 SER B C 1
ATOM 5628 O O . SER E 1 17 ? 118.434 132.478 81.628 1.00 39.82 36 SER B O 1
ATOM 5631 N N . THR E 1 18 ? 117.969 131.414 83.561 1.00 37.38 37 THR B N 1
ATOM 5632 C CA . THR E 1 18 ? 118.204 130.092 82.994 1.00 35.26 37 THR B CA 1
ATOM 5633 C C . THR E 1 18 ? 117.212 129.083 83.558 1.00 35.30 37 THR B C 1
ATOM 5634 O O . THR E 1 18 ? 116.974 129.040 84.773 1.00 38.00 37 THR B O 1
ATOM 5638 N N . VAL E 1 19 ? 116.646 128.273 82.663 1.00 33.61 38 VAL B N 1
ATOM 5639 C CA . VAL E 1 19 ? 115.763 127.166 83.008 1.00 33.79 38 VAL B CA 1
ATOM 5640 C C . VAL E 1 19 ? 116.347 125.893 82.409 1.00 33.32 38 VAL B C 1
ATOM 5641 O O . VAL E 1 19 ? 116.767 125.887 81.246 1.00 35.15 38 VAL B O 1
ATOM 5645 N N . ALA E 1 20 ? 116.391 124.823 83.202 1.00 35.17 39 ALA B N 1
ATOM 5646 C CA . ALA E 1 20 ? 116.980 123.560 82.759 1.00 31.22 39 ALA B CA 1
ATOM 5647 C C . ALA E 1 20 ? 116.157 122.401 83.303 1.00 34.73 39 ALA B C 1
ATOM 5648 O O . ALA E 1 20 ? 116.235 122.085 84.496 1.00 37.19 39 ALA B O 1
ATOM 5650 N N . GLY E 1 21 ? 115.393 121.762 82.432 1.00 31.43 40 GLY B N 1
ATOM 5651 C CA . GLY E 1 21 ? 114.585 120.616 82.801 1.00 32.88 40 GLY B CA 1
ATOM 5652 C C . GLY E 1 21 ? 113.306 120.572 81.979 1.00 33.78 40 GLY B C 1
ATOM 5653 O O . GLY E 1 21 ? 113.321 120.820 80.773 1.00 34.60 40 GLY B O 1
ATOM 5654 N N . VAL E 1 22 ? 112.212 120.242 82.664 1.00 35.48 41 VAL B N 1
ATOM 5655 C CA . VAL E 1 22 ? 110.894 120.092 82.055 1.00 34.06 41 VAL B CA 1
ATOM 5656 C C . VAL E 1 22 ? 109.938 121.080 82.712 1.00 35.41 41 VAL B C 1
ATOM 5657 O O . VAL E 1 22 ? 109.756 121.059 83.935 1.00 37.50 41 VAL B O 1
ATOM 5661 N N . ASN E 1 23 ? 109.321 121.935 81.895 1.00 34.92 42 ASN B N 1
ATOM 5662 C CA . ASN E 1 23 ? 108.278 122.868 82.331 1.00 33.11 42 ASN B CA 1
ATOM 5663 C C . ASN E 1 23 ? 108.751 123.763 83.476 1.00 34.82 42 ASN B C 1
ATOM 5664 O O . ASN E 1 23 ? 108.079 123.921 84.496 1.00 38.52 42 ASN B O 1
ATOM 5669 N N . ASN E 1 24 ? 109.922 124.360 83.294 1.00 35.49 43 ASN B N 1
ATOM 5670 C CA . ASN E 1 24 ? 110.474 125.317 84.239 1.00 33.39 43 ASN B CA 1
ATOM 5671 C C . ASN E 1 24 ? 110.219 126.734 83.743 1.00 36.68 43 ASN B C 1
ATOM 5672 O O . ASN E 1 24 ? 110.058 126.969 82.543 1.00 41.18 43 ASN B O 1
ATOM 5677 N N . GLU E 1 25 ? 110.181 127.683 84.677 1.00 35.52 44 GLU B N 1
ATOM 5678 C CA . GLU E 1 25 ? 110.021 129.090 84.327 1.00 36.84 44 GLU B CA 1
ATOM 5679 C C . GLU E 1 25 ? 110.783 129.953 85.320 1.00 35.27 44 GLU B C 1
ATOM 5680 O O . GLU E 1 25 ? 110.577 129.843 86.532 1.00 35.78 44 GLU B O 1
ATOM 5686 N N . ALA E 1 26 ? 111.668 130.799 84.803 1.00 37.70 45 ALA B N 1
ATOM 5687 C CA . ALA E 1 26 ? 112.407 131.772 85.595 1.00 35.46 45 ALA B CA 1
ATOM 5688 C C . ALA E 1 26 ? 112.020 133.173 85.142 1.00 38.68 45 ALA B C 1
ATOM 5689 O O . ALA E 1 26 ? 112.201 133.522 83.971 1.00 40.71 45 ALA B O 1
ATOM 5691 N N . ASN E 1 27 ? 111.495 133.973 86.070 1.00 39.34 46 ASN B N 1
ATOM 5692 C CA . ASN E 1 27 ? 110.954 135.282 85.742 1.00 37.53 46 ASN B CA 1
ATOM 5693 C C . ASN E 1 27 ? 111.769 136.448 86.277 1.00 39.17 46 ASN B C 1
ATOM 5694 O O . ASN E 1 27 ? 111.536 137.583 85.849 1.00 41.53 46 ASN B O 1
ATOM 5699 N N . GLY E 1 28 ? 112.711 136.214 87.190 1.00 40.42 47 GLY B N 1
ATOM 5700 C CA . GLY E 1 28 ? 113.496 137.277 87.772 1.00 39.35 47 GLY B CA 1
ATOM 5701 C C . GLY E 1 28 ? 114.790 137.533 87.015 1.00 40.13 47 GLY B C 1
ATOM 5702 O O . GLY E 1 28 ? 115.145 136.843 86.063 1.00 44.02 47 GLY B O 1
ATOM 5703 N N . GLU E 1 29 ? 115.499 138.563 87.465 1.00 39.53 48 GLU B N 1
ATOM 5704 C CA . GLU E 1 29 ? 116.786 138.921 86.883 1.00 38.63 48 GLU B CA 1
ATOM 5705 C C . GLU E 1 29 ? 117.881 138.083 87.530 1.00 41.25 48 GLU B C 1
ATOM 5706 O O . GLU E 1 29 ? 118.039 138.102 88.755 1.00 42.89 48 GLU B O 1
ATOM 5712 N N . LYS E 1 30 ? 118.631 137.348 86.707 1.00 40.53 49 LYS B N 1
ATOM 5713 C CA . LYS E 1 30 ? 119.684 136.441 87.167 1.00 38.16 49 LYS B CA 1
ATOM 5714 C C . LYS E 1 30 ? 119.117 135.377 88.110 1.00 39.94 49 LYS B C 1
ATOM 5715 O O . LYS E 1 30 ? 119.515 135.252 89.269 1.00 43.32 49 LYS B O 1
ATOM 5721 N N . SER E 1 31 ? 118.174 134.602 87.581 1.00 38.94 50 SER B N 1
ATOM 5722 C CA . SER E 1 31 ? 117.495 133.550 88.321 1.00 36.69 50 SER B CA 1
ATOM 5723 C C . SER E 1 31 ? 117.768 132.199 87.672 1.00 37.54 50 SER B C 1
ATOM 5724 O O . SER E 1 31 ? 118.108 132.113 86.490 1.00 39.35 50 SER B O 1
ATOM 5727 N N . SER E 1 32 ? 117.614 131.136 88.462 1.00 37.83 51 SER B N 1
ATOM 5728 C CA . SER E 1 32 ? 117.936 129.788 88.011 1.00 34.80 51 SER B CA 1
ATOM 5729 C C . SER E 1 32 ? 116.864 128.808 88.461 1.00 34.34 51 SER B C 1
ATOM 5730 O O . SER E 1 32 ? 116.528 128.749 89.651 1.00 36.89 51 SER B O 1
ATOM 5733 N N . ALA E 1 33 ? 116.346 128.031 87.509 1.00 33.07 52 ALA B N 1
ATOM 5734 C CA . ALA E 1 33 ? 115.348 126.997 87.790 1.00 31.66 52 ALA B CA 1
ATOM 5735 C C . ALA E 1 33 ? 115.819 125.682 87.176 1.00 33.57 52 ALA B C 1
ATOM 5736 O O . ALA E 1 33 ? 115.680 125.473 85.967 1.00 35.06 52 ALA B O 1
ATOM 5738 N N . PHE E 1 34 ? 116.372 124.792 88.002 1.00 35.04 53 PHE B N 1
ATOM 5739 C CA . PHE E 1 34 ? 116.916 123.523 87.530 1.00 30.93 53 PHE B CA 1
ATOM 5740 C C . PHE E 1 34 ? 116.157 122.363 88.158 1.00 33.34 53 PHE B C 1
ATOM 5741 O O . PHE E 1 34 ? 116.011 122.297 89.385 1.00 35.57 53 PHE B O 1
ATOM 5749 N N . GLY E 1 35 ? 115.686 121.445 87.315 1.00 30.74 54 GLY B N 1
ATOM 5750 C CA . GLY E 1 35 ? 114.998 120.266 87.804 1.00 32.23 54 GLY B CA 1
ATOM 5751 C C . GLY E 1 35 ? 113.689 119.981 87.101 1.00 32.06 54 GLY B C 1
ATOM 5752 O O . GLY E 1 35 ? 113.607 120.084 85.875 1.00 33.69 54 GLY B O 1
ATOM 5753 N N . TYR E 1 36 ? 112.655 119.616 87.858 1.00 35.22 55 TYR B N 1
ATOM 5754 C CA . TYR E 1 36 ? 111.343 119.318 87.288 1.00 32.05 55 TYR B CA 1
ATOM 5755 C C . TYR E 1 36 ? 110.321 120.327 87.802 1.00 34.39 55 TYR B C 1
ATOM 5756 O O . TYR E 1 36 ? 109.970 120.316 88.986 1.00 35.30 55 TYR B O 1
ATOM 5765 N N . GLU E 1 37 ? 109.847 121.188 86.904 1.00 34.09 56 GLU B N 1
ATOM 5766 C CA . GLU E 1 37 ? 108.717 122.085 87.146 1.00 33.00 56 GLU B CA 1
ATOM 5767 C C . GLU E 1 37 ? 108.958 122.987 88.358 1.00 32.52 56 GLU B C 1
ATOM 5768 O O . GLU E 1 37 ? 108.179 123.023 89.310 1.00 34.75 56 GLU B O 1
ATOM 5774 N N . ASN E 1 38 ? 110.055 123.733 88.295 1.00 33.95 57 ASN B N 1
ATOM 5775 C CA . ASN E 1 38 ? 110.439 124.672 89.336 1.00 30.86 57 ASN B CA 1
ATOM 5776 C C . ASN E 1 38 ? 110.046 126.091 88.940 1.00 33.55 57 ASN B C 1
ATOM 5777 O O . ASN E 1 38 ? 109.766 126.381 87.776 1.00 38.11 57 ASN B O 1
ATOM 5782 N N . LYS E 1 39 ? 110.034 126.980 89.931 1.00 34.52 58 LYS B N 1
ATOM 5783 C CA . LYS E 1 39 ? 109.583 128.357 89.744 1.00 33.61 58 LYS B CA 1
ATOM 5784 C C . LYS E 1 39 ? 110.471 129.300 90.543 1.00 34.30 58 LYS B C 1
ATOM 5785 O O . LYS E 1 39 ? 110.497 129.239 91.776 1.00 36.91 58 LYS B O 1
ATOM 5791 N N . ALA E 1 40 ? 111.199 130.166 89.842 1.00 37.33 59 ALA B N 1
ATOM 5792 C CA . ALA E 1 40 ? 111.957 131.256 90.446 1.00 35.63 59 ALA B CA 1
ATOM 5793 C C . ALA E 1 40 ? 111.353 132.569 89.969 1.00 39.10 59 ALA B C 1
ATOM 5794 O O . ALA E 1 40 ? 111.253 132.803 88.760 1.00 42.05 59 ALA B O 1
ATOM 5796 N N . LYS E 1 41 ? 110.955 133.423 90.911 1.00 39.73 60 LYS B N 1
ATOM 5797 C CA . LYS E 1 41 ? 110.125 134.574 90.591 1.00 38.11 60 LYS B CA 1
ATOM 5798 C C . LYS E 1 41 ? 110.699 135.915 91.022 1.00 41.31 60 LYS B C 1
ATOM 5799 O O . LYS E 1 41 ? 110.032 136.938 90.829 1.00 44.36 60 LYS B O 1
ATOM 5805 N N . GLU E 1 42 ? 111.900 135.958 91.588 1.00 42.95 61 GLU B N 1
ATOM 5806 C CA . GLU E 1 42 ? 112.444 137.210 92.096 1.00 42.48 61 GLU B CA 1
ATOM 5807 C C . GLU E 1 42 ? 113.898 137.336 91.658 1.00 42.74 61 GLU B C 1
ATOM 5808 O O . GLU E 1 42 ? 114.399 136.551 90.847 1.00 44.68 61 GLU B O 1
ATOM 5814 N N . LYS E 1 43 ? 114.575 138.338 92.210 1.00 41.66 62 LYS B N 1
ATOM 5815 C CA . LYS E 1 43 ? 115.942 138.671 91.836 1.00 38.22 62 LYS B CA 1
ATOM 5816 C C . LYS E 1 43 ? 116.927 137.816 92.624 1.00 41.15 62 LYS B C 1
ATOM 5817 O O . LYS E 1 43 ? 116.857 137.754 93.855 1.00 42.83 62 LYS B O 1
ATOM 5823 N N . LEU E 1 44 ? 117.837 137.156 91.903 1.00 39.46 63 LEU B N 1
ATOM 5824 C CA . LEU E 1 44 ? 118.896 136.335 92.496 1.00 36.87 63 LEU B CA 1
ATOM 5825 C C . LEU E 1 44 ? 118.321 135.190 93.330 1.00 39.84 63 LEU B C 1
ATOM 5826 O O . LEU E 1 44 ? 118.727 134.955 94.469 1.00 42.65 63 LEU B O 1
ATOM 5831 N N . SER E 1 45 ? 117.375 134.461 92.746 1.00 38.14 64 SER B N 1
ATOM 5832 C CA . SER E 1 45 ? 116.706 133.359 93.420 1.00 37.05 64 SER B CA 1
ATOM 5833 C C . SER E 1 45 ? 117.012 132.048 92.709 1.00 37.32 64 SER B C 1
ATOM 5834 O O . SER E 1 45 ? 117.211 132.017 91.492 1.00 40.61 64 SER B O 1
ATOM 5837 N N . SER E 1 46 ? 117.050 130.961 93.480 1.00 36.36 65 SER B N 1
ATOM 5838 C CA . SER E 1 46 ? 117.456 129.656 92.973 1.00 34.59 65 SER B CA 1
ATOM 5839 C C . SER E 1 46 ? 116.463 128.586 93.403 1.00 34.53 65 SER B C 1
ATOM 5840 O O . SER E 1 46 ? 116.126 128.482 94.591 1.00 36.83 65 SER B O 1
ATOM 5843 N N . ALA E 1 47 ? 116.010 127.786 92.435 1.00 33.07 66 ALA B N 1
ATOM 5844 C CA . ALA E 1 47 ? 115.100 126.673 92.695 1.00 30.59 66 ALA B CA 1
ATOM 5845 C C . ALA E 1 47 ? 115.680 125.411 92.070 1.00 33.62 66 ALA B C 1
ATOM 5846 O O . ALA E 1 47 ? 115.704 125.281 90.839 1.00 35.73 66 ALA B O 1
ATOM 5848 N N . PHE E 1 48 ? 116.129 124.476 92.912 1.00 33.75 67 PHE B N 1
ATOM 5849 C CA . PHE E 1 48 ? 116.788 123.260 92.443 1.00 30.05 67 PHE B CA 1
ATOM 5850 C C . PHE E 1 48 ? 116.068 122.037 92.994 1.00 31.95 67 PHE B C 1
ATOM 5851 O O . PHE E 1 48 ? 115.930 121.890 94.217 1.00 35.65 67 PHE B O 1
ATOM 5859 N N . GLY E 1 49 ? 115.615 121.165 92.093 1.00 30.01 68 GLY B N 1
ATOM 5860 C CA . GLY E 1 49 ? 115.032 119.900 92.502 1.00 30.48 68 GLY B CA 1
ATOM 5861 C C . GLY E 1 49 ? 113.688 119.549 91.894 1.00 30.65 68 GLY B C 1
ATOM 5862 O O . GLY E 1 49 ? 113.558 119.447 90.668 1.00 32.77 68 GLY B O 1
ATOM 5863 N N . TYR E 1 50 ? 112.681 119.342 92.744 1.00 32.75 69 TYR B N 1
ATOM 5864 C CA . TYR E 1 50 ? 111.353 118.933 92.290 1.00 31.11 69 TYR B CA 1
ATOM 5865 C C . TYR E 1 50 ? 110.303 119.869 92.876 1.00 31.53 69 TYR B C 1
ATOM 5866 O O . TYR E 1 50 ? 110.076 119.866 94.090 1.00 32.91 69 TYR B O 1
ATOM 5875 N N . LYS E 1 51 ? 109.664 120.656 92.010 1.00 30.82 70 LYS B N 1
ATOM 5876 C CA . LYS E 1 51 ? 108.535 121.516 92.367 1.00 30.13 70 LYS B CA 1
ATOM 5877 C C . LYS E 1 51 ? 108.869 122.431 93.545 1.00 30.76 70 LYS B C 1
ATOM 5878 O O . LYS E 1 51 ? 108.262 122.365 94.614 1.00 32.28 70 LYS B O 1
ATOM 5884 N N . ASN E 1 52 ? 109.849 123.301 93.326 1.00 31.76 71 ASN B N 1
ATOM 5885 C CA . ASN E 1 52 ? 110.298 124.252 94.332 1.00 29.53 71 ASN B CA 1
ATOM 5886 C C . ASN E 1 52 ? 109.925 125.666 93.914 1.00 31.41 71 ASN B C 1
ATOM 5887 O O . ASN E 1 52 ? 109.988 126.010 92.730 1.00 36.42 71 ASN B O 1
ATOM 5892 N N . ILE E 1 53 ? 109.534 126.483 94.890 1.00 32.60 72 ILE B N 1
ATOM 5893 C CA . ILE E 1 53 ? 109.115 127.858 94.655 1.00 31.99 72 ILE B CA 1
ATOM 5894 C C . ILE E 1 53 ? 109.992 128.784 95.485 1.00 34.63 72 ILE B C 1
ATOM 5895 O O . ILE E 1 53 ? 110.165 128.569 96.689 1.00 36.30 72 ILE B O 1
ATOM 5900 N N . ALA E 1 54 ? 110.545 129.808 94.839 1.00 37.55 73 ALA B N 1
ATOM 5901 C CA . ALA E 1 54 ? 111.344 130.837 95.498 1.00 36.38 73 ALA B CA 1
ATOM 5902 C C . ALA E 1 54 ? 110.745 132.195 95.157 1.00 39.37 73 ALA B C 1
ATOM 5903 O O . ALA E 1 54 ? 110.880 132.670 94.025 1.00 40.91 73 ALA B O 1
ATOM 5905 N N . ASN E 1 55 ? 110.090 132.820 96.134 1.00 39.88 74 ASN B N 1
ATOM 5906 C CA . ASN E 1 55 ? 109.384 134.075 95.926 1.00 38.23 74 ASN B CA 1
ATOM 5907 C C . ASN E 1 55 ? 110.080 135.273 96.552 1.00 40.80 74 ASN B C 1
ATOM 5908 O O . ASN E 1 55 ? 109.630 136.405 96.349 1.00 44.47 74 ASN B O 1
ATOM 5913 N N . GLY E 1 56 ? 111.147 135.062 97.315 1.00 40.72 75 GLY B N 1
ATOM 5914 C CA . GLY E 1 56 ? 111.828 136.166 97.959 1.00 39.50 75 GLY B CA 1
ATOM 5915 C C . GLY E 1 56 ? 113.115 136.565 97.272 1.00 41.13 75 GLY B C 1
ATOM 5916 O O . GLY E 1 56 ? 113.669 135.795 96.483 1.00 45.62 75 GLY B O 1
ATOM 5917 N N . ILE E 1 57 ? 113.601 137.769 97.564 1.00 41.22 76 ILE B N 1
ATOM 5918 C CA . ILE E 1 57 ? 114.865 138.229 97.001 1.00 40.02 76 ILE B CA 1
ATOM 5919 C C . ILE E 1 57 ? 116.003 137.480 97.680 1.00 41.53 76 ILE B C 1
ATOM 5920 O O . ILE E 1 57 ? 116.105 137.464 98.913 1.00 43.24 76 ILE B O 1
ATOM 5925 N N . GLU E 1 58 ? 116.859 136.849 96.874 1.00 40.50 77 GLU B N 1
ATOM 5926 C CA . GLU E 1 58 ? 117.978 136.044 97.365 1.00 38.46 77 GLU B CA 1
ATOM 5927 C C . GLU E 1 58 ? 117.494 134.914 98.272 1.00 39.11 77 GLU B C 1
ATOM 5928 O O . GLU E 1 58 ? 118.012 134.697 99.370 1.00 41.99 77 GLU B O 1
ATOM 5934 N N . GLY E 1 59 ? 116.490 134.186 97.799 1.00 37.73 78 GLY B N 1
ATOM 5935 C CA . GLY E 1 59 ? 115.952 133.028 98.499 1.00 37.44 78 GLY B CA 1
ATOM 5936 C C . GLY E 1 59 ? 116.290 131.755 97.744 1.00 37.52 78 GLY B C 1
ATOM 5937 O O . GLY E 1 59 ? 116.291 131.738 96.511 1.00 39.73 78 GLY B O 1
ATOM 5938 N N . SER E 1 60 ? 116.574 130.691 98.492 1.00 36.12 79 SER B N 1
ATOM 5939 C CA . SER E 1 60 ? 117.031 129.433 97.917 1.00 33.60 79 SER B CA 1
ATOM 5940 C C . SER E 1 60 ? 116.128 128.292 98.358 1.00 34.13 79 SER B C 1
ATOM 5941 O O . SER E 1 60 ? 115.843 128.141 99.556 1.00 35.67 79 SER B O 1
ATOM 5944 N N . ALA E 1 61 ? 115.683 127.492 97.386 1.00 33.27 80 ALA B N 1
ATOM 5945 C CA . ALA E 1 61 ? 114.913 126.283 97.653 1.00 30.38 80 ALA B CA 1
ATOM 5946 C C . ALA E 1 61 ? 115.639 125.104 97.025 1.00 33.66 80 ALA B C 1
ATOM 5947 O O . ALA E 1 61 ? 115.854 125.085 95.806 1.00 35.33 80 ALA B O 1
ATOM 5949 N N . PHE E 1 62 ? 116.025 124.130 97.853 1.00 32.54 81 PHE B N 1
ATOM 5950 C CA . PHE E 1 62 ? 116.811 122.989 97.383 1.00 29.75 81 PHE B CA 1
ATOM 5951 C C . PHE E 1 62 ? 116.198 121.703 97.920 1.00 31.14 81 PHE B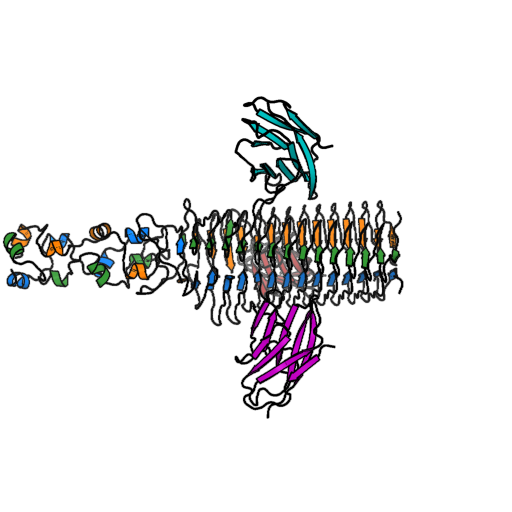 C 1
ATOM 5952 O O . PHE E 1 62 ? 116.190 121.473 99.137 1.00 33.52 81 PHE B O 1
ATOM 5960 N N . GLY E 1 63 ? 115.699 120.864 97.010 1.00 29.84 82 GLY B N 1
ATOM 5961 C CA . GLY E 1 63 ? 115.145 119.581 97.402 1.00 29.71 82 GLY B CA 1
ATOM 5962 C C . GLY E 1 63 ? 113.803 119.243 96.785 1.00 31.42 82 GLY B C 1
ATOM 5963 O O . GLY E 1 63 ? 113.633 119.333 95.561 1.00 32.76 82 GLY B O 1
ATOM 5964 N N . ILE E 1 64 ? 112.841 118.847 97.621 1.00 33.01 83 ILE B N 1
ATOM 5965 C CA . ILE E 1 64 ? 111.530 118.407 97.151 1.00 30.71 83 ILE B CA 1
ATOM 5966 C C . ILE E 1 64 ? 110.450 119.246 97.822 1.00 30.97 83 ILE B C 1
ATOM 5967 O O . ILE E 1 64 ? 110.292 119.200 99.048 1.00 32.82 83 ILE B O 1
ATOM 5972 N N . SER E 1 65 ? 109.707 120.006 97.013 1.00 31.73 84 SER B N 1
ATOM 5973 C CA . SER E 1 65 ? 108.519 120.748 97.441 1.00 30.31 84 SER B CA 1
ATOM 5974 C C . SER E 1 65 ? 108.823 121.700 98.600 1.00 31.76 84 SER B C 1
ATOM 5975 O O . SER E 1 65 ? 108.238 121.617 99.679 1.00 34.63 84 SER B O 1
ATOM 5978 N N . ASN E 1 66 ? 109.735 122.633 98.347 1.00 31.46 85 ASN B N 1
ATOM 5979 C CA . ASN E 1 66 ? 110.149 123.615 99.336 1.00 29.96 85 ASN B CA 1
ATOM 5980 C C . ASN E 1 66 ? 109.658 125.003 98.944 1.00 31.64 85 ASN B C 1
ATOM 5981 O O . ASN E 1 66 ? 109.455 125.298 97.764 1.00 36.98 85 ASN B O 1
ATOM 5986 N N . LEU E 1 67 ? 109.465 125.854 99.951 1.00 32.88 86 LEU B N 1
ATOM 5987 C CA . LEU E 1 67 ? 109.020 127.227 99.750 1.00 31.83 86 LEU B CA 1
ATOM 5988 C C . LEU E 1 67 ? 109.950 128.175 100.492 1.00 34.01 86 LEU B C 1
ATOM 5989 O O . LEU E 1 67 ? 110.235 127.971 101.675 1.00 36.00 86 LEU B O 1
ATOM 5994 N N . ALA E 1 68 ? 110.415 129.211 99.797 1.00 35.58 87 ALA B N 1
ATOM 5995 C CA . ALA E 1 68 ? 111.277 130.241 100.375 1.00 33.58 87 ALA B CA 1
ATOM 5996 C C . ALA E 1 68 ? 110.667 131.597 100.037 1.00 37.32 87 ALA B C 1
ATOM 5997 O O . ALA E 1 68 ? 110.821 132.091 98.917 1.00 40.13 87 ALA B O 1
ATOM 5999 N N . LYS E 1 69 ? 109.980 132.201 101.006 1.00 37.89 88 LYS B N 1
ATOM 6000 C CA . LYS E 1 69 ? 109.225 133.421 100.765 1.00 37.10 88 LYS B CA 1
ATOM 6001 C C . LYS E 1 69 ? 109.919 134.682 101.261 1.00 38.20 88 LYS B C 1
ATOM 6002 O O . LYS E 1 69 ? 109.716 135.749 100.675 1.00 42.72 88 LYS B O 1
ATOM 6008 N N . GLY E 1 70 ? 110.729 134.591 102.312 1.00 37.98 89 GLY B N 1
ATOM 6009 C CA . GLY E 1 70 ? 111.365 135.766 102.866 1.00 38.21 89 GLY B CA 1
ATOM 6010 C C . GLY E 1 70 ? 112.659 136.136 102.165 1.00 39.26 89 GLY B C 1
ATOM 6011 O O . GLY E 1 70 ? 113.187 135.397 101.337 1.00 43.70 89 GLY B O 1
ATOM 6012 N N . GLN E 1 71 ? 113.171 137.313 102.519 1.00 38.96 90 GLN B N 1
ATOM 6013 C CA . GLN E 1 71 ? 114.443 137.786 101.992 1.00 37.70 90 GLN B CA 1
ATOM 6014 C C . GLN E 1 71 ? 115.591 137.112 102.731 1.00 40.07 90 GLN B C 1
ATOM 6015 O O . GLN E 1 71 ? 115.582 137.033 103.964 1.00 42.25 90 GLN B O 1
ATOM 6021 N N . TYR E 1 72 ? 116.580 136.629 101.975 1.00 38.31 91 TYR B N 1
ATOM 6022 C CA . TYR E 1 72 ? 117.715 135.885 102.526 1.00 35.00 91 TYR B CA 1
ATOM 6023 C C . TYR E 1 72 ? 117.240 134.678 103.335 1.00 37.15 91 TYR B C 1
ATOM 6024 O O . TYR E 1 72 ? 117.658 134.459 104.474 1.00 39.64 91 TYR B O 1
ATOM 6033 N N . SER E 1 73 ? 116.358 133.886 102.734 1.00 36.57 92 SER B N 1
ATOM 6034 C CA . SER E 1 73 ? 115.764 132.729 103.385 1.00 35.51 92 SER B CA 1
ATOM 6035 C C . SER E 1 73 ? 116.207 131.453 102.685 1.00 36.58 92 SER B C 1
ATOM 6036 O O . SER E 1 73 ? 116.474 131.448 101.480 1.00 38.82 92 SER B O 1
ATOM 6039 N N . SER E 1 74 ? 116.281 130.364 103.451 1.00 35.92 93 SER B N 1
ATOM 6040 C CA . SER E 1 74 ? 116.804 129.102 102.945 1.00 32.62 93 SER B CA 1
ATOM 6041 C C . SER E 1 74 ? 115.900 127.949 103.354 1.00 33.83 93 SER B C 1
ATOM 6042 O O . SER E 1 74 ? 115.578 127.793 104.540 1.00 36.20 93 SER B O 1
ATOM 6045 N N . ALA E 1 75 ? 115.505 127.139 102.367 1.00 32.77 94 ALA B N 1
ATOM 6046 C CA . ALA E 1 75 ? 114.729 125.926 102.606 1.00 29.14 94 ALA B CA 1
ATOM 6047 C C . ALA E 1 75 ? 115.469 124.750 101.988 1.00 32.89 94 ALA B C 1
ATOM 6048 O O . ALA E 1 75 ? 115.659 124.709 100.764 1.00 34.96 94 ALA B O 1
ATOM 6050 N N . PHE E 1 76 ? 115.895 123.802 102.829 1.00 32.08 95 PHE B N 1
ATOM 6051 C CA . PHE E 1 76 ? 116.732 122.697 102.365 1.00 29.11 95 PHE B CA 1
ATOM 6052 C C . PHE E 1 76 ? 116.168 121.375 102.871 1.00 31.09 95 PHE B C 1
ATOM 6053 O O . PHE E 1 76 ? 116.152 121.121 104.085 1.00 33.83 95 PHE B O 1
ATOM 6061 N N . GLY E 1 77 ? 115.718 120.537 101.933 1.00 29.33 96 GLY B N 1
ATOM 6062 C CA . GLY E 1 77 ? 115.244 119.209 102.273 1.00 29.11 96 GLY B CA 1
ATOM 6063 C C . GLY E 1 77 ? 113.885 118.836 101.713 1.00 31.01 96 GLY B C 1
ATOM 6064 O O . GLY E 1 77 ? 113.624 118.996 100.511 1.00 32.43 96 GLY B O 1
ATOM 6065 N N . PHE E 1 78 ? 113.005 118.345 102.591 1.00 32.46 97 PHE B N 1
ATOM 6066 C CA . PHE E 1 78 ? 111.692 117.838 102.203 1.00 31.59 97 PHE B CA 1
ATOM 6067 C C . PHE E 1 78 ? 110.604 118.684 102.855 1.00 31.88 97 PHE B C 1
ATOM 6068 O O . PHE E 1 78 ? 110.411 118.623 104.074 1.00 35.28 97 PHE B O 1
ATOM 6076 N N . ARG E 1 79 ? 109.897 119.464 102.039 1.00 30.74 98 ARG B N 1
ATOM 6077 C CA . ARG E 1 79 ? 108.695 120.197 102.441 1.00 30.85 98 ARG B CA 1
ATOM 6078 C C . ARG E 1 79 ? 108.973 121.147 103.610 1.00 32.77 98 ARG B C 1
ATOM 6079 O O . ARG E 1 79 ? 108.428 121.018 104.704 1.00 35.25 98 ARG B O 1
ATOM 6087 N N . ASN E 1 80 ? 109.833 122.121 103.337 1.00 32.13 99 ASN B N 1
ATOM 6088 C CA . ASN E 1 80 ? 110.205 123.138 104.308 1.00 31.24 99 ASN B CA 1
ATOM 6089 C C . ASN E 1 80 ? 109.657 124.495 103.885 1.00 33.20 99 ASN B C 1
ATOM 6090 O O . ASN E 1 80 ? 109.456 124.758 102.697 1.00 37.92 99 ASN B O 1
ATOM 6095 N N . VAL E 1 81 ? 109.410 125.356 104.871 1.00 34.00 100 VAL B N 1
ATOM 6096 C CA . VAL E 1 81 ? 108.874 126.692 104.638 1.00 34.69 100 VAL B CA 1
ATOM 6097 C C . VAL E 1 81 ? 109.712 127.701 105.411 1.00 36.73 100 VAL B C 1
ATOM 6098 O O . VAL E 1 81 ? 109.924 127.543 106.618 1.00 37.50 100 VAL B O 1
ATOM 6102 N N . ALA E 1 82 ? 110.188 128.733 104.715 1.00 36.67 101 ALA B N 1
ATOM 6103 C CA . ALA E 1 82 ? 110.872 129.865 105.330 1.00 33.97 101 ALA B CA 1
ATOM 6104 C C . ALA E 1 82 ? 110.151 131.135 104.908 1.00 37.45 101 ALA B C 1
ATOM 6105 O O . ALA E 1 82 ? 109.988 131.387 103.711 1.00 41.17 101 ALA B O 1
ATOM 6107 N N . ASN E 1 83 ? 109.726 131.935 105.883 1.00 37.75 102 ASN B N 1
ATOM 6108 C CA . ASN E 1 83 ? 108.820 133.046 105.627 1.00 37.44 102 ASN B CA 1
ATOM 6109 C C . ASN E 1 83 ? 109.412 134.423 105.886 1.00 39.54 102 ASN B C 1
ATOM 6110 O O . ASN E 1 83 ? 109.057 135.366 105.177 1.00 42.33 102 ASN B O 1
ATOM 6115 N N . LYS E 1 84 ? 110.289 134.575 106.871 1.00 39.59 103 LYS B N 1
ATOM 6116 C CA . LYS E 1 84 ? 110.793 135.878 107.278 1.00 38.68 103 LYS B CA 1
ATOM 6117 C C . LYS E 1 84 ? 112.246 136.050 106.842 1.00 39.58 103 LYS B C 1
ATOM 6118 O O . LYS E 1 84 ? 112.838 135.180 106.198 1.00 42.82 103 LYS B O 1
ATOM 6124 N N . ARG E 1 85 ? 112.818 137.196 107.206 1.00 38.50 104 ARG B N 1
ATOM 6125 C CA . ARG E 1 85 ? 114.202 137.505 106.874 1.00 37.65 104 ARG B CA 1
ATOM 6126 C C . ARG E 1 85 ? 115.158 136.656 107.701 1.00 39.74 104 ARG B C 1
ATOM 6127 O O . ARG E 1 85 ? 114.958 136.475 108.906 1.00 41.67 104 ARG B O 1
ATOM 6135 N N . HIS E 1 86 ? 116.201 136.144 107.045 1.00 36.43 105 HIS B N 1
ATOM 6136 C CA . HIS E 1 86 ? 117.271 135.390 107.697 1.00 33.16 105 HIS B CA 1
ATOM 6137 C C . HIS E 1 86 ? 116.729 134.187 108.468 1.00 36.04 105 HIS B C 1
ATOM 6138 O O . HIS E 1 86 ? 117.213 133.858 109.551 1.00 39.88 105 HIS B O 1
ATOM 6145 N N . SER E 1 87 ? 115.724 133.523 107.905 1.00 35.15 106 SER B N 1
ATOM 6146 C CA . SER E 1 87 ? 115.112 132.351 108.509 1.00 36.52 106 SER B CA 1
ATOM 6147 C C . SER E 1 87 ? 115.530 131.099 107.751 1.00 36.72 106 SER B C 1
ATOM 6148 O O . SER E 1 87 ? 115.595 131.092 106.519 1.00 38.12 106 SER B O 1
ATOM 6151 N N . SER E 1 88 ? 115.814 130.033 108.498 1.00 35.63 107 SER B N 1
ATOM 6152 C CA . SER E 1 88 ? 116.364 128.813 107.921 1.00 32.38 107 SER B CA 1
ATOM 6153 C C . SER E 1 88 ? 115.537 127.604 108.331 1.00 34.09 107 SER B C 1
ATOM 6154 O O . SER E 1 88 ? 115.229 127.427 109.518 1.00 35.29 107 SER B O 1
ATOM 6157 N N . ALA E 1 89 ? 115.189 126.775 107.344 1.00 33.74 108 ALA B N 1
ATOM 6158 C CA . ALA E 1 89 ? 114.502 125.513 107.587 1.00 29.63 108 ALA B CA 1
ATOM 6159 C C . ALA E 1 89 ? 115.318 124.381 106.981 1.00 32.47 108 ALA B C 1
ATOM 6160 O O . ALA E 1 89 ? 115.553 124.363 105.764 1.00 35.53 108 ALA B O 1
ATOM 6162 N N . PHE E 1 90 ? 115.758 123.447 107.829 1.00 32.84 109 PHE B N 1
ATOM 6163 C CA . PHE E 1 90 ? 116.650 122.376 107.388 1.00 30.09 109 PHE B CA 1
ATOM 6164 C C . PHE E 1 90 ? 116.122 121.035 107.878 1.00 32.07 109 PHE B C 1
ATOM 6165 O O . PHE E 1 90 ? 116.031 120.799 109.093 1.00 34.45 109 PHE B O 1
ATOM 6173 N N . GLY E 1 91 ? 115.784 120.157 106.930 1.00 30.35 110 GLY B N 1
ATOM 6174 C CA . GLY E 1 91 ? 115.336 118.824 107.285 1.00 29.78 110 GLY B CA 1
ATOM 6175 C C . GLY E 1 91 ? 114.027 118.411 106.646 1.00 33.35 110 GLY B C 1
ATOM 6176 O O . GLY E 1 91 ? 113.873 118.500 105.420 1.00 34.72 110 GLY B O 1
ATOM 6177 N N . SER E 1 92 ? 113.074 117.958 107.464 1.00 33.25 111 SER B N 1
ATOM 6178 C CA . SER E 1 92 ? 111.794 117.461 106.976 1.00 32.04 111 SER B CA 1
ATOM 6179 C C . SER E 1 92 ? 110.657 118.162 107.707 1.00 31.76 111 SER B C 1
ATOM 6180 O O . SER E 1 92 ? 110.542 118.055 108.932 1.00 35.06 111 SER B O 1
ATOM 6183 N N . GLY E 1 93 ? 109.819 118.867 106.954 1.00 31.34 112 GLY B N 1
ATOM 6184 C CA . GLY E 1 93 ? 108.597 119.454 107.482 1.00 30.71 112 GLY B CA 1
ATOM 6185 C C . GLY E 1 93 ? 108.760 120.561 108.501 1.00 32.18 112 GLY B C 1
ATOM 6186 O O . GLY E 1 93 ? 108.011 120.603 109.484 1.00 36.05 112 GLY B O 1
ATOM 6187 N N . ASN E 1 94 ? 109.703 121.471 108.285 1.00 31.72 113 ASN B N 1
ATOM 6188 C CA . ASN E 1 94 ? 109.967 122.556 109.219 1.00 30.23 113 ASN B CA 1
ATOM 6189 C C . ASN E 1 94 ? 109.445 123.874 108.665 1.00 33.58 113 ASN B C 1
ATOM 6190 O O . ASN E 1 94 ? 109.527 124.130 107.461 1.00 39.91 113 ASN B O 1
ATOM 6195 N N . GLU E 1 95 ? 108.906 124.708 109.549 1.00 34.13 114 GLU B N 1
ATOM 6196 C CA . GLU E 1 95 ? 108.455 126.049 109.202 1.00 36.36 114 GLU B CA 1
ATOM 6197 C C . GLU E 1 95 ? 109.055 127.053 110.175 1.00 37.15 114 GLU B C 1
ATOM 6198 O O . GLU E 1 95 ? 109.066 126.820 111.386 1.00 36.54 114 GLU B O 1
ATOM 6204 N N . ALA E 1 96 ? 109.557 128.166 109.642 1.00 38.73 115 ALA B N 1
ATOM 6205 C CA . ALA E 1 96 ? 110.158 129.231 110.439 1.00 36.44 115 ALA B CA 1
ATOM 6206 C C . ALA E 1 96 ? 109.462 130.542 110.099 1.00 37.80 115 ALA B C 1
ATOM 6207 O O . ALA E 1 96 ? 109.641 131.077 109.000 1.00 39.84 115 ALA B O 1
ATOM 6209 N N . ASN E 1 97 ? 108.674 131.061 111.040 1.00 38.96 116 ASN B N 1
ATOM 6210 C CA . ASN E 1 97 ? 107.900 132.278 110.835 1.00 39.21 116 ASN B CA 1
ATOM 6211 C C . ASN E 1 97 ? 108.396 133.431 111.702 1.00 40.86 116 ASN B C 1
ATOM 6212 O O . ASN E 1 97 ? 107.622 134.320 112.064 1.00 45.92 116 ASN B O 1
ATOM 6217 N N . GLY E 1 98 ? 109.678 133.432 112.037 1.00 39.71 117 GLY B N 1
ATOM 6218 C CA . GLY E 1 98 ? 110.259 134.512 112.807 1.00 38.22 117 GLY B CA 1
ATOM 6219 C C . GLY E 1 98 ? 111.535 135.011 112.167 1.00 39.91 117 GLY B C 1
ATOM 6220 O O . GLY E 1 98 ? 112.228 134.280 111.460 1.00 43.26 117 GLY B O 1
ATOM 6221 N N . GLU E 1 99 ? 111.836 136.280 112.422 1.00 39.38 118 GLU B N 1
ATOM 6222 C CA . GLU E 1 99 ? 113.046 136.887 111.887 1.00 39.07 118 GLU B CA 1
ATOM 6223 C C . GLU E 1 99 ? 114.261 136.328 112.613 1.00 40.52 118 GLU B C 1
ATOM 6224 O O . GLU E 1 99 ? 114.285 136.275 113.847 1.00 41.70 118 GLU B O 1
ATOM 6230 N N . GLN E 1 100 ? 115.265 135.907 111.844 1.00 39.25 119 GLN B N 1
ATOM 6231 C CA . GLN E 1 100 ? 116.489 135.315 112.384 1.00 34.71 119 GLN B CA 1
ATOM 6232 C C . GLN E 1 100 ? 116.178 134.089 113.245 1.00 37.07 119 GLN B C 1
ATOM 6233 O O . GLN E 1 100 ? 116.660 133.950 114.370 1.00 40.34 119 GLN B O 1
ATOM 6239 N N . SER E 1 101 ? 115.365 133.190 112.697 1.00 37.00 120 SER B N 1
ATOM 6240 C CA . SER E 1 101 ? 114.934 131.979 113.378 1.00 35.69 120 SER B CA 1
ATOM 6241 C C . SER E 1 101 ? 115.509 130.754 112.677 1.00 37.42 120 SER B C 1
ATOM 6242 O O . SER E 1 101 ? 115.928 130.816 111.518 1.00 38.91 120 SER B O 1
ATOM 6245 N N . SER E 1 102 ? 115.528 129.631 113.395 1.00 37.01 121 SER B N 1
ATOM 6246 C CA . SER E 1 102 ? 116.151 128.411 112.896 1.00 33.08 121 SER B CA 1
ATOM 6247 C C . SER E 1 102 ? 115.345 127.191 113.313 1.00 34.35 121 SER B C 1
ATOM 6248 O O . SER E 1 102 ? 115.112 126.972 114.510 1.00 35.62 121 SER B O 1
ATOM 6251 N N . ALA E 1 103 ? 114.929 126.396 112.324 1.00 34.53 122 ALA B N 1
ATOM 6252 C CA . ALA E 1 103 ? 114.229 125.141 112.571 1.00 30.11 122 ALA B CA 1
ATOM 6253 C C . ALA E 1 103 ? 115.032 124.000 111.966 1.00 33.63 122 ALA B C 1
ATOM 6254 O O . ALA E 1 103 ? 115.271 123.983 110.748 1.00 35.22 122 ALA B O 1
ATOM 6256 N N . PHE E 1 104 ? 115.457 123.055 112.812 1.00 34.26 123 PHE B N 1
ATOM 6257 C CA . PHE E 1 104 ? 116.339 121.978 112.369 1.00 30.72 123 PHE B CA 1
ATOM 6258 C C . PHE E 1 104 ? 115.793 120.636 112.841 1.00 31.69 123 PHE B C 1
ATOM 6259 O O . PHE E 1 104 ? 115.655 120.397 114.052 1.00 32.38 123 PHE B O 1
ATOM 6267 N N . GLY E 1 105 ? 115.486 119.761 111.880 1.00 29.36 124 GLY B N 1
ATOM 6268 C CA . GLY E 1 105 ? 115.032 118.425 112.216 1.00 31.12 124 GLY B CA 1
ATOM 6269 C C . GLY E 1 105 ? 113.710 118.020 111.596 1.00 34.49 124 GLY B C 1
ATOM 6270 O O . GLY E 1 105 ? 113.501 118.198 110.388 1.00 36.41 124 GLY B O 1
ATOM 6271 N N . PHE E 1 106 ? 112.802 117.489 112.419 1.00 34.24 125 PHE B N 1
ATOM 6272 C CA . PHE E 1 106 ? 111.534 116.938 111.954 1.00 32.78 125 PHE B CA 1
ATOM 6273 C C . PHE E 1 106 ? 110.375 117.671 112.618 1.00 33.40 125 PHE B C 1
ATOM 6274 O O . PHE E 1 106 ? 110.212 117.597 113.840 1.00 37.10 125 PHE B O 1
ATOM 6282 N N . LYS E 1 107 ? 109.579 118.370 111.811 1.00 32.92 126 LYS B N 1
ATOM 6283 C CA . LYS E 1 107 ? 108.321 118.987 112.236 1.00 32.45 126 LYS B CA 1
ATOM 6284 C C . LYS E 1 107 ? 108.524 119.956 113.401 1.00 34.74 126 LYS B C 1
ATOM 6285 O O . LYS E 1 107 ? 107.991 119.777 114.496 1.00 37.77 126 LYS B O 1
ATOM 6291 N N . ASN E 1 108 ? 109.298 121.006 113.146 1.00 32.69 127 ASN B N 1
ATOM 6292 C CA . ASN E 1 108 ? 109.569 122.039 114.138 1.00 31.25 127 ASN B CA 1
ATOM 6293 C C . ASN E 1 108 ? 109.064 123.378 113.625 1.00 33.02 127 ASN B C 1
ATOM 6294 O O . ASN E 1 108 ? 109.315 123.740 112.471 1.00 37.05 127 ASN B O 1
ATOM 6299 N N . THR E 1 109 ? 108.360 124.111 114.485 1.00 34.10 128 THR B N 1
ATOM 6300 C CA . THR E 1 109 ? 107.799 125.412 114.151 1.00 32.84 128 THR B CA 1
ATOM 6301 C C . THR E 1 109 ? 108.355 126.461 115.102 1.00 33.80 128 THR B C 1
ATOM 6302 O O . THR E 1 109 ? 108.292 126.292 116.324 1.00 35.14 128 THR B O 1
ATOM 6306 N N . VAL E 1 110 ? 108.901 127.537 114.542 1.00 34.05 129 VAL B N 1
ATOM 6307 C CA . VAL E 1 110 ? 109.417 128.662 115.311 1.00 31.70 129 VAL B CA 1
ATOM 6308 C C . VAL E 1 110 ? 108.748 129.931 114.805 1.00 33.61 129 VAL B C 1
ATOM 6309 O O . VAL E 1 110 ? 108.735 130.190 113.597 1.00 38.93 129 VAL B O 1
ATOM 6313 N N . SER E 1 111 ? 108.191 130.719 115.728 1.00 34.51 130 SER B N 1
ATOM 6314 C CA . SER E 1 111 ? 107.525 131.969 115.378 1.00 35.26 130 SER B CA 1
ATOM 6315 C C . SER E 1 111 ? 107.958 133.118 116.280 1.00 36.50 130 SER B C 1
ATOM 6316 O O . SER E 1 111 ? 107.198 134.072 116.465 1.00 41.36 130 SER B O 1
ATOM 6319 N N . GLY E 1 112 ? 109.163 133.051 116.844 1.00 35.38 131 GLY B N 1
ATOM 6320 C CA . GLY E 1 112 ? 109.692 134.100 117.683 1.00 33.93 131 GLY B CA 1
ATOM 6321 C C . GLY E 1 112 ? 110.890 134.787 117.047 1.00 36.37 131 GLY B C 1
ATOM 6322 O O . GLY E 1 112 ? 111.416 134.372 116.016 1.00 41.56 131 GLY B O 1
ATOM 6323 N N . PHE E 1 113 ? 111.315 135.867 117.694 1.00 35.64 132 PHE B N 1
ATOM 6324 C CA . PHE E 1 113 ? 112.457 136.651 117.245 1.00 33.29 132 PHE B CA 1
ATOM 6325 C C . PHE E 1 113 ? 113.725 136.092 117.879 1.00 37.22 132 PHE B C 1
ATOM 6326 O O . PHE E 1 113 ? 113.862 136.096 119.107 1.00 39.14 132 PHE B O 1
ATOM 6334 N N . ASN E 1 114 ? 114.643 135.605 117.041 1.00 36.20 133 ASN B N 1
ATOM 6335 C CA . ASN E 1 114 ? 115.903 135.007 117.486 1.00 32.40 133 ASN B CA 1
ATOM 6336 C C . ASN E 1 114 ? 115.650 133.803 118.398 1.00 34.41 133 ASN B C 1
ATOM 6337 O O . ASN E 1 114 ? 116.048 133.773 119.563 1.00 37.53 133 ASN B O 1
ATOM 6342 N N . SER E 1 115 ? 114.972 132.802 117.839 1.00 34.47 134 SER B N 1
ATOM 6343 C CA . SER E 1 115 ? 114.660 131.572 118.550 1.00 33.47 134 SER B CA 1
ATOM 6344 C C . SER E 1 115 ? 115.117 130.379 117.723 1.00 34.74 134 SER B C 1
ATOM 6345 O O . SER E 1 115 ? 115.222 130.462 116.497 1.00 39.01 134 SER B O 1
ATOM 6348 N N . SER E 1 116 ? 115.391 129.266 118.403 1.00 34.13 135 SER B N 1
ATOM 6349 C CA . SER E 1 116 ? 115.968 128.091 117.766 1.00 31.18 135 SER B CA 1
ATOM 6350 C C . SER E 1 116 ? 115.290 126.819 118.256 1.00 31.75 135 SER B C 1
ATOM 6351 O O . SER E 1 116 ? 115.030 126.658 119.457 1.00 34.03 135 SER B O 1
ATOM 6354 N N . ALA E 1 117 ? 115.012 125.911 117.319 1.00 32.29 136 ALA B N 1
ATOM 6355 C CA . ALA E 1 117 ? 114.409 124.627 117.649 1.00 28.76 136 ALA B CA 1
ATOM 6356 C C . ALA E 1 117 ? 115.186 123.506 116.978 1.00 31.77 136 ALA B C 1
ATOM 6357 O O . ALA E 1 117 ? 115.417 123.546 115.761 1.00 35.51 136 ALA B O 1
ATOM 6359 N N . PHE E 1 118 ? 115.582 122.507 117.770 1.00 32.02 137 PHE B N 1
ATOM 6360 C CA . PHE E 1 118 ? 116.296 121.342 117.256 1.00 29.92 137 PHE B CA 1
ATOM 6361 C C . PHE E 1 118 ? 115.632 120.069 117.759 1.00 31.45 137 PHE B C 1
ATOM 6362 O O . PHE E 1 118 ? 115.482 119.874 118.976 1.00 32.22 137 PHE B O 1
ATOM 6370 N N . GLY E 1 119 ? 115.243 119.203 116.822 1.00 30.91 138 GLY B N 1
ATOM 6371 C CA . GLY E 1 119 ? 114.729 117.904 117.216 1.00 29.89 138 GLY B CA 1
ATOM 6372 C C . GLY E 1 119 ? 113.457 117.449 116.532 1.00 33.69 138 GLY B C 1
ATOM 6373 O O . GLY E 1 119 ? 113.411 117.340 115.300 1.00 37.72 138 GLY B O 1
ATOM 6374 N N . SER E 1 120 ? 112.422 117.161 117.325 1.00 33.64 139 SER B N 1
ATOM 6375 C CA . SER E 1 120 ? 111.183 116.585 116.812 1.00 33.50 139 SER B CA 1
ATOM 6376 C C . SER E 1 120 ? 109.987 117.170 117.549 1.00 35.43 139 SER B C 1
ATOM 6377 O O . SER E 1 120 ? 109.846 116.975 118.759 1.00 38.80 139 SER B O 1
ATOM 6380 N N . GLN E 1 121 ? 109.134 117.885 116.816 1.00 34.19 140 GLN B N 1
ATOM 6381 C CA . GLN E 1 121 ? 107.786 118.260 117.253 1.00 32.99 140 GLN B CA 1
ATOM 6382 C C . GLN E 1 121 ? 107.791 119.162 118.493 1.00 36.55 140 GLN B C 1
ATOM 6383 O O . GLN E 1 121 ? 107.217 118.840 119.534 1.00 39.22 140 GLN B O 1
ATOM 6389 N N . TYR E 1 122 ? 108.436 120.317 118.351 1.00 33.58 141 TYR B N 1
ATOM 6390 C CA . TYR E 1 122 ? 108.292 121.451 119.257 1.00 33.35 141 TYR B CA 1
ATOM 6391 C C . TYR E 1 122 ? 107.875 122.717 118.525 1.00 34.35 141 TYR B C 1
ATOM 6392 O O . TYR E 1 122 ? 108.177 122.909 117.344 1.00 36.97 141 TYR B O 1
ATOM 6401 N N . GLU E 1 123 ? 107.177 123.579 119.260 1.00 33.25 142 GLU B N 1
ATOM 6402 C CA . GLU E 1 123 ? 106.810 124.915 118.816 1.00 32.11 142 GLU B CA 1
ATOM 6403 C C . GLU E 1 123 ? 107.353 125.927 119.814 1.00 32.14 142 GLU B C 1
ATOM 6404 O O . GLU E 1 123 ? 107.135 125.788 121.021 1.00 33.28 142 GLU B O 1
ATOM 6410 N N . VAL E 1 124 ? 108.059 126.936 119.313 1.00 32.07 143 VAL B N 1
ATOM 6411 C CA . VAL E 1 124 ? 108.606 128.007 120.137 1.00 30.75 143 VAL B CA 1
ATOM 6412 C C . VAL E 1 124 ? 107.983 129.312 119.665 1.00 31.99 143 VAL B C 1
ATOM 6413 O O . VAL E 1 124 ? 108.328 129.819 118.591 1.00 35.34 143 VAL B O 1
ATOM 6417 N N . THR E 1 125 ? 107.070 129.860 120.464 1.00 33.10 144 THR B N 1
ATOM 6418 C CA . THR E 1 125 ? 106.399 131.112 120.147 1.00 33.74 144 THR B CA 1
ATOM 6419 C C . THR E 1 125 ? 106.928 132.287 120.959 1.00 34.71 144 THR B C 1
ATOM 6420 O O . THR E 1 125 ? 106.386 133.391 120.856 1.00 39.90 144 THR B O 1
ATOM 6424 N N . GLY E 1 126 ? 107.973 132.080 121.757 1.00 34.33 145 GLY B N 1
ATOM 6425 C CA . GLY E 1 126 ? 108.552 133.137 122.554 1.00 32.06 145 GLY B CA 1
ATOM 6426 C C . GLY E 1 126 ? 109.774 133.758 121.895 1.00 32.99 145 GLY B C 1
ATOM 6427 O O . GLY E 1 126 ? 110.335 133.240 120.934 1.00 38.29 145 GLY B O 1
ATOM 6428 N N . ASN E 1 127 ? 110.181 134.899 122.441 1.00 31.80 146 ASN B N 1
ATOM 6429 C CA . ASN E 1 127 ? 111.333 135.632 121.941 1.00 30.35 146 ASN B CA 1
ATOM 6430 C C . ASN E 1 127 ? 112.574 135.278 122.749 1.00 35.44 146 ASN B C 1
ATOM 6431 O O . ASN E 1 127 ? 112.518 135.161 123.976 1.00 38.64 146 ASN B O 1
ATOM 6436 N N . PHE E 1 128 ? 113.695 135.111 122.045 1.00 34.59 147 PHE B N 1
ATOM 6437 C CA . PHE E 1 128 ? 114.977 134.751 122.655 1.00 32.87 147 PHE B CA 1
ATOM 6438 C C . PHE E 1 128 ? 114.867 133.461 123.471 1.00 35.04 147 PHE B C 1
ATOM 6439 O O . PHE E 1 128 ? 115.382 133.359 124.585 1.00 38.07 147 PHE B O 1
ATOM 6447 N N . SER E 1 129 ? 114.195 132.464 122.901 1.00 33.05 148 SER B N 1
ATOM 6448 C CA . SER E 1 129 ? 113.970 131.183 123.557 1.00 32.96 148 SER B CA 1
ATOM 6449 C C . SER E 1 129 ? 114.521 130.047 122.702 1.00 34.02 148 SER B C 1
ATOM 6450 O O . SER E 1 129 ? 114.909 130.238 121.547 1.00 37.11 148 SER B O 1
ATOM 6453 N N . GLY E 1 130 ? 114.550 128.848 123.285 1.00 34.97 149 GLY B N 1
ATOM 6454 C CA . GLY E 1 130 ? 115.117 127.698 122.605 1.00 33.05 149 GLY B CA 1
ATOM 6455 C C . GLY E 1 130 ? 114.617 126.342 123.066 1.00 31.53 149 GLY B C 1
ATOM 6456 O O . GLY E 1 130 ? 114.326 126.132 124.254 1.00 33.02 149 GLY B O 1
ATOM 6457 N N . ALA E 1 131 ? 114.535 125.402 122.124 1.00 33.19 150 ALA B N 1
ATOM 6458 C CA . ALA E 1 131 ? 114.003 124.073 122.400 1.00 29.04 150 ALA B CA 1
ATOM 6459 C C . ALA E 1 131 ? 114.920 123.000 121.832 1.00 32.76 150 ALA B C 1
ATOM 6460 O O . ALA E 1 131 ? 115.330 123.078 120.667 1.00 35.29 150 ALA B O 1
ATOM 6462 N N . PHE E 1 132 ? 115.222 121.991 122.653 1.00 32.26 151 PHE B N 1
ATOM 6463 C CA . PHE E 1 132 ? 116.067 120.867 122.259 1.00 30.11 151 PHE B CA 1
ATOM 6464 C C . PHE E 1 132 ? 115.398 119.573 122.709 1.00 32.04 151 PHE B C 1
ATOM 6465 O O . PHE E 1 132 ? 115.372 119.268 123.909 1.00 33.77 151 PHE B O 1
ATOM 6473 N N . GLY E 1 133 ? 114.865 118.808 121.754 1.00 32.03 152 GLY B N 1
ATOM 6474 C CA . GLY E 1 133 ? 114.279 117.533 122.132 1.00 30.19 152 GLY B CA 1
ATOM 6475 C C . GLY E 1 133 ? 113.021 117.105 121.401 1.00 33.30 152 GLY B C 1
ATOM 6476 O O . GLY E 1 133 ? 112.862 117.390 120.209 1.00 38.96 152 GLY B O 1
ATOM 6477 N N . MET E 1 134 ? 112.113 116.426 122.110 1.00 32.80 153 MET B N 1
ATOM 6478 C CA . MET E 1 134 ? 110.955 115.795 121.484 1.00 32.52 153 MET B CA 1
ATOM 6479 C C . MET E 1 134 ? 109.651 116.223 122.142 1.00 33.46 153 MET B C 1
ATOM 6480 O O . MET E 1 134 ? 109.591 116.415 123.359 1.00 38.23 153 MET B O 1
ATOM 6485 N N . GLY E 1 135 ? 108.598 116.336 121.327 1.00 33.81 154 GLY B N 1
ATOM 6486 C CA . GLY E 1 135 ? 107.254 116.658 121.773 1.00 32.97 154 GLY B CA 1
ATOM 6487 C C . GLY E 1 135 ? 106.234 115.734 121.129 1.00 36.75 154 GLY B C 1
ATOM 6488 O O . GLY E 1 135 ? 106.448 114.531 120.992 1.00 43.71 154 GLY B O 1
ATOM 6489 N N . GLU E 1 136 ? 105.101 116.313 120.731 1.00 35.05 155 GLU B N 1
ATOM 6490 C CA . GLU E 1 136 ? 104.019 115.544 120.129 1.00 36.46 155 GLU B CA 1
ATOM 6491 C C . GLU E 1 136 ? 103.238 116.427 119.165 1.00 38.12 155 GLU B C 1
ATOM 6492 O O . GLU E 1 136 ? 103.206 117.651 119.312 1.00 39.43 155 GLU B O 1
ATOM 6498 N N . PHE E 1 137 ? 102.605 115.792 118.178 1.00 39.43 156 PHE B N 1
ATOM 6499 C CA . PHE E 1 137 ? 101.851 116.504 117.150 1.00 36.72 156 PHE B CA 1
ATOM 6500 C C . PHE E 1 137 ? 100.831 115.557 116.536 1.00 39.32 156 PHE B C 1
ATOM 6501 O O . PHE E 1 137 ? 101.206 114.512 115.996 1.00 43.16 156 PHE B O 1
ATOM 6509 N N . ASN E 1 138 ? 99.551 115.916 116.618 1.00 38.52 157 ASN B N 1
ATOM 6510 C CA . ASN E 1 138 ? 98.463 115.136 116.033 1.00 38.71 157 ASN B CA 1
ATOM 6511 C C . ASN E 1 138 ? 97.460 116.045 115.336 1.00 40.30 157 ASN B C 1
ATOM 6512 O O . ASN E 1 138 ? 96.244 115.875 115.460 1.00 44.53 157 ASN B O 1
ATOM 6517 N N . GLY E 1 139 ? 97.958 117.016 114.580 1.00 40.00 158 GLY B N 1
ATOM 6518 C CA . GLY E 1 139 ? 97.103 118.015 113.973 1.00 38.15 158 GLY B CA 1
ATOM 6519 C C . GLY E 1 139 ? 97.331 119.374 114.595 1.00 38.69 158 GLY B C 1
ATOM 6520 O O . GLY E 1 139 ? 97.270 120.403 113.916 1.00 40.37 158 GLY B O 1
ATOM 6521 N N . GLN E 1 140 ? 97.596 119.383 115.899 1.00 38.46 159 GLN B N 1
ATOM 6522 C CA . GLN E 1 140 ? 97.976 120.584 116.623 1.00 36.75 159 GLN B CA 1
ATOM 6523 C C . GLN E 1 140 ? 99.108 120.238 117.577 1.00 35.30 159 GLN B C 1
ATOM 6524 O O . GLN E 1 140 ? 99.240 119.092 118.013 1.00 38.83 159 GLN B O 1
ATOM 6530 N N . TYR E 1 141 ? 99.926 121.236 117.893 1.00 36.03 160 TYR B N 1
ATOM 6531 C CA . TYR E 1 141 ? 101.021 121.045 118.831 1.00 33.80 160 TYR B CA 1
ATOM 6532 C C . TYR E 1 141 ? 100.496 121.020 120.259 1.00 36.37 160 TYR B C 1
ATOM 6533 O O . TYR E 1 141 ? 99.693 121.868 120.657 1.00 40.05 160 TYR B O 1
ATOM 6542 N N . GLN E 1 142 ? 101.007 120.070 121.036 1.00 36.70 161 GLN B N 1
ATOM 6543 C CA . GLN E 1 142 ? 100.480 119.862 122.397 1.00 35.77 161 GLN B CA 1
ATOM 6544 C C . GLN E 1 142 ? 101.507 120.284 123.447 1.00 35.10 161 GLN B C 1
ATOM 6545 O O . GLN E 1 142 ? 101.135 120.283 124.620 1.00 35.96 161 GLN B O 1
ATOM 6551 N N . TYR E 1 143 ? 102.732 120.650 123.058 1.00 36.65 162 TYR B N 1
ATOM 6552 C CA . TYR E 1 143 ? 103.743 121.133 123.991 1.00 35.00 162 TYR B CA 1
ATOM 6553 C C . TYR E 1 143 ? 104.475 122.300 123.351 1.00 35.00 162 TYR B C 1
ATOM 6554 O O . TYR E 1 143 ? 105.150 122.126 122.333 1.00 36.91 162 TYR B O 1
ATOM 6563 N N . LYS E 1 144 ? 104.347 123.482 123.950 1.00 33.61 163 LYS B N 1
ATOM 6564 C CA . LYS E 1 144 ? 104.915 124.705 123.404 1.00 31.18 163 LYS B CA 1
ATOM 6565 C C . LYS E 1 144 ? 105.771 125.404 124.449 1.00 31.72 163 LYS B C 1
ATOM 6566 O O . LYS E 1 144 ? 105.611 125.202 125.655 1.00 33.42 163 LYS B O 1
ATOM 6572 N N . ASN E 1 145 ? 106.686 126.237 123.962 1.00 31.67 164 ASN B N 1
ATOM 6573 C CA . ASN E 1 145 ? 107.504 127.119 124.790 1.00 29.71 164 ASN B CA 1
ATOM 6574 C C . ASN E 1 145 ? 107.037 128.547 124.524 1.00 31.76 164 ASN B C 1
ATOM 6575 O O . ASN E 1 145 ? 107.402 129.151 123.512 1.00 34.34 164 ASN B O 1
ATOM 6580 N N . GLU E 1 146 ? 106.231 129.086 125.438 1.00 33.07 165 GLU B N 1
ATOM 6581 C CA . GLU E 1 146 ? 105.599 130.385 125.255 1.00 32.07 165 GLU B CA 1
ATOM 6582 C C . GLU E 1 146 ? 106.203 131.472 126.134 1.00 33.78 165 GLU B C 1
ATOM 6583 O O . GLU E 1 146 ? 105.635 132.564 126.226 1.00 38.10 165 GLU B O 1
ATOM 6589 N N . GLY E 1 147 ? 107.337 131.208 126.777 1.00 32.96 166 GLY B N 1
ATOM 6590 C CA . GLY E 1 147 ? 107.986 132.187 127.617 1.00 32.57 166 GLY B CA 1
ATOM 6591 C C . GLY E 1 147 ? 109.150 132.865 126.920 1.00 34.19 166 GLY B C 1
ATOM 6592 O O . GLY E 1 147 ? 109.707 132.352 125.954 1.00 38.40 166 GLY B O 1
ATOM 6593 N N . ASN E 1 148 ? 109.513 134.039 127.429 1.00 34.39 167 ASN B N 1
ATOM 6594 C CA . ASN E 1 148 ? 110.630 134.801 126.892 1.00 32.22 167 ASN B CA 1
ATOM 6595 C C . ASN E 1 148 ? 111.890 134.519 127.698 1.00 36.26 167 ASN B C 1
ATOM 6596 O O . ASN E 1 148 ? 111.848 134.439 128.930 1.00 39.38 167 ASN B O 1
ATOM 6601 N N . ASN E 1 149 ? 113.011 134.369 126.991 1.00 35.16 168 ASN B N 1
ATOM 6602 C CA . ASN E 1 149 ? 114.305 134.068 127.605 1.00 33.64 168 ASN B CA 1
ATOM 6603 C C . ASN E 1 149 ? 114.237 132.788 128.440 1.00 35.85 168 ASN B C 1
ATOM 6604 O O . ASN E 1 149 ? 114.719 132.729 129.573 1.00 39.67 168 ASN B O 1
ATOM 6609 N N . SER E 1 150 ? 113.629 131.753 127.864 1.00 34.05 169 SER B N 1
ATOM 6610 C CA . SER E 1 150 ? 113.470 130.463 128.518 1.00 33.26 169 SER B CA 1
ATOM 6611 C C . SER E 1 150 ? 113.979 129.363 127.600 1.00 34.67 169 SER B C 1
ATOM 6612 O O . SER E 1 150 ? 113.911 129.481 126.374 1.00 35.71 169 SER B O 1
ATOM 6615 N N . TYR E 1 151 ? 114.494 128.288 128.197 1.00 34.22 170 TYR B N 1
ATOM 6616 C CA . TYR E 1 151 ? 115.080 127.208 127.413 1.00 31.85 170 TYR B CA 1
ATOM 6617 C C . TYR E 1 151 ? 114.612 125.857 127.932 1.00 32.35 170 TYR B C 1
ATOM 6618 O O . TYR E 1 151 ? 114.479 125.660 129.145 1.00 34.35 170 TYR B O 1
ATOM 6627 N N . MET E 1 152 ? 114.358 124.930 127.004 1.00 34.42 171 MET B N 1
ATOM 6628 C CA . MET E 1 152 ? 113.868 123.600 127.354 1.00 30.86 171 MET B CA 1
ATOM 6629 C C . MET E 1 152 ? 114.741 122.527 126.721 1.00 33.99 171 MET B C 1
ATOM 6630 O O . MET E 1 152 ? 115.076 122.614 125.533 1.00 36.44 171 MET B O 1
ATOM 6635 N N . ILE E 1 153 ? 115.098 121.513 127.510 1.00 34.29 172 ILE B N 1
ATOM 6636 C CA . ILE E 1 153 ? 115.856 120.359 127.031 1.00 33.82 172 ILE B CA 1
ATOM 6637 C C . ILE E 1 153 ? 115.172 119.092 127.533 1.00 34.61 172 ILE B C 1
ATOM 6638 O O . ILE E 1 153 ? 115.207 118.797 128.738 1.00 36.61 172 ILE B O 1
ATOM 6643 N N . GLY E 1 154 ? 114.575 118.338 126.623 1.00 34.78 173 GLY B N 1
ATOM 6644 C CA . GLY E 1 154 ? 114.036 117.040 126.988 1.00 31.82 173 GLY B CA 1
ATOM 6645 C C . GLY E 1 154 ? 112.805 116.677 126.159 1.00 34.28 173 GLY B C 1
ATOM 6646 O O . GLY E 1 154 ? 112.725 116.972 124.964 1.00 38.17 173 GLY B O 1
ATOM 6647 N N . ASN E 1 155 ? 111.867 116.000 126.824 1.00 32.63 174 ASN B N 1
ATOM 6648 C CA . ASN E 1 155 ? 110.675 115.456 126.188 1.00 32.30 174 ASN B CA 1
ATOM 6649 C C . ASN E 1 155 ? 109.431 115.921 126.931 1.00 33.50 174 ASN B C 1
ATOM 6650 O O . ASN E 1 155 ? 109.367 115.821 128.159 1.00 35.15 174 ASN B O 1
ATOM 6655 N N . LYS E 1 156 ? 108.450 116.425 126.181 1.00 33.68 175 LYS B N 1
ATOM 6656 C CA . LYS E 1 156 ? 107.118 116.745 126.696 1.00 31.92 175 LYS B CA 1
ATOM 6657 C C . LYS E 1 156 ? 107.179 117.759 127.841 1.00 33.33 175 LYS B C 1
ATOM 6658 O O . LYS E 1 156 ? 106.802 117.477 128.979 1.00 36.95 175 LYS B O 1
ATOM 6664 N N . ASN E 1 157 ? 107.651 118.958 127.514 1.00 31.16 176 ASN B N 1
ATOM 6665 C CA . ASN E 1 157 ? 107.742 120.055 128.464 1.00 29.96 176 ASN B CA 1
ATOM 6666 C C . ASN E 1 157 ? 106.919 121.239 127.971 1.00 32.88 176 ASN B C 1
ATOM 6667 O O . ASN E 1 157 ? 106.688 121.407 126.771 1.00 35.90 176 ASN B O 1
ATOM 6672 N N . LYS E 1 158 ? 106.473 122.064 128.918 1.00 32.54 177 LYS B N 1
ATOM 6673 C CA . LYS E 1 158 ? 105.601 123.188 128.611 1.00 30.94 177 LYS B CA 1
ATOM 6674 C C . LYS E 1 158 ? 105.953 124.380 129.489 1.00 30.98 177 LYS B C 1
ATOM 6675 O O . LYS E 1 158 ? 106.245 124.219 130.676 1.00 33.72 177 LYS B O 1
ATOM 6681 N N . ILE E 1 159 ? 105.926 125.570 128.894 1.00 30.00 178 ILE B N 1
ATOM 6682 C CA . ILE E 1 159 ? 106.032 126.831 129.619 1.00 29.13 178 ILE B CA 1
ATOM 6683 C C . ILE E 1 159 ? 104.903 127.736 129.151 1.00 30.65 178 ILE B C 1
ATOM 6684 O O . ILE E 1 159 ? 104.698 127.904 127.944 1.00 34.10 178 ILE B O 1
ATOM 6689 N N . ALA E 1 160 ? 104.172 128.315 130.099 1.00 31.18 179 ALA B N 1
ATOM 6690 C CA . ALA E 1 160 ? 102.991 129.098 129.776 1.00 30.84 179 ALA B CA 1
ATOM 6691 C C . ALA E 1 160 ? 103.378 130.516 129.366 1.00 34.75 179 ALA B C 1
ATOM 6692 O O . ALA E 1 160 ? 104.551 130.898 129.358 1.00 36.91 179 ALA B O 1
ATOM 6694 N N . SER E 1 161 ? 102.368 131.308 129.017 1.00 35.13 180 SER B N 1
ATOM 6695 C CA . SER E 1 161 ? 102.561 132.696 128.623 1.00 36.72 180 SER B CA 1
ATOM 6696 C C . SER E 1 161 ? 102.541 133.578 129.863 1.00 37.36 180 SER B C 1
ATOM 6697 O O . SER E 1 161 ? 101.673 133.423 130.728 1.00 40.31 180 SER B O 1
ATOM 6700 N N . GLY E 1 162 ? 103.494 134.501 129.947 1.00 35.93 181 GLY B N 1
ATOM 6701 C CA . GLY E 1 162 ? 103.678 135.318 131.124 1.00 34.78 181 GLY B CA 1
ATOM 6702 C C . GLY E 1 162 ? 104.695 134.781 132.106 1.00 36.28 181 GLY B C 1
ATOM 6703 O O . GLY E 1 162 ? 105.032 135.481 133.068 1.00 38.50 181 GLY B O 1
ATOM 6704 N N . SER E 1 163 ? 105.185 133.562 131.895 1.00 36.41 182 SER B N 1
ATOM 6705 C CA . SER E 1 163 ? 106.234 132.971 132.716 1.00 34.22 182 SER B CA 1
ATOM 6706 C C . SER E 1 163 ? 107.553 133.115 131.967 1.00 34.85 182 SER B C 1
ATOM 6707 O O . SER E 1 163 ? 107.785 132.426 130.969 1.00 37.74 182 SER B O 1
ATOM 6710 N N . ASN E 1 164 ? 108.416 134.001 132.453 1.00 34.41 183 ASN B N 1
ATOM 6711 C CA . ASN E 1 164 ? 109.643 134.363 131.763 1.00 34.41 183 ASN B CA 1
ATOM 6712 C C . ASN E 1 164 ? 110.857 133.949 132.585 1.00 36.66 183 ASN B C 1
ATOM 6713 O O . ASN E 1 164 ? 110.772 133.749 133.800 1.00 37.41 183 ASN B O 1
ATOM 6718 N N . ASP E 1 165 ? 111.990 133.811 131.894 1.00 37.04 184 ASP B N 1
ATOM 6719 C CA . ASP E 1 165 ? 113.285 133.506 132.506 1.00 35.37 184 ASP B CA 1
ATOM 6720 C C . ASP E 1 165 ? 113.260 132.162 133.238 1.00 36.08 184 ASP B C 1
ATOM 6721 O O . ASP E 1 165 ? 113.482 132.074 134.446 1.00 39.26 184 ASP B O 1
ATOM 6726 N N . ASN E 1 166 ? 112.997 131.103 132.475 1.00 35.08 185 ASN B N 1
ATOM 6727 C CA . ASN E 1 166 ? 112.906 129.756 133.018 1.00 32.78 185 ASN B CA 1
ATOM 6728 C C . ASN E 1 166 ? 113.795 128.803 132.231 1.00 34.53 185 ASN B C 1
ATOM 6729 O O . ASN E 1 166 ? 114.002 128.965 131.023 1.00 36.45 185 ASN B O 1
ATOM 6734 N N . PHE E 1 167 ? 114.314 127.798 132.935 1.00 33.50 186 PHE B N 1
ATOM 6735 C CA . PHE E 1 167 ? 115.196 126.795 132.357 1.00 31.82 186 PHE B CA 1
ATOM 6736 C C . PHE E 1 167 ? 114.742 125.419 132.815 1.00 32.79 186 PHE B C 1
ATOM 6737 O O . PHE E 1 167 ? 114.594 125.185 134.017 1.00 31.92 186 PHE B O 1
ATOM 6745 N N . ILE E 1 168 ? 114.516 124.514 131.864 1.00 35.17 187 ILE B N 1
ATOM 6746 C CA . ILE E 1 168 ? 114.079 123.155 132.164 1.00 31.73 187 ILE B CA 1
ATOM 6747 C C . ILE E 1 168 ? 115.046 122.171 131.523 1.00 34.04 187 ILE B C 1
ATOM 6748 O O . ILE E 1 168 ? 115.338 122.265 130.325 1.00 36.07 187 ILE B O 1
ATOM 6753 N N . LEU E 1 169 ? 115.524 121.218 132.322 1.00 33.49 188 LEU B N 1
ATOM 6754 C CA . LEU E 1 169 ? 116.363 120.108 131.868 1.00 34.33 188 LEU B CA 1
ATOM 6755 C C . LEU E 1 169 ? 115.724 118.829 132.401 1.00 34.13 188 LEU B C 1
ATOM 6756 O O . LEU E 1 169 ? 116.082 118.363 133.485 1.00 34.43 188 LEU B O 1
ATOM 6761 N N . GLY E 1 170 ? 114.779 118.262 131.655 1.00 35.47 189 GLY B N 1
ATOM 6762 C CA . GLY E 1 170 ? 114.074 117.100 132.168 1.00 31.79 189 GLY B CA 1
ATOM 6763 C C . GLY E 1 170 ? 112.865 116.748 131.324 1.00 34.11 189 GLY B C 1
ATOM 6764 O O . GLY E 1 170 ? 112.706 117.238 130.205 1.00 35.98 189 GLY B O 1
ATOM 6765 N N . ASN E 1 171 ? 112.017 115.886 131.887 1.00 31.37 190 ASN B N 1
ATOM 6766 C CA . ASN E 1 171 ? 110.847 115.352 131.204 1.00 31.38 190 ASN B CA 1
ATOM 6767 C C . ASN E 1 171 ? 109.590 115.610 132.021 1.00 32.59 190 ASN B C 1
ATOM 6768 O O . ASN E 1 171 ? 109.614 115.538 133.253 1.00 36.60 190 ASN B O 1
ATOM 6773 N N . ASN E 1 172 ? 108.494 115.911 131.321 1.00 31.93 191 ASN B N 1
ATOM 6774 C CA . ASN E 1 172 ? 107.168 116.075 131.923 1.00 30.62 191 ASN B CA 1
ATOM 6775 C C . ASN E 1 172 ? 107.161 117.156 133.004 1.00 32.02 191 ASN B C 1
ATOM 6776 O O . ASN E 1 172 ? 106.691 116.946 134.123 1.00 35.93 191 ASN B O 1
ATOM 6781 N N . VAL E 1 173 ? 107.682 118.328 132.657 1.00 29.70 192 VAL B N 1
ATOM 6782 C CA . VAL E 1 173 ? 107.680 119.487 133.541 1.00 28.54 192 VAL B CA 1
ATOM 6783 C C . VAL E 1 173 ? 106.776 120.543 132.924 1.00 30.76 192 VAL B C 1
ATOM 6784 O O . VAL E 1 173 ? 106.987 120.959 131.779 1.00 33.45 192 VAL B O 1
ATOM 6788 N N . HIS E 1 174 ? 105.768 120.974 133.679 1.00 30.50 193 HIS B N 1
ATOM 6789 C CA . HIS E 1 174 ? 104.799 121.965 133.223 1.00 28.70 193 HIS B CA 1
ATOM 6790 C C . HIS E 1 174 ? 104.834 123.148 134.182 1.00 30.99 193 HIS B C 1
ATOM 6791 O O . HIS E 1 174 ? 104.512 123.003 135.365 1.00 33.66 193 HIS B O 1
ATOM 6798 N N . ILE E 1 175 ? 105.215 124.314 133.673 1.00 30.03 194 ILE B N 1
ATOM 6799 C CA . ILE E 1 175 ? 105.272 125.533 134.471 1.00 29.49 194 ILE B CA 1
ATOM 6800 C C . ILE E 1 175 ? 104.028 126.364 134.187 1.00 31.59 194 ILE B C 1
ATOM 6801 O O . ILE E 1 175 ? 103.693 126.622 133.025 1.00 32.31 194 ILE B O 1
ATOM 6806 N N . GLY E 1 176 ? 103.344 126.785 135.249 1.00 32.67 195 GLY B N 1
ATOM 6807 C CA . GLY E 1 176 ? 102.118 127.542 135.129 1.00 31.80 195 GLY B CA 1
ATOM 6808 C C . GLY E 1 176 ? 102.364 129.032 134.990 1.00 35.63 195 GLY B C 1
ATOM 6809 O O . GLY E 1 176 ? 103.493 129.502 134.839 1.00 38.63 195 GLY B O 1
ATOM 6810 N N . GLY E 1 177 ? 101.269 129.788 135.048 1.00 36.10 196 GLY B N 1
ATOM 6811 C CA . GLY E 1 177 ? 101.349 131.227 134.862 1.00 37.73 196 GLY B CA 1
ATOM 6812 C C . GLY E 1 177 ? 101.704 131.948 136.153 1.00 36.62 196 GLY B C 1
ATOM 6813 O O . GLY E 1 177 ? 101.217 131.615 137.233 1.00 37.23 196 GLY B O 1
ATOM 6814 N N . GLY E 1 178 ? 102.564 132.953 136.026 1.00 35.52 197 GLY B N 1
ATOM 6815 C CA . GLY E 1 178 ? 102.996 133.741 137.158 1.00 33.93 197 GLY B CA 1
ATOM 6816 C C . GLY E 1 178 ? 104.285 133.305 137.816 1.00 36.21 197 GLY B C 1
ATOM 6817 O O . GLY E 1 178 ? 104.577 133.770 138.923 1.00 40.06 197 GLY B O 1
ATOM 6818 N N . ILE E 1 179 ? 105.063 132.433 137.180 1.00 36.36 198 ILE B N 1
ATOM 6819 C CA . ILE E 1 179 ? 106.306 131.915 137.741 1.00 33.93 198 ILE B CA 1
ATOM 6820 C C . ILE E 1 179 ? 107.472 132.465 136.935 1.00 33.09 198 ILE B C 1
ATOM 6821 O O . ILE E 1 179 ? 107.501 132.336 135.706 1.00 37.50 198 ILE B O 1
ATOM 6826 N N . ASN E 1 180 ? 108.434 133.073 137.626 1.00 33.11 199 ASN B N 1
ATOM 6827 C CA . ASN E 1 180 ? 109.608 133.650 136.989 1.00 32.60 199 ASN B CA 1
ATOM 6828 C C . ASN E 1 180 ? 110.853 133.261 137.774 1.00 34.68 199 ASN B C 1
ATOM 6829 O O . ASN E 1 180 ? 110.792 133.032 138.984 1.00 37.01 199 ASN B O 1
ATOM 6834 N N . ASN E 1 181 ? 111.983 133.186 137.068 1.00 33.17 200 ASN B N 1
ATOM 6835 C CA . ASN E 1 181 ? 113.292 132.916 137.666 1.00 31.96 200 ASN B CA 1
ATOM 6836 C C . ASN E 1 181 ? 113.299 131.596 138.441 1.00 34.42 200 ASN B C 1
ATOM 6837 O O . ASN E 1 181 ? 113.505 131.560 139.654 1.00 37.74 200 ASN B O 1
ATOM 6842 N N . SER E 1 182 ? 113.086 130.501 137.718 1.00 32.78 201 SER B N 1
ATOM 6843 C CA . SER E 1 182 ? 113.051 129.178 138.323 1.00 31.11 201 SER B CA 1
ATOM 6844 C C . SER E 1 182 ? 113.860 128.193 137.492 1.00 31.04 201 SER B C 1
ATOM 6845 O O . SER E 1 182 ? 114.035 128.372 136.285 1.00 33.03 201 SER B O 1
ATOM 6848 N N . VAL E 1 183 ? 114.356 127.151 138.158 1.00 29.36 202 VAL B N 1
ATOM 6849 C CA . VAL E 1 183 ? 115.118 126.083 137.521 1.00 26.35 202 VAL B CA 1
ATOM 6850 C C . VAL E 1 183 ? 114.530 124.750 137.963 1.00 28.47 202 VAL B C 1
ATOM 6851 O O . VAL E 1 183 ? 114.283 124.543 139.155 1.00 29.07 202 VAL B O 1
ATOM 6855 N N . ALA E 1 184 ? 114.305 123.853 137.006 1.00 29.63 203 ALA B N 1
ATOM 6856 C CA . ALA E 1 184 ? 113.763 122.526 137.271 1.00 27.08 203 ALA B CA 1
ATOM 6857 C C . ALA E 1 184 ? 114.753 121.474 136.797 1.00 27.69 203 ALA B C 1
ATOM 6858 O O . ALA E 1 184 ? 115.215 121.522 135.653 1.00 30.61 203 ALA B O 1
ATOM 6860 N N . LEU E 1 185 ? 115.077 120.526 137.674 1.00 28.40 204 LEU B N 1
ATOM 6861 C CA . LEU E 1 185 ? 116.042 119.476 137.377 1.00 26.88 204 LEU B CA 1
ATOM 6862 C C . LEU E 1 185 ? 115.420 118.116 137.649 1.00 28.58 204 LEU B C 1
ATOM 6863 O O . LEU E 1 185 ? 114.845 117.899 138.719 1.00 31.55 204 LEU B O 1
ATOM 6868 N N . GLY E 1 186 ? 115.538 117.209 136.690 1.00 29.11 205 GLY B N 1
ATOM 6869 C CA . GLY E 1 186 ? 115.141 115.828 136.878 1.00 29.83 205 GLY B CA 1
ATOM 6870 C C . GLY E 1 186 ? 113.914 115.462 136.060 1.00 32.94 205 GLY B C 1
ATOM 6871 O O . GLY E 1 186 ? 113.312 116.283 135.367 1.00 36.05 205 GLY B O 1
ATOM 6872 N N . ASN E 1 187 ? 113.557 114.185 136.167 1.00 32.91 206 ASN B N 1
ATOM 6873 C CA . ASN E 1 187 ? 112.404 113.628 135.479 1.00 31.39 206 ASN B CA 1
ATOM 6874 C C . ASN E 1 187 ? 111.186 113.655 136.392 1.00 33.85 206 ASN B C 1
ATOM 6875 O O . ASN E 1 187 ? 111.272 113.292 137.569 1.00 36.17 206 ASN B O 1
ATOM 6880 N N . ASN E 1 188 ? 110.052 114.086 135.837 1.00 31.67 207 ASN B N 1
ATOM 6881 C CA . ASN E 1 188 ? 108.795 114.202 136.576 1.00 29.65 207 ASN B CA 1
ATOM 6882 C C . ASN E 1 188 ? 108.941 115.142 137.772 1.00 31.57 207 ASN B C 1
ATOM 6883 O O . ASN E 1 188 ? 108.609 114.797 138.907 1.00 35.24 207 ASN B O 1
ATOM 6888 N N . SER E 1 189 ? 109.443 116.342 137.508 1.00 32.26 208 SER B N 1
ATOM 6889 C CA . SER E 1 189 ? 109.626 117.360 138.531 1.00 29.38 208 SER B CA 1
ATOM 6890 C C . SER E 1 189 ? 108.560 118.444 138.411 1.00 30.57 208 SER B C 1
ATOM 6891 O O . SER E 1 189 ? 107.930 118.618 137.366 1.00 32.35 208 SER B O 1
ATOM 6894 N N . THR E 1 190 ? 108.366 119.175 139.506 1.00 30.78 209 THR B N 1
ATOM 6895 C CA . THR E 1 190 ? 107.333 120.195 139.594 1.00 31.38 209 THR B CA 1
ATOM 6896 C C . THR E 1 190 ? 107.917 121.491 140.137 1.00 33.32 209 THR B C 1
ATOM 6897 O O . THR E 1 190 ? 108.803 121.482 140.995 1.00 36.02 209 THR B O 1
ATOM 6901 N N . VAL E 1 191 ? 107.405 122.609 139.626 1.00 34.71 210 VAL B N 1
ATOM 6902 C CA . VAL E 1 191 ? 107.766 123.945 140.086 1.00 31.93 210 VAL B CA 1
ATOM 6903 C C . VAL E 1 191 ? 106.479 124.696 140.392 1.00 34.16 210 VAL B C 1
ATOM 6904 O O . VAL E 1 191 ? 105.546 124.688 139.582 1.00 38.65 210 VAL B O 1
ATOM 6908 N N . SER E 1 192 ? 106.426 125.345 141.560 1.00 34.61 211 SER B N 1
ATOM 6909 C CA . SER E 1 192 ? 105.199 126.012 141.978 1.00 35.10 211 SER B CA 1
ATOM 6910 C C . SER E 1 192 ? 105.441 127.384 142.600 1.00 36.79 211 SER B C 1
ATOM 6911 O O . SER E 1 192 ? 104.534 127.927 143.240 1.00 39.06 211 SER B O 1
ATOM 6914 N N . ALA E 1 193 ? 106.626 127.964 142.431 1.00 37.35 212 ALA B N 1
ATOM 6915 C CA . ALA E 1 193 ? 106.919 129.265 143.017 1.00 33.34 212 ALA B CA 1
ATOM 6916 C C . ALA E 1 193 ? 108.056 129.916 142.244 1.00 34.26 212 ALA B C 1
ATOM 6917 O O . ALA E 1 193 ? 108.755 129.268 141.462 1.00 37.66 212 ALA B O 1
ATOM 6919 N N . SER E 1 194 ? 108.231 131.213 142.477 1.00 34.26 213 SER B N 1
ATOM 6920 C CA . SER E 1 194 ? 109.284 131.986 141.840 1.00 32.32 213 SER B CA 1
ATOM 6921 C C . SER E 1 194 ? 110.543 131.991 142.699 1.00 35.21 213 SER B C 1
ATOM 6922 O O . SER E 1 194 ? 110.484 131.846 143.923 1.00 37.96 213 SER B O 1
ATOM 6925 N N . ASN E 1 195 ? 111.688 132.162 142.035 1.00 34.42 214 ASN B N 1
ATOM 6926 C CA . ASN E 1 195 ? 113.000 132.188 142.687 1.00 32.74 214 ASN B CA 1
ATOM 6927 C C . ASN E 1 195 ? 113.254 130.910 143.486 1.00 33.84 214 ASN B C 1
ATOM 6928 O O . ASN E 1 195 ? 113.586 130.946 144.672 1.00 37.51 214 ASN B O 1
ATOM 6933 N N . THR E 1 196 ? 113.106 129.766 142.818 1.00 33.16 215 THR B N 1
ATOM 6934 C CA . THR E 1 196 ? 113.295 128.470 143.452 1.00 33.13 215 THR B CA 1
ATOM 6935 C C . THR E 1 196 ? 114.008 127.522 142.498 1.00 31.37 215 THR B C 1
ATOM 6936 O O . THR E 1 196 ? 113.971 127.689 141.277 1.00 32.74 215 THR B O 1
ATOM 6940 N N . VAL E 1 197 ? 114.671 126.525 143.080 1.00 29.45 216 VAL B N 1
ATOM 6941 C CA . VAL E 1 197 ? 115.262 125.409 142.347 1.00 26.17 216 VAL B CA 1
ATOM 6942 C C . VAL E 1 197 ? 114.634 124.132 142.887 1.00 29.43 216 VAL B C 1
ATOM 6943 O O . VAL E 1 197 ? 114.666 123.886 144.099 1.00 31.79 216 VAL B O 1
ATOM 6947 N N . SER E 1 198 ? 114.065 123.325 141.998 1.00 28.35 217 SER B N 1
ATOM 6948 C CA . SER E 1 198 ? 113.336 122.122 142.376 1.00 25.49 217 SER B CA 1
ATOM 6949 C C . SER E 1 198 ? 114.068 120.893 141.858 1.00 27.87 217 SER B C 1
ATOM 6950 O O . SER E 1 198 ? 114.528 120.878 140.712 1.00 29.01 217 SER B O 1
ATOM 6953 N N . VAL E 1 199 ? 114.178 119.869 142.703 1.00 29.54 218 VAL B N 1
ATOM 6954 C CA . VAL E 1 199 ? 114.879 118.642 142.340 1.00 27.10 218 VAL B CA 1
ATOM 6955 C C . VAL E 1 199 ? 113.972 117.436 142.554 1.00 28.45 218 VAL B C 1
ATOM 6956 O O . VAL E 1 199 ? 114.451 116.323 142.792 1.00 32.06 218 VAL B O 1
ATOM 6960 N N . GLY E 1 200 ? 112.665 117.645 142.464 1.00 29.33 219 GLY B N 1
ATOM 6961 C CA . GLY E 1 200 ? 111.726 116.558 142.650 1.00 30.03 219 GLY B CA 1
ATOM 6962 C C . GLY E 1 200 ? 110.304 117.078 142.712 1.00 32.14 219 GLY B C 1
ATOM 6963 O O . GLY E 1 200 ? 110.018 118.208 142.314 1.00 34.81 219 GLY B O 1
ATOM 6964 N N . SER E 1 201 ? 109.418 116.222 143.221 1.00 33.00 220 SER B N 1
ATOM 6965 C CA . SER E 1 201 ? 108.007 116.563 143.360 1.00 32.25 220 SER B CA 1
ATOM 6966 C C . SER E 1 201 ? 107.519 116.273 144.773 1.00 36.27 220 SER B C 1
ATOM 6967 O O . SER E 1 201 ? 108.315 115.929 145.652 1.00 38.64 220 SER B O 1
ATOM 6970 N N . SER E 1 202 ? 106.213 116.408 145.003 1.00 35.02 221 SER B N 1
ATOM 6971 C CA . SER E 1 202 ? 105.648 116.161 146.323 1.00 36.45 221 SER B CA 1
ATOM 6972 C C . SER E 1 202 ? 105.394 114.686 146.594 1.00 37.89 221 SER B C 1
ATOM 6973 O O . SER E 1 202 ? 105.044 114.334 147.724 1.00 43.07 221 SER B O 1
ATOM 6976 N N . THR E 1 203 ? 105.558 113.823 145.595 1.00 38.45 222 THR B N 1
ATOM 6977 C CA . THR E 1 203 ? 105.418 112.381 145.759 1.00 36.48 222 THR B CA 1
ATOM 6978 C C . THR E 1 203 ? 106.748 111.649 145.751 1.00 35.73 222 THR B C 1
ATOM 6979 O O . THR E 1 203 ? 106.897 110.645 146.451 1.00 40.89 222 THR B O 1
ATOM 6983 N N . LEU E 1 204 ? 107.719 112.125 144.977 1.00 35.32 223 LEU B N 1
ATOM 6984 C CA . LEU E 1 204 ? 109.051 111.540 144.931 1.00 34.92 223 LEU B CA 1
ATOM 6985 C C . LEU E 1 204 ? 110.072 112.639 145.175 1.00 35.39 223 LEU B C 1
ATOM 6986 O O . LEU E 1 204 ? 110.009 113.699 144.546 1.00 36.82 223 LEU B O 1
ATOM 6991 N N . LYS E 1 205 ? 111.011 112.382 146.081 1.00 35.79 224 LYS B N 1
ATOM 6992 C CA . LYS E 1 205 ? 112.026 113.349 146.468 1.00 31.91 224 LYS B CA 1
ATOM 6993 C C . LYS E 1 205 ? 113.409 112.765 146.225 1.00 32.71 224 LYS B C 1
ATOM 6994 O O . LYS E 1 205 ? 113.607 111.551 146.326 1.00 36.18 224 LYS B O 1
ATOM 7000 N N . ARG E 1 206 ? 114.361 113.633 145.900 1.00 31.91 225 ARG B N 1
ATOM 7001 C CA . ARG E 1 206 ? 115.719 113.231 145.576 1.00 26.81 225 ARG B CA 1
ATOM 7002 C C . ARG E 1 206 ? 116.689 113.695 146.653 1.00 27.80 225 ARG B C 1
ATOM 7003 O O . ARG E 1 206 ? 116.399 114.596 147.443 1.00 33.04 225 ARG B O 1
ATOM 7011 N N . LYS E 1 207 ? 117.855 113.059 146.672 1.00 25.42 226 LYS B N 1
ATOM 7012 C CA . LYS E 1 207 ? 118.924 113.374 147.605 1.00 24.45 226 LYS B CA 1
ATOM 7013 C C . LYS E 1 207 ? 120.091 113.999 146.855 1.00 26.89 226 LYS B C 1
ATOM 7014 O O . LYS E 1 207 ? 120.395 113.608 145.725 1.00 31.68 226 LYS B O 1
ATOM 7020 N N . ILE E 1 208 ? 120.740 114.970 147.486 1.00 27.12 227 ILE B N 1
ATOM 7021 C CA . ILE E 1 208 ? 121.922 115.615 146.931 1.00 26.39 227 ILE B CA 1
ATOM 7022 C C . ILE E 1 208 ? 123.139 115.048 147.645 1.00 26.90 227 ILE B C 1
ATOM 7023 O O . ILE E 1 208 ? 123.244 115.135 148.874 1.00 31.07 227 ILE B O 1
ATOM 7028 N N . VAL E 1 209 ? 124.058 114.463 146.879 1.00 27.90 228 VAL B N 1
ATOM 7029 C CA . VAL E 1 209 ? 125.187 113.732 147.433 1.00 26.66 228 VAL B CA 1
ATOM 7030 C C . VAL E 1 209 ? 126.486 114.375 146.966 1.00 27.48 228 VAL B C 1
ATOM 7031 O O . VAL E 1 209 ? 126.521 115.141 146.000 1.00 30.31 228 VAL B O 1
ATOM 7035 N N . ASN E 1 210 ? 127.565 114.053 147.685 1.00 27.80 229 ASN B N 1
ATOM 7036 C CA . ASN E 1 210 ? 128.916 114.522 147.371 1.00 26.41 229 ASN B CA 1
ATOM 7037 C C . ASN E 1 210 ? 129.010 116.045 147.453 1.00 26.82 229 ASN B C 1
ATOM 7038 O O . ASN E 1 210 ? 129.403 116.722 146.502 1.00 30.36 229 ASN B O 1
ATOM 7043 N N . VAL E 1 211 ? 128.652 116.582 148.617 1.00 25.94 230 VAL B N 1
ATOM 7044 C CA . VAL E 1 211 ? 128.612 118.020 148.861 1.00 24.85 230 VAL B CA 1
ATOM 7045 C C . VAL E 1 211 ? 129.709 118.372 149.855 1.00 27.31 230 VAL B C 1
ATOM 7046 O O . VAL E 1 211 ? 129.857 117.707 150.887 1.00 32.24 230 VAL B O 1
ATOM 7050 N N . GLY E 1 212 ? 130.481 119.412 149.542 1.00 27.80 231 GLY B N 1
ATOM 7051 C CA . GLY E 1 212 ? 131.527 119.850 150.437 1.00 25.37 231 GLY B CA 1
ATOM 7052 C C . GLY E 1 212 ? 130.996 120.614 151.633 1.00 30.90 231 GLY B C 1
ATOM 7053 O O . GLY E 1 212 ? 129.851 121.062 151.668 1.00 36.79 231 GLY B O 1
ATOM 7054 N N . ASP E 1 213 ? 131.858 120.761 152.634 1.00 29.38 232 ASP B N 1
ATOM 7055 C CA . ASP E 1 213 ? 131.463 121.407 153.876 1.00 28.65 232 ASP B CA 1
ATOM 7056 C C . ASP E 1 213 ? 131.302 122.908 153.679 1.00 30.84 232 ASP B C 1
ATOM 7057 O O . ASP E 1 213 ? 132.103 123.552 152.996 1.00 36.96 232 ASP B O 1
ATOM 7062 N N . GLY E 1 214 ? 130.257 123.463 154.286 1.00 28.66 233 GLY B N 1
ATOM 7063 C CA . GLY E 1 214 ? 130.013 124.887 154.254 1.00 27.20 233 GLY B CA 1
ATOM 7064 C C . GLY E 1 214 ? 130.736 125.611 155.372 1.00 30.56 233 GLY B C 1
ATOM 7065 O O . GLY E 1 214 ? 131.619 125.072 156.041 1.00 34.29 233 GLY B O 1
ATOM 7066 N N . ALA E 1 215 ? 130.347 126.865 155.569 1.00 29.22 234 ALA B N 1
ATOM 7067 C CA . ALA E 1 215 ? 130.904 127.707 156.617 1.00 27.55 234 ALA B CA 1
ATOM 7068 C C . ALA E 1 215 ? 129.817 128.017 157.633 1.00 29.11 234 ALA B C 1
ATOM 7069 O O . ALA E 1 215 ? 128.713 128.423 157.259 1.00 32.58 234 ALA B O 1
ATOM 7071 N N . ILE E 1 216 ? 130.124 127.818 158.910 1.00 27.77 235 ILE B N 1
ATOM 7072 C CA . ILE E 1 216 ? 129.190 128.088 159.995 1.00 26.71 235 ILE B CA 1
ATOM 7073 C C . ILE E 1 216 ? 129.578 129.435 160.591 1.00 28.60 235 ILE B C 1
ATOM 7074 O O . ILE E 1 216 ? 130.506 129.530 161.398 1.00 29.81 235 ILE B O 1
ATOM 7079 N N . SER E 1 217 ? 128.857 130.483 160.201 1.00 28.76 236 SER B N 1
ATOM 7080 C CA . SER E 1 217 ? 129.136 131.833 160.669 1.00 27.98 236 SER B CA 1
ATOM 7081 C C . SER E 1 217 ? 127.830 132.616 160.699 1.00 30.51 236 SER B C 1
ATOM 7082 O O . SER E 1 217 ? 126.764 132.100 160.354 1.00 34.90 236 SER B O 1
ATOM 7085 N N . ALA E 1 218 ? 127.922 133.878 161.125 1.00 31.88 237 ALA B N 1
ATOM 7086 C CA . ALA E 1 218 ? 126.726 134.697 161.297 1.00 30.70 237 ALA B CA 1
ATOM 7087 C C . ALA E 1 218 ? 126.024 134.954 159.970 1.00 31.71 237 ALA B C 1
ATOM 7088 O O . ALA E 1 218 ? 124.790 134.932 159.899 1.00 35.84 237 ALA B O 1
ATOM 7090 N N . ASN E 1 219 ? 126.787 135.207 158.911 1.00 31.81 238 ASN B N 1
ATOM 7091 C CA . ASN E 1 219 ? 126.247 135.479 157.581 1.00 33.08 238 ASN B CA 1
ATOM 7092 C C . ASN E 1 219 ? 126.903 134.543 156.567 1.00 34.56 238 ASN B C 1
ATOM 7093 O O . ASN E 1 219 ? 127.864 134.905 155.884 1.00 38.22 238 ASN B O 1
ATOM 7098 N N . SER E 1 220 ? 126.357 133.334 156.449 1.00 34.18 239 SER B N 1
ATOM 7099 C CA . SER E 1 220 ? 126.917 132.308 155.573 1.00 30.42 239 SER B CA 1
ATOM 7100 C C . SER E 1 220 ? 125.777 131.606 154.853 1.00 30.61 239 SER B C 1
ATOM 7101 O O . SER E 1 220 ? 125.006 130.868 155.475 1.00 36.52 239 SER B O 1
ATOM 7104 N N . SER E 1 221 ? 125.673 131.831 153.548 1.00 29.54 240 SER B N 1
ATOM 7105 C CA . SER E 1 221 ? 124.654 131.192 152.719 1.00 28.51 240 SER B CA 1
ATOM 7106 C C . SER E 1 221 ? 125.237 129.992 151.973 1.00 29.59 240 SER B C 1
ATOM 7107 O O . SER E 1 221 ? 125.346 129.976 150.750 1.00 33.91 240 SER B O 1
ATOM 7110 N N . ASP E 1 222 ? 125.615 128.971 152.737 1.00 31.47 241 ASP B N 1
ATOM 7111 C CA . ASP E 1 222 ? 126.157 127.737 152.192 1.00 28.62 241 ASP B CA 1
ATOM 7112 C C . ASP E 1 222 ? 125.400 126.546 152.761 1.00 29.34 241 ASP B C 1
ATOM 7113 O O . ASP E 1 222 ? 124.886 126.595 153.882 1.00 32.25 241 ASP B O 1
ATOM 7118 N N . ALA E 1 223 ? 125.340 125.471 151.981 1.00 26.75 242 ALA B N 1
ATOM 7119 C CA . ALA E 1 223 ? 124.638 124.273 152.409 1.00 24.00 242 ALA B CA 1
ATOM 7120 C C . ALA E 1 223 ? 125.403 123.568 153.527 1.00 28.49 242 ALA B C 1
ATOM 7121 O O . ALA E 1 223 ? 126.619 123.708 153.673 1.00 29.83 242 ALA B O 1
ATOM 7123 N N . VAL E 1 224 ? 124.666 122.797 154.323 1.00 27.32 243 VAL B N 1
ATOM 7124 C CA . VAL E 1 224 ? 125.199 122.110 155.494 1.00 23.48 243 VAL B CA 1
ATOM 7125 C C . VAL E 1 224 ? 125.090 120.609 155.262 1.00 26.26 243 VAL B C 1
ATOM 7126 O O . VAL E 1 224 ? 124.046 120.120 154.818 1.00 29.82 243 VAL B O 1
ATOM 7130 N N . THR E 1 225 ? 126.167 119.885 155.557 1.00 26.69 244 THR B N 1
ATOM 7131 C CA . THR E 1 225 ? 126.218 118.442 155.383 1.00 24.40 244 THR B CA 1
ATOM 7132 C C . THR E 1 225 ? 125.862 117.722 156.683 1.00 25.30 244 THR B C 1
ATOM 7133 O O . THR E 1 225 ? 125.725 118.328 157.747 1.00 27.90 244 THR B O 1
ATOM 7137 N N . GLY E 1 226 ? 125.710 116.401 156.576 1.00 23.17 245 GLY B N 1
ATOM 7138 C CA . GLY E 1 226 ? 125.286 115.613 157.723 1.00 21.63 245 GLY B CA 1
ATOM 7139 C C . GLY E 1 226 ? 126.315 115.570 158.837 1.00 23.40 245 GLY B C 1
ATOM 7140 O O . GLY E 1 226 ? 125.961 115.565 160.020 1.00 27.70 245 GLY B O 1
ATOM 7141 N N . ARG E 1 227 ? 127.600 115.532 158.479 1.00 23.55 246 ARG B N 1
ATOM 7142 C CA . ARG E 1 227 ? 128.649 115.482 159.493 1.00 23.38 246 ARG B CA 1
ATOM 7143 C C . ARG E 1 227 ? 128.653 116.730 160.366 1.00 25.25 246 ARG B C 1
ATOM 7144 O O . ARG E 1 227 ? 128.957 116.650 161.562 1.00 26.93 246 ARG B O 1
ATOM 7152 N N . GLN E 1 228 ? 128.313 117.887 159.793 1.00 25.04 247 GLN B N 1
ATOM 7153 C CA . GLN E 1 228 ? 128.317 119.123 160.566 1.00 23.35 247 GLN B CA 1
ATOM 7154 C C . GLN E 1 228 ? 127.200 119.134 161.601 1.00 23.46 247 GLN B C 1
ATOM 7155 O O . GLN E 1 228 ? 127.385 119.635 162.716 1.00 26.50 247 GLN B O 1
ATOM 7161 N N . LEU E 1 229 ? 126.034 118.587 161.254 1.00 23.23 248 LEU B N 1
ATOM 7162 C CA . LEU E 1 229 ? 124.972 118.448 162.243 1.00 21.39 248 LEU B CA 1
ATOM 7163 C C . LEU E 1 229 ? 125.303 117.366 163.262 1.00 22.83 248 LEU B C 1
ATOM 7164 O O . LEU E 1 229 ? 124.929 117.484 164.433 1.00 26.88 248 LEU B O 1
ATOM 7169 N N . TYR E 1 230 ? 125.998 116.308 162.839 1.00 23.72 249 TYR B N 1
ATOM 7170 C CA . TYR E 1 230 ? 126.386 115.253 163.769 1.00 21.66 249 TYR B CA 1
ATOM 7171 C C . TYR E 1 230 ? 127.361 115.766 164.822 1.00 24.32 249 TYR B C 1
ATOM 7172 O O . TYR E 1 230 ? 127.225 115.445 166.008 1.00 27.97 249 TYR B O 1
ATOM 7181 N N . SER E 1 231 ? 128.349 116.564 164.413 1.00 24.84 250 SER B N 1
ATOM 7182 C CA . SER E 1 231 ? 129.396 116.980 165.341 1.00 21.69 250 SER B CA 1
ATOM 7183 C C . SER E 1 231 ? 129.011 118.245 166.097 1.00 24.75 250 SER B C 1
ATOM 7184 O O . SER E 1 231 ? 129.174 118.318 167.320 1.00 28.29 250 SER B O 1
ATOM 7187 N N . GLY E 1 232 ? 128.506 119.252 165.390 1.00 26.71 251 GLY B N 1
ATOM 7188 C CA . GLY E 1 232 ? 128.104 120.497 166.009 1.00 24.43 251 GLY B CA 1
ATOM 7189 C C . GLY E 1 232 ? 129.201 121.523 166.178 1.00 25.48 251 GLY B C 1
ATOM 7190 O O . GLY E 1 232 ? 129.056 122.423 167.013 1.00 28.31 251 GLY B O 1
ATOM 7191 N N . ASN E 1 233 ? 130.289 121.420 165.420 1.00 25.62 252 ASN B N 1
ATOM 7192 C CA . ASN E 1 233 ? 131.400 122.349 165.568 1.00 24.03 252 ASN B CA 1
ATOM 7193 C C . ASN E 1 233 ? 131.059 123.708 164.971 1.00 24.74 252 ASN B C 1
ATOM 7194 O O . ASN E 1 233 ? 130.456 123.795 163.898 1.00 26.43 252 ASN B O 1
ATOM 7199 N N . GLY E 1 234 ? 131.455 124.770 165.668 1.00 25.34 253 GLY B N 1
ATOM 7200 C CA . GLY E 1 234 ? 131.349 126.114 165.136 1.00 24.18 253 GLY B CA 1
ATOM 7201 C C . GLY E 1 234 ? 130.055 126.847 165.401 1.00 25.44 253 GLY B C 1
ATOM 7202 O O . GLY E 1 234 ? 129.766 127.823 164.700 1.00 29.05 253 GLY B O 1
ATOM 7203 N N . ILE E 1 235 ? 129.270 126.427 166.387 1.00 24.60 254 ILE B N 1
ATOM 7204 C CA . ILE E 1 235 ? 127.983 127.045 166.659 1.00 23.55 254 ILE B CA 1
ATOM 7205 C C . ILE E 1 235 ? 128.138 128.076 167.770 1.00 25.76 254 ILE B C 1
ATOM 7206 O O . ILE E 1 235 ? 129.121 128.093 168.514 1.00 28.57 254 ILE B O 1
ATOM 7211 N N . ASP E 1 236 ? 127.141 128.951 167.885 1.00 25.20 255 ASP B N 1
ATOM 7212 C CA . ASP E 1 236 ? 127.115 129.977 168.923 1.00 24.85 255 ASP B CA 1
ATOM 7213 C C . ASP E 1 236 ? 126.667 129.341 170.233 1.00 28.36 255 ASP B C 1
ATOM 7214 O O . ASP E 1 236 ? 125.502 128.961 170.380 1.00 30.80 255 ASP B O 1
ATOM 7219 N N . THR E 1 237 ? 127.592 129.226 171.187 1.00 27.59 256 THR B N 1
ATOM 7220 C CA . THR E 1 237 ? 127.277 128.564 172.448 1.00 27.15 256 THR B CA 1
ATOM 7221 C C . THR E 1 237 ? 126.252 129.349 173.258 1.00 29.58 256 THR B C 1
ATOM 7222 O O . THR E 1 237 ? 125.350 128.758 173.860 1.00 32.54 256 THR B O 1
ATOM 7226 N N . ALA E 1 238 ? 126.373 130.678 173.288 1.00 28.46 257 ALA B N 1
ATOM 7227 C CA . ALA E 1 238 ? 125.476 131.488 174.108 1.00 27.06 257 ALA B CA 1
ATOM 7228 C C . ALA E 1 238 ? 124.042 131.445 173.592 1.00 28.58 257 ALA B C 1
ATOM 7229 O O . ALA E 1 238 ? 123.091 131.382 174.383 1.00 31.40 257 ALA B O 1
ATOM 7231 N N . ALA E 1 239 ? 123.864 131.486 172.269 1.00 28.56 258 ALA B N 1
ATOM 7232 C CA . ALA E 1 239 ? 122.520 131.451 171.702 1.00 27.06 258 ALA B CA 1
ATOM 7233 C C . ALA E 1 239 ? 121.824 130.131 172.006 1.00 29.47 258 ALA B C 1
ATOM 7234 O O . ALA E 1 239 ? 120.630 130.109 172.324 1.00 32.46 258 ALA B O 1
ATOM 7236 N N . TRP E 1 240 ? 122.548 129.017 171.911 1.00 27.29 259 TRP B N 1
ATOM 7237 C CA . TRP E 1 240 ? 121.943 127.733 172.243 1.00 24.06 259 TRP B CA 1
ATOM 7238 C C . TRP E 1 240 ? 121.755 127.574 173.746 1.00 28.21 259 TRP B C 1
ATOM 7239 O O . TRP E 1 240 ? 120.833 126.878 174.183 1.00 31.58 259 TRP B O 1
ATOM 7250 N N . GLN E 1 241 ? 122.613 128.204 174.549 1.00 28.74 260 GLN B N 1
ATOM 7251 C CA . GLN E 1 241 ? 122.502 128.090 175.997 1.00 26.85 260 GLN B CA 1
ATOM 7252 C C . GLN E 1 241 ? 121.356 128.920 176.556 1.00 28.60 260 GLN B C 1
ATOM 7253 O O . GLN E 1 241 ? 120.819 128.582 177.616 1.00 30.88 260 GLN B O 1
ATOM 7259 N N . ASN E 1 242 ? 120.979 130.011 175.891 1.00 29.58 261 ASN B N 1
ATOM 7260 C CA . ASN E 1 242 ? 119.804 130.752 176.332 1.00 28.90 261 ASN B CA 1
ATOM 7261 C C . ASN E 1 242 ? 118.539 130.386 175.565 1.00 30.18 261 ASN B C 1
ATOM 7262 O O . ASN E 1 242 ? 117.441 130.714 176.025 1.00 35.29 261 ASN B O 1
ATOM 7267 N N . LYS E 1 243 ? 118.665 129.714 174.417 1.00 30.12 262 LYS B N 1
ATOM 7268 C CA . LYS E 1 243 ? 117.497 129.140 173.756 1.00 28.38 262 LYS B CA 1
ATOM 7269 C C . LYS E 1 243 ? 116.978 127.931 174.525 1.00 30.29 262 LYS B C 1
ATOM 7270 O O . LYS E 1 243 ? 115.771 127.795 174.750 1.00 33.14 262 LYS B O 1
ATOM 7276 N N . LEU E 1 244 ? 117.878 127.041 174.930 1.00 31.02 263 LEU B N 1
ATOM 7277 C CA . LEU E 1 244 ? 117.557 125.908 175.787 1.00 26.21 263 LEU B CA 1
ATOM 7278 C C . LEU E 1 244 ? 118.092 126.214 177.179 1.00 28.47 263 LEU B C 1
ATOM 7279 O O . LEU E 1 244 ? 119.303 126.375 177.353 1.00 33.92 263 LEU B O 1
ATOM 7284 N N . ASN E 1 245 ? 117.203 126.288 178.164 1.00 26.71 264 ASN B N 1
ATOM 7285 C CA . ASN E 1 245 ? 117.605 126.684 179.513 1.00 27.14 264 ASN B CA 1
ATOM 7286 C C . ASN E 1 245 ? 118.532 125.620 180.086 1.00 31.10 264 ASN B C 1
ATOM 7287 O O . ASN E 1 245 ? 118.094 124.531 180.459 1.00 34.36 264 ASN B O 1
ATOM 7292 N N . VAL E 1 246 ? 119.824 125.932 180.160 1.00 28.81 265 VAL B N 1
ATOM 7293 C CA . VAL E 1 246 ? 120.841 124.995 180.622 1.00 29.08 265 VAL B CA 1
ATOM 7294 C C . VAL E 1 246 ? 121.445 125.528 181.913 1.00 29.67 265 VAL B C 1
ATOM 7295 O O . VAL E 1 246 ? 121.723 126.727 182.032 1.00 31.72 265 VAL B O 1
ATOM 7299 N N . THR E 1 247 ? 121.629 124.642 182.885 1.00 29.05 266 THR B N 1
ATOM 7300 C CA . THR E 1 247 ? 122.365 124.965 184.098 1.00 28.65 266 THR B CA 1
ATOM 7301 C C . THR E 1 247 ? 123.804 124.501 183.915 1.00 34.96 266 THR B C 1
ATOM 7302 O O . THR E 1 247 ? 124.070 123.296 183.855 1.00 39.79 266 THR B O 1
ATOM 7306 N N . ARG E 1 248 ? 124.725 125.453 183.821 1.00 37.01 267 ARG B N 1
ATOM 7307 C CA . ARG E 1 248 ? 126.106 125.158 183.477 1.00 37.61 267 ARG B CA 1
ATOM 7308 C C . ARG E 1 248 ? 126.814 124.459 184.632 1.00 40.89 267 ARG B C 1
ATOM 7309 O O . ARG E 1 248 ? 126.554 124.745 185.803 1.00 45.16 267 ARG B O 1
ATOM 7317 N N . LYS E 1 249 ? 127.710 123.531 184.284 1.00 39.67 268 LYS B N 1
ATOM 7318 C CA . LYS E 1 249 ? 128.338 122.678 185.290 1.00 41.23 268 LYS B CA 1
ATOM 7319 C C . LYS E 1 249 ? 129.187 123.484 186.265 1.00 46.57 268 LYS B C 1
ATOM 7320 O O . LYS E 1 249 ? 129.224 123.179 187.464 1.00 48.91 268 LYS B O 1
ATOM 7326 N N . ASN E 1 250 ? 129.897 124.499 185.769 1.00 46.48 269 ASN B N 1
ATOM 7327 C CA . ASN E 1 250 ? 130.717 125.316 186.656 1.00 46.13 269 ASN B CA 1
ATOM 7328 C C . ASN E 1 250 ? 129.863 126.100 187.645 1.00 49.71 269 ASN B C 1
ATOM 7329 O O . ASN E 1 250 ? 130.306 126.369 188.767 1.00 53.09 269 ASN B O 1
ATOM 7334 N N . ASP E 1 251 ? 128.644 126.468 187.253 1.00 49.04 270 ASP B N 1
ATOM 7335 C CA . ASP E 1 251 ? 127.712 127.124 188.159 1.00 48.09 270 ASP B CA 1
ATOM 7336 C C . ASP E 1 251 ? 126.925 126.139 189.011 1.00 47.66 270 ASP B C 1
ATOM 7337 O O . ASP E 1 251 ? 126.187 126.568 189.903 1.00 51.23 270 ASP B O 1
ATOM 7342 N N . TYR E 1 252 ? 127.050 124.839 188.748 1.00 45.72 271 TYR B N 1
ATOM 7343 C CA . TYR E 1 252 ? 126.400 123.812 189.550 1.00 43.04 271 TYR B CA 1
ATOM 7344 C C . TYR E 1 252 ? 127.325 123.262 190.627 1.00 46.10 271 TYR B C 1
ATOM 7345 O O . TYR E 1 252 ? 126.879 122.992 191.747 1.00 48.79 271 TYR B O 1
ATOM 7354 N N . LYS E 1 253 ? 128.609 123.089 190.308 1.00 47.05 272 LYS B N 1
ATOM 7355 C CA . LYS E 1 253 ? 129.567 122.661 191.322 1.00 49.10 272 LYS B CA 1
ATOM 7356 C C . LYS E 1 253 ? 129.698 123.706 192.421 1.00 52.30 272 LYS B C 1
ATOM 7357 O O . LYS E 1 253 ? 129.771 123.367 193.608 1.00 54.26 272 LYS B O 1
ATOM 7363 N N . ASP E 1 254 ? 129.732 124.978 192.043 1.00 52.07 273 ASP B N 1
ATOM 7364 C CA . ASP E 1 254 ? 129.748 126.095 192.980 1.00 51.42 273 ASP B CA 1
ATOM 7365 C C . ASP E 1 254 ? 128.353 126.704 192.969 1.00 52.32 273 ASP B C 1
ATOM 7366 O O . ASP E 1 254 ? 127.921 127.247 191.947 1.00 55.92 273 ASP B O 1
ATOM 7371 N N . ALA E 1 255 ? 127.651 126.607 194.095 1.00 47.80 274 ALA B N 1
ATOM 7372 C CA . ALA E 1 255 ? 126.259 127.036 194.157 1.00 50.56 274 ALA B CA 1
ATOM 7373 C C . ALA E 1 255 ? 126.130 128.509 193.798 1.00 53.65 274 ALA B C 1
ATOM 7374 O O . ALA E 1 255 ? 126.602 129.383 194.533 1.00 58.25 274 ALA B O 1
ATOM 7376 N N . ASN E 1 256 ? 125.489 128.782 192.665 1.00 51.05 275 ASN B N 1
ATOM 7377 C CA . ASN E 1 256 ? 125.278 130.139 192.189 1.00 51.95 275 ASN B CA 1
ATOM 7378 C C . ASN E 1 256 ? 123.843 130.300 191.712 1.00 56.85 275 ASN B C 1
ATOM 7379 O O . ASN E 1 256 ? 123.252 129.363 191.167 1.00 60.61 275 ASN B O 1
ATOM 7384 N N . ASP E 1 257 ? 123.293 131.496 191.925 1.00 57.82 276 ASP B N 1
ATOM 7385 C CA . ASP E 1 257 ? 121.968 131.869 191.427 1.00 58.55 276 ASP B CA 1
ATOM 7386 C C . ASP E 1 257 ? 120.879 130.932 191.946 1.00 56.68 276 ASP B C 1
ATOM 7387 O O . ASP E 1 257 ? 120.013 130.483 191.195 1.00 60.35 276 ASP B O 1
ATOM 7392 N N . ILE E 1 258 ? 120.919 130.637 193.239 1.00 55.03 277 ILE B N 1
ATOM 7393 C CA . ILE E 1 258 ? 119.911 129.801 193.880 1.00 55.77 277 ILE B CA 1
ATOM 7394 C C . ILE E 1 258 ? 119.071 130.659 194.813 1.00 61.48 277 ILE B C 1
ATOM 7395 O O . ILE E 1 258 ? 119.548 131.644 195.391 1.00 65.46 277 ILE B O 1
ATOM 7400 N N . ASP E 1 259 ? 117.801 130.288 194.956 1.00 59.71 278 ASP B N 1
ATOM 7401 C CA . ASP E 1 259 ? 116.910 130.919 195.929 1.00 60.37 278 ASP B CA 1
ATOM 7402 C C . ASP E 1 259 ? 117.104 130.192 197.253 1.00 63.84 278 ASP B C 1
ATOM 7403 O O . ASP E 1 259 ? 116.700 129.040 197.423 1.00 65.60 278 ASP B O 1
ATOM 7408 N N . VAL E 1 260 ? 117.740 130.881 198.203 1.00 63.26 279 VAL B N 1
ATOM 7409 C CA . VAL E 1 260 ? 118.220 130.225 199.418 1.00 62.15 279 VAL B CA 1
ATOM 7410 C C . VAL E 1 260 ? 117.063 129.714 200.268 1.00 64.45 279 VAL B C 1
ATOM 7411 O O . VAL E 1 260 ? 117.114 128.600 200.806 1.00 66.80 279 VAL B O 1
ATOM 7415 N N . ASN E 1 261 ? 116.005 130.515 200.408 1.00 64.29 280 ASN B N 1
ATOM 7416 C CA . ASN E 1 261 ? 114.916 130.150 201.310 1.00 67.70 280 ASN B CA 1
ATOM 7417 C C . ASN E 1 261 ? 114.221 128.871 200.857 1.00 68.11 280 ASN B C 1
ATOM 7418 O O . ASN E 1 261 ? 113.852 128.027 201.682 1.00 69.52 280 ASN B O 1
ATOM 7423 N N . LYS E 1 262 ? 114.025 128.711 199.546 1.00 66.10 281 LYS B N 1
ATOM 7424 C CA . LYS E 1 262 ? 113.383 127.501 199.046 1.00 62.34 281 LYS B CA 1
ATOM 7425 C C . LYS E 1 262 ? 114.240 126.263 199.262 1.00 59.82 281 LYS B C 1
ATOM 7426 O O . LYS E 1 262 ? 113.695 125.168 199.432 1.00 61.02 281 LYS B O 1
ATOM 7432 N N . TRP E 1 263 ? 115.563 126.407 199.254 1.00 59.28 282 TRP B N 1
ATOM 7433 C CA . TRP E 1 263 ? 116.444 125.285 199.548 1.00 58.89 282 TRP B CA 1
ATOM 7434 C C . TRP E 1 263 ? 116.490 124.996 201.046 1.00 64.70 282 TRP B C 1
ATOM 7435 O O . TRP E 1 263 ? 116.731 123.856 201.454 1.00 66.62 282 TRP B O 1
ATOM 7446 N N . LYS E 1 264 ? 116.270 126.023 201.873 1.00 67.20 283 LYS B N 1
ATOM 7447 C CA . LYS E 1 264 ? 116.078 125.801 203.305 1.00 65.57 283 LYS B CA 1
ATOM 7448 C C . LYS E 1 264 ? 114.868 124.925 203.589 1.00 66.12 283 LYS B C 1
ATOM 7449 O O . LYS E 1 264 ? 114.945 124.008 204.415 1.00 68.18 283 LYS B O 1
ATOM 7455 N N . ALA E 1 265 ? 113.747 125.191 202.922 1.00 64.69 284 ALA B N 1
ATOM 7456 C CA . ALA E 1 265 ? 112.498 124.492 203.194 1.00 66.52 284 ALA B CA 1
ATOM 7457 C C . ALA E 1 265 ? 112.606 122.997 202.919 1.00 68.44 284 ALA B C 1
ATOM 7458 O O . ALA E 1 265 ? 112.416 122.179 203.825 1.00 71.94 284 ALA B O 1
ATOM 7460 N N . LYS E 1 266 ? 112.907 122.634 201.674 1.00 67.47 285 LYS B N 1
ATOM 7461 C CA . LYS E 1 266 ? 112.930 121.236 201.264 1.00 66.25 285 LYS B CA 1
ATOM 7462 C C . LYS E 1 266 ? 114.010 120.450 201.997 1.00 66.36 285 LYS B C 1
ATOM 7463 O O . LYS E 1 266 ? 113.777 119.313 202.418 1.00 69.37 285 LYS B O 1
ATOM 7469 N N . LEU E 1 267 ? 115.189 121.039 202.154 1.00 65.99 286 LEU B N 1
ATOM 7470 C CA . LEU E 1 267 ? 116.282 120.368 202.844 1.00 67.13 286 LEU B CA 1
ATOM 7471 C C . LEU E 1 267 ? 116.161 120.552 204.353 1.00 70.46 286 LEU B C 1
ATOM 7472 O O . LEU E 1 267 ? 117.095 121.015 205.008 1.00 73.38 286 LEU B O 1
ATOM 7477 N N . GLN F 2 2 ? 86.215 109.176 97.929 1.00 56.79 35 GLN D N 1
ATOM 7478 C CA . GLN F 2 2 ? 86.086 110.442 98.639 1.00 58.28 35 GLN D CA 1
ATOM 7479 C C . GLN F 2 2 ? 85.791 110.211 100.118 1.00 57.83 35 GLN D C 1
ATOM 7480 O O . GLN F 2 2 ? 84.934 109.400 100.470 1.00 58.02 35 GLN D O 1
ATOM 7486 N N . LEU F 2 3 ? 86.513 110.927 100.977 1.00 53.12 36 LEU D N 1
ATOM 7487 C CA . LEU F 2 3 ? 86.323 110.798 102.416 1.00 46.90 36 LEU D CA 1
ATOM 7488 C C . LEU F 2 3 ? 84.933 111.283 102.811 1.00 49.61 36 LEU D C 1
ATOM 7489 O O . LEU F 2 3 ? 84.522 112.386 102.440 1.00 52.98 36 LEU D O 1
ATOM 7494 N N . THR F 2 4 ? 84.206 110.459 103.566 1.00 48.38 37 THR D N 1
ATOM 7495 C CA . THR F 2 4 ? 82.834 110.775 103.941 1.00 46.65 37 THR D CA 1
ATOM 7496 C C . THR F 2 4 ? 82.624 110.562 105.432 1.00 46.42 37 THR D C 1
ATOM 7497 O O . THR F 2 4 ? 83.264 109.708 106.049 1.00 51.00 37 THR D O 1
ATOM 7501 N N . THR F 2 5 ? 81.714 111.349 106.005 1.00 46.24 38 THR D N 1
ATOM 7502 C CA . THR F 2 5 ? 81.349 111.254 107.414 1.00 45.30 38 THR D CA 1
ATOM 7503 C C . THR F 2 5 ? 79.848 111.031 107.528 1.00 45.65 38 THR D C 1
ATOM 7504 O O . THR F 2 5 ? 79.065 111.676 106.822 1.00 49.24 38 THR D O 1
ATOM 7508 N N . GLU F 2 6 ? 79.449 110.122 108.416 1.00 44.12 39 GLU D N 1
ATOM 7509 C CA . GLU F 2 6 ? 78.048 109.762 108.593 1.00 41.28 39 GLU D CA 1
ATOM 7510 C C . GLU F 2 6 ? 77.669 109.858 110.063 1.00 46.99 39 GLU D C 1
ATOM 7511 O O . GLU F 2 6 ? 78.382 109.338 110.927 1.00 50.45 39 GLU D O 1
ATOM 7517 N N . SER F 2 7 ? 76.547 110.513 110.343 1.00 44.80 40 SER D N 1
ATOM 7518 C CA . SER F 2 7 ? 76.032 110.624 111.699 1.00 40.82 40 SER D CA 1
ATOM 7519 C C . SER F 2 7 ? 74.943 109.586 111.939 1.00 43.22 40 SER D C 1
ATOM 7520 O O . SER F 2 7 ? 74.161 109.262 111.042 1.00 44.67 40 SER D O 1
ATOM 7523 N N . MET F 2 8 ? 74.893 109.065 113.166 1.00 44.63 41 MET D N 1
ATOM 7524 C CA . MET F 2 8 ? 73.886 108.056 113.468 1.00 40.74 41 MET D CA 1
ATOM 7525 C C . MET F 2 8 ? 73.438 108.152 114.921 1.00 44.72 41 MET D C 1
ATOM 7526 O O . MET F 2 8 ? 74.230 107.884 115.833 1.00 47.87 41 MET D O 1
ATOM 7531 N N . PRO F 2 9 ? 72.178 108.528 115.181 1.00 40.12 42 PRO D N 1
ATOM 7532 C CA . PRO F 2 9 ? 71.152 108.967 114.227 1.00 38.16 42 PRO D CA 1
ATOM 7533 C C . PRO F 2 9 ? 71.245 110.460 113.924 1.00 37.09 42 PRO D C 1
ATOM 7534 O O . PRO F 2 9 ? 71.862 111.209 114.674 1.00 44.39 42 PRO D O 1
ATOM 7538 N N . PHE F 2 10 ? 70.645 110.918 112.822 1.00 33.63 43 PHE D N 1
ATOM 7539 C CA . PHE F 2 10 ? 70.672 112.342 112.502 1.00 33.44 43 PHE D CA 1
ATOM 7540 C C . PHE F 2 10 ? 69.911 113.154 113.542 1.00 41.27 43 PHE D C 1
ATOM 7541 O O . PHE F 2 10 ? 70.372 114.218 113.972 1.00 45.96 43 PHE D O 1
ATOM 7549 N N . ASN F 2 11 ? 68.742 112.673 113.954 1.00 43.23 44 ASN D N 1
ATOM 7550 C CA . ASN F 2 11 ? 67.944 113.315 114.990 1.00 40.88 44 ASN D CA 1
ATOM 7551 C C . ASN F 2 11 ? 68.028 112.468 116.253 1.00 42.55 44 ASN D C 1
ATOM 7552 O O . ASN F 2 11 ? 67.745 111.266 116.217 1.00 46.35 44 ASN D O 1
ATOM 7557 N N . VAL F 2 12 ? 68.418 113.092 117.361 1.00 38.54 45 VAL D N 1
ATOM 7558 C CA . VAL F 2 12 ? 68.707 112.382 118.597 1.00 43.67 45 VAL D CA 1
ATOM 7559 C C . VAL F 2 12 ? 67.933 113.048 119.734 1.00 48.84 45 VAL D C 1
ATOM 7560 O O . VAL F 2 12 ? 67.535 114.209 119.651 1.00 50.49 45 VAL D O 1
ATOM 7564 N N . ALA F 2 13 ? 67.722 112.285 120.807 1.00 50.88 46 ALA D N 1
ATOM 7565 C CA . ALA F 2 13 ? 67.000 112.777 121.974 1.00 52.48 46 ALA D CA 1
ATOM 7566 C C . ALA F 2 13 ? 67.889 113.669 122.831 1.00 52.62 46 ALA D C 1
ATOM 7567 O O . ALA F 2 13 ? 68.972 114.076 122.401 1.00 54.44 46 ALA D O 1
ATOM 7569 N N . GLU F 2 14 ? 67.437 113.976 124.047 1.00 51.71 47 GLU D N 1
ATOM 7570 C CA . GLU F 2 14 ? 68.113 114.953 124.893 1.00 49.20 47 GLU D CA 1
ATOM 7571 C C . GLU F 2 14 ? 69.047 114.246 125.873 1.00 50.37 47 GLU D C 1
ATOM 7572 O O . GLU F 2 14 ? 69.735 114.887 126.673 1.00 54.63 47 GLU D O 1
ATOM 7578 N N . GLY F 2 15 ? 69.094 112.919 125.811 1.00 49.41 48 GLY D N 1
ATOM 7579 C CA . GLY F 2 15 ? 69.930 112.176 126.734 1.00 49.32 48 GLY D CA 1
ATOM 7580 C C . GLY F 2 15 ? 70.598 110.950 126.148 1.00 51.10 48 GLY D C 1
ATOM 7581 O O . GLY F 2 15 ? 71.196 110.158 126.881 1.00 54.22 48 GLY D O 1
ATOM 7582 N N . LYS F 2 16 ? 70.508 110.779 124.830 1.00 53.54 49 LYS D N 1
ATOM 7583 C CA . LYS F 2 16 ? 71.046 109.584 124.191 1.00 55.38 49 LYS D CA 1
ATOM 7584 C C . LYS F 2 16 ? 72.481 109.798 123.724 1.00 53.56 49 LYS D C 1
ATOM 7585 O O . LYS F 2 16 ? 73.114 110.800 124.072 1.00 53.27 49 LYS D O 1
ATOM 7591 N N . GLU F 2 17 ? 72.998 108.857 122.936 1.00 52.15 50 GLU D N 1
ATOM 7592 C CA . GLU F 2 17 ? 74.363 108.903 122.437 1.00 45.14 50 GLU D CA 1
ATOM 7593 C C . GLU F 2 17 ? 74.346 109.218 120.949 1.00 44.79 50 GLU D C 1
ATOM 7594 O O . GLU F 2 17 ? 73.431 108.816 120.225 1.00 49.55 50 GLU D O 1
ATOM 7600 N N . VAL F 2 18 ? 75.368 109.942 120.497 1.00 39.51 51 VAL D N 1
ATOM 7601 C CA . VAL F 2 18 ? 75.528 110.283 119.088 1.00 35.43 51 VAL D CA 1
ATOM 7602 C C . VAL F 2 18 ? 76.868 109.739 118.614 1.00 36.10 51 VAL D C 1
ATOM 7603 O O . VAL F 2 18 ? 77.895 109.948 119.270 1.00 42.35 51 VAL D O 1
ATOM 7607 N N . LEU F 2 19 ? 76.855 109.042 117.478 1.00 35.94 52 LEU D N 1
ATOM 7608 C CA . LEU F 2 19 ? 78.042 108.400 116.931 1.00 34.41 52 LEU D CA 1
ATOM 7609 C C . LEU F 2 19 ? 78.303 108.907 115.519 1.00 38.54 52 LEU D C 1
ATOM 7610 O O . LEU F 2 19 ? 77.411 108.872 114.662 1.00 43.87 52 LEU D O 1
ATOM 7615 N N . LEU F 2 20 ? 79.528 109.366 115.280 1.00 36.59 53 LEU D N 1
ATOM 7616 C CA . LEU F 2 20 ? 79.962 109.844 113.976 1.00 34.82 53 LEU D CA 1
ATOM 7617 C C . LEU F 2 20 ? 81.021 108.897 113.427 1.00 40.39 53 LEU D C 1
ATOM 7618 O O . LEU F 2 20 ? 82.054 108.676 114.073 1.00 41.90 53 LEU D O 1
ATOM 7623 N N . LEU F 2 21 ? 80.760 108.353 112.238 1.00 42.75 54 LEU D N 1
ATOM 7624 C CA . LEU F 2 21 ? 81.599 107.364 111.579 1.00 44.03 54 LEU D CA 1
ATOM 7625 C C . LEU F 2 21 ? 82.221 107.958 110.322 1.00 47.08 54 LEU D C 1
ATOM 7626 O O . LEU F 2 21 ? 81.734 108.948 109.769 1.00 48.14 54 LEU D O 1
ATOM 7631 N N . VAL F 2 22 ? 83.290 107.314 109.855 1.00 48.63 55 VAL D N 1
ATOM 7632 C CA . VAL F 2 22 ? 84.050 107.772 108.697 1.00 45.94 55 VAL D CA 1
ATOM 7633 C C . VAL F 2 22 ? 84.157 106.631 107.694 1.00 47.28 55 VAL D C 1
ATOM 7634 O O . VAL F 2 22 ? 84.501 105.504 108.064 1.00 52.32 55 VAL D O 1
ATOM 7638 N N . HIS F 2 23 ? 83.861 106.927 106.430 1.00 45.36 56 HIS D N 1
ATOM 7639 C CA . HIS F 2 23 ? 83.981 105.976 105.336 1.00 47.64 56 HIS D CA 1
ATOM 7640 C C . HIS F 2 23 ? 84.982 106.489 104.309 1.00 48.22 56 HIS D C 1
ATOM 7641 O O . HIS F 2 23 ? 85.106 107.700 104.087 1.00 47.90 56 HIS D O 1
ATOM 7648 N N . ASN F 2 24 ? 85.686 105.540 103.682 1.00 48.76 57 ASN D N 1
ATOM 7649 C CA . ASN F 2 24 ? 86.727 105.818 102.689 1.00 48.11 57 ASN D CA 1
ATOM 7650 C C . ASN F 2 24 ? 87.896 106.581 103.312 1.00 52.66 57 ASN D C 1
ATOM 7651 O O . ASN F 2 24 ? 88.340 107.614 102.807 1.00 53.71 57 ASN D O 1
ATOM 7656 N N . LEU F 2 25 ? 88.399 106.051 104.421 1.00 52.62 58 LEU D N 1
ATOM 7657 C CA . LEU F 2 25 ? 89.552 106.637 105.093 1.00 46.95 58 LEU D CA 1
ATOM 7658 C C . LEU F 2 25 ? 90.830 106.222 104.375 1.00 50.41 58 LEU D C 1
ATOM 7659 O O . LEU F 2 25 ? 91.038 105.025 104.147 1.00 58.33 58 LEU D O 1
ATOM 7664 N N . PRO F 2 26 ? 91.696 107.160 103.993 1.00 49.11 59 PRO D N 1
ATOM 7665 C CA . PRO F 2 26 ? 92.921 106.787 103.276 1.00 50.05 59 PRO D CA 1
ATOM 7666 C C . PRO F 2 26 ? 93.861 105.969 104.147 1.00 55.45 59 PRO D C 1
ATOM 7667 O O . PRO F 2 26 ? 93.821 106.035 105.377 1.00 58.16 59 PRO D O 1
ATOM 7671 N N . GLN F 2 27 ? 94.704 105.178 103.491 1.00 59.59 60 GLN D N 1
ATOM 7672 C CA . GLN F 2 27 ? 95.711 104.385 104.177 1.00 65.74 60 GLN D CA 1
ATOM 7673 C C . GLN F 2 27 ? 96.987 105.200 104.385 1.00 66.23 60 GLN D C 1
ATOM 7674 O O . GLN F 2 27 ? 97.178 106.267 103.797 1.00 66.79 60 GLN D O 1
ATOM 7680 N N . GLN F 2 28 ? 97.868 104.676 105.241 1.00 64.42 61 GLN D N 1
ATOM 7681 C CA . GLN F 2 28 ? 99.180 105.264 105.517 1.00 62.00 61 GLN D CA 1
ATOM 7682 C C . GLN F 2 28 ? 99.039 106.703 106.026 1.00 58.24 61 GLN D C 1
ATOM 7683 O O . GLN F 2 28 ? 99.473 107.670 105.398 1.00 59.44 61 GLN D O 1
ATOM 7689 N N . LEU F 2 29 ? 98.408 106.814 107.191 1.00 52.12 62 LEU D N 1
ATOM 7690 C CA . LEU F 2 29 ? 98.113 108.097 107.812 1.00 48.05 62 LEU D CA 1
ATOM 7691 C C . LEU F 2 29 ? 99.122 108.403 108.916 1.00 44.65 62 LEU D C 1
ATOM 7692 O O . LEU F 2 29 ? 100.041 107.629 109.191 1.00 43.71 62 LEU D O 1
ATOM 7697 N N . PHE F 2 30 ? 98.934 109.560 109.550 1.00 45.81 63 PHE D N 1
ATOM 7698 C CA . PHE F 2 30 ? 99.786 110.039 110.628 1.00 36.38 63 PHE D CA 1
ATOM 7699 C C . PHE F 2 30 ? 99.016 110.405 111.888 1.00 35.47 63 PHE D C 1
ATOM 7700 O O . PHE F 2 30 ? 99.542 110.222 112.987 1.00 39.96 63 PHE D O 1
ATOM 7708 N N . GLY F 2 31 ? 97.794 110.911 111.761 1.00 40.45 64 GLY D N 1
ATOM 7709 C CA . GLY F 2 31 ? 96.988 111.242 112.923 1.00 35.08 64 GLY D CA 1
ATOM 7710 C C . GLY F 2 31 ? 95.657 111.824 112.497 1.00 29.13 64 GLY D C 1
ATOM 7711 O O . GLY F 2 31 ? 95.425 112.116 111.320 1.00 35.00 64 GLY D O 1
ATOM 7712 N N . TYR F 2 32 ? 94.779 111.991 113.485 1.00 24.88 65 TYR D N 1
ATOM 7713 C CA . TYR F 2 32 ? 93.460 112.569 113.281 1.00 18.13 65 TYR D CA 1
ATOM 7714 C C . TYR F 2 32 ? 93.262 113.729 114.247 1.00 21.80 65 TYR D C 1
ATOM 7715 O O . TYR F 2 32 ? 94.055 113.945 115.167 1.00 30.35 65 TYR D O 1
ATOM 7724 N N . SER F 2 33 ? 92.206 114.508 114.002 1.00 23.33 66 SER D N 1
ATOM 7725 C CA . SER F 2 33 ? 91.859 115.642 114.895 1.00 18.47 66 SER D CA 1
ATOM 7726 C C . SER F 2 33 ? 90.413 116.086 114.640 1.00 20.01 66 SER D C 1
ATOM 7727 O O . SER F 2 33 ? 90.065 116.293 113.471 1.00 28.23 66 SER D O 1
ATOM 7730 N N . TRP F 2 34 ? 89.608 116.234 115.692 1.00 20.14 67 TRP D N 1
ATOM 7731 C CA . TRP F 2 34 ? 88.209 116.630 115.595 1.00 17.13 67 TRP D CA 1
ATOM 7732 C C . TRP F 2 34 ? 88.051 118.057 116.098 1.00 17.52 67 TRP D C 1
ATOM 7733 O O . TRP F 2 34 ? 88.598 118.417 117.146 1.00 26.29 67 TRP D O 1
ATOM 7744 N N . TYR F 2 35 ? 87.304 118.863 115.352 1.00 17.46 68 TYR D N 1
ATOM 7745 C CA . TYR F 2 35 ? 87.065 120.257 115.687 1.00 23.93 68 TYR D CA 1
ATOM 7746 C C . TYR F 2 35 ? 85.570 120.513 115.821 1.00 27.68 68 TYR D C 1
ATOM 7747 O O . TYR F 2 35 ? 84.736 119.653 115.528 1.00 32.32 68 TYR D O 1
ATOM 7756 N N . LYS F 2 36 ? 85.240 121.718 116.275 1.00 28.07 69 LYS D N 1
ATOM 7757 C CA . LYS F 2 36 ? 83.862 122.174 116.407 1.00 27.36 69 LYS D CA 1
ATOM 7758 C C . LYS F 2 36 ? 83.627 123.311 115.422 1.00 30.30 69 LYS D C 1
ATOM 7759 O O . LYS F 2 36 ? 84.369 124.298 115.421 1.00 34.47 69 LYS D O 1
ATOM 7765 N N . GLY F 2 37 ? 82.605 123.169 114.583 1.00 28.91 70 GLY D N 1
ATOM 7766 C CA . GLY F 2 37 ? 82.282 124.196 113.613 1.00 31.65 70 GLY D CA 1
ATOM 7767 C C . GLY F 2 37 ? 82.587 123.801 112.184 1.00 31.42 70 GLY D C 1
ATOM 7768 O O . GLY F 2 37 ? 82.404 122.643 111.799 1.00 35.24 70 GLY D O 1
ATOM 7769 N N . GLU F 2 38 ? 83.056 124.761 111.384 1.00 32.51 71 GLU D N 1
ATOM 7770 C CA . GLU F 2 38 ? 83.343 124.533 109.975 1.00 37.16 71 GLU D CA 1
ATOM 7771 C C . GLU F 2 38 ? 84.804 124.732 109.603 1.00 38.40 71 GLU D C 1
ATOM 7772 O O . GLU F 2 38 ? 85.207 124.313 108.514 1.00 38.88 71 GLU D O 1
ATOM 7778 N N . ARG F 2 39 ? 85.599 125.352 110.467 1.00 39.88 72 ARG D N 1
ATOM 7779 C CA . ARG F 2 39 ? 86.984 125.678 110.169 1.00 38.64 72 ARG D CA 1
ATOM 7780 C C . ARG F 2 39 ? 87.912 124.984 111.158 1.00 39.34 72 ARG D C 1
ATOM 7781 O O . ARG F 2 39 ? 87.531 124.696 112.296 1.00 40.56 72 ARG D O 1
ATOM 7789 N N . VAL F 2 40 ? 89.133 124.713 110.709 1.00 39.49 73 VAL D N 1
ATOM 7790 C CA . VAL F 2 40 ? 90.163 124.160 111.579 1.00 33.61 73 VAL D CA 1
ATOM 7791 C C . VAL F 2 40 ? 90.761 125.300 112.392 1.00 34.58 73 VAL D C 1
ATOM 7792 O O . VAL F 2 40 ? 91.394 126.205 111.839 1.00 39.42 73 VAL D O 1
ATOM 7796 N N . ASP F 2 41 ? 90.558 125.261 113.706 1.00 35.33 74 ASP D N 1
ATOM 7797 C CA . ASP F 2 41 ? 90.992 126.324 114.599 1.00 34.12 74 ASP D CA 1
ATOM 7798 C C . ASP F 2 41 ? 91.693 125.722 115.807 1.00 32.39 74 ASP D C 1
ATOM 7799 O O . ASP F 2 41 ? 91.302 124.659 116.297 1.00 36.26 74 ASP D O 1
ATOM 7804 N N . GLY F 2 42 ? 92.730 126.411 116.284 1.00 30.39 75 GLY D N 1
ATOM 7805 C CA . GLY F 2 42 ? 93.481 125.904 117.420 1.00 28.18 75 GLY D CA 1
ATOM 7806 C C . GLY F 2 42 ? 92.681 125.894 118.708 1.00 31.79 75 GLY D C 1
ATOM 7807 O O . GLY F 2 42 ? 92.802 124.969 119.516 1.00 36.26 75 GLY D O 1
ATOM 7808 N N . ASN F 2 43 ? 91.853 126.915 118.919 1.00 34.38 76 ASN D N 1
ATOM 7809 C CA . ASN F 2 43 ? 91.102 127.055 120.159 1.00 30.87 76 ASN D CA 1
ATOM 7810 C C . ASN F 2 43 ? 89.812 126.247 120.178 1.00 32.18 76 ASN D C 1
ATOM 7811 O O . ASN F 2 43 ? 89.108 126.265 121.192 1.00 30.87 76 ASN D O 1
ATOM 7816 N N . ARG F 2 44 ? 89.483 125.546 119.098 1.00 35.00 77 ARG D N 1
ATOM 7817 C CA . ARG F 2 44 ? 88.218 124.828 118.978 1.00 30.12 77 ARG D CA 1
ATOM 7818 C C . ARG F 2 44 ? 88.466 123.375 118.594 1.00 29.61 77 ARG D C 1
ATOM 7819 O O . ARG F 2 44 ? 87.841 122.828 117.684 1.00 32.02 77 ARG D O 1
ATOM 7827 N N . GLN F 2 45 ? 89.396 122.732 119.294 1.00 27.27 78 GLN D N 1
ATOM 7828 C CA . GLN F 2 45 ? 89.718 121.328 119.079 1.00 22.79 78 GLN D CA 1
ATOM 7829 C C . GLN F 2 45 ? 89.187 120.496 120.237 1.00 25.40 78 GLN D C 1
ATOM 7830 O O . GLN F 2 45 ? 89.307 120.888 121.401 1.00 33.20 78 GLN D O 1
ATOM 7836 N N . ILE F 2 46 ? 88.597 119.345 119.916 1.00 20.91 79 ILE D N 1
ATOM 7837 C CA . ILE F 2 46 ? 87.997 118.492 120.934 1.00 20.23 79 ILE D CA 1
ATOM 7838 C C . ILE F 2 46 ? 88.996 117.432 121.378 1.00 22.93 79 ILE D C 1
ATOM 7839 O O . ILE F 2 46 ? 89.346 117.350 122.561 1.00 29.42 79 ILE D O 1
ATOM 7844 N N . VAL F 2 47 ? 89.465 116.613 120.435 1.00 20.32 80 VAL D N 1
ATOM 7845 C CA . VAL F 2 47 ? 90.354 115.499 120.741 1.00 19.89 80 VAL D CA 1
ATOM 7846 C C . VAL F 2 47 ? 91.188 115.193 119.505 1.00 17.31 80 VAL D C 1
ATOM 7847 O O . VAL F 2 47 ? 90.792 115.481 118.374 1.00 24.57 80 VAL D O 1
ATOM 7851 N N . GLY F 2 48 ? 92.361 114.618 119.728 1.00 18.37 81 GLY D N 1
ATOM 7852 C CA . GLY F 2 48 ? 93.239 114.238 118.635 1.00 19.99 81 GLY D CA 1
ATOM 7853 C C . GLY F 2 48 ? 93.919 112.923 118.931 1.00 21.38 81 GLY D C 1
ATOM 7854 O O . GLY F 2 48 ? 94.053 112.519 120.091 1.00 29.19 81 GLY D O 1
ATOM 7855 N N . TYR F 2 49 ? 94.354 112.248 117.869 1.00 20.96 82 TYR D N 1
ATOM 7856 C CA . TYR F 2 49 ? 94.971 110.935 117.972 1.00 19.07 82 TYR D CA 1
ATOM 7857 C C . TYR F 2 49 ? 96.255 110.898 117.156 1.00 23.59 82 TYR D C 1
ATOM 7858 O O . TYR F 2 49 ? 96.322 111.461 116.060 1.00 29.63 82 TYR D O 1
ATOM 7867 N N . ALA F 2 50 ? 97.270 110.232 117.701 1.00 28.80 83 ALA D N 1
ATOM 7868 C CA . ALA F 2 50 ? 98.562 110.056 117.051 1.00 29.75 83 ALA D CA 1
ATOM 7869 C C . ALA F 2 50 ? 98.840 108.569 116.892 1.00 31.01 83 ALA D C 1
ATOM 7870 O O . ALA F 2 50 ? 98.745 107.806 117.863 1.00 34.29 83 ALA D O 1
ATOM 7872 N N . ILE F 2 51 ? 99.189 108.167 115.668 1.00 29.65 84 ILE D N 1
ATOM 7873 C CA . ILE F 2 51 ? 99.394 106.756 115.359 1.00 30.82 84 ILE D CA 1
ATOM 7874 C C . ILE F 2 51 ? 100.811 106.313 115.703 1.00 32.43 84 ILE D C 1
ATOM 7875 O O . ILE F 2 51 ? 101.033 105.144 116.040 1.00 31.60 84 ILE D O 1
ATOM 7880 N N . GLY F 2 52 ? 101.784 107.223 115.631 1.00 37.73 85 GLY D N 1
ATOM 7881 C CA . GLY F 2 52 ? 103.159 106.846 115.919 1.00 38.94 85 GLY D CA 1
ATOM 7882 C C . GLY F 2 52 ? 103.347 106.338 117.335 1.00 37.51 85 GLY D C 1
ATOM 7883 O O . GLY F 2 52 ? 104.061 105.358 117.564 1.00 38.49 85 GLY D O 1
ATOM 7884 N N . THR F 2 53 ? 102.710 106.993 118.304 1.00 37.10 86 THR D N 1
ATOM 7885 C CA . THR F 2 53 ? 102.780 106.586 119.699 1.00 34.40 86 THR D CA 1
ATOM 7886 C C . THR F 2 53 ? 101.487 105.961 120.203 1.00 33.49 86 THR D C 1
ATOM 7887 O O . THR F 2 53 ? 101.419 105.578 121.376 1.00 36.29 86 THR D O 1
ATOM 7891 N N . GLN F 2 54 ? 100.470 105.840 119.351 1.00 34.83 87 GLN D N 1
ATOM 7892 C CA . GLN F 2 54 ? 99.160 105.310 119.728 1.00 33.41 87 GLN D CA 1
ATOM 7893 C C . GLN F 2 54 ? 98.598 106.056 120.938 1.00 30.84 87 GLN D C 1
ATOM 7894 O O . GLN F 2 54 ? 98.317 105.477 121.987 1.00 33.50 87 GLN D O 1
ATOM 7900 N N . GLN F 2 55 ? 98.433 107.367 120.774 1.00 31.61 88 GLN D N 1
ATOM 7901 C CA . GLN F 2 55 ? 98.073 108.235 121.888 1.00 26.15 88 GLN D CA 1
ATOM 7902 C C . GLN F 2 55 ? 96.850 109.071 121.539 1.00 28.28 88 GLN D C 1
ATOM 7903 O O . GLN F 2 55 ? 96.657 109.452 120.383 1.00 32.04 88 GLN D O 1
ATOM 7909 N N . ALA F 2 56 ? 96.022 109.347 122.543 1.00 26.64 89 ALA D N 1
ATOM 7910 C CA . ALA F 2 56 ? 94.847 110.195 122.394 1.00 22.99 89 ALA D CA 1
ATOM 7911 C C . ALA F 2 56 ? 94.927 111.332 123.400 1.00 21.30 89 ALA D C 1
ATOM 7912 O O . ALA F 2 56 ? 95.176 111.096 124.586 1.00 26.09 89 ALA D O 1
ATOM 7914 N N . THR F 2 57 ? 94.751 112.566 122.955 1.00 21.01 90 THR D N 1
ATOM 7915 C CA . THR F 2 57 ? 94.913 113.717 123.870 1.00 23.80 90 THR D CA 1
ATOM 7916 C C . THR F 2 57 ? 93.781 114.712 123.642 1.00 27.17 90 THR D C 1
ATOM 7917 O O . THR F 2 57 ? 93.596 115.146 122.493 1.00 29.03 90 THR D O 1
ATOM 7921 N N . PRO F 2 58 ? 93.025 115.091 124.686 1.00 21.88 91 PRO D N 1
ATOM 7922 C CA . PRO F 2 58 ? 91.928 116.057 124.573 1.00 24.04 91 PRO D CA 1
ATOM 7923 C C . PRO F 2 58 ? 92.438 117.458 124.270 1.00 21.36 91 PRO D C 1
ATOM 7924 O O . PRO F 2 58 ? 93.606 117.790 124.481 1.00 27.48 91 PRO D O 1
ATOM 7928 N N . GLY F 2 59 ? 91.529 118.289 123.766 1.00 24.42 92 GLY D N 1
ATOM 7929 C CA . GLY F 2 59 ? 91.860 119.640 123.382 1.00 25.02 92 GLY D CA 1
ATOM 7930 C C . GLY F 2 59 ? 91.184 120.686 124.244 1.00 26.40 92 GLY D C 1
ATOM 7931 O O . GLY F 2 59 ? 90.489 120.374 125.216 1.00 29.00 92 GLY D O 1
ATOM 7932 N N . PRO F 2 60 ? 91.383 121.960 123.899 1.00 27.01 93 PRO D N 1
ATOM 7933 C CA . PRO F 2 60 ? 90.818 123.046 124.717 1.00 28.28 93 PRO D CA 1
ATOM 7934 C C . PRO F 2 60 ? 89.301 123.040 124.808 1.00 30.45 93 PRO D C 1
ATOM 7935 O O . PRO F 2 60 ? 88.759 123.519 125.811 1.00 37.48 93 PRO D O 1
ATOM 7939 N N . ALA F 2 61 ? 88.598 122.515 123.809 1.00 31.08 94 ALA D N 1
ATOM 7940 C CA . ALA F 2 61 ? 87.140 122.550 123.763 1.00 30.08 94 ALA D CA 1
ATOM 7941 C C . ALA F 2 61 ? 86.530 121.216 124.181 1.00 33.14 94 ALA D C 1
ATOM 7942 O O . ALA F 2 61 ? 85.523 120.773 123.627 1.00 38.58 94 ALA D O 1
ATOM 7944 N N . ASN F 2 62 ? 87.134 120.563 125.167 1.00 30.51 95 ASN D N 1
ATOM 7945 C CA . ASN F 2 62 ? 86.652 119.287 125.675 1.00 33.37 95 ASN D CA 1
ATOM 7946 C C . ASN F 2 62 ? 85.928 119.489 126.999 1.00 41.39 95 ASN D C 1
ATOM 7947 O O . ASN F 2 62 ? 86.397 120.227 127.871 1.00 46.52 95 ASN D O 1
ATOM 7952 N N . SER F 2 63 ? 84.778 118.831 127.142 1.00 45.59 96 SER D N 1
ATOM 7953 C CA . SER F 2 63 ? 83.990 118.893 128.365 1.00 47.01 96 SER D CA 1
ATOM 7954 C C . SER F 2 63 ? 84.063 117.627 129.201 1.00 43.32 96 SER D C 1
ATOM 7955 O O . SER F 2 63 ? 83.839 117.689 130.411 1.00 46.17 96 SER D O 1
ATOM 7958 N N . GLY F 2 64 ? 84.366 116.486 128.589 1.00 44.32 97 GLY D N 1
ATOM 7959 C CA . GLY F 2 64 ? 84.437 115.233 129.311 1.00 45.97 97 GLY D CA 1
ATOM 7960 C C . GLY F 2 64 ? 83.441 114.212 128.806 1.00 45.59 97 GLY D C 1
ATOM 7961 O O . GLY F 2 64 ? 83.265 113.152 129.412 1.00 48.29 97 GLY D O 1
ATOM 7962 N N . ARG F 2 65 ? 82.784 114.520 127.689 1.00 46.75 98 ARG D N 1
ATOM 7963 C CA . ARG F 2 65 ? 81.749 113.662 127.133 1.00 46.76 98 ARG D CA 1
ATOM 7964 C C . ARG F 2 65 ? 82.078 113.142 125.741 1.00 51.27 98 ARG D C 1
ATOM 7965 O O . ARG F 2 65 ? 81.258 112.424 125.157 1.00 52.01 98 ARG D O 1
ATOM 7973 N N . GLU F 2 66 ? 83.244 113.475 125.194 1.00 50.30 99 GLU D N 1
ATOM 7974 C CA . GLU F 2 66 ? 83.621 113.100 123.837 1.00 46.15 99 GLU D CA 1
ATOM 7975 C C . GLU F 2 66 ? 84.719 112.048 123.880 1.00 44.15 99 GLU D C 1
ATOM 7976 O O . GLU F 2 66 ? 85.713 112.211 124.595 1.00 47.68 99 GLU D O 1
ATOM 7982 N N . THR F 2 67 ? 84.539 110.974 123.114 1.00 42.67 100 THR D N 1
ATOM 7983 C CA . THR F 2 67 ? 85.501 109.883 123.059 1.00 38.49 100 THR D CA 1
ATOM 7984 C C . THR F 2 67 ? 85.855 109.585 121.609 1.00 39.15 100 THR D C 1
ATOM 7985 O O . THR F 2 67 ? 84.983 109.584 120.734 1.00 43.34 100 THR D O 1
ATOM 7989 N N . ILE F 2 68 ? 87.138 109.335 121.360 1.00 37.03 101 ILE D N 1
ATOM 7990 C CA . ILE F 2 68 ? 87.637 109.017 120.029 1.00 34.38 101 ILE D CA 1
ATOM 7991 C C . ILE F 2 68 ? 87.987 107.537 119.977 1.00 36.70 101 ILE D C 1
ATOM 7992 O O . ILE F 2 68 ? 88.399 106.936 120.976 1.00 40.89 101 ILE D O 1
ATOM 7997 N N . TYR F 2 69 ? 87.799 106.939 118.801 1.00 36.43 102 TYR D N 1
ATOM 7998 C CA . TYR F 2 69 ? 88.144 105.543 118.596 1.00 38.81 102 TYR D CA 1
ATOM 7999 C C . TYR F 2 69 ? 89.200 105.418 117.503 1.00 45.48 102 TYR D C 1
ATOM 8000 O O . TYR F 2 69 ? 89.296 106.288 116.631 1.00 47.12 102 TYR D O 1
ATOM 8009 N N . PRO F 2 70 ? 90.010 104.348 117.516 1.00 48.38 103 PRO D N 1
ATOM 8010 C CA . PRO F 2 70 ? 91.103 104.247 116.538 1.00 44.09 103 PRO D CA 1
ATOM 8011 C C . PRO F 2 70 ? 90.637 103.838 115.148 1.00 42.49 103 PRO D C 1
ATOM 8012 O O . PRO F 2 70 ? 91.268 103.005 114.491 1.00 42.69 103 PRO D O 1
ATOM 8016 N N . ASN F 2 71 ? 89.530 104.425 114.692 1.00 43.94 104 ASN D N 1
ATOM 8017 C CA . ASN F 2 71 ? 89.094 104.320 113.306 1.00 36.42 104 ASN D CA 1
ATOM 8018 C C . ASN F 2 71 ? 88.510 105.642 112.826 1.00 41.71 104 ASN D C 1
ATOM 8019 O O . ASN F 2 71 ? 87.696 105.664 111.897 1.00 43.52 104 ASN D O 1
ATOM 8024 N N . ALA F 2 72 ? 88.919 106.746 113.455 1.00 41.50 105 ALA D N 1
ATOM 8025 C CA . ALA F 2 72 ? 88.369 108.078 113.202 1.00 35.13 105 ALA D CA 1
ATOM 8026 C C . ALA F 2 72 ? 86.856 108.095 113.429 1.00 41.58 105 ALA D C 1
ATOM 8027 O O . ALA F 2 72 ? 86.068 108.476 112.562 1.00 48.15 105 ALA D O 1
ATOM 8029 N N . SER F 2 73 ? 86.462 107.674 114.629 1.00 38.87 106 SER D N 1
ATOM 8030 C CA . SER F 2 73 ? 85.062 107.640 115.022 1.00 35.81 106 SER D CA 1
ATOM 8031 C C . SER F 2 73 ? 84.890 108.398 116.328 1.00 36.30 106 SER D C 1
ATOM 8032 O O . SER F 2 73 ? 85.718 108.279 117.237 1.00 38.67 106 SER D O 1
ATOM 8035 N N . LEU F 2 74 ? 83.810 109.171 116.416 1.00 35.38 107 LEU D N 1
ATOM 8036 C CA . LEU F 2 74 ? 83.556 110.031 117.566 1.00 30.15 107 LEU D CA 1
ATOM 8037 C C . LEU F 2 74 ? 82.271 109.609 118.263 1.00 34.64 107 LEU D C 1
ATOM 8038 O O . LEU F 2 74 ? 81.265 109.329 117.603 1.00 41.17 107 LEU D O 1
ATOM 8043 N N . LEU F 2 75 ? 82.308 109.570 119.594 1.00 33.69 108 LEU D N 1
ATOM 8044 C CA . LEU F 2 75 ? 81.144 109.261 120.413 1.00 34.97 108 LEU D CA 1
ATOM 8045 C C . LEU F 2 75 ? 80.891 110.410 121.377 1.00 39.85 108 LEU D C 1
ATOM 8046 O O . LEU F 2 75 ? 81.813 110.860 122.066 1.00 45.61 108 LEU D O 1
ATOM 8051 N N . ILE F 2 76 ? 79.645 110.882 121.425 1.00 41.29 109 ILE D N 1
ATOM 8052 C CA . ILE F 2 76 ? 79.236 111.955 122.324 1.00 37.65 109 ILE D CA 1
ATOM 8053 C C . ILE F 2 76 ? 78.074 111.451 123.169 1.00 44.08 109 ILE D C 1
ATOM 8054 O O . ILE F 2 76 ? 77.115 110.876 122.637 1.00 45.35 109 ILE D O 1
ATOM 8059 N N . GLN F 2 77 ? 78.160 111.668 124.479 1.00 45.45 110 GLN D N 1
ATOM 8060 C CA . GLN F 2 77 ? 77.163 111.203 125.430 1.00 44.38 110 GLN D CA 1
ATOM 8061 C C . GLN F 2 77 ? 76.534 112.383 126.161 1.00 47.67 110 GLN D C 1
ATOM 8062 O O . GLN F 2 77 ? 77.179 113.411 126.383 1.00 51.17 110 GLN D O 1
ATOM 8068 N N . ASN F 2 78 ? 75.267 112.216 126.539 1.00 49.39 111 ASN D N 1
ATOM 8069 C CA . ASN F 2 78 ? 74.501 113.219 127.282 1.00 45.55 111 ASN D CA 1
ATOM 8070 C C . ASN F 2 78 ? 74.498 114.562 126.552 1.00 42.22 111 ASN D C 1
ATOM 8071 O O . ASN F 2 78 ? 74.979 115.580 127.050 1.00 45.02 111 ASN D O 1
ATOM 8076 N N . VAL F 2 79 ? 73.931 114.545 125.346 1.00 40.49 112 VAL D N 1
ATOM 8077 C CA . VAL F 2 79 ? 73.930 115.734 124.507 1.00 36.01 112 VAL D CA 1
ATOM 8078 C C . VAL F 2 79 ? 72.902 116.736 125.020 1.00 38.21 112 VAL D C 1
ATOM 8079 O O . VAL F 2 79 ? 71.895 116.375 125.641 1.00 44.52 112 VAL D O 1
ATOM 8083 N N . THR F 2 80 ? 73.166 118.016 124.764 1.00 38.94 113 THR D N 1
ATOM 8084 C CA . THR F 2 80 ? 72.241 119.079 125.132 1.00 36.49 113 THR D CA 1
ATOM 8085 C C . THR F 2 80 ? 71.873 119.896 123.901 1.00 39.23 113 THR D C 1
ATOM 8086 O O . THR F 2 80 ? 72.240 119.533 122.779 1.00 42.54 113 THR D O 1
ATOM 8090 N N . GLN F 2 81 ? 71.150 120.996 124.095 1.00 39.57 114 GLN D N 1
ATOM 8091 C CA . GLN F 2 81 ? 70.744 121.829 122.972 1.00 40.69 114 GLN D CA 1
ATOM 8092 C C . GLN F 2 81 ? 71.859 122.740 122.477 1.00 38.87 114 GLN D C 1
ATOM 8093 O O . GLN F 2 81 ? 71.692 123.384 121.437 1.00 42.66 114 GLN D O 1
ATOM 8099 N N . ASN F 2 82 ? 72.979 122.814 123.189 1.00 35.46 115 ASN D N 1
ATOM 8100 C CA . ASN F 2 82 ? 74.125 123.599 122.755 1.00 37.58 115 ASN D CA 1
ATOM 8101 C C . ASN F 2 82 ? 75.131 122.779 121.957 1.00 40.80 115 ASN D C 1
ATOM 8102 O O . ASN F 2 82 ? 76.152 123.325 121.527 1.00 44.36 115 ASN D O 1
ATOM 8107 N N . ASP F 2 83 ? 74.867 121.489 121.749 1.00 39.50 116 ASP D N 1
ATOM 8108 C CA . ASP F 2 83 ? 75.763 120.606 121.014 1.00 31.83 116 ASP D CA 1
ATOM 8109 C C . ASP F 2 83 ? 75.289 120.359 119.587 1.00 35.08 116 ASP D C 1
ATOM 8110 O O . ASP F 2 83 ? 75.806 119.464 118.912 1.00 41.07 116 ASP D O 1
ATOM 8115 N N . THR F 2 84 ? 74.319 121.133 119.113 1.00 32.13 117 THR D N 1
ATOM 8116 C CA . THR F 2 84 ? 73.748 120.932 117.791 1.00 31.13 117 THR D CA 1
ATOM 8117 C C . THR F 2 84 ? 74.487 121.761 116.749 1.00 32.00 117 THR D C 1
ATOM 8118 O O . THR F 2 84 ? 74.828 122.923 116.986 1.00 35.65 117 THR D O 1
ATOM 8122 N N . GLY F 2 85 ? 74.747 121.146 115.597 1.00 36.54 118 GLY D N 1
ATOM 8123 C CA . GLY F 2 85 ? 75.344 121.864 114.489 1.00 33.20 118 GLY D CA 1
ATOM 8124 C C . GLY F 2 85 ? 76.342 121.083 113.658 1.00 32.59 118 GLY D C 1
ATOM 8125 O O . GLY F 2 85 ? 76.115 119.914 113.315 1.00 37.86 118 GLY D O 1
ATOM 8126 N N . PHE F 2 86 ? 77.459 121.736 113.340 1.00 29.93 119 PHE D N 1
ATOM 8127 C CA . PHE F 2 86 ? 78.458 121.249 112.402 1.00 30.81 119 PHE D CA 1
ATOM 8128 C C . PHE F 2 86 ? 79.713 120.787 113.132 1.00 34.57 119 PHE D C 1
ATOM 8129 O O . PHE F 2 86 ? 80.017 121.250 114.235 1.00 34.23 119 PHE D O 1
ATOM 8137 N N . TYR F 2 87 ? 80.446 119.875 112.494 1.00 36.22 120 TYR D N 1
ATOM 8138 C CA . TYR F 2 87 ? 81.708 119.374 113.017 1.00 30.68 120 TYR D CA 1
ATOM 8139 C C . TYR F 2 87 ? 82.658 119.120 111.855 1.00 30.42 120 TYR D C 1
ATOM 8140 O O . TYR F 2 87 ? 82.229 118.789 110.747 1.00 32.64 120 TYR D O 1
ATOM 8149 N N . THR F 2 88 ? 83.956 119.262 112.125 1.00 27.95 121 THR D N 1
ATOM 8150 C CA . THR F 2 88 ? 84.990 119.157 111.103 1.00 24.44 121 THR D CA 1
ATOM 8151 C C . THR F 2 88 ? 86.035 118.133 111.524 1.00 21.96 121 THR D C 1
ATOM 8152 O O . THR F 2 88 ? 86.392 118.045 112.703 1.00 28.08 121 THR D O 1
ATOM 8156 N N . LEU F 2 89 ? 86.520 117.361 110.553 1.00 24.40 122 LEU D N 1
ATOM 8157 C CA . LEU F 2 89 ? 87.540 116.342 110.767 1.00 22.35 122 LEU D CA 1
ATOM 8158 C C . LEU F 2 89 ? 88.731 116.617 109.862 1.00 22.04 122 LEU D C 1
ATOM 8159 O O . LEU F 2 89 ? 88.560 116.844 108.659 1.00 29.39 122 LEU D O 1
ATOM 8164 N N . GLN F 2 90 ? 89.930 116.587 110.441 1.00 22.22 123 GLN D N 1
ATOM 8165 C CA . GLN F 2 90 ? 91.178 116.768 109.712 1.00 21.26 123 GLN D CA 1
ATOM 8166 C C . GLN F 2 90 ? 91.995 115.486 109.783 1.00 24.69 123 GLN D C 1
ATOM 8167 O O . GLN F 2 90 ? 92.158 114.907 110.862 1.00 30.83 123 GLN D O 1
ATOM 8173 N N . VAL F 2 91 ? 92.506 115.051 108.636 1.00 28.12 124 VAL D N 1
ATOM 8174 C CA . VAL F 2 91 ? 93.311 113.839 108.526 1.00 28.60 124 VAL D CA 1
ATOM 8175 C C . VAL F 2 91 ? 94.672 114.215 107.960 1.00 33.90 124 VAL D C 1
ATOM 8176 O O . VAL F 2 91 ? 94.756 114.891 106.927 1.00 39.29 124 VAL D O 1
ATOM 8180 N N . ILE F 2 92 ? 95.740 113.858 108.687 1.00 39.20 125 ILE D N 1
ATOM 8181 C CA . ILE F 2 92 ? 97.140 114.149 108.240 1.00 44.18 125 ILE D CA 1
ATOM 8182 C C . ILE F 2 92 ? 97.730 112.852 107.696 1.00 46.37 125 ILE D C 1
ATOM 8183 O O . ILE F 2 92 ? 97.611 111.827 108.386 1.00 47.41 125 ILE D O 1
ATOM 8188 N N . LYS F 2 93 ? 98.329 112.887 106.509 1.00 48.17 126 LYS D N 1
ATOM 8189 C CA . LYS F 2 93 ? 98.829 111.651 105.857 1.00 50.92 126 LYS D CA 1
ATOM 8190 C C . LYS F 2 93 ? 100.310 111.435 106.161 1.00 53.18 126 LYS D C 1
ATOM 8191 O O . LYS F 2 93 ? 100.865 112.213 106.954 1.00 53.10 126 LYS D O 1
ATOM 8197 N N . SER F 2 94 ? 100.925 110.431 105.536 1.00 52.81 127 SER D N 1
ATOM 8198 C CA . SER F 2 94 ? 102.345 110.090 105.814 1.00 53.58 127 SER D CA 1
ATOM 8199 C C . SER F 2 94 ? 103.285 111.024 105.051 1.00 60.90 127 SER D C 1
ATOM 8200 O O . SER F 2 94 ? 104.498 110.967 105.300 1.00 63.18 127 SER D O 1
ATOM 8203 N N . ASP F 2 95 ? 102.739 111.857 104.172 1.00 61.68 128 ASP D N 1
ATOM 8204 C CA . ASP F 2 95 ? 103.558 112.794 103.368 1.00 59.31 128 ASP D CA 1
ATOM 8205 C C . ASP F 2 95 ? 103.384 114.207 103.917 1.00 60.70 128 ASP D C 1
ATOM 8206 O O . ASP F 2 95 ? 103.899 115.141 103.271 1.00 63.53 128 ASP D O 1
ATOM 8211 N N . LEU F 2 96 ? 102.658 114.357 105.029 1.00 59.94 129 LEU D N 1
ATOM 8212 C CA . LEU F 2 96 ? 102.442 115.679 105.681 1.00 62.23 129 LEU D CA 1
ATOM 8213 C C . LEU F 2 96 ? 101.421 116.512 104.895 1.00 63.83 129 LEU D C 1
ATOM 8214 O O . LEU F 2 96 ? 101.424 117.743 105.064 1.00 64.60 129 LEU D O 1
ATOM 8219 N N . VAL F 2 97 ? 100.577 115.875 104.083 1.00 62.14 130 VAL D N 1
ATOM 8220 C CA . VAL F 2 97 ? 99.494 116.607 103.364 1.00 60.81 130 VAL D CA 1
ATOM 8221 C C . VAL F 2 97 ? 98.209 116.459 104.190 1.00 60.50 130 VAL D C 1
ATOM 8222 O O . VAL F 2 97 ? 98.167 115.535 105.027 1.00 58.95 130 VAL D O 1
ATOM 8226 N N . ASN F 2 98 ? 97.209 117.329 103.990 1.00 58.94 131 ASN D N 1
ATOM 8227 C CA . ASN F 2 98 ? 96.005 117.309 104.868 1.00 47.31 131 ASN D CA 1
ATOM 8228 C C . ASN F 2 98 ? 94.702 117.068 104.105 1.00 46.17 131 ASN D C 1
ATOM 8229 O O . ASN F 2 98 ? 94.661 117.355 102.906 1.00 49.44 131 ASN D O 1
ATOM 8234 N N . GLU F 2 99 ? 93.685 116.552 104.790 1.00 46.02 132 GLU D N 1
ATOM 8235 C CA . GLU F 2 99 ? 92.363 116.306 104.231 1.00 43.12 132 GLU D CA 1
ATOM 8236 C C . GLU F 2 99 ? 91.312 116.747 105.238 1.00 41.76 132 GLU D C 1
ATOM 8237 O O . GLU F 2 99 ? 91.530 116.658 106.449 1.00 41.79 132 GLU D O 1
ATOM 8243 N N . GLU F 2 100 ? 90.168 117.208 104.736 1.00 40.72 133 GLU D N 1
ATOM 8244 C CA . GLU F 2 100 ? 89.113 117.752 105.579 1.00 37.25 133 GLU D CA 1
ATOM 8245 C C . GLU F 2 100 ? 87.775 117.120 105.226 1.00 35.65 133 GLU D C 1
ATOM 8246 O O . GLU F 2 100 ? 87.518 116.789 104.065 1.00 42.04 133 GLU D O 1
ATOM 8252 N N . ALA F 2 101 ? 86.927 116.958 106.241 1.00 37.36 134 ALA D N 1
ATOM 8253 C CA . ALA F 2 101 ? 85.578 116.439 106.065 1.00 31.37 134 ALA D CA 1
ATOM 8254 C C . ALA F 2 101 ? 84.649 117.143 107.044 1.00 33.79 134 ALA D C 1
ATOM 8255 O O . ALA F 2 101 ? 85.086 117.676 108.066 1.00 35.78 134 ALA D O 1
ATOM 8257 N N . THR F 2 102 ? 83.355 117.134 106.730 1.00 34.22 135 THR D N 1
ATOM 8258 C CA . THR F 2 102 ? 82.363 117.869 107.504 1.00 33.17 135 THR D CA 1
ATOM 8259 C C . THR F 2 102 ? 81.156 116.987 107.791 1.00 34.43 135 THR D C 1
ATOM 8260 O O . THR F 2 102 ? 80.660 116.296 106.896 1.00 42.40 135 THR D O 1
ATOM 8264 N N . GLY F 2 103 ? 80.688 117.016 109.044 1.00 32.00 136 GLY D N 1
ATOM 8265 C CA . GLY F 2 103 ? 79.475 116.329 109.427 1.00 30.42 136 GLY D CA 1
ATOM 8266 C C . GLY F 2 103 ? 78.543 117.271 110.169 1.00 33.44 136 GLY D C 1
ATOM 8267 O O . GLY F 2 103 ? 78.923 118.380 110.547 1.00 36.52 136 GLY D O 1
ATOM 8268 N N . GLN F 2 104 ? 77.313 116.807 110.383 1.00 31.98 137 GLN D N 1
ATOM 8269 C CA . GLN F 2 104 ? 76.279 117.654 110.962 1.00 33.73 137 GLN D CA 1
ATOM 8270 C C . GLN F 2 104 ? 75.250 116.807 111.694 1.00 35.19 137 GLN D C 1
ATOM 8271 O O . GLN F 2 104 ? 74.965 115.679 111.285 1.00 38.77 137 GLN D O 1
ATOM 8277 N N . PHE F 2 105 ? 74.694 117.359 112.774 1.00 36.81 138 PHE D N 1
ATOM 8278 C CA . PHE F 2 105 ? 73.545 116.734 113.418 1.00 34.23 138 PHE D CA 1
ATOM 8279 C C . PHE F 2 105 ? 72.824 117.751 114.294 1.00 35.31 138 PHE D C 1
ATOM 8280 O O . PHE F 2 105 ? 73.446 118.669 114.833 1.00 38.35 138 PHE D O 1
ATOM 8288 N N . HIS F 2 106 ? 71.510 117.572 114.424 1.00 39.07 139 HIS D N 1
ATOM 8289 C CA . HIS F 2 106 ? 70.639 118.488 115.151 1.00 39.13 139 HIS D CA 1
ATOM 8290 C C . HIS F 2 106 ? 69.903 117.735 116.249 1.00 38.09 139 HIS D C 1
ATOM 8291 O O . HIS F 2 106 ? 69.425 116.618 116.027 1.00 42.31 139 HIS D O 1
ATOM 8298 N N . VAL F 2 107 ? 69.806 118.351 117.426 1.00 37.89 140 VAL D N 1
ATOM 8299 C CA . VAL F 2 107 ? 69.179 117.726 118.585 1.00 40.57 140 VAL D CA 1
ATOM 8300 C C . VAL F 2 107 ? 67.826 118.371 118.851 1.00 48.70 140 VAL D C 1
ATOM 8301 O O . VAL F 2 107 ? 67.686 119.598 118.787 1.00 52.42 140 VAL D O 1
ATOM 8305 N N . TYR F 2 108 ? 66.821 117.553 119.150 1.00 52.41 141 TYR D N 1
ATOM 8306 C CA . TYR F 2 108 ? 65.491 118.063 119.470 1.00 51.88 141 TYR D CA 1
ATOM 8307 C C . TYR F 2 108 ? 65.130 117.781 120.924 1.00 47.23 141 TYR D C 1
ATOM 8308 O O . TYR F 2 108 ? 65.692 116.883 121.549 1.00 50.83 141 TYR D O 1
#

Organism: Fusobacterium nucleatum subsp. nucleatum (NCBI:txid76856)

Secondary structure (DSSP, 8-state):
---EEEE-SSTT-EEEEES-EE-STT-EEEEES-EE-STT-EEEEES-EE-STT-EEEEES-EE-STT-EEEEES-EE-STT-EEEEES-EE-STT-EEEEES-EE-STT-EEEEES-EE-STT-EEEEE--BSSSBS-EE-STT-EEEEES-EE-TT--SEEEEEES-EE-TT--SEEEEEES----SSSEEESS-SS--BEEESB-----STT--BB-BHHHHHH-TT--HHHHHHHTT---HHHHHTT-S--HHHHHHH-/---EEEE-SSTT-EEEEES-EE-STT-EEEEES-EE-STT-EEEEES-EE-STT-EEEEES-EE-STT-EEEEES-EE-STT-EEEEES-EE-STT-EEEEES-EE-STT-EEEEES-EE-STT-EEEEE--BSSSBS-EE-STT-EEEEES-EE-TT--SEEEEEES-EE-TT--SEEEEEES----SSSEEESS-SS--BEEESB-----STT--BB-BHHHHHH-TT--HHHHHHHTT---HHHHHTT-S--HHHHHHH-/---EEEE-SSTT-EEEEES-EE-STT-EEEEES-EE-STT-EEEEES-EE-STT-EEEEES-EE-STT-EEEEES-EE-STT-EEEEES-EE-STT-EEEEES-EE-STT-EEEEES-EE-STT-EEEEE--BSSSBS-EE-STT-EEEEES-EE-TT--SEEEEEES-EE-TT--SEEEEEES----SSSEEESS-SS--BEEESB-----STT--BB-BHHHHHH-TT--HHHHHHHTT---HHHHHTT-S--HHHHHHH-/--EEEEESSEE-SSSEEEEEEESPPSSEEEEEEEESSS--GGGEEEEEETTTTEEEE-TT--S-EEEETTTEEEEES--TTS-EEEEEEEEETTS-EEEEEEEEEE-/--EEEEESSEE-SSSEEEEEEESPPSSEEEEEEEESSS--GGGEEEEEETTTTEEEE-TT--S-EEEETTTEEEEES--TTS-EEEEEEEEETTS-EEEEEEEEEE-/--EEEEESSEE-SSSEEEEEEESPPSSEEEEEEEESSS--GGGEEEEEETTTTEEEE-TT--S-EEEETTTEEEEES--TTS-EEEEEEEEETTS-EEEEEEEEEE-

Foldseek 3Di:
DDWDWDAACEDCETETGECEHENEHNEYHYEDNEYHHYYCEYHYYEHEYEQEHNEYEYEYCEYTHEHVEYEYYAHEEEHYDCEYEEEYQEYEQEHVEYEEYENEYENEHNEYEYEEQEYENEYCEYEAEYEDDDPDRDAYEQEYCEYEHYYHEHEDHQEYDEYEHEEDEYHDHPEYDEYEDYYPWYDDHYPYYTDHHPVDHDDDDDADAFDQDPDGDDDHDPVCVVVVPDHDPVVVCVVDPDDDPVCVVPPDDDDVVVVVVVD/DKAKDKPPQEDEQFAKIKIAIPPDDPAFFKKWKFPDDDDDQQTTAKMAGDVVGDIDGHNNHDPAWDADVRRMIMGGRHHQVRFFKMKMWTAHNVRDIDMYMDGHGYD/DDWDWDAACEDCETETGECEHENEHNEYHYEDNEYHHYYCEYHYYEHEYEQEHNEYEYEYCEYTHEHVEYEYYAHEEEHYDCEYEEEYQEYEQEHVEYEEYENEYENEHNEYEYEEQEYENEYCEYEAEYEDDDPDRDAYEQEYCEYEHYYHEHEDHQEYDEYEHEEDEYHDHPEYDEYEDYYPWYDDHYPYYTDHHPVDHDDDDDADAFDQDPDGDDDHDPVCVVVVPDHDPVVVCVVDPDDDPVCVVPPDDDDVVVVVVVD/DKAKDKPPQEDEQFAKIKIAIPPDDPAFFKKWKFPDDDDDQQTTAKMAGDVVGDIDGHNNHDPAWDADVRRMIMGGRHHQVRFFKMKMWTAHNVRDIDMYMDGHGYD/DDWDWDAACEDCETETGECEHENEHNEYHYEDNEYHHYYCEYHYYEHEYEQEHNEYEYEYCEYTHEHVEYEYYAHEEEHYDCEYEEEYQEYEQEHVEYEEYENEYENEHNEYEYEEQEYENEYCEYEAEYEDDDPDRDAYEQEYCEYEHYYHEHEDHQEYDEYEHEEDEYHDHPEYDEYEDYYPWYDDHYPYYTDHHPVDHDDDDDADAFDQDPDGDDDHDPVCVVVVPDHDPVVVCVVDPDDDPVCVVPPDDDDVVVVVVVD/DKAKDKPPQEDEQFAKIKIAIPPDDPAFFKKWKFPDDDDDQQTTAKMAGDVVGDIDGHNNHDPAWDADVRRMIMGGRHHQVRFFKMKMWTAHNVRDIDMYMDGHGYD